Protein AF-A0AAU8HQT2-F1 (afdb_monomer)

Sequence (823 aa):
MSGIFKHSLQKYLERLNNLESHLLCIQDECGLFEGYEDIDLHLYPHSIIPMENNVVFRAKYEHIKHKNDRNYILLFKGQENHKKVLDFVRRSENKKVHSITIQDVMNQVEPGLNWNEYINEFDKEDIQRNFSDIIDYSKRLKKSQLSKKDILKILVSALTGVDGTNVADEGDCFLFYKALIDLYQSPDNIKANSNLKGLIVNLFREYGSVTVDVIKKDTFDQLEKVVWISKVLQRYGRLNKINLQLVLKSEYNNELVPDLGKLIELADLIGKKNQSYFYKKIDWAEKIVSNSGIEFSNINNPHVEIREGNVNFITILKAMKDLLAGYNLEGAKRVYKYKNSDLLELKNLLEETVQYRSTNINNLLSLFNKILSLLDKISKAETGIEQVIEEEDYRKWQTLYKTTLFDMQYRLSEIWQLDNHALIDKSRYQKISVRVNKVLNSYRAVFAKFLEKNYPKWNQGQVGSSRPILNNDIGDIIKKEDGKIFVLVFDGMRYDAWHYIVRPYFEKAFKNRNIEVGNSFSLLPSITSISRDAIYSSIINQHREEVAFLTKSESVKNQKEIQEVILKDKKYNIFVFNMFDKDGHKATEDFYLFYDKQRKVFEGTISNLLNQIPDEDDIVVASDHGLMRVDQYESLREVDGIKECKYRYLRAEQGVSLGNCIELTDGDNLDCGEKLLLTYDNKGYFKGGGEKHFYSHGGASIEEVIVPLIVARSKSPKPAIPQIKKTDSVVLKNGLRLDISFRPTKKEKIILETLYSLKNSFVSTSDIEQKLVNELGSAGLLDSKIKRLVKKLKKDKLDIIEVQSVGDVIMYKFKESGLREEI

pLDDT: mean 83.34, std 12.22, range [29.64, 97.62]

Organism: NCBI:txid1826727

InterPro domains:
  IPR017850 Alkaline-phosphatase-like, core domain superfamily [SSF53649] (483-714)

Nearest PDB structures (foldseek):
  1hjk-assembly1_B  TM=4.468E-01  e=5.766E-01  Escherichia coli

Structure (mmCIF, N/CA/C/O backbone):
data_AF-A0AAU8HQT2-F1
#
_entry.id   AF-A0AAU8HQT2-F1
#
loop_
_atom_site.group_PDB
_atom_site.id
_atom_site.type_symbol
_atom_site.label_atom_id
_atom_site.label_alt_id
_atom_site.label_comp_id
_atom_site.label_asym_id
_atom_site.label_entity_id
_atom_site.label_seq_id
_atom_site.pdbx_PDB_ins_code
_atom_site.Cartn_x
_atom_site.Cartn_y
_atom_site.Cartn_z
_atom_site.occupancy
_atom_site.B_iso_or_equiv
_atom_site.auth_seq_id
_atom_site.auth_comp_id
_atom_site.auth_asym_id
_atom_site.auth_atom_id
_atom_site.pdbx_PDB_model_num
ATOM 1 N N . MET A 1 1 ? 18.901 -26.877 -49.664 1.00 45.56 1 MET A N 1
ATOM 2 C CA . MET A 1 1 ? 19.707 -25.643 -49.799 1.00 45.56 1 MET A CA 1
ATOM 3 C C . MET A 1 1 ? 20.051 -25.317 -51.254 1.00 45.56 1 MET A C 1
ATOM 5 O O . MET A 1 1 ? 19.864 -24.173 -51.627 1.00 45.56 1 MET A O 1
ATOM 9 N N . SER A 1 2 ? 20.435 -26.278 -52.108 1.00 55.72 2 SER A N 1
ATOM 10 C CA . SER A 1 2 ? 20.853 -26.007 -53.503 1.00 55.72 2 SER A CA 1
ATOM 11 C C . SER A 1 2 ? 19.718 -25.863 -54.545 1.00 55.72 2 SER A C 1
ATOM 13 O O . SER A 1 2 ? 19.954 -25.408 -55.660 1.00 55.72 2 SER A O 1
ATOM 15 N N . GLY A 1 3 ? 18.470 -26.213 -54.200 1.00 72.75 3 GLY A N 1
ATOM 16 C CA . GLY A 1 3 ? 17.371 -26.322 -55.174 1.00 72.75 3 GLY A CA 1
ATOM 17 C C . GLY A 1 3 ? 16.858 -24.998 -55.758 1.00 72.75 3 GLY A C 1
ATOM 18 O O . GLY A 1 3 ? 16.603 -24.933 -56.954 1.00 72.75 3 GLY A O 1
ATOM 19 N N . ILE A 1 4 ? 16.729 -23.934 -54.952 1.00 83.25 4 ILE A N 1
ATOM 20 C CA . ILE A 1 4 ? 16.185 -22.642 -55.425 1.00 83.25 4 ILE A CA 1
ATOM 21 C C . ILE A 1 4 ? 17.201 -21.922 -56.320 1.00 83.25 4 ILE A C 1
ATOM 23 O O . ILE A 1 4 ? 16.830 -21.391 -57.361 1.00 83.25 4 ILE A O 1
ATOM 27 N N . PHE A 1 5 ? 18.485 -21.949 -55.951 1.00 87.06 5 PHE A N 1
ATOM 28 C CA . PHE A 1 5 ? 19.561 -21.392 -56.773 1.00 87.06 5 PHE A CA 1
ATOM 29 C C . PHE A 1 5 ? 19.674 -22.126 -58.118 1.00 87.06 5 PHE A C 1
ATOM 31 O O . PHE A 1 5 ? 19.641 -21.487 -59.170 1.00 87.06 5 PHE A O 1
ATOM 38 N N . LYS A 1 6 ? 19.689 -23.470 -58.090 1.00 86.94 6 LYS A N 1
ATOM 39 C CA . LYS A 1 6 ? 19.669 -24.318 -59.295 1.00 86.94 6 LYS A CA 1
ATOM 40 C C . LYS A 1 6 ? 18.458 -24.019 -60.187 1.00 86.94 6 LYS A C 1
ATOM 42 O O . LYS A 1 6 ? 18.609 -23.872 -61.395 1.00 86.94 6 LYS A O 1
ATOM 47 N N . HIS A 1 7 ? 17.274 -23.859 -59.594 1.00 87.31 7 HIS A N 1
ATOM 48 C CA . HIS A 1 7 ? 16.044 -23.503 -60.312 1.00 87.31 7 HIS A CA 1
ATOM 49 C C . HIS A 1 7 ? 16.114 -22.119 -60.974 1.00 87.31 7 HIS A C 1
ATOM 51 O O . HIS A 1 7 ? 15.638 -21.936 -62.092 1.00 87.31 7 HIS A O 1
ATOM 57 N N . SER A 1 8 ? 16.730 -21.133 -60.319 1.00 88.06 8 SER A N 1
ATOM 58 C CA . SER A 1 8 ? 16.938 -19.803 -60.907 1.00 88.06 8 SER A CA 1
ATOM 59 C C . SER A 1 8 ? 17.912 -19.835 -62.086 1.00 88.06 8 SER A C 1
ATOM 61 O O . SER A 1 8 ? 17.661 -19.171 -63.092 1.00 88.06 8 SER A O 1
ATOM 63 N N . LEU A 1 9 ? 18.979 -20.640 -62.003 1.00 88.31 9 LEU A N 1
ATOM 64 C CA . LEU A 1 9 ? 19.883 -20.893 -63.132 1.00 88.31 9 LEU A CA 1
ATOM 65 C C . LEU A 1 9 ? 19.149 -21.573 -64.297 1.00 88.31 9 LEU A C 1
ATOM 67 O O . LEU A 1 9 ? 19.287 -21.139 -65.438 1.00 88.31 9 LEU A O 1
ATOM 71 N N . GLN A 1 10 ? 18.315 -22.579 -64.014 1.00 87.00 10 GLN A N 1
ATOM 72 C CA . GLN A 1 10 ? 17.478 -23.240 -65.020 1.00 87.00 10 GLN A CA 1
ATOM 73 C C . GLN A 1 10 ? 16.564 -22.235 -65.737 1.00 87.00 10 GLN A C 1
ATOM 75 O O . GLN A 1 10 ? 16.580 -22.145 -66.963 1.00 87.00 10 GLN A O 1
ATOM 80 N N . LYS A 1 11 ? 15.827 -21.412 -64.983 1.00 86.44 11 LYS A N 1
ATOM 81 C CA . LYS A 1 11 ? 14.948 -20.374 -65.547 1.00 86.44 11 LYS A CA 1
ATOM 82 C C . LYS A 1 11 ? 15.690 -19.341 -66.388 1.00 86.44 11 LYS A C 1
ATOM 84 O O . LYS A 1 11 ? 15.143 -18.874 -67.385 1.00 86.44 11 LYS A O 1
ATOM 89 N N . TYR A 1 12 ? 16.904 -18.959 -65.986 1.00 88.56 12 TYR A N 1
ATOM 90 C CA . TYR A 1 12 ? 17.740 -18.055 -66.777 1.00 88.56 12 TYR A CA 1
ATOM 91 C C . TYR A 1 12 ? 18.014 -18.658 -68.158 1.00 88.56 12 TYR A C 1
ATOM 93 O O . TYR A 1 12 ? 17.770 -18.000 -69.169 1.00 88.56 12 TYR A O 1
ATOM 101 N N . LEU A 1 13 ? 18.444 -19.925 -68.197 1.00 83.62 13 LEU A N 1
ATOM 102 C CA . LEU A 1 13 ? 18.707 -20.651 -69.441 1.00 83.62 13 LEU A CA 1
ATOM 103 C C . LEU A 1 13 ? 17.450 -20.778 -70.314 1.00 83.62 13 LEU A C 1
ATOM 105 O O . LEU A 1 13 ? 17.523 -20.552 -71.519 1.00 83.62 13 LEU A O 1
ATOM 109 N N . GLU A 1 14 ? 16.292 -21.076 -69.718 1.00 80.75 14 GLU A N 1
ATOM 110 C CA . GLU A 1 14 ? 15.012 -21.218 -70.433 1.00 80.75 14 GLU A CA 1
ATOM 111 C C . GLU A 1 14 ? 14.500 -19.902 -71.052 1.00 80.75 14 GLU A C 1
ATOM 113 O O . GLU A 1 14 ? 13.763 -19.938 -72.036 1.00 80.75 14 GLU A O 1
ATOM 118 N N . ARG A 1 15 ? 14.885 -18.735 -70.512 1.00 79.88 15 ARG A N 1
ATOM 119 C CA . ARG A 1 15 ? 14.472 -17.410 -71.022 1.00 79.88 15 ARG A CA 1
ATOM 120 C C . ARG A 1 15 ? 15.371 -16.837 -72.116 1.00 79.88 15 ARG A C 1
ATOM 122 O O . ARG A 1 15 ? 15.038 -15.796 -72.688 1.00 79.88 15 ARG A O 1
ATOM 129 N N . LEU A 1 16 ? 16.506 -17.465 -72.418 1.00 79.25 16 LEU A N 1
ATOM 130 C CA . LEU A 1 16 ? 17.350 -17.049 -73.535 1.00 79.25 16 LEU A CA 1
ATOM 131 C C . LEU A 1 16 ? 16.612 -17.361 -74.852 1.00 79.25 16 LEU A C 1
ATOM 133 O O . LEU A 1 16 ? 16.640 -18.480 -75.351 1.00 79.25 16 LEU A O 1
ATOM 137 N N . ASN A 1 17 ? 15.931 -16.346 -75.399 1.00 56.09 17 ASN A N 1
ATOM 138 C CA . ASN A 1 17 ? 14.998 -16.374 -76.542 1.00 56.09 17 ASN A CA 1
ATOM 139 C C . ASN A 1 17 ? 15.586 -16.803 -77.913 1.00 56.09 17 ASN A C 1
ATOM 141 O O . ASN A 1 17 ? 15.068 -16.394 -78.944 1.00 56.09 17 ASN A O 1
ATOM 145 N N . ASN A 1 18 ? 16.649 -17.609 -77.972 1.00 55.59 18 ASN A N 1
ATOM 146 C CA . ASN A 1 18 ? 17.193 -18.135 -79.230 1.00 55.59 18 ASN A CA 1
ATOM 147 C C . ASN A 1 18 ? 17.763 -19.555 -79.056 1.00 55.59 18 ASN A C 1
ATOM 149 O O . ASN A 1 18 ? 18.950 -19.805 -79.256 1.00 55.59 18 ASN A O 1
ATOM 153 N N . LEU A 1 19 ? 16.895 -20.512 -78.722 1.00 55.44 19 LEU A N 1
ATOM 154 C CA . LEU A 1 19 ? 17.216 -21.947 -78.751 1.00 55.44 19 LEU A CA 1
ATOM 155 C C . LEU A 1 19 ? 17.134 -22.548 -80.177 1.00 55.44 19 LEU A C 1
ATOM 157 O O . LEU A 1 19 ? 16.944 -23.748 -80.327 1.00 55.44 19 LEU A O 1
ATOM 161 N N . GLU A 1 20 ? 17.257 -21.739 -81.239 1.00 51.50 20 GLU A N 1
ATOM 162 C CA . GLU A 1 20 ? 17.226 -22.218 -82.637 1.00 51.50 20 GLU A CA 1
ATOM 163 C C . GLU A 1 20 ? 18.563 -22.822 -83.107 1.00 51.50 20 GLU A C 1
ATOM 165 O O . GLU A 1 20 ? 18.616 -23.503 -84.130 1.00 51.50 20 GLU A O 1
ATOM 170 N N . SER A 1 21 ? 19.660 -22.611 -82.369 1.00 60.59 21 SER A N 1
ATOM 171 C CA . SER A 1 21 ? 20.961 -23.213 -82.678 1.00 60.59 21 SER A CA 1
ATOM 172 C C . SER A 1 21 ? 21.290 -24.359 -81.726 1.00 60.59 21 SER A C 1
ATOM 174 O O . SER A 1 21 ? 21.239 -24.169 -80.515 1.00 60.59 21 SER A O 1
ATOM 176 N N . HIS A 1 22 ? 21.762 -25.492 -82.259 1.00 71.62 22 HIS A N 1
ATOM 177 C CA . HIS A 1 22 ? 22.194 -26.676 -81.491 1.00 71.62 22 HIS A CA 1
ATOM 178 C C . HIS A 1 22 ? 23.365 -26.425 -80.508 1.00 71.62 22 HIS A C 1
ATOM 180 O O . HIS A 1 22 ? 23.791 -27.335 -79.796 1.00 71.62 22 HIS A O 1
ATOM 186 N N . LEU A 1 23 ? 23.910 -25.200 -80.468 1.00 75.81 23 LEU A N 1
ATOM 187 C CA . LEU A 1 23 ? 25.052 -24.803 -79.648 1.00 75.81 23 LEU A CA 1
ATOM 188 C C . LEU A 1 23 ? 24.851 -23.407 -79.033 1.00 75.81 23 LEU A C 1
ATOM 190 O O . LEU A 1 23 ? 24.855 -22.413 -79.760 1.00 75.81 23 LEU A O 1
ATOM 194 N N . LEU A 1 24 ? 24.771 -23.334 -77.702 1.00 79.06 24 LEU A N 1
ATOM 195 C CA . LEU A 1 24 ? 24.711 -22.097 -76.914 1.00 79.06 24 LEU A CA 1
ATOM 196 C C . LEU A 1 24 ? 26.029 -21.880 -76.157 1.00 79.06 24 LEU A C 1
ATOM 198 O O . LEU A 1 24 ? 26.572 -22.809 -75.564 1.00 79.06 24 LEU A O 1
ATOM 202 N N . CYS A 1 25 ? 26.535 -20.647 -76.143 1.00 79.75 25 CYS A N 1
ATOM 203 C CA . CYS A 1 25 ? 27.785 -20.291 -75.469 1.00 79.75 25 CYS A CA 1
ATOM 204 C C . CYS A 1 25 ? 27.518 -19.291 -74.342 1.00 79.75 25 CYS A C 1
ATOM 206 O O . CYS A 1 25 ? 27.044 -18.181 -74.604 1.00 79.75 25 CYS A O 1
ATOM 208 N N . ILE A 1 26 ? 27.872 -19.666 -73.112 1.00 83.62 26 ILE A N 1
ATOM 209 C CA . ILE A 1 26 ? 27.707 -18.830 -71.920 1.00 83.62 26 ILE A CA 1
ATOM 210 C C . ILE A 1 26 ? 29.069 -18.552 -71.289 1.00 83.62 26 ILE A C 1
ATOM 212 O O . ILE A 1 26 ? 29.878 -19.454 -71.065 1.00 83.62 26 ILE A O 1
ATOM 216 N N . GLN A 1 27 ? 29.316 -17.279 -71.010 1.00 84.56 27 GLN A N 1
ATOM 217 C CA . GLN A 1 27 ? 30.472 -16.805 -70.272 1.00 84.56 27 GLN A CA 1
ATOM 218 C C . GLN A 1 27 ? 30.086 -16.630 -68.803 1.00 84.56 27 GLN A C 1
ATOM 220 O O . GLN A 1 27 ? 29.269 -15.771 -68.477 1.00 84.56 27 GLN A O 1
ATOM 225 N N . ASP A 1 28 ? 30.696 -17.436 -67.938 1.00 85.75 28 ASP A N 1
ATOM 226 C CA . ASP A 1 28 ? 30.476 -17.436 -66.493 1.00 85.75 28 ASP A CA 1
ATOM 227 C C . ASP A 1 28 ? 31.769 -16.994 -65.796 1.00 85.75 28 ASP A C 1
ATOM 229 O O . ASP A 1 28 ? 32.627 -17.805 -65.447 1.00 85.75 28 ASP A O 1
ATOM 233 N N . GLU A 1 29 ? 31.954 -15.676 -65.671 1.00 80.19 29 GLU A N 1
ATOM 234 C CA . GLU A 1 29 ? 33.181 -15.115 -65.087 1.00 80.19 29 GLU A CA 1
ATOM 235 C C . GLU A 1 29 ? 33.298 -15.393 -63.586 1.00 80.19 29 GLU A C 1
ATOM 237 O O . GLU A 1 29 ? 34.407 -15.551 -63.079 1.00 80.19 29 GLU A O 1
ATOM 242 N N . CYS A 1 30 ? 32.162 -15.475 -62.891 1.00 79.31 30 CYS A N 1
ATOM 243 C CA . CYS A 1 30 ? 32.109 -15.734 -61.459 1.00 79.31 30 CYS A CA 1
ATOM 244 C C . CYS A 1 30 ? 32.096 -17.237 -61.143 1.00 79.31 30 CYS A C 1
ATOM 246 O O . CYS A 1 30 ? 32.356 -17.609 -60.009 1.00 79.31 30 CYS A O 1
ATOM 248 N N . GLY A 1 31 ? 31.816 -18.122 -62.100 1.00 83.75 31 GLY A N 1
ATOM 249 C CA . GLY A 1 31 ? 31.692 -19.559 -61.847 1.00 83.75 31 GLY A CA 1
ATOM 250 C C . GLY A 1 31 ? 30.428 -19.903 -61.050 1.00 83.75 31 GLY A C 1
ATOM 251 O O . GLY A 1 31 ? 30.507 -20.645 -60.072 1.00 83.75 31 GLY A O 1
ATOM 252 N N . LEU A 1 32 ? 29.283 -19.326 -61.425 1.00 87.44 32 LEU A N 1
ATOM 253 C CA . LEU A 1 32 ? 27.956 -19.565 -60.845 1.00 87.44 32 LEU A CA 1
ATOM 254 C C . LEU A 1 32 ? 27.421 -20.978 -61.116 1.00 87.44 32 LEU A C 1
ATOM 256 O O . LEU A 1 32 ? 26.638 -21.482 -60.314 1.00 87.44 32 LEU A O 1
ATOM 260 N N . PHE A 1 33 ? 27.840 -21.615 -62.213 1.00 85.31 33 PHE A N 1
ATOM 261 C CA . PHE A 1 33 ? 27.426 -22.976 -62.581 1.00 85.31 33 PHE A CA 1
ATOM 262 C C . PHE A 1 33 ? 28.283 -24.088 -61.953 1.00 85.31 33 PHE A C 1
ATOM 264 O O . PHE A 1 33 ? 28.017 -25.265 -62.191 1.00 85.31 33 PHE A O 1
ATOM 271 N N . GLU A 1 34 ? 29.310 -23.753 -61.166 1.00 82.31 34 GLU A N 1
ATOM 272 C CA . GLU A 1 34 ? 30.158 -24.751 -60.502 1.00 82.31 34 GLU A CA 1
ATOM 273 C C . GLU A 1 34 ? 29.361 -25.594 -59.501 1.00 82.31 34 GLU A C 1
ATOM 275 O O . GLU A 1 34 ? 28.761 -25.059 -58.568 1.00 82.31 34 GLU A O 1
ATOM 280 N N . GLY A 1 35 ? 29.354 -26.916 -59.696 1.00 77.69 35 GLY A N 1
ATOM 281 C CA . GLY A 1 35 ? 28.574 -27.849 -58.876 1.00 77.69 35 GLY A CA 1
ATOM 282 C C . GLY A 1 35 ? 27.089 -27.930 -59.252 1.00 77.69 35 GLY A C 1
ATOM 283 O O . GLY A 1 35 ? 26.316 -28.555 -58.525 1.00 77.69 35 GLY A O 1
ATOM 284 N N . TYR A 1 36 ? 26.693 -27.307 -60.368 1.00 81.69 36 TYR A N 1
ATOM 285 C CA . TYR A 1 36 ? 25.333 -27.286 -60.917 1.00 81.69 36 TYR A CA 1
ATOM 286 C C . TYR A 1 36 ? 25.311 -27.677 -62.404 1.00 81.69 36 TYR A C 1
ATOM 288 O O . TYR A 1 36 ? 24.493 -27.184 -63.180 1.00 81.69 36 TYR A O 1
ATOM 296 N N . GLU A 1 37 ? 26.222 -28.549 -62.831 1.00 75.44 37 GLU A N 1
ATOM 297 C CA . GLU A 1 37 ? 26.337 -28.973 -64.230 1.00 75.44 37 GLU A CA 1
ATOM 298 C C . GLU A 1 37 ? 25.196 -29.912 -64.693 1.00 75.44 37 GLU A C 1
ATOM 300 O O . GLU A 1 37 ? 25.042 -30.151 -65.888 1.00 75.44 37 GLU A O 1
ATOM 305 N N . ASP A 1 38 ? 24.368 -30.414 -63.773 1.00 75.50 38 ASP A N 1
ATOM 306 C CA . ASP A 1 38 ? 23.268 -31.369 -63.986 1.00 75.50 38 ASP A CA 1
ATOM 307 C C . ASP A 1 38 ? 21.874 -30.695 -64.057 1.00 75.50 38 ASP A C 1
ATOM 309 O O . ASP A 1 38 ? 20.899 -31.166 -63.464 1.00 75.50 38 ASP A O 1
ATOM 313 N N . ILE A 1 39 ? 21.766 -29.537 -64.715 1.00 80.25 39 ILE A N 1
ATOM 314 C CA . ILE A 1 39 ? 20.487 -28.824 -64.892 1.00 80.25 39 ILE A CA 1
ATOM 315 C C . ILE A 1 39 ? 19.707 -29.408 -66.080 1.00 80.25 39 ILE A C 1
ATOM 317 O O . ILE A 1 39 ? 20.148 -29.307 -67.224 1.00 80.25 39 ILE A O 1
ATOM 321 N N . ASP A 1 40 ? 18.514 -29.941 -65.809 1.00 73.06 40 ASP A N 1
ATOM 322 C CA . ASP A 1 40 ? 17.575 -30.413 -66.832 1.00 73.06 40 ASP A CA 1
ATOM 323 C C . ASP A 1 40 ? 16.698 -29.257 -67.347 1.00 73.06 40 ASP A C 1
ATOM 325 O O . ASP A 1 40 ? 16.042 -28.571 -66.566 1.00 73.06 40 ASP A O 1
ATOM 329 N N . LEU A 1 41 ? 16.660 -29.042 -68.667 1.00 73.12 41 LEU A N 1
ATOM 330 C CA . LEU A 1 41 ? 15.825 -28.015 -69.312 1.00 73.12 41 LEU A CA 1
ATOM 331 C C . LEU A 1 41 ? 14.551 -28.639 -69.899 1.00 73.12 41 LEU A C 1
ATOM 333 O O . LEU A 1 41 ? 14.625 -29.609 -70.653 1.00 73.12 41 LEU A O 1
ATOM 337 N N . HIS A 1 42 ? 13.381 -28.059 -69.607 1.00 63.50 42 HIS A N 1
ATOM 338 C CA . HIS A 1 42 ? 12.083 -28.672 -69.934 1.00 63.50 42 HIS A CA 1
ATOM 339 C C . HIS A 1 42 ? 11.753 -28.744 -71.430 1.00 63.50 42 HIS A C 1
ATOM 341 O O . HIS A 1 42 ? 11.072 -29.671 -71.862 1.00 63.50 42 HIS A O 1
ATOM 347 N N . LEU A 1 43 ? 12.188 -27.759 -72.218 1.00 57.44 43 LEU A N 1
ATOM 348 C CA . LEU A 1 43 ? 11.764 -27.623 -73.617 1.00 57.44 43 LEU A CA 1
ATOM 349 C C . LEU A 1 43 ? 12.712 -28.319 -74.608 1.00 57.44 43 LEU A C 1
ATOM 351 O O . LEU A 1 43 ? 12.278 -28.672 -75.699 1.00 57.44 43 LEU A O 1
ATOM 355 N N . TYR A 1 44 ? 13.974 -28.560 -74.227 1.00 64.12 44 TYR A N 1
ATOM 356 C CA . TYR A 1 44 ? 14.998 -29.184 -75.073 1.00 64.12 44 TYR A CA 1
ATOM 357 C C . TYR A 1 44 ? 16.119 -29.777 -74.193 1.00 64.12 44 TYR A C 1
ATOM 359 O O . TYR A 1 44 ? 16.784 -28.998 -73.505 1.00 64.12 44 TYR A O 1
ATOM 367 N N . PRO A 1 45 ? 16.402 -31.095 -74.209 1.00 62.97 45 PRO A N 1
ATOM 368 C CA . PRO A 1 45 ? 17.478 -31.668 -73.401 1.00 62.97 45 PRO A CA 1
ATOM 369 C C . PRO A 1 45 ? 18.836 -31.162 -73.905 1.00 62.97 45 PRO A C 1
ATOM 371 O O . PRO A 1 45 ? 19.305 -31.560 -74.972 1.00 62.97 45 PRO A O 1
ATOM 374 N N . HIS A 1 46 ? 19.454 -30.257 -73.147 1.00 70.19 46 HIS A N 1
ATOM 375 C CA . HIS A 1 46 ? 20.797 -29.759 -73.425 1.00 70.19 46 HIS A CA 1
ATOM 376 C C . HIS A 1 46 ? 21.812 -30.449 -72.520 1.00 70.19 46 HIS A C 1
ATOM 378 O O . HIS A 1 46 ? 21.575 -30.616 -71.329 1.00 70.19 46 HIS A O 1
ATOM 384 N N . SER A 1 47 ? 22.973 -30.804 -73.067 1.00 75.06 47 SER A N 1
ATOM 385 C CA . SER A 1 47 ? 24.123 -31.203 -72.248 1.00 75.06 47 SER A CA 1
ATOM 386 C C . SER A 1 47 ? 24.992 -29.984 -71.949 1.00 75.06 47 SER A C 1
ATOM 388 O O . SER A 1 47 ? 25.521 -29.354 -72.870 1.00 75.06 47 SER A O 1
ATOM 390 N N . ILE A 1 48 ? 25.145 -29.657 -70.667 1.00 79.44 48 ILE A N 1
ATOM 391 C CA . ILE A 1 48 ? 26.036 -28.594 -70.199 1.00 79.44 48 ILE A CA 1
ATOM 392 C C . ILE A 1 48 ? 27.466 -29.134 -70.168 1.00 79.44 48 ILE A C 1
ATOM 394 O O . ILE A 1 48 ? 27.739 -30.169 -69.563 1.00 79.44 48 ILE A O 1
ATOM 398 N N . ILE A 1 49 ? 28.393 -28.445 -70.836 1.00 80.25 49 ILE A N 1
ATOM 399 C CA . ILE A 1 49 ? 29.795 -28.857 -70.900 1.00 80.25 49 ILE A CA 1
ATOM 400 C C . ILE A 1 49 ? 30.703 -27.707 -70.437 1.00 80.25 49 ILE A C 1
ATOM 402 O O . ILE A 1 49 ? 30.807 -26.693 -71.135 1.00 80.25 49 ILE A O 1
ATOM 406 N N . PRO A 1 50 ? 31.418 -27.866 -69.307 1.00 77.06 50 PRO A N 1
ATOM 407 C CA . PRO A 1 50 ? 32.399 -26.885 -68.864 1.00 77.06 50 PRO A CA 1
ATOM 408 C C . PRO A 1 50 ? 33.641 -26.895 -69.766 1.00 77.06 50 PRO A C 1
ATOM 410 O O . PRO A 1 50 ? 34.155 -27.952 -70.154 1.00 77.06 50 PRO A O 1
ATOM 413 N N . MET A 1 51 ? 34.119 -25.697 -70.097 1.00 78.88 51 MET A N 1
ATOM 414 C CA . MET A 1 51 ? 35.307 -25.429 -70.905 1.00 78.88 51 MET A CA 1
ATOM 415 C C . MET A 1 51 ? 36.359 -24.745 -70.035 1.00 78.88 51 MET A C 1
ATOM 417 O O . MET A 1 51 ? 36.241 -23.564 -69.713 1.00 78.88 51 MET A O 1
ATOM 421 N N . GLU A 1 52 ? 37.392 -25.500 -69.667 1.00 68.00 52 GLU A N 1
ATOM 422 C CA . GLU A 1 52 ? 38.455 -25.034 -68.763 1.00 68.00 52 GLU A CA 1
ATOM 423 C C . GLU A 1 52 ? 39.683 -24.502 -69.511 1.00 68.00 52 GLU A C 1
ATOM 425 O O . GLU A 1 52 ? 40.415 -23.652 -69.008 1.00 68.00 52 GLU A O 1
ATOM 430 N N . ASN A 1 53 ? 39.944 -25.006 -70.722 1.00 68.44 53 ASN A N 1
ATOM 431 C CA . ASN A 1 53 ? 41.082 -24.578 -71.528 1.00 68.44 53 ASN A CA 1
ATOM 432 C C . ASN A 1 53 ? 40.840 -24.752 -73.038 1.00 68.44 53 ASN A C 1
ATOM 434 O O . ASN A 1 53 ? 39.940 -25.467 -73.483 1.00 68.44 53 ASN A O 1
ATOM 438 N N . ASN A 1 54 ? 41.686 -24.099 -73.840 1.00 70.88 54 ASN A N 1
ATOM 439 C CA . ASN A 1 54 ? 41.591 -24.072 -75.304 1.00 70.88 54 ASN A CA 1
ATOM 440 C C . ASN A 1 54 ? 41.775 -25.462 -75.952 1.00 70.88 54 ASN A C 1
ATOM 442 O O . ASN A 1 54 ? 41.172 -25.744 -76.984 1.00 70.88 54 ASN A O 1
ATOM 446 N N . VAL A 1 55 ? 42.576 -26.349 -75.350 1.00 69.25 55 VAL A N 1
ATOM 447 C CA . VAL A 1 55 ? 42.822 -27.703 -75.883 1.00 69.25 55 VAL A CA 1
ATOM 448 C C . VAL A 1 55 ? 41.558 -28.558 -75.765 1.00 69.25 55 VAL A C 1
ATOM 450 O O . VAL A 1 55 ? 41.114 -29.144 -76.752 1.00 69.25 55 VAL A O 1
ATOM 453 N N . VAL A 1 56 ? 40.932 -28.559 -74.585 1.00 69.38 56 VAL A N 1
ATOM 454 C CA . VAL A 1 56 ? 39.665 -29.252 -74.307 1.00 69.38 56 VAL A CA 1
ATOM 455 C C . VAL A 1 56 ? 38.533 -28.667 -75.147 1.00 69.38 56 VAL A C 1
ATOM 457 O O . VAL A 1 56 ? 37.738 -29.424 -75.705 1.00 69.38 56 VAL A O 1
ATOM 460 N N . PHE A 1 57 ? 38.491 -27.339 -75.295 1.00 76.88 57 PHE A N 1
ATOM 461 C CA . PHE A 1 57 ? 37.516 -26.672 -76.154 1.00 76.88 57 PHE A CA 1
ATOM 462 C C . PHE A 1 57 ? 37.636 -27.132 -77.608 1.00 76.88 57 PHE A C 1
ATOM 464 O O . PHE A 1 57 ? 36.652 -27.614 -78.158 1.00 76.88 57 PHE A O 1
ATOM 471 N N . ARG A 1 58 ? 38.823 -27.058 -78.227 1.00 73.12 58 ARG A N 1
ATOM 472 C CA . ARG A 1 58 ? 39.004 -27.439 -79.640 1.00 73.12 58 ARG A CA 1
ATOM 473 C C . ARG A 1 58 ? 38.679 -28.908 -79.900 1.00 73.12 58 ARG A C 1
ATOM 475 O O . ARG A 1 58 ? 38.003 -29.203 -80.880 1.00 73.12 58 ARG A O 1
ATOM 482 N N . ALA A 1 59 ? 39.106 -29.810 -79.015 1.00 72.38 59 ALA A N 1
ATOM 483 C CA . ALA A 1 59 ? 38.823 -31.238 -79.149 1.00 72.38 59 ALA A CA 1
ATOM 484 C C . ALA A 1 59 ? 37.315 -31.538 -79.096 1.00 72.38 59 ALA A C 1
ATOM 486 O O . ALA A 1 59 ? 36.799 -32.276 -79.930 1.00 72.38 59 ALA A O 1
ATOM 487 N N . LYS A 1 60 ? 36.584 -30.940 -78.145 1.00 73.25 60 LYS A N 1
ATOM 488 C CA . LYS A 1 60 ? 35.134 -31.149 -78.012 1.00 73.25 60 LYS A CA 1
ATOM 489 C C . LYS A 1 60 ? 34.337 -30.411 -79.092 1.00 73.25 60 LYS A C 1
ATOM 491 O O . LYS A 1 60 ? 33.379 -30.967 -79.616 1.00 73.25 60 LYS A O 1
ATOM 496 N N . TYR A 1 61 ? 34.745 -29.197 -79.456 1.00 76.62 61 TYR A N 1
ATOM 497 C CA . TYR A 1 61 ? 34.066 -28.359 -80.446 1.00 76.62 61 TYR A CA 1
ATOM 498 C C . TYR A 1 61 ? 34.020 -29.011 -81.833 1.00 76.62 61 TYR A C 1
ATOM 500 O O . TYR A 1 61 ? 32.956 -29.065 -82.443 1.00 76.62 61 TYR A O 1
ATOM 508 N N . GLU A 1 62 ? 35.136 -29.579 -82.303 1.00 71.69 62 GLU A N 1
ATOM 509 C CA . GLU A 1 62 ? 35.198 -30.290 -83.592 1.00 71.69 62 GLU A CA 1
ATOM 510 C C . GLU A 1 62 ? 34.251 -31.501 -83.646 1.00 71.69 62 GLU A C 1
ATOM 512 O O . GLU A 1 62 ? 33.647 -31.774 -84.682 1.00 71.69 62 GLU A O 1
ATOM 517 N N . HIS A 1 63 ? 34.063 -32.197 -82.521 1.00 69.75 63 HIS A N 1
ATOM 518 C CA . HIS A 1 63 ? 33.127 -33.319 -82.418 1.00 69.75 63 HIS A CA 1
ATOM 519 C C . HIS A 1 63 ? 31.657 -32.897 -82.305 1.00 69.75 63 HIS A C 1
ATOM 521 O O . HIS A 1 63 ? 30.781 -33.677 -82.681 1.00 69.75 63 HIS A O 1
ATOM 527 N N . ILE A 1 64 ? 31.383 -31.703 -81.776 1.00 74.50 64 ILE A N 1
ATOM 528 C CA . ILE A 1 64 ? 30.026 -31.201 -81.518 1.00 74.50 64 ILE A CA 1
ATOM 529 C C . ILE A 1 64 ? 29.474 -30.431 -82.724 1.00 74.50 64 ILE A C 1
ATOM 531 O O . ILE A 1 64 ? 28.317 -30.625 -83.076 1.00 74.50 64 ILE A O 1
ATOM 535 N N . LYS A 1 65 ? 30.294 -29.628 -83.418 1.00 68.94 65 LYS A N 1
ATOM 536 C CA . LYS A 1 65 ? 29.843 -28.751 -84.521 1.00 68.94 65 LYS A CA 1
ATOM 537 C C . LYS A 1 65 ? 29.213 -29.486 -85.715 1.00 68.94 65 LYS A C 1
ATOM 539 O O . LYS A 1 65 ? 28.527 -28.875 -86.525 1.00 68.94 65 LYS A O 1
ATOM 544 N N . HIS A 1 66 ? 29.484 -30.786 -85.852 1.00 65.56 66 HIS A N 1
ATOM 545 C CA . HIS A 1 66 ? 28.965 -31.642 -86.925 1.00 65.56 66 HIS A CA 1
ATOM 546 C C . HIS A 1 66 ? 27.824 -32.571 -86.473 1.00 65.56 66 HIS A C 1
ATOM 548 O O . HIS A 1 66 ? 27.274 -33.305 -87.294 1.00 65.56 66 HIS A O 1
ATOM 554 N N . LYS A 1 67 ? 27.468 -32.559 -85.182 1.00 65.50 67 LYS A N 1
ATOM 555 C CA . LYS A 1 67 ? 26.438 -33.409 -84.576 1.00 65.50 67 LYS A CA 1
ATOM 556 C C . LYS A 1 67 ? 25.195 -32.576 -84.250 1.00 65.50 67 LYS A C 1
ATOM 558 O O . LYS A 1 67 ? 25.153 -31.887 -83.241 1.00 65.50 67 LYS A O 1
ATOM 563 N N . ASN A 1 68 ? 24.181 -32.659 -85.113 1.00 64.56 68 ASN A N 1
ATOM 564 C CA . ASN A 1 68 ? 22.887 -31.974 -84.947 1.00 64.56 68 ASN A CA 1
ATOM 565 C C . ASN A 1 68 ? 21.831 -32.831 -84.211 1.00 64.56 68 ASN A C 1
ATOM 567 O O . ASN A 1 68 ? 20.642 -32.532 -84.274 1.00 64.56 68 ASN A O 1
ATOM 571 N N . ASP A 1 69 ? 22.229 -33.926 -83.560 1.00 66.31 69 ASP A N 1
ATOM 572 C CA . ASP A 1 69 ? 21.331 -34.865 -82.875 1.00 66.31 69 ASP A CA 1
ATOM 573 C C . ASP A 1 69 ? 21.019 -34.471 -81.420 1.00 66.31 69 ASP A C 1
ATOM 575 O O . ASP A 1 69 ? 20.075 -35.000 -80.831 1.00 66.31 69 ASP A O 1
ATOM 579 N N . ARG A 1 70 ? 21.796 -33.552 -80.829 1.00 69.88 70 ARG A N 1
ATOM 580 C CA . ARG A 1 70 ? 21.621 -33.046 -79.457 1.00 69.88 70 ARG A CA 1
ATOM 581 C C . ARG A 1 70 ? 21.995 -31.571 -79.366 1.00 69.88 70 ARG A C 1
ATOM 583 O O . ARG A 1 70 ? 22.824 -31.092 -80.135 1.00 69.88 70 ARG A O 1
ATOM 590 N N . ASN A 1 71 ? 21.428 -30.879 -78.381 1.00 76.69 71 ASN A N 1
ATOM 591 C CA . ASN A 1 71 ? 21.771 -29.490 -78.103 1.00 76.69 71 ASN A CA 1
ATOM 592 C C . ASN A 1 71 ? 22.815 -29.394 -76.980 1.00 76.69 71 ASN A C 1
ATOM 594 O O . ASN A 1 71 ? 22.786 -30.160 -76.012 1.00 76.69 71 ASN A O 1
ATOM 598 N N . TYR A 1 72 ? 23.735 -28.437 -77.091 1.00 78.69 72 TYR A N 1
ATOM 599 C CA . TYR A 1 72 ? 24.870 -28.295 -76.176 1.00 78.69 72 TYR A CA 1
ATOM 600 C C . TYR A 1 72 ? 24.999 -26.869 -75.638 1.00 78.69 72 TYR A C 1
ATOM 602 O O . TYR A 1 72 ? 24.873 -25.904 -76.392 1.00 78.69 72 TYR A O 1
ATOM 610 N N . ILE A 1 73 ? 25.310 -26.740 -74.344 1.00 81.62 73 ILE A N 1
ATOM 611 C CA . ILE A 1 73 ? 25.657 -25.462 -73.704 1.00 81.62 73 ILE A CA 1
ATOM 612 C C . ILE A 1 73 ? 27.134 -25.508 -73.323 1.00 81.62 73 ILE A C 1
ATOM 614 O O . ILE A 1 73 ? 27.540 -26.310 -72.483 1.00 81.62 73 ILE A O 1
ATOM 618 N N . LEU A 1 74 ? 27.948 -24.650 -73.936 1.00 81.69 74 LEU A N 1
ATOM 619 C CA . LEU A 1 74 ? 29.359 -24.494 -73.594 1.00 81.69 74 LEU A CA 1
ATOM 620 C C . LEU A 1 74 ? 29.506 -23.406 -72.525 1.00 81.69 74 LEU A C 1
ATOM 622 O O . LEU A 1 74 ? 29.191 -22.242 -72.784 1.00 81.69 74 LEU A O 1
ATOM 626 N N . LEU A 1 75 ? 30.001 -23.784 -71.344 1.00 82.38 75 LEU A N 1
ATOM 627 C CA . LEU A 1 75 ? 30.263 -22.872 -70.224 1.00 82.38 75 LEU A CA 1
ATOM 628 C C . LEU A 1 75 ? 31.745 -22.508 -70.157 1.00 82.38 75 LEU A C 1
ATOM 630 O O . LEU A 1 75 ? 32.584 -23.385 -69.950 1.00 82.38 75 LEU A O 1
ATOM 634 N N . PHE A 1 76 ? 32.078 -21.225 -70.288 1.00 80.06 76 PHE A N 1
ATOM 635 C CA . PHE A 1 76 ? 33.466 -20.752 -70.264 1.00 80.06 76 PHE A CA 1
ATOM 636 C C . PHE A 1 76 ? 33.900 -20.207 -68.883 1.00 80.06 76 PHE A C 1
ATOM 638 O O . PHE A 1 76 ? 33.345 -19.223 -68.400 1.00 80.06 76 PHE A O 1
ATOM 645 N N . LYS A 1 77 ? 34.946 -20.861 -68.347 1.00 73.75 77 LYS A N 1
ATOM 646 C CA . LYS A 1 77 ? 35.775 -20.744 -67.117 1.00 73.75 77 LYS A CA 1
ATOM 647 C C . LYS A 1 77 ? 36.630 -19.523 -66.685 1.00 73.75 77 LYS A C 1
ATOM 649 O O . LYS A 1 77 ? 37.812 -19.758 -66.474 1.00 73.75 77 LYS A O 1
ATOM 654 N N . GLY A 1 78 ? 36.208 -18.274 -66.478 1.00 66.06 78 GLY A N 1
ATOM 655 C CA . GLY A 1 78 ? 37.127 -17.215 -65.944 1.00 66.06 78 GLY A CA 1
ATOM 656 C C . GLY A 1 78 ? 37.956 -16.435 -66.997 1.00 66.06 78 GLY A C 1
ATOM 657 O O . GLY A 1 78 ? 37.524 -16.340 -68.140 1.00 66.06 78 GLY A O 1
ATOM 658 N N . GLN A 1 79 ? 39.115 -15.813 -66.677 1.00 58.38 79 GLN A N 1
ATOM 659 C CA . GLN A 1 79 ? 39.623 -14.661 -67.482 1.00 58.38 79 GLN A CA 1
ATOM 660 C C . GLN A 1 79 ? 40.842 -14.850 -68.430 1.00 58.38 79 GLN A C 1
ATOM 662 O O . GLN A 1 79 ? 40.797 -14.333 -69.549 1.00 58.38 79 GLN A O 1
ATOM 667 N N . GLU A 1 80 ? 41.927 -15.553 -68.074 1.00 53.97 80 GLU A N 1
ATOM 668 C CA . GLU A 1 80 ? 43.210 -15.383 -68.810 1.00 53.97 80 GLU A CA 1
ATOM 669 C C . GLU A 1 80 ? 43.309 -16.085 -70.183 1.00 53.97 80 GLU A C 1
ATOM 671 O O . GLU A 1 80 ? 43.847 -15.511 -71.131 1.00 53.97 80 GLU A O 1
ATOM 676 N N . ASN A 1 81 ? 42.738 -17.284 -70.353 1.00 56.78 81 ASN A N 1
ATOM 677 C CA . ASN A 1 81 ? 42.766 -18.024 -71.632 1.00 56.78 81 ASN A CA 1
ATOM 678 C C . ASN A 1 81 ? 41.447 -17.952 -72.429 1.00 56.78 81 ASN A C 1
ATOM 680 O O . ASN A 1 81 ? 41.385 -18.401 -73.578 1.00 56.78 81 ASN A O 1
ATOM 684 N N . HIS A 1 82 ? 40.405 -17.343 -71.856 1.00 63.84 82 HIS A N 1
ATOM 685 C CA . HIS A 1 82 ? 39.040 -17.352 -72.391 1.00 63.84 82 HIS A CA 1
ATOM 686 C C . HIS A 1 82 ? 38.795 -16.318 -73.486 1.00 63.84 82 HIS A C 1
ATOM 688 O O . HIS A 1 82 ? 38.090 -16.615 -74.448 1.00 63.84 82 HIS A O 1
ATOM 694 N N . LYS A 1 83 ? 39.429 -15.140 -73.427 1.00 66.56 83 LYS A N 1
ATOM 695 C CA . LYS A 1 83 ? 39.217 -14.076 -74.429 1.00 66.56 83 LYS A CA 1
ATOM 696 C C . LYS A 1 83 ? 39.534 -14.527 -75.859 1.00 66.56 83 LYS A C 1
ATOM 698 O O . LYS A 1 83 ? 38.778 -14.217 -76.772 1.00 66.56 83 LYS A O 1
ATOM 703 N N . LYS A 1 84 ? 40.600 -15.315 -76.053 1.00 69.44 84 LYS A N 1
ATOM 704 C CA . LYS A 1 84 ? 40.976 -15.867 -77.370 1.00 69.44 84 LYS A CA 1
ATOM 705 C C . LYS A 1 84 ? 39.964 -16.894 -77.892 1.00 69.44 84 LYS A C 1
ATOM 707 O O . LYS A 1 84 ? 39.738 -16.965 -79.095 1.00 69.44 84 LYS A O 1
ATOM 712 N N . VAL A 1 85 ? 39.367 -17.684 -76.997 1.00 71.75 85 VAL A N 1
ATOM 713 C CA . VAL A 1 85 ? 38.359 -18.700 -77.339 1.00 71.75 85 VAL A CA 1
ATOM 714 C C . VAL A 1 85 ? 37.021 -18.042 -77.671 1.00 71.75 85 VAL A C 1
ATOM 716 O O . VAL A 1 85 ? 36.418 -18.357 -78.692 1.00 71.75 85 VAL A O 1
ATOM 719 N N . LEU A 1 86 ? 36.595 -17.066 -76.871 1.00 71.62 86 LEU A N 1
ATOM 720 C CA . LEU A 1 86 ? 35.387 -16.281 -77.128 1.00 71.62 86 LEU A CA 1
ATOM 721 C C . LEU A 1 86 ? 35.489 -15.496 -78.440 1.00 71.62 86 LEU A C 1
ATOM 723 O O . LEU A 1 86 ? 34.534 -15.456 -79.211 1.00 71.62 86 LEU A O 1
ATOM 727 N N . ASP A 1 87 ? 36.657 -14.921 -78.726 1.00 72.75 87 ASP A N 1
ATOM 728 C CA . ASP A 1 87 ? 36.929 -14.242 -79.991 1.00 72.75 87 ASP A CA 1
ATOM 729 C C . ASP A 1 87 ? 36.919 -15.210 -81.191 1.00 72.75 87 ASP A C 1
ATOM 731 O O . ASP A 1 87 ? 36.397 -14.879 -82.254 1.00 72.75 87 ASP A O 1
ATOM 735 N N . PHE A 1 88 ? 37.414 -16.442 -81.018 1.00 73.81 88 PHE A N 1
ATOM 736 C CA . PHE A 1 88 ? 37.276 -17.499 -82.024 1.00 73.81 88 PHE A CA 1
ATOM 737 C C . PHE A 1 88 ? 35.806 -17.853 -82.283 1.00 73.81 88 PHE A C 1
ATOM 739 O O . PHE A 1 88 ? 35.401 -17.898 -83.442 1.00 73.81 88 PHE A O 1
ATOM 746 N N . VAL A 1 89 ? 34.992 -18.057 -81.242 1.00 72.69 89 VAL A N 1
ATOM 747 C CA . VAL A 1 89 ? 33.556 -18.386 -81.369 1.00 72.69 89 VAL A CA 1
ATOM 748 C C . VAL A 1 89 ? 32.787 -17.261 -82.069 1.00 72.69 89 VAL A C 1
ATOM 750 O O . VAL A 1 89 ? 32.014 -17.523 -82.991 1.00 72.69 89 VAL A O 1
ATOM 753 N N . ARG A 1 90 ? 33.044 -16.002 -81.688 1.00 72.69 90 ARG A N 1
ATOM 754 C CA . ARG A 1 90 ? 32.434 -14.818 -82.319 1.00 72.69 90 ARG A CA 1
ATOM 755 C C . ARG A 1 90 ? 32.755 -14.734 -83.814 1.00 72.69 90 ARG A C 1
ATOM 757 O O . ARG A 1 90 ? 31.870 -14.411 -84.597 1.00 72.69 90 ARG A O 1
ATOM 764 N N . ARG A 1 91 ? 33.995 -15.054 -84.209 1.00 70.62 91 ARG A N 1
ATOM 765 C CA . ARG A 1 91 ? 34.454 -15.022 -85.611 1.00 70.62 91 ARG A CA 1
ATOM 766 C C . ARG A 1 91 ? 34.007 -16.220 -86.450 1.00 70.62 91 ARG A C 1
ATOM 768 O O . ARG A 1 91 ? 33.784 -16.054 -87.641 1.00 70.62 91 ARG A O 1
ATOM 775 N N . SER A 1 92 ? 33.935 -17.413 -85.859 1.00 63.91 92 SER A N 1
ATOM 776 C CA . SER A 1 92 ? 33.700 -18.669 -86.591 1.00 63.91 92 SER A CA 1
ATOM 777 C C . SER A 1 92 ? 32.224 -18.994 -86.816 1.00 63.91 92 SER A C 1
ATOM 779 O O . SER A 1 92 ? 31.899 -19.564 -87.850 1.00 63.91 92 SER A O 1
ATOM 781 N N . GLU A 1 93 ? 31.330 -18.608 -85.902 1.00 63.38 93 GLU A N 1
ATOM 782 C CA . GLU A 1 93 ? 29.917 -19.027 -85.951 1.00 63.38 93 GLU A CA 1
ATOM 783 C C . GLU A 1 93 ? 28.914 -17.866 -85.998 1.00 63.38 93 GLU A C 1
ATOM 785 O O . GLU A 1 93 ? 27.711 -18.106 -86.043 1.00 63.38 93 GLU A O 1
ATOM 790 N N . ASN A 1 94 ? 29.360 -16.604 -85.943 1.00 57.53 94 ASN A N 1
ATOM 791 C CA . ASN A 1 94 ? 28.476 -15.428 -85.847 1.00 57.53 94 ASN A CA 1
ATOM 792 C C . ASN A 1 94 ? 27.508 -15.467 -84.631 1.00 57.53 94 ASN A C 1
ATOM 794 O O . ASN A 1 94 ? 26.499 -14.760 -84.589 1.00 57.53 94 ASN A O 1
ATOM 798 N N . LYS A 1 95 ? 27.800 -16.314 -83.632 1.00 63.53 95 LYS A N 1
ATOM 799 C CA . LYS A 1 95 ? 26.937 -16.604 -82.477 1.00 63.53 95 LYS A CA 1
ATOM 800 C C . LYS 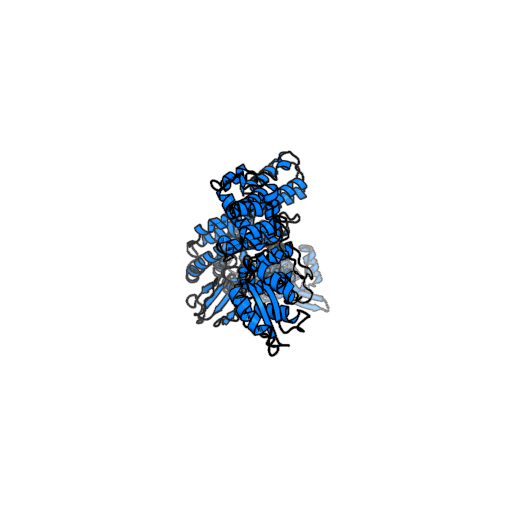A 1 95 ? 27.125 -15.577 -81.356 1.00 63.53 95 LYS A C 1
ATOM 802 O O . LYS A 1 95 ? 28.245 -15.165 -81.047 1.00 63.53 95 LYS A O 1
ATOM 807 N N . LYS A 1 96 ? 26.020 -15.192 -80.706 1.00 70.12 96 LYS A N 1
ATOM 808 C CA . LYS A 1 96 ? 26.035 -14.347 -79.501 1.00 70.12 96 LYS A CA 1
ATOM 809 C C . LYS A 1 96 ? 26.558 -15.163 -78.315 1.00 70.12 96 LYS A C 1
ATOM 811 O O . LYS A 1 96 ? 26.030 -16.226 -78.013 1.00 70.12 96 LYS A O 1
ATOM 816 N N . VAL A 1 97 ? 27.595 -14.658 -77.650 1.00 76.12 97 VAL A N 1
ATOM 817 C CA . VAL A 1 97 ? 28.043 -15.182 -76.351 1.00 76.12 97 VAL A CA 1
ATOM 818 C C . VAL A 1 97 ? 27.258 -14.447 -75.273 1.00 76.12 97 VAL A C 1
ATOM 820 O O . VAL A 1 97 ? 27.326 -13.219 -75.214 1.00 76.12 97 VAL A O 1
ATOM 823 N N . HIS A 1 98 ? 26.532 -15.182 -74.435 1.00 82.69 98 HIS A N 1
ATOM 824 C CA . HIS A 1 98 ? 25.783 -14.613 -73.317 1.00 82.69 98 HIS A CA 1
ATOM 825 C C . HIS A 1 98 ? 26.664 -14.579 -72.068 1.00 82.69 98 HIS A C 1
ATOM 827 O O . HIS A 1 98 ? 27.166 -15.615 -71.650 1.00 82.69 98 HIS A O 1
ATOM 833 N N . SER A 1 99 ? 26.875 -13.407 -71.474 1.00 84.06 99 SER A N 1
ATOM 834 C CA . SER A 1 99 ? 27.484 -13.302 -70.146 1.00 84.06 99 SER A CA 1
ATOM 835 C C . SER A 1 99 ? 26.412 -13.493 -69.082 1.00 84.06 99 SER A C 1
ATOM 837 O O . SER A 1 99 ? 25.369 -12.842 -69.165 1.00 84.06 99 SER A O 1
ATOM 839 N N . ILE A 1 100 ? 26.673 -14.347 -68.096 1.00 88.81 100 ILE A N 1
ATOM 840 C CA . ILE A 1 100 ? 25.823 -14.470 -66.912 1.00 88.81 100 ILE A CA 1
ATOM 841 C C . ILE A 1 100 ? 26.457 -13.726 -65.739 1.00 88.81 100 ILE A C 1
ATOM 843 O O . ILE A 1 100 ? 27.656 -13.837 -65.484 1.00 88.81 100 ILE A O 1
ATOM 847 N N . THR A 1 101 ? 25.636 -12.967 -65.025 1.00 91.50 101 THR A N 1
ATOM 848 C CA . THR A 1 101 ? 26.007 -12.267 -63.795 1.00 91.50 101 THR A CA 1
ATOM 849 C C . THR A 1 101 ? 25.134 -12.722 -62.626 1.00 91.50 101 THR A C 1
ATOM 851 O O . THR A 1 101 ? 24.106 -13.377 -62.812 1.00 91.50 101 THR A O 1
ATOM 854 N N . ILE A 1 102 ? 25.512 -12.364 -61.396 1.00 91.75 102 ILE A N 1
ATOM 855 C CA . ILE A 1 102 ? 24.698 -12.654 -60.206 1.00 91.75 102 ILE A CA 1
ATOM 856 C C . ILE A 1 102 ? 23.323 -11.983 -60.340 1.00 91.75 102 ILE A C 1
ATOM 858 O O . ILE A 1 102 ? 22.296 -12.610 -60.087 1.00 91.75 102 ILE A O 1
ATOM 862 N N . GLN A 1 103 ? 23.288 -10.736 -60.808 1.00 93.31 103 GLN A N 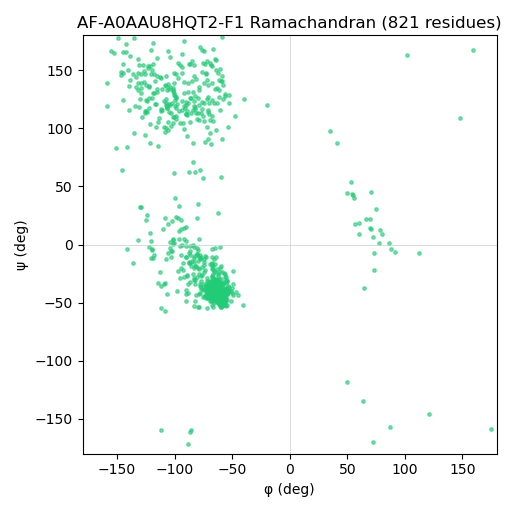1
ATOM 863 C CA . GLN A 1 103 ? 22.077 -9.962 -61.072 1.00 93.31 103 GLN A CA 1
ATOM 864 C C . GLN A 1 103 ? 21.121 -10.696 -62.016 1.00 93.31 103 GLN A C 1
ATOM 866 O O . GLN A 1 103 ? 19.917 -10.737 -61.756 1.00 93.31 103 GLN A O 1
ATOM 871 N N . ASP A 1 104 ? 21.646 -11.311 -63.079 1.00 90.75 104 ASP A N 1
ATOM 872 C CA . ASP A 1 104 ? 20.836 -12.067 -64.034 1.00 90.75 104 ASP A CA 1
ATOM 873 C C . ASP A 1 104 ? 20.110 -13.232 -63.365 1.00 90.75 104 ASP A C 1
ATOM 875 O O . ASP A 1 104 ? 18.921 -13.431 -63.619 1.00 90.75 104 ASP A O 1
ATOM 879 N N . VAL A 1 105 ? 20.795 -13.962 -62.479 1.00 90.94 105 VAL A N 1
ATOM 880 C CA . VAL A 1 105 ? 20.213 -15.068 -61.700 1.00 90.94 105 VAL A CA 1
ATOM 881 C C . VAL A 1 105 ? 19.170 -14.546 -60.713 1.00 90.94 105 VAL A C 1
ATOM 883 O O . VAL A 1 105 ? 18.070 -15.096 -60.622 1.00 90.94 105 VAL A O 1
ATOM 886 N N . MET A 1 106 ? 19.474 -13.453 -60.009 1.00 90.62 106 MET A N 1
ATOM 887 C CA . MET A 1 106 ? 18.561 -12.841 -59.037 1.00 90.62 106 MET A CA 1
ATOM 888 C C . MET A 1 106 ? 17.256 -12.348 -59.687 1.00 90.62 106 MET A C 1
ATOM 890 O O . MET A 1 106 ? 16.175 -12.539 -59.126 1.00 90.62 106 MET A O 1
ATOM 894 N N . ASN A 1 107 ? 17.326 -11.796 -60.903 1.00 90.12 107 ASN A N 1
ATOM 895 C CA . ASN A 1 107 ? 16.163 -11.344 -61.681 1.00 90.12 107 ASN A CA 1
ATOM 896 C C . ASN A 1 107 ? 15.243 -12.497 -62.150 1.00 90.12 107 ASN A C 1
ATOM 898 O O . ASN A 1 107 ? 14.132 -12.252 -62.628 1.00 90.12 107 ASN A O 1
ATOM 902 N N . GLN A 1 108 ? 15.664 -13.764 -62.025 1.00 89.06 108 GLN A N 1
ATOM 903 C CA . GLN A 1 108 ? 14.815 -14.918 -62.365 1.00 89.06 108 GLN A CA 1
ATOM 904 C C . GLN A 1 108 ? 13.898 -15.365 -61.232 1.00 89.06 108 GLN A C 1
ATOM 906 O O . GLN A 1 108 ? 12.924 -16.088 -61.477 1.00 89.06 108 GLN A O 1
ATOM 911 N N . VAL A 1 109 ? 14.210 -14.965 -59.999 1.00 86.19 109 VAL A N 1
ATOM 912 C CA . VAL A 1 109 ? 13.506 -15.433 -58.804 1.00 86.19 109 VAL A CA 1
ATOM 913 C C . VAL A 1 109 ? 12.069 -14.921 -58.798 1.00 86.19 109 VAL A C 1
ATOM 915 O O . VAL A 1 109 ? 11.130 -15.714 -58.705 1.00 86.19 109 VAL A O 1
ATOM 918 N N . GLU A 1 110 ? 11.899 -13.606 -58.925 1.00 84.19 110 GLU A N 1
ATOM 919 C CA . GLU A 1 110 ? 10.608 -12.931 -58.815 1.00 84.19 110 GLU A CA 1
ATOM 920 C C . GLU A 1 110 ? 10.341 -12.080 -60.067 1.00 84.19 110 GLU A C 1
ATOM 922 O O . GLU A 1 110 ? 11.046 -11.098 -60.313 1.00 84.19 110 GLU A O 1
ATOM 927 N N . PRO A 1 111 ? 9.340 -12.442 -60.893 1.00 78.94 111 PRO A N 1
ATOM 928 C CA . PRO A 1 111 ? 8.996 -11.671 -62.082 1.00 78.94 111 PRO A CA 1
ATOM 929 C C . PRO A 1 111 ? 8.627 -10.221 -61.738 1.00 78.94 111 PRO A C 1
ATOM 931 O O . PRO A 1 111 ? 7.721 -9.978 -60.947 1.00 78.94 111 PRO A O 1
ATOM 934 N N . GLY A 1 112 ? 9.300 -9.258 -62.371 1.00 80.00 112 GLY A N 1
ATOM 935 C CA . GLY A 1 112 ? 9.042 -7.825 -62.179 1.00 80.00 112 GLY A CA 1
ATOM 936 C C . GLY A 1 112 ? 9.878 -7.154 -61.083 1.00 80.00 112 GLY A C 1
ATOM 937 O O . GLY A 1 112 ? 9.838 -5.926 -60.986 1.00 80.00 112 GLY A O 1
ATOM 938 N N . LEU A 1 113 ? 10.663 -7.916 -60.311 1.00 89.56 113 LEU A N 1
ATOM 939 C CA . LEU A 1 113 ? 11.677 -7.386 -59.400 1.00 89.56 113 LEU A CA 1
ATOM 940 C C . LEU A 1 113 ? 13.016 -7.251 -60.127 1.00 89.56 113 LEU A C 1
ATOM 942 O O . LEU A 1 113 ? 13.585 -8.243 -60.575 1.00 89.56 113 LEU A O 1
ATOM 946 N N . ASN A 1 114 ? 13.538 -6.031 -60.201 1.00 90.56 114 ASN A N 1
ATOM 947 C CA . ASN A 1 114 ? 14.827 -5.753 -60.822 1.00 90.56 114 ASN A CA 1
ATOM 948 C C . ASN A 1 114 ? 15.880 -5.425 -59.762 1.00 90.56 114 ASN A C 1
ATOM 950 O O . ASN A 1 114 ? 15.755 -4.460 -58.998 1.00 90.56 114 ASN A O 1
ATOM 954 N N . TRP A 1 115 ? 16.930 -6.236 -59.737 1.00 93.94 115 TRP A N 1
ATOM 955 C CA . TRP A 1 115 ? 18.107 -6.043 -58.899 1.00 93.94 115 TRP A CA 1
ATOM 956 C C . TRP A 1 115 ? 19.049 -5.031 -59.552 1.00 93.94 115 TRP A C 1
ATOM 958 O O . TRP A 1 115 ? 19.201 -5.030 -60.770 1.00 93.94 115 TRP A O 1
ATOM 968 N N . ASN A 1 116 ? 19.696 -4.170 -58.767 1.00 95.06 116 ASN A N 1
ATOM 969 C CA . ASN A 1 116 ? 20.761 -3.293 -59.261 1.00 95.06 116 ASN A CA 1
ATOM 970 C C . ASN A 1 116 ? 22.075 -4.075 -59.466 1.00 95.06 116 ASN A C 1
ATOM 972 O O . ASN A 1 116 ? 22.358 -5.031 -58.746 1.00 95.06 116 ASN A O 1
ATOM 976 N N . GLU A 1 117 ? 22.882 -3.658 -60.445 1.00 93.00 117 GLU A N 1
ATOM 977 C CA . GLU A 1 117 ? 24.122 -4.340 -60.856 1.00 93.00 117 GLU A CA 1
ATOM 978 C C . GLU A 1 117 ? 25.173 -4.458 -59.746 1.00 93.00 117 GLU A C 1
ATOM 980 O O . GLU A 1 117 ? 26.034 -5.328 -59.812 1.00 93.00 117 GLU A O 1
ATOM 985 N N . TYR A 1 118 ? 25.070 -3.647 -58.686 1.00 93.31 118 TYR A N 1
ATOM 986 C CA . TYR A 1 118 ? 25.962 -3.697 -57.529 1.00 93.31 118 TYR A CA 1
ATOM 987 C C . TYR A 1 118 ? 26.016 -5.081 -56.859 1.00 93.31 118 TYR A C 1
ATOM 989 O O . TYR A 1 118 ? 27.025 -5.425 -56.255 1.00 93.31 118 TYR A O 1
ATOM 997 N N . ILE A 1 119 ? 24.969 -5.906 -56.997 1.00 92.69 119 ILE A N 1
ATOM 998 C CA . ILE A 1 119 ? 24.947 -7.299 -56.511 1.00 92.69 119 ILE A CA 1
ATOM 999 C C . ILE A 1 119 ? 26.059 -8.161 -57.136 1.00 92.69 119 ILE A C 1
ATOM 1001 O O . ILE A 1 119 ? 26.477 -9.149 -56.541 1.00 92.69 119 ILE A O 1
ATOM 1005 N N . ASN A 1 120 ? 26.566 -7.773 -58.309 1.00 91.31 120 ASN A N 1
ATOM 1006 C CA . ASN A 1 120 ? 27.637 -8.474 -59.012 1.00 91.31 120 ASN A CA 1
ATOM 1007 C C . ASN A 1 120 ? 29.019 -8.264 -58.376 1.00 91.31 120 ASN A C 1
ATOM 1009 O O . ASN A 1 120 ? 29.942 -9.002 -58.700 1.00 91.31 120 ASN A O 1
ATOM 1013 N N . GLU A 1 121 ? 29.181 -7.279 -57.484 1.00 89.50 121 GLU A N 1
ATOM 1014 C CA . GLU A 1 121 ? 30.452 -7.017 -56.790 1.00 89.50 121 GLU A CA 1
ATOM 1015 C C . GLU A 1 121 ? 30.698 -7.965 -55.598 1.00 89.50 121 GLU A C 1
ATOM 1017 O O . GLU A 1 121 ? 31.748 -7.893 -54.961 1.00 89.50 121 GLU A O 1
ATOM 1022 N N . PHE A 1 122 ? 29.734 -8.828 -55.263 1.00 89.38 122 PHE A N 1
ATOM 1023 C CA . PHE A 1 122 ? 29.781 -9.685 -54.078 1.00 89.38 122 PHE A CA 1
ATOM 1024 C C . PHE A 1 122 ? 30.313 -11.085 -54.376 1.00 89.38 122 PHE A C 1
ATOM 1026 O O . PHE A 1 122 ? 30.202 -11.593 -55.492 1.00 89.38 122 PHE A O 1
ATOM 1033 N N . ASP A 1 123 ? 30.868 -11.722 -53.344 1.00 90.88 123 ASP A N 1
ATOM 1034 C CA . ASP A 1 123 ? 31.420 -13.067 -53.455 1.00 90.88 123 ASP A CA 1
ATOM 1035 C C . ASP A 1 123 ? 30.334 -14.104 -53.777 1.00 90.88 123 ASP A C 1
ATOM 1037 O O . ASP A 1 123 ? 29.260 -14.135 -53.169 1.00 90.88 123 ASP A O 1
ATOM 1041 N N . LYS A 1 124 ? 30.620 -14.985 -54.738 1.00 88.50 124 LYS A N 1
ATOM 1042 C CA . LYS A 1 124 ? 29.643 -15.964 -55.224 1.00 88.50 124 LYS A CA 1
ATOM 1043 C C . LYS A 1 124 ? 29.217 -16.960 -54.148 1.00 88.50 124 LYS A C 1
ATOM 1045 O O . LYS A 1 124 ? 28.051 -17.352 -54.115 1.00 88.50 124 LYS A O 1
ATOM 1050 N N . GLU A 1 125 ? 30.139 -17.388 -53.285 1.00 89.62 125 GLU A N 1
ATOM 1051 C CA . GLU A 1 125 ? 29.864 -18.424 -52.290 1.00 89.62 125 GLU A CA 1
ATOM 1052 C C . GLU A 1 125 ? 28.991 -17.844 -51.183 1.00 89.62 125 GLU A C 1
ATOM 1054 O O . GLU A 1 125 ? 28.092 -18.515 -50.679 1.00 89.62 125 GLU A O 1
ATOM 1059 N N . ASP A 1 126 ? 29.200 -16.574 -50.839 1.00 91.44 126 ASP A N 1
ATOM 1060 C CA . ASP A 1 126 ? 28.331 -15.824 -49.933 1.00 91.44 126 ASP A CA 1
ATOM 1061 C C . ASP A 1 126 ? 26.897 -15.724 -50.473 1.00 91.44 126 ASP A C 1
ATOM 1063 O O . ASP A 1 126 ? 25.947 -15.995 -49.732 1.00 91.44 126 ASP A O 1
ATOM 1067 N N . ILE A 1 127 ? 26.728 -15.413 -51.764 1.00 91.19 127 ILE A N 1
ATOM 1068 C CA . ILE A 1 127 ? 25.407 -15.366 -52.411 1.00 91.19 127 ILE A CA 1
ATOM 1069 C C . ILE A 1 127 ? 24.749 -16.746 -52.441 1.00 91.19 127 ILE A C 1
ATOM 1071 O O . ILE A 1 127 ? 23.576 -16.873 -52.093 1.00 91.19 127 ILE A O 1
ATOM 1075 N N . GLN A 1 128 ? 25.483 -17.788 -52.831 1.00 89.62 128 GLN A N 1
ATOM 1076 C CA . GLN A 1 128 ? 24.949 -19.147 -52.918 1.00 89.62 128 GLN A CA 1
ATOM 1077 C C . GLN A 1 128 ? 24.553 -19.699 -51.544 1.00 89.62 128 GLN A C 1
ATOM 1079 O O . GLN A 1 128 ? 23.463 -20.258 -51.401 1.00 89.62 128 GLN A O 1
ATOM 1084 N N . ARG A 1 129 ? 25.406 -19.524 -50.524 1.00 89.94 129 ARG A N 1
ATOM 1085 C CA . ARG A 1 129 ? 25.144 -19.999 -49.153 1.00 89.94 129 ARG A CA 1
ATOM 1086 C C . ARG A 1 129 ? 23.907 -19.344 -48.546 1.00 89.94 129 ARG A C 1
ATOM 1088 O O . ARG A 1 129 ? 23.126 -20.036 -47.900 1.00 89.94 129 ARG A O 1
ATOM 1095 N N . ASN A 1 130 ? 23.707 -18.051 -48.796 1.00 91.56 130 ASN A N 1
ATOM 1096 C CA . ASN A 1 130 ? 22.645 -17.253 -48.176 1.00 91.56 130 ASN A CA 1
ATOM 1097 C C . ASN A 1 130 ? 21.487 -16.941 -49.141 1.00 91.56 130 ASN A C 1
ATOM 1099 O O . ASN A 1 130 ? 20.686 -16.043 -48.892 1.00 91.56 130 ASN A O 1
ATOM 1103 N N . PHE A 1 131 ? 21.371 -17.672 -50.256 1.00 91.44 131 PHE A N 1
ATOM 1104 C CA . PHE A 1 131 ? 20.458 -17.328 -51.353 1.00 91.44 131 PHE A CA 1
ATOM 1105 C C . PHE A 1 131 ? 18.989 -17.226 -50.924 1.00 91.44 131 PHE A C 1
ATOM 1107 O O . PHE A 1 131 ? 18.263 -16.349 -51.382 1.00 91.44 131 PHE A O 1
ATOM 1114 N N . SER A 1 132 ? 18.548 -18.114 -50.028 1.00 90.38 132 SER A N 1
ATOM 1115 C CA . SER A 1 132 ? 17.164 -18.101 -49.532 1.00 90.38 132 SER A CA 1
ATOM 1116 C C . SER A 1 132 ? 16.896 -16.873 -48.660 1.00 90.38 132 SER A C 1
ATOM 1118 O O . SER A 1 132 ? 15.907 -16.177 -48.878 1.00 90.38 132 SER A O 1
ATOM 1120 N N . ASP A 1 133 ? 17.821 -16.540 -47.758 1.00 91.88 133 ASP A N 1
ATOM 1121 C CA . ASP A 1 133 ? 17.703 -15.369 -46.887 1.00 91.88 133 ASP A CA 1
ATOM 1122 C C . ASP A 1 133 ? 17.739 -14.063 -47.688 1.00 91.88 133 ASP A C 1
ATOM 1124 O O . ASP A 1 133 ? 16.961 -13.147 -47.424 1.00 91.88 133 ASP A O 1
ATOM 1128 N N . ILE A 1 134 ? 18.575 -13.986 -48.730 1.00 93.75 134 ILE A N 1
ATOM 1129 C CA . ILE A 1 134 ? 18.620 -12.841 -49.654 1.00 93.75 134 ILE A CA 1
ATOM 1130 C C . ILE A 1 134 ? 17.243 -12.604 -50.295 1.00 93.75 134 ILE A C 1
ATOM 1132 O O . ILE A 1 134 ? 16.786 -11.461 -50.379 1.00 93.75 134 ILE A O 1
ATOM 1136 N N . ILE A 1 135 ? 16.563 -13.671 -50.723 1.00 90.88 135 ILE A N 1
ATOM 1137 C CA . ILE A 1 135 ? 15.215 -13.592 -51.305 1.00 90.88 135 ILE A CA 1
ATOM 1138 C C . ILE A 1 135 ? 14.184 -13.182 -50.248 1.00 90.88 135 ILE A C 1
ATOM 1140 O O . ILE A 1 135 ? 13.282 -12.389 -50.519 1.00 90.88 135 ILE A O 1
ATOM 1144 N N . ASP A 1 136 ? 14.288 -13.706 -49.034 1.00 91.56 136 ASP A N 1
ATOM 1145 C CA . ASP A 1 136 ? 13.318 -13.400 -47.987 1.00 91.56 136 ASP A CA 1
ATOM 1146 C C . ASP A 1 136 ? 13.439 -11.956 -47.492 1.00 91.56 136 ASP A C 1
ATOM 1148 O O . ASP A 1 136 ? 12.421 -11.287 -47.283 1.00 91.56 136 ASP A O 1
ATOM 1152 N N . TYR A 1 137 ? 14.657 -11.424 -47.378 1.00 92.69 137 TYR A N 1
ATOM 1153 C CA . TYR A 1 137 ? 14.877 -10.014 -47.056 1.00 92.69 137 TYR A CA 1
ATOM 1154 C C . TYR A 1 137 ? 14.506 -9.075 -48.211 1.00 92.69 137 TYR A C 1
ATOM 1156 O O . TYR A 1 137 ? 14.011 -7.977 -47.947 1.00 92.69 137 TYR A O 1
ATOM 1164 N N . SER A 1 138 ? 14.661 -9.479 -49.478 1.00 91.19 138 SER A N 1
ATOM 1165 C CA . SER A 1 138 ? 14.241 -8.637 -50.609 1.00 91.19 138 SER A CA 1
ATOM 1166 C C . SER A 1 138 ? 12.725 -8.415 -50.632 1.00 91.19 138 SER A C 1
ATOM 1168 O O . SER A 1 138 ? 12.271 -7.279 -50.800 1.00 91.19 138 SER A O 1
ATOM 1170 N N . LYS A 1 139 ? 11.935 -9.457 -50.340 1.00 88.88 139 LYS A N 1
ATOM 1171 C CA . LYS A 1 139 ? 10.464 -9.377 -50.248 1.00 88.88 139 LYS A CA 1
ATOM 1172 C C . LYS A 1 139 ? 9.982 -8.393 -49.180 1.00 88.88 139 LYS A C 1
ATOM 1174 O O . LYS A 1 139 ? 8.924 -7.779 -49.337 1.00 88.88 139 LYS A O 1
ATOM 1179 N N . ARG A 1 140 ? 10.749 -8.197 -48.102 1.00 89.88 140 ARG A N 1
ATOM 1180 C CA . ARG A 1 140 ? 10.400 -7.261 -47.015 1.00 89.88 140 ARG A CA 1
ATOM 1181 C C . ARG A 1 140 ? 10.425 -5.800 -47.456 1.00 89.88 140 ARG A C 1
ATOM 1183 O O . ARG A 1 140 ? 9.660 -5.003 -46.918 1.00 89.88 140 ARG A O 1
ATOM 1190 N N . LEU A 1 141 ? 11.242 -5.452 -48.452 1.00 86.00 141 LEU A N 1
ATOM 1191 C CA . LEU A 1 141 ? 11.357 -4.075 -48.939 1.00 86.00 141 LEU A CA 1
ATOM 1192 C C . LEU A 1 141 ? 10.176 -3.635 -49.815 1.00 86.00 141 LEU A C 1
ATOM 1194 O O . LEU A 1 141 ? 9.966 -2.432 -49.955 1.00 86.00 141 LEU A O 1
ATOM 1198 N N . LYS A 1 142 ? 9.392 -4.572 -50.375 1.00 83.81 142 LYS A N 1
ATOM 1199 C CA . LYS A 1 142 ? 8.200 -4.300 -51.209 1.00 83.81 142 LYS A CA 1
ATOM 1200 C C . LYS A 1 142 ? 8.447 -3.281 -52.338 1.00 83.81 142 LYS A C 1
ATOM 1202 O O . LYS A 1 142 ? 7.639 -2.380 -52.564 1.00 83.81 142 LYS A O 1
ATOM 1207 N N . LYS A 1 143 ? 9.570 -3.408 -53.049 1.00 87.06 143 LYS A N 1
ATOM 1208 C CA . LYS A 1 143 ? 9.945 -2.556 -54.192 1.00 87.06 143 LYS A CA 1
ATOM 1209 C C . LYS A 1 143 ? 10.066 -3.396 -55.455 1.00 87.06 143 LYS A C 1
ATOM 1211 O O . LYS A 1 143 ? 10.523 -4.521 -55.369 1.00 87.06 143 LYS A O 1
ATOM 1216 N N . SER A 1 144 ? 9.733 -2.834 -56.616 1.00 86.50 144 SER A N 1
ATOM 1217 C CA . SER A 1 144 ? 9.970 -3.461 -57.930 1.00 86.50 144 SER A CA 1
ATOM 1218 C C . SER A 1 144 ? 11.367 -3.177 -58.503 1.00 86.50 144 SER A C 1
ATOM 1220 O O . SER A 1 144 ? 11.814 -3.856 -59.422 1.00 86.50 144 SER A O 1
ATOM 1222 N N . GLN A 1 145 ? 12.068 -2.174 -57.967 1.00 91.44 145 GLN A N 1
ATOM 1223 C CA . GLN A 1 145 ? 13.425 -1.777 -58.351 1.00 91.44 145 GLN A CA 1
ATOM 1224 C C . GLN A 1 145 ? 14.264 -1.629 -57.081 1.00 91.44 145 GLN A C 1
ATOM 1226 O O . GLN A 1 145 ? 13.946 -0.797 -56.225 1.00 91.44 145 GLN A O 1
ATOM 1231 N N . LEU A 1 146 ? 15.315 -2.433 -56.941 1.00 93.25 146 LEU A N 1
ATOM 1232 C CA . LEU A 1 146 ? 16.208 -2.394 -55.783 1.00 93.25 146 LEU A CA 1
ATOM 1233 C C . LEU A 1 146 ? 17.397 -1.485 -56.075 1.00 93.25 146 LEU A C 1
ATOM 1235 O O . LEU A 1 146 ? 18.126 -1.699 -57.035 1.00 93.25 146 LEU A O 1
ATOM 1239 N N . SER A 1 147 ? 17.617 -0.476 -55.236 1.00 93.75 147 SER A N 1
ATOM 1240 C CA . SER A 1 147 ? 18.791 0.395 -55.331 1.00 93.75 147 SER A CA 1
ATOM 1241 C C . SER A 1 147 ? 20.054 -0.270 -54.767 1.00 93.75 147 SER A C 1
ATOM 1243 O O . SER A 1 147 ? 19.986 -1.261 -54.040 1.00 93.75 147 SER A O 1
ATOM 1245 N N . LYS A 1 148 ? 21.222 0.346 -54.997 1.00 92.06 148 LYS A N 1
ATOM 1246 C CA . LYS A 1 148 ? 22.489 -0.034 -54.342 1.00 92.06 148 LYS A CA 1
ATOM 1247 C C . LYS A 1 148 ? 22.363 -0.144 -52.810 1.00 92.06 148 LYS A C 1
ATOM 1249 O O . LYS A 1 148 ? 22.941 -1.039 -52.200 1.00 92.06 148 LYS A O 1
ATOM 1254 N N . LYS A 1 149 ? 21.577 0.741 -52.186 1.00 90.00 149 LYS A N 1
ATOM 1255 C CA . LYS A 1 149 ? 21.341 0.747 -50.730 1.00 90.00 149 LYS A CA 1
ATOM 1256 C C . LYS A 1 149 ? 20.462 -0.417 -50.286 1.00 90.00 149 LYS A C 1
ATOM 1258 O O . LYS A 1 149 ? 20.713 -1.011 -49.243 1.00 90.00 149 LYS A O 1
ATOM 1263 N N . ASP A 1 150 ? 19.449 -0.740 -51.086 1.00 92.81 150 ASP A N 1
ATOM 1264 C CA . ASP A 1 150 ? 18.561 -1.872 -50.826 1.00 92.81 150 ASP A CA 1
ATOM 1265 C C . ASP A 1 150 ? 19.346 -3.191 -50.885 1.00 92.81 150 ASP A C 1
ATOM 1267 O O . ASP A 1 150 ? 19.188 -4.032 -50.005 1.00 92.81 150 ASP A O 1
ATOM 1271 N N . ILE A 1 151 ? 20.273 -3.322 -51.842 1.00 93.19 151 ILE A N 1
ATOM 1272 C CA . ILE A 1 151 ? 21.186 -4.471 -51.932 1.00 93.19 151 ILE A CA 1
ATOM 1273 C C . ILE A 1 151 ? 22.046 -4.601 -50.672 1.00 93.19 151 ILE A C 1
ATOM 1275 O O . ILE A 1 151 ? 22.107 -5.684 -50.096 1.00 93.19 151 ILE A O 1
ATOM 1279 N N . LEU A 1 152 ? 22.664 -3.510 -50.202 1.00 92.75 152 LEU A N 1
ATOM 1280 C CA . LEU A 1 152 ? 23.460 -3.533 -48.967 1.00 92.75 152 LEU A CA 1
ATOM 1281 C C . LEU A 1 152 ? 22.632 -3.981 -47.759 1.00 92.75 152 LEU A C 1
ATOM 1283 O O . LEU A 1 152 ? 23.094 -4.813 -46.982 1.00 92.75 152 LEU A O 1
ATOM 1287 N N . LYS A 1 153 ? 21.403 -3.471 -47.618 1.00 94.00 153 LYS A N 1
ATOM 1288 C CA . LYS A 1 153 ? 20.482 -3.877 -46.547 1.00 94.00 153 LYS A CA 1
ATOM 1289 C C . LYS A 1 153 ? 20.170 -5.367 -46.606 1.00 94.00 153 LYS A C 1
ATOM 1291 O O . LYS A 1 153 ? 20.277 -6.043 -45.588 1.00 94.00 153 LYS A O 1
ATOM 1296 N N . ILE A 1 154 ? 19.806 -5.874 -47.782 1.00 94.25 154 ILE A N 1
ATOM 1297 C CA . ILE A 1 154 ? 19.462 -7.287 -47.981 1.00 94.25 154 ILE A CA 1
ATOM 1298 C C . ILE A 1 154 ? 20.661 -8.178 -47.652 1.00 94.25 154 ILE A C 1
ATOM 1300 O O . ILE A 1 154 ? 20.534 -9.103 -46.856 1.00 94.25 154 ILE A O 1
ATOM 1304 N N . LEU A 1 155 ? 21.829 -7.881 -48.222 1.00 93.44 155 LEU A N 1
ATOM 1305 C CA . LEU A 1 155 ? 23.011 -8.730 -48.087 1.00 93.44 155 LEU A CA 1
ATOM 1306 C C . LEU A 1 155 ? 23.575 -8.738 -46.677 1.00 93.44 155 LEU A C 1
ATOM 1308 O O . LEU A 1 155 ? 23.857 -9.807 -46.149 1.00 93.44 155 LEU A O 1
ATOM 1312 N N . VAL A 1 156 ? 23.701 -7.573 -46.039 1.00 93.75 156 VAL A N 1
ATOM 1313 C CA . VAL A 1 156 ? 24.147 -7.515 -44.642 1.00 93.75 156 VAL A CA 1
ATOM 1314 C C . VAL A 1 156 ? 23.160 -8.267 -43.744 1.00 93.75 156 VAL A C 1
ATOM 1316 O O . VAL A 1 156 ? 23.595 -8.967 -42.834 1.00 93.75 156 VAL A O 1
ATOM 1319 N N . SER A 1 157 ? 21.855 -8.207 -44.027 1.00 95.12 157 SER A N 1
ATOM 1320 C CA . SER A 1 157 ? 20.860 -8.958 -43.250 1.00 95.12 157 SER A CA 1
ATOM 1321 C C . SER A 1 157 ? 20.974 -10.468 -43.450 1.00 95.12 157 SER A C 1
ATOM 1323 O O . SER A 1 157 ? 20.933 -11.223 -42.484 1.00 95.12 157 SER A O 1
ATOM 1325 N N . ALA A 1 158 ? 21.167 -10.909 -44.694 1.00 93.81 158 ALA A N 1
ATOM 1326 C CA . ALA A 1 158 ? 21.328 -12.318 -45.031 1.00 93.81 158 ALA A CA 1
ATOM 1327 C C . ALA A 1 158 ? 22.617 -12.909 -44.436 1.00 93.81 158 ALA A C 1
ATOM 1329 O O . ALA A 1 158 ? 22.573 -13.965 -43.821 1.00 93.81 158 ALA A O 1
ATOM 1330 N N . LEU A 1 159 ? 23.744 -12.197 -44.536 1.00 92.50 159 LEU A N 1
ATOM 1331 C CA . LEU A 1 159 ? 25.036 -12.664 -44.021 1.00 92.50 159 LEU A CA 1
ATOM 1332 C C . LEU A 1 159 ? 25.095 -12.719 -42.491 1.00 92.50 159 LEU A C 1
ATOM 1334 O O . LEU A 1 159 ? 25.808 -13.546 -41.932 1.00 92.50 159 LEU A O 1
ATOM 1338 N N . THR A 1 160 ? 24.384 -11.822 -41.806 1.00 92.00 160 THR A N 1
ATOM 1339 C CA . THR A 1 160 ? 24.428 -11.722 -40.337 1.00 92.00 160 THR A CA 1
ATOM 1340 C C . THR A 1 160 ? 23.284 -12.459 -39.652 1.00 92.00 160 THR A C 1
ATOM 1342 O O . THR A 1 160 ? 23.384 -12.792 -38.472 1.00 92.00 160 THR A O 1
ATOM 1345 N N . GLY A 1 161 ? 22.172 -12.689 -40.351 1.00 89.88 161 GLY A N 1
ATOM 1346 C CA . GLY A 1 161 ? 20.924 -13.155 -39.749 1.00 89.88 161 GLY A CA 1
ATOM 1347 C C . GLY A 1 161 ? 20.192 -12.091 -38.914 1.00 89.88 161 GLY A C 1
ATOM 1348 O O . GLY A 1 161 ? 19.192 -12.411 -38.275 1.00 89.88 161 GLY A O 1
ATOM 1349 N N . VAL A 1 162 ? 20.657 -10.836 -38.907 1.00 92.19 162 VAL A N 1
ATOM 1350 C CA . VAL A 1 162 ? 20.011 -9.705 -38.221 1.00 92.19 162 VAL A CA 1
ATOM 1351 C C . VAL A 1 162 ? 19.258 -8.862 -39.253 1.00 92.19 162 VAL A C 1
ATOM 1353 O O . VAL A 1 162 ? 19.817 -8.512 -40.284 1.00 92.19 162 VAL A O 1
ATOM 1356 N N . ASP A 1 163 ? 17.997 -8.501 -38.999 1.00 90.69 163 ASP A N 1
ATOM 1357 C CA . ASP A 1 163 ? 17.200 -7.725 -39.963 1.00 90.69 163 ASP A CA 1
ATOM 1358 C C . ASP A 1 163 ? 17.640 -6.248 -40.018 1.00 90.69 163 ASP A C 1
ATOM 1360 O O . ASP A 1 163 ? 17.355 -5.456 -39.118 1.00 90.69 163 ASP A O 1
ATOM 1364 N N . GLY A 1 164 ? 18.326 -5.870 -41.097 1.00 89.50 164 GLY A N 1
ATOM 1365 C CA . GLY A 1 164 ? 18.809 -4.515 -41.380 1.00 89.50 164 GLY A CA 1
ATOM 1366 C C . GLY A 1 164 ? 17.952 -3.746 -42.385 1.00 89.50 164 GLY A C 1
ATOM 1367 O O . GLY A 1 164 ? 18.293 -2.622 -42.763 1.00 89.50 164 GLY A O 1
ATOM 1368 N N . THR A 1 165 ? 16.831 -4.312 -42.836 1.00 90.31 165 THR A N 1
ATOM 1369 C CA . THR A 1 165 ? 15.996 -3.700 -43.885 1.00 90.31 165 THR A CA 1
ATOM 1370 C C . THR A 1 165 ? 15.391 -2.361 -43.446 1.00 90.31 165 THR A C 1
ATOM 1372 O O . THR A 1 165 ? 15.292 -1.418 -44.242 1.00 90.31 165 THR A O 1
ATOM 1375 N N . ASN A 1 166 ? 15.102 -2.228 -42.151 1.00 88.44 166 ASN A N 1
ATOM 1376 C CA . ASN A 1 166 ? 14.489 -1.044 -41.549 1.00 88.44 166 ASN A CA 1
ATOM 1377 C C . ASN A 1 166 ? 15.485 0.013 -41.055 1.00 88.44 166 ASN A C 1
ATOM 1379 O O . ASN A 1 166 ? 15.047 1.022 -40.515 1.00 88.44 166 ASN A O 1
ATOM 1383 N N . VAL A 1 167 ? 16.797 -0.172 -41.250 1.00 92.50 167 VAL A N 1
ATOM 1384 C CA . VAL A 1 167 ? 17.796 0.818 -40.811 1.00 92.50 167 VAL A CA 1
ATOM 1385 C C . VAL A 1 167 ? 17.550 2.156 -41.508 1.00 92.50 167 VAL A C 1
ATOM 1387 O O . VAL A 1 167 ? 17.632 2.235 -42.741 1.00 92.50 167 VAL A O 1
ATOM 1390 N N . ALA A 1 168 ? 17.217 3.185 -40.727 1.00 91.75 168 ALA A N 1
ATOM 1391 C CA . ALA A 1 168 ? 16.880 4.515 -41.231 1.00 91.75 168 ALA A CA 1
ATOM 1392 C C . ALA A 1 168 ? 17.522 5.664 -40.435 1.00 91.75 168 ALA A C 1
ATOM 1394 O O . ALA A 1 168 ? 17.574 6.784 -40.940 1.00 91.75 168 ALA A O 1
ATOM 1395 N N . ASP A 1 169 ? 18.021 5.411 -39.223 1.00 93.69 169 ASP A N 1
ATOM 1396 C CA . ASP A 1 169 ? 18.702 6.407 -38.392 1.00 93.69 169 ASP A CA 1
ATOM 1397 C C . ASP A 1 169 ? 19.785 5.783 -37.484 1.00 93.69 169 ASP A C 1
ATOM 1399 O O . ASP A 1 169 ? 19.990 4.568 -37.457 1.00 93.69 169 ASP A O 1
ATOM 1403 N N . GLU A 1 170 ? 20.486 6.633 -36.728 1.00 92.12 170 GLU A N 1
ATOM 1404 C CA . GLU A 1 170 ? 21.566 6.257 -35.804 1.00 92.12 170 GLU A CA 1
ATOM 1405 C C . GLU A 1 170 ? 21.107 5.250 -34.728 1.00 92.12 170 GLU A C 1
ATOM 1407 O O . GLU A 1 170 ? 21.872 4.366 -34.336 1.00 92.12 170 GLU A O 1
ATOM 1412 N N . GLY A 1 171 ? 19.852 5.334 -34.271 1.00 93.56 171 GLY A N 1
ATOM 1413 C CA . GLY A 1 171 ? 19.292 4.404 -33.290 1.00 93.56 171 GLY A CA 1
ATOM 1414 C C . GLY A 1 171 ? 19.097 3.000 -33.863 1.00 93.56 171 GLY A C 1
ATOM 1415 O O . GLY A 1 171 ? 19.364 2.017 -33.168 1.00 93.56 171 GLY A O 1
ATOM 1416 N N . ASP A 1 172 ? 18.689 2.893 -35.131 1.00 94.69 172 ASP A N 1
ATOM 1417 C CA . ASP A 1 172 ? 18.614 1.601 -35.827 1.00 94.69 172 ASP A CA 1
ATOM 1418 C C . ASP A 1 172 ? 20.004 1.001 -36.053 1.00 94.69 172 ASP A C 1
ATOM 1420 O O . ASP A 1 172 ? 20.192 -0.192 -35.820 1.00 94.69 172 ASP A O 1
ATOM 1424 N N . CYS A 1 173 ? 20.986 1.818 -36.453 1.00 94.62 173 CYS A N 1
ATOM 1425 C CA . CYS A 1 173 ? 22.378 1.380 -36.607 1.00 94.62 173 CYS A CA 1
ATOM 1426 C C . CYS A 1 173 ? 22.913 0.772 -35.304 1.00 94.62 173 CYS A C 1
ATOM 1428 O O . CYS A 1 173 ? 23.485 -0.321 -35.307 1.00 94.62 173 CYS A O 1
ATOM 1430 N N . PHE A 1 174 ? 22.682 1.456 -34.180 1.00 94.56 174 PHE A N 1
ATOM 1431 C CA . PHE A 1 174 ? 23.090 0.988 -32.860 1.00 94.56 174 PHE A CA 1
ATOM 1432 C C . PHE A 1 174 ? 22.427 -0.346 -32.495 1.00 94.56 174 PHE A C 1
ATOM 1434 O O . PHE A 1 174 ? 23.106 -1.285 -32.080 1.00 94.56 174 PHE A O 1
ATOM 1441 N N . LEU A 1 175 ? 21.100 -0.444 -32.641 1.00 94.56 175 LEU A N 1
ATOM 1442 C CA . LEU A 1 175 ? 20.344 -1.647 -32.277 1.00 94.56 175 LEU A CA 1
ATOM 1443 C C . LEU A 1 175 ? 20.705 -2.845 -33.159 1.00 94.56 175 LEU A C 1
ATOM 1445 O O . LEU A 1 175 ? 20.847 -3.952 -32.637 1.00 94.56 175 LEU A O 1
ATOM 1449 N N . PHE A 1 176 ? 20.901 -2.620 -34.459 1.00 94.81 176 PHE A N 1
ATOM 1450 C CA . PHE A 1 176 ? 21.363 -3.645 -35.391 1.00 94.81 176 PHE A CA 1
ATOM 1451 C C . PHE A 1 176 ? 22.728 -4.188 -34.968 1.00 94.81 176 PHE A C 1
ATOM 1453 O O . PHE A 1 176 ? 22.893 -5.395 -34.794 1.00 94.81 176 PHE A O 1
ATOM 1460 N N . TYR A 1 177 ? 23.708 -3.301 -34.765 1.00 94.00 177 TYR A N 1
ATOM 1461 C CA . TYR A 1 177 ? 25.063 -3.730 -34.421 1.00 94.00 177 TYR A CA 1
ATOM 1462 C C . TYR A 1 177 ? 25.103 -4.427 -33.064 1.00 94.00 177 TYR A C 1
ATOM 1464 O O . TYR A 1 177 ? 25.777 -5.439 -32.903 1.00 94.00 177 TYR A O 1
ATOM 1472 N N . LYS A 1 178 ? 24.308 -3.948 -32.103 1.00 93.81 178 LYS A N 1
ATOM 1473 C CA . LYS A 1 178 ? 24.157 -4.608 -30.810 1.00 93.81 178 LYS A CA 1
ATOM 1474 C C . LYS A 1 178 ? 23.639 -6.041 -30.952 1.00 93.81 178 LYS A C 1
ATOM 1476 O O . LYS A 1 178 ? 24.199 -6.942 -30.340 1.00 93.81 178 LYS A O 1
ATOM 1481 N N . ALA A 1 179 ? 22.581 -6.254 -31.737 1.00 92.44 179 ALA A N 1
ATOM 1482 C CA . ALA A 1 179 ? 22.028 -7.590 -31.955 1.00 92.44 179 ALA A CA 1
ATOM 1483 C C . ALA A 1 179 ? 23.070 -8.535 -32.575 1.00 92.44 179 ALA A C 1
ATOM 1485 O O . ALA A 1 179 ? 23.157 -9.697 -32.189 1.00 92.44 179 ALA A O 1
ATOM 1486 N N . LEU A 1 180 ? 23.906 -8.017 -33.477 1.00 92.12 180 LEU A N 1
ATOM 1487 C CA . LEU A 1 180 ? 25.012 -8.763 -34.070 1.00 92.12 180 LEU A CA 1
ATOM 1488 C C . LEU A 1 180 ? 26.071 -9.149 -33.024 1.00 92.12 180 LEU A C 1
ATOM 1490 O O . LEU A 1 180 ? 26.461 -10.314 -32.957 1.00 92.12 180 LEU A O 1
ATOM 1494 N N . ILE A 1 181 ? 26.505 -8.208 -32.180 1.00 91.50 181 ILE A N 1
ATOM 1495 C CA . ILE A 1 181 ? 27.469 -8.479 -31.100 1.00 91.50 181 ILE A CA 1
ATOM 1496 C C . ILE A 1 181 ? 26.896 -9.465 -30.072 1.00 91.50 181 ILE A C 1
ATOM 1498 O O . ILE A 1 181 ? 27.603 -10.373 -29.648 1.00 91.50 181 ILE A O 1
ATOM 1502 N N . ASP A 1 182 ? 25.615 -9.360 -29.715 1.00 88.75 182 ASP A N 1
ATOM 1503 C CA . ASP A 1 182 ? 24.970 -10.303 -28.789 1.00 88.75 182 ASP A CA 1
ATOM 1504 C C . ASP A 1 182 ? 24.953 -11.743 -29.337 1.00 88.75 182 ASP A C 1
ATOM 1506 O O . ASP A 1 182 ? 25.066 -12.694 -28.565 1.00 88.75 182 ASP A O 1
ATOM 1510 N N . LEU A 1 183 ? 24.806 -11.907 -30.657 1.00 90.12 183 LEU A N 1
ATOM 1511 C CA . LEU A 1 183 ? 24.749 -13.216 -31.315 1.00 90.12 183 LEU A CA 1
ATOM 1512 C C . LEU A 1 183 ? 26.134 -13.830 -31.545 1.00 90.12 183 LEU A C 1
ATOM 1514 O O . LEU A 1 183 ? 26.313 -15.027 -31.323 1.00 90.12 183 LEU A O 1
ATOM 1518 N N . TYR A 1 184 ? 27.104 -13.031 -31.995 1.00 89.06 184 TYR A N 1
ATOM 1519 C CA . TYR A 1 184 ? 28.385 -13.539 -32.504 1.00 89.06 184 TYR A CA 1
ATOM 1520 C C . TYR A 1 184 ? 29.614 -13.049 -31.741 1.00 89.06 184 TYR A C 1
ATOM 1522 O O . TYR A 1 184 ? 30.720 -13.481 -32.058 1.00 89.06 184 TYR A O 1
ATOM 1530 N N . GLN A 1 185 ? 29.462 -12.160 -30.757 1.00 85.31 185 GLN A N 1
ATOM 1531 C CA . GLN A 1 185 ? 30.527 -11.440 -30.033 1.00 85.31 185 GLN A CA 1
ATOM 1532 C C . GLN A 1 185 ? 31.359 -10.477 -30.899 1.00 85.31 185 GLN A C 1
ATOM 1534 O O . GLN A 1 185 ? 31.701 -9.393 -30.440 1.00 85.31 185 GLN A O 1
ATOM 1539 N N . SER A 1 186 ? 31.661 -10.833 -32.148 1.00 83.56 186 SER A N 1
ATOM 1540 C CA . SER A 1 186 ? 32.351 -9.998 -33.134 1.00 83.56 186 SER A CA 1
ATOM 1541 C C . SER A 1 186 ? 31.836 -10.306 -34.547 1.00 83.56 186 SER A C 1
ATOM 1543 O O . SER A 1 186 ? 31.554 -11.474 -34.835 1.00 83.56 186 SER A O 1
ATOM 1545 N N . PRO A 1 187 ? 31.758 -9.312 -35.459 1.00 82.81 187 PRO A N 1
ATOM 1546 C CA . PRO A 1 187 ? 31.493 -9.559 -36.877 1.00 82.81 187 PRO A CA 1
ATOM 1547 C C . PRO A 1 187 ? 32.476 -10.537 -37.531 1.00 82.81 187 PRO A C 1
ATOM 1549 O O . PRO A 1 187 ? 32.088 -11.244 -38.455 1.00 82.81 187 PRO A O 1
ATOM 1552 N N . ASP A 1 188 ? 33.715 -10.619 -37.037 1.00 83.19 188 ASP A N 1
ATOM 1553 C CA . ASP A 1 188 ? 34.756 -11.494 -37.597 1.00 83.19 188 ASP A CA 1
ATOM 1554 C C . ASP A 1 188 ? 34.475 -12.989 -37.363 1.00 83.19 188 ASP A C 1
ATOM 1556 O O . ASP A 1 188 ? 35.046 -13.849 -38.031 1.00 83.19 188 ASP A O 1
ATOM 1560 N N . ASN A 1 189 ? 33.571 -13.317 -36.434 1.00 86.31 189 ASN A N 1
ATOM 1561 C CA . ASN A 1 189 ? 33.174 -14.699 -36.153 1.00 86.31 189 ASN A CA 1
ATOM 1562 C C . ASN A 1 189 ? 32.135 -15.236 -37.152 1.00 86.31 189 ASN A C 1
ATOM 1564 O O . ASN A 1 189 ? 31.807 -16.427 -37.128 1.00 86.31 189 ASN A O 1
ATOM 1568 N N . ILE A 1 190 ? 31.597 -14.380 -38.023 1.00 87.00 190 ILE A N 1
ATOM 1569 C CA . ILE A 1 190 ? 30.630 -14.767 -39.048 1.00 87.00 190 ILE A CA 1
ATOM 1570 C C . ILE A 1 190 ? 31.389 -15.342 -40.246 1.00 87.00 190 ILE A C 1
ATOM 1572 O O . ILE A 1 190 ? 32.301 -14.723 -40.789 1.00 87.00 190 ILE A O 1
ATOM 1576 N N . LYS A 1 191 ? 30.992 -16.540 -40.686 1.00 83.75 191 LYS A N 1
ATOM 1577 C CA . LYS A 1 191 ? 31.576 -17.199 -41.861 1.00 83.75 191 LYS A CA 1
ATOM 1578 C C . LYS A 1 191 ? 31.098 -16.518 -43.147 1.00 83.75 191 LYS A C 1
ATOM 1580 O O . LYS A 1 191 ? 30.108 -16.948 -43.733 1.00 83.75 191 LYS A O 1
ATOM 1585 N N . ALA A 1 192 ? 31.813 -15.487 -43.580 1.00 87.19 192 ALA A N 1
ATOM 1586 C CA . ALA A 1 192 ? 31.617 -14.813 -44.859 1.00 87.19 192 ALA A CA 1
ATOM 1587 C C . ALA A 1 192 ? 32.967 -14.609 -45.556 1.00 87.19 192 ALA A C 1
ATOM 1589 O O . ALA A 1 192 ? 33.976 -14.351 -44.899 1.00 87.19 192 ALA A O 1
ATOM 1590 N N . ASN A 1 193 ? 32.983 -14.719 -46.882 1.00 88.12 193 ASN A N 1
ATOM 1591 C CA . ASN A 1 193 ? 34.173 -14.423 -47.686 1.00 88.12 193 ASN A CA 1
ATOM 1592 C C . ASN A 1 193 ? 34.321 -12.906 -47.902 1.00 88.12 193 ASN A C 1
ATOM 1594 O O . ASN A 1 193 ? 35.424 -12.380 -48.049 1.00 88.12 193 ASN A O 1
ATOM 1598 N N . SER A 1 194 ? 33.197 -12.190 -47.892 1.00 86.56 194 SER A N 1
ATOM 1599 C CA . SER A 1 194 ? 33.121 -10.736 -47.998 1.00 86.56 194 SER A CA 1
ATOM 1600 C C . SER A 1 194 ? 33.589 -10.038 -46.715 1.00 86.56 194 SER A C 1
ATOM 1602 O O . SER A 1 194 ? 33.330 -10.500 -45.605 1.00 86.56 194 SER A O 1
ATOM 1604 N N . ASN A 1 195 ? 34.197 -8.850 -46.848 1.00 88.75 195 ASN A N 1
ATOM 1605 C CA . ASN A 1 195 ? 34.549 -7.993 -45.707 1.00 88.75 195 ASN A CA 1
ATOM 1606 C C . ASN A 1 195 ? 33.288 -7.426 -45.031 1.00 88.75 195 ASN A C 1
ATOM 1608 O O . ASN A 1 195 ? 32.843 -6.311 -45.325 1.00 88.75 195 ASN A O 1
ATOM 1612 N N . LEU A 1 196 ? 32.724 -8.196 -44.102 1.00 89.06 196 LEU A N 1
ATOM 1613 C CA . LEU A 1 196 ? 31.459 -7.884 -43.451 1.00 89.06 196 LEU A CA 1
ATOM 1614 C C . LEU A 1 196 ? 31.507 -6.569 -42.663 1.00 89.06 196 LEU A C 1
ATOM 1616 O O . LEU A 1 196 ? 30.585 -5.759 -42.760 1.00 89.06 196 LEU A O 1
ATOM 1620 N N . LYS A 1 197 ? 32.604 -6.303 -41.946 1.00 89.69 197 LYS A N 1
ATOM 1621 C CA . LYS A 1 197 ? 32.802 -5.039 -41.220 1.00 89.69 197 LYS A CA 1
ATOM 1622 C C . LYS A 1 197 ? 32.757 -3.838 -42.169 1.00 89.69 197 LYS A C 1
ATOM 1624 O O . LYS A 1 197 ? 32.097 -2.840 -41.881 1.00 89.69 197 LYS A O 1
ATOM 1629 N N . GLY A 1 198 ? 33.396 -3.953 -43.335 1.00 90.81 198 GLY A N 1
ATOM 1630 C CA . GLY A 1 198 ? 33.339 -2.948 -44.398 1.00 90.81 198 GLY A CA 1
ATOM 1631 C C . GLY A 1 198 ? 31.925 -2.741 -44.950 1.00 90.81 198 GLY A C 1
ATOM 1632 O O . GLY A 1 198 ? 31.507 -1.599 -45.152 1.00 90.81 198 GLY A O 1
ATOM 1633 N N . LEU A 1 199 ? 31.163 -3.821 -45.139 1.00 91.31 199 LEU A N 1
ATOM 1634 C CA . LEU A 1 199 ? 29.774 -3.759 -45.607 1.00 91.31 199 LEU A CA 1
ATOM 1635 C C . LEU A 1 199 ? 28.843 -3.089 -44.591 1.00 91.31 199 LEU A C 1
ATOM 1637 O O . LEU A 1 199 ? 28.053 -2.226 -44.975 1.00 91.31 199 LEU A O 1
ATOM 1641 N N . ILE A 1 200 ? 28.978 -3.410 -43.303 1.00 92.69 200 ILE A N 1
ATOM 1642 C CA . ILE A 1 200 ? 28.215 -2.771 -42.219 1.00 92.69 200 ILE A CA 1
ATOM 1643 C C . ILE A 1 200 ? 28.538 -1.272 -42.153 1.00 92.69 200 ILE A C 1
ATOM 1645 O O . ILE A 1 200 ? 27.634 -0.438 -42.107 1.00 92.69 200 ILE A O 1
ATOM 1649 N N . VAL A 1 201 ? 29.821 -0.902 -42.226 1.00 93.06 201 VAL A N 1
ATOM 1650 C CA . VAL A 1 201 ? 30.247 0.508 -42.261 1.00 93.06 201 VAL A CA 1
ATOM 1651 C C . VAL A 1 201 ? 29.673 1.239 -43.477 1.00 93.06 201 VAL A C 1
ATOM 1653 O O . VAL A 1 201 ? 29.267 2.396 -43.362 1.00 93.06 201 VAL A O 1
ATOM 1656 N N . ASN A 1 202 ? 29.628 0.592 -44.642 1.00 91.50 202 ASN A N 1
ATOM 1657 C CA . ASN A 1 202 ? 29.027 1.168 -45.844 1.00 91.50 202 ASN A CA 1
ATOM 1658 C C . ASN A 1 202 ? 27.513 1.352 -45.692 1.00 91.50 202 ASN A C 1
ATOM 1660 O O . ASN A 1 202 ? 26.998 2.392 -46.099 1.00 91.50 202 ASN A O 1
ATOM 1664 N N . LEU A 1 203 ? 26.820 0.387 -45.082 1.00 92.00 203 LEU A N 1
ATOM 1665 C CA . LEU A 1 203 ? 25.386 0.468 -44.806 1.00 92.00 203 LEU A CA 1
ATOM 1666 C C . LEU A 1 203 ? 25.059 1.634 -43.863 1.00 92.00 203 LEU A C 1
ATOM 1668 O O . LEU A 1 203 ? 24.117 2.379 -44.115 1.00 92.00 203 LEU A O 1
ATOM 1672 N N . PHE A 1 204 ? 25.840 1.816 -42.799 1.00 94.12 204 PHE A N 1
ATOM 1673 C CA . PHE A 1 204 ? 25.561 2.825 -41.773 1.00 94.12 204 PHE A CA 1
ATOM 1674 C C . PHE A 1 204 ? 26.052 4.230 -42.114 1.00 94.12 204 PHE A C 1
ATOM 1676 O O . PHE A 1 204 ? 25.605 5.179 -41.478 1.00 94.12 204 PHE A O 1
ATOM 1683 N N . ARG A 1 205 ? 26.932 4.394 -43.111 1.00 89.69 205 ARG A N 1
ATOM 1684 C CA . ARG A 1 205 ? 27.596 5.672 -43.441 1.00 89.69 205 ARG A CA 1
ATOM 1685 C C . ARG A 1 205 ? 26.647 6.866 -43.570 1.00 89.69 205 ARG A C 1
ATOM 1687 O O . ARG A 1 205 ? 27.039 7.979 -43.245 1.00 89.69 205 ARG A O 1
ATOM 1694 N N . GLU A 1 206 ? 25.433 6.640 -44.060 1.00 85.56 206 GLU A N 1
ATOM 1695 C CA . GLU A 1 206 ? 24.437 7.695 -44.278 1.00 85.56 206 GLU A CA 1
ATOM 1696 C C . GLU A 1 206 ? 23.485 7.916 -43.093 1.00 85.56 206 GLU A C 1
ATOM 1698 O O . GLU A 1 206 ? 22.812 8.942 -43.047 1.00 85.56 206 GLU A O 1
ATOM 1703 N N . TYR A 1 207 ? 23.419 6.973 -42.150 1.00 88.56 207 TYR A N 1
ATOM 1704 C CA . TYR A 1 207 ? 22.419 6.959 -41.076 1.00 88.56 207 TYR A CA 1
ATOM 1705 C C . TYR A 1 207 ? 23.028 7.139 -39.685 1.00 88.56 207 TYR A C 1
ATOM 1707 O O . TYR A 1 207 ? 22.387 7.723 -38.816 1.00 88.56 207 TYR A O 1
ATOM 1715 N N . GLY A 1 208 ? 24.243 6.627 -39.463 1.00 82.94 208 GLY A N 1
ATOM 1716 C CA . GLY A 1 208 ? 24.873 6.579 -38.150 1.00 82.94 208 GLY A CA 1
ATOM 1717 C C . GLY A 1 208 ? 26.335 7.010 -38.172 1.00 82.94 208 GLY A C 1
ATOM 1718 O O . GLY A 1 208 ? 27.218 6.203 -38.445 1.00 82.94 208 GLY A O 1
ATOM 1719 N N . SER A 1 209 ? 26.603 8.275 -37.858 1.00 86.12 209 SER A N 1
ATOM 1720 C CA . SER A 1 209 ? 27.967 8.810 -37.773 1.00 86.12 209 SER A CA 1
ATOM 1721 C C . SER A 1 209 ? 28.730 8.261 -36.565 1.00 86.12 209 SER A C 1
ATOM 1723 O O . SER A 1 209 ? 29.876 7.836 -36.698 1.00 86.12 209 SER A O 1
ATOM 1725 N N . VAL A 1 210 ? 28.077 8.200 -35.400 1.00 87.31 210 VAL A N 1
ATOM 1726 C CA . VAL A 1 210 ? 28.707 7.776 -34.141 1.00 87.31 210 VAL A CA 1
ATOM 1727 C C . VAL A 1 210 ? 28.973 6.274 -34.169 1.00 87.31 210 VAL A C 1
ATOM 1729 O O . VAL A 1 210 ? 30.072 5.820 -33.861 1.00 87.31 210 VAL A O 1
ATOM 1732 N N . THR A 1 211 ? 27.983 5.497 -34.600 1.00 89.38 211 THR A N 1
ATOM 1733 C CA . THR A 1 211 ? 28.065 4.038 -34.676 1.00 89.38 211 THR A CA 1
ATOM 1734 C C . THR A 1 211 ? 29.137 3.604 -35.678 1.00 89.38 211 THR A C 1
ATOM 1736 O O . THR A 1 211 ? 29.924 2.712 -35.376 1.00 89.38 211 THR A O 1
ATOM 1739 N N . VAL A 1 212 ? 29.246 4.264 -36.840 1.00 90.56 212 VAL A N 1
ATOM 1740 C CA . VAL A 1 212 ? 30.285 3.959 -37.844 1.00 90.56 212 VAL A CA 1
ATOM 1741 C C . VAL A 1 212 ? 31.694 4.163 -37.301 1.00 90.56 212 VAL A C 1
ATOM 1743 O O . VAL A 1 212 ? 32.551 3.298 -37.497 1.00 90.56 212 VAL A O 1
ATOM 1746 N N . ASP A 1 213 ? 31.951 5.291 -36.641 1.00 88.38 213 ASP A N 1
ATOM 1747 C CA . ASP A 1 213 ? 33.283 5.596 -36.112 1.00 88.38 213 ASP A CA 1
ATOM 1748 C C . ASP A 1 213 ? 33.704 4.580 -35.052 1.00 88.38 213 ASP A C 1
ATOM 1750 O O . ASP A 1 213 ? 34.850 4.127 -35.024 1.00 88.38 213 ASP A O 1
ATOM 1754 N N . VAL A 1 214 ? 32.752 4.157 -34.230 1.00 87.81 214 VAL A N 1
ATOM 1755 C CA . VAL A 1 214 ? 32.975 3.192 -33.159 1.00 87.81 214 VAL A CA 1
ATOM 1756 C C . VAL A 1 214 ? 33.197 1.774 -33.689 1.00 87.81 214 VAL A C 1
ATOM 1758 O O . VAL A 1 214 ? 34.056 1.064 -33.165 1.00 87.81 214 VAL A O 1
ATOM 1761 N N . ILE A 1 215 ? 32.504 1.375 -34.761 1.00 89.94 215 ILE A N 1
ATOM 1762 C CA . ILE A 1 215 ? 32.755 0.097 -35.451 1.00 89.94 215 ILE A CA 1
ATOM 1763 C C . ILE A 1 215 ? 34.161 0.078 -36.051 1.00 89.94 215 ILE A C 1
ATOM 1765 O O . ILE A 1 215 ? 34.880 -0.905 -35.908 1.00 89.94 215 ILE A O 1
ATOM 1769 N N . LYS A 1 216 ? 34.593 1.163 -36.705 1.00 88.38 216 LYS A N 1
ATOM 1770 C CA . LYS A 1 216 ? 35.949 1.246 -37.278 1.00 88.38 216 LYS A CA 1
ATOM 1771 C C . LYS A 1 216 ? 37.044 1.140 -36.216 1.00 88.38 216 LYS A C 1
ATOM 1773 O O . LYS A 1 216 ? 38.109 0.614 -36.517 1.00 88.38 216 LYS A O 1
ATOM 1778 N N . LYS A 1 217 ? 36.780 1.656 -35.013 1.00 87.00 217 LYS A N 1
ATOM 1779 C CA . LYS A 1 217 ? 37.716 1.690 -33.881 1.00 87.00 217 LYS A CA 1
ATOM 1780 C C . LYS A 1 217 ? 37.585 0.500 -32.919 1.00 87.00 217 LYS A C 1
ATOM 1782 O O . LYS A 1 217 ? 38.291 0.490 -31.922 1.00 87.00 217 LYS A O 1
ATOM 1787 N N . ASP A 1 218 ? 36.670 -0.441 -33.160 1.00 87.00 218 ASP A N 1
ATOM 1788 C CA . ASP A 1 218 ? 36.388 -1.590 -32.277 1.00 87.00 218 ASP A CA 1
ATOM 1789 C C . ASP A 1 218 ? 36.062 -1.213 -30.825 1.00 87.00 218 ASP A C 1
ATOM 1791 O O . ASP A 1 218 ? 36.534 -1.816 -29.865 1.00 87.00 218 ASP A O 1
ATOM 1795 N N . THR A 1 219 ? 35.233 -0.184 -30.646 1.00 88.06 219 THR A N 1
ATOM 1796 C CA . THR A 1 219 ? 34.966 0.410 -29.322 1.00 88.06 219 THR A CA 1
ATOM 1797 C C . THR A 1 219 ? 33.482 0.437 -28.940 1.00 88.06 219 THR A C 1
ATOM 1799 O O . THR A 1 219 ? 33.046 1.257 -28.130 1.00 88.06 219 THR A O 1
ATOM 1802 N N . PHE A 1 220 ? 32.681 -0.469 -29.511 1.00 89.81 220 PHE A N 1
ATOM 1803 C CA . PHE A 1 220 ? 31.222 -0.493 -29.329 1.00 89.81 220 PHE A CA 1
ATOM 1804 C C . PHE A 1 220 ? 30.784 -0.659 -27.873 1.00 89.81 220 PHE A C 1
ATOM 1806 O O . PHE A 1 220 ? 29.903 0.069 -27.414 1.00 89.81 220 PHE A O 1
ATOM 1813 N N . ASP A 1 221 ? 31.456 -1.525 -27.117 1.00 87.88 221 ASP A N 1
ATOM 1814 C CA . ASP A 1 221 ? 31.170 -1.710 -25.691 1.00 87.88 221 ASP A CA 1
ATOM 1815 C C . ASP A 1 221 ? 31.385 -0.419 -24.893 1.00 87.88 221 ASP A C 1
ATOM 1817 O O . ASP A 1 221 ? 30.618 -0.100 -23.985 1.00 87.88 221 ASP A O 1
ATOM 1821 N N . GLN A 1 222 ? 32.405 0.366 -25.254 1.00 88.25 222 GLN A N 1
ATOM 1822 C CA . GLN A 1 222 ? 32.681 1.650 -24.610 1.00 88.25 222 GLN A CA 1
ATOM 1823 C C . GLN A 1 222 ? 31.588 2.669 -24.956 1.00 88.25 222 GLN A C 1
ATOM 1825 O O . GLN A 1 222 ? 31.083 3.344 -24.056 1.00 88.25 222 GLN A O 1
ATOM 1830 N N . LEU A 1 223 ? 31.152 2.730 -26.221 1.00 89.62 223 LEU A N 1
ATOM 1831 C CA . LEU A 1 223 ? 30.029 3.575 -26.640 1.00 89.62 223 LEU A CA 1
ATOM 1832 C C . LEU A 1 223 ? 28.745 3.223 -25.883 1.00 89.62 223 LEU A C 1
ATOM 1834 O O . LEU A 1 223 ? 28.083 4.123 -25.370 1.00 89.62 223 LEU A O 1
ATOM 1838 N N . GLU A 1 224 ? 28.396 1.937 -25.784 1.00 91.12 224 GLU A N 1
ATOM 1839 C CA . GLU A 1 224 ? 27.188 1.497 -25.080 1.00 91.12 224 GLU A CA 1
ATOM 1840 C C . GLU A 1 224 ? 27.194 2.010 -23.635 1.00 91.12 224 GLU A C 1
ATOM 1842 O O . GLU A 1 224 ? 26.223 2.628 -23.192 1.00 91.12 224 GLU A O 1
ATOM 1847 N N . LYS A 1 225 ? 28.303 1.829 -22.910 1.00 91.12 225 LYS A N 1
ATOM 1848 C CA . LYS A 1 225 ? 28.434 2.322 -21.532 1.00 91.12 225 LYS A CA 1
ATOM 1849 C C . LYS A 1 225 ? 28.293 3.847 -21.463 1.00 91.12 225 LYS A C 1
ATOM 1851 O O . LYS A 1 225 ? 27.508 4.358 -20.661 1.00 91.12 225 LYS A O 1
ATOM 1856 N N . VAL A 1 226 ? 29.026 4.566 -22.314 1.00 91.44 226 VAL A N 1
ATOM 1857 C CA . VAL A 1 226 ? 29.080 6.037 -22.340 1.00 91.44 226 VAL A CA 1
ATOM 1858 C C . VAL A 1 226 ? 27.714 6.650 -22.656 1.00 91.44 226 VAL A C 1
ATOM 1860 O O . VAL A 1 226 ? 27.323 7.603 -21.983 1.00 91.44 226 VAL A O 1
ATOM 1863 N N . VAL A 1 227 ? 26.959 6.111 -23.618 1.00 93.75 227 VAL A N 1
ATOM 1864 C CA . VAL A 1 227 ? 25.610 6.591 -23.982 1.00 93.75 227 VAL A CA 1
ATOM 1865 C C . VAL A 1 227 ? 24.670 6.546 -22.776 1.00 93.75 227 VAL A C 1
ATOM 1867 O O . VAL A 1 227 ? 24.062 7.560 -22.417 1.00 93.75 227 VAL A O 1
ATOM 1870 N N . TRP A 1 228 ? 24.579 5.400 -22.098 1.00 95.06 228 TRP A N 1
ATOM 1871 C CA . TRP A 1 228 ? 23.637 5.228 -20.988 1.00 95.06 228 TRP A CA 1
ATOM 1872 C C . TRP A 1 228 ? 24.046 6.005 -19.739 1.00 95.06 228 TRP A C 1
ATOM 1874 O O . TRP A 1 228 ? 23.200 6.651 -19.120 1.00 95.06 228 TRP A O 1
ATOM 1884 N N . ILE A 1 229 ? 25.337 6.015 -19.398 1.00 93.00 229 ILE A N 1
ATOM 1885 C CA . ILE A 1 229 ? 25.853 6.823 -18.283 1.00 93.00 229 ILE A CA 1
ATOM 1886 C C . ILE A 1 229 ? 25.624 8.310 -18.563 1.00 93.00 229 ILE A C 1
ATOM 1888 O O . ILE A 1 229 ? 25.184 9.036 -17.671 1.00 93.00 229 ILE A O 1
ATOM 1892 N N . SER A 1 230 ? 25.842 8.764 -19.801 1.00 91.94 230 SER A N 1
ATOM 1893 C CA . SER A 1 230 ? 25.583 10.155 -20.185 1.00 91.94 230 SER A CA 1
ATOM 1894 C C . SER A 1 230 ? 24.108 10.506 -20.027 1.00 91.94 230 SER A C 1
ATOM 1896 O O . SER A 1 230 ? 23.787 11.551 -19.462 1.00 91.94 230 SER A O 1
ATOM 1898 N N . LYS A 1 231 ? 23.197 9.616 -20.448 1.00 92.56 231 LYS A N 1
ATOM 1899 C CA . LYS A 1 231 ? 21.749 9.814 -20.290 1.00 92.56 231 LYS A CA 1
ATOM 1900 C C . LYS A 1 231 ? 21.325 9.915 -18.827 1.00 92.56 231 LYS A C 1
ATOM 1902 O O . LYS A 1 231 ? 20.519 10.774 -18.470 1.00 92.56 231 LYS A O 1
ATOM 1907 N N . VAL A 1 232 ? 21.898 9.079 -17.969 1.00 85.19 232 VAL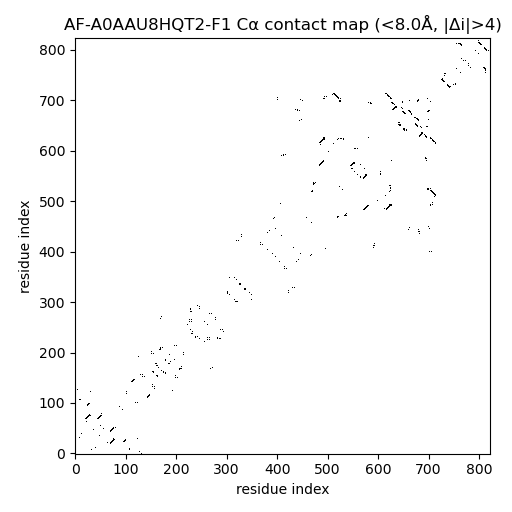 A N 1
ATOM 1908 C CA . VAL A 1 232 ? 21.650 9.115 -16.524 1.00 85.19 232 VAL A CA 1
ATOM 1909 C C . VAL A 1 232 ? 22.213 10.395 -15.899 1.00 85.19 232 VAL A C 1
ATOM 1911 O O . VAL A 1 232 ? 21.496 11.096 -15.188 1.00 85.19 232 VAL A O 1
ATOM 1914 N N . LEU A 1 233 ? 23.454 10.778 -16.209 1.00 83.44 233 LEU A N 1
ATOM 1915 C CA . LEU A 1 233 ? 24.041 12.032 -15.722 1.00 83.44 233 LEU A CA 1
ATOM 1916 C C . LEU A 1 233 ? 23.258 13.262 -16.205 1.00 83.44 233 LEU A C 1
ATOM 1918 O O . LEU A 1 233 ? 23.073 14.201 -15.430 1.00 83.44 233 LEU A O 1
ATOM 1922 N N . GLN A 1 234 ? 22.743 13.252 -17.441 1.00 88.06 234 GLN A N 1
ATOM 1923 C CA . GLN A 1 234 ? 21.868 14.304 -17.974 1.00 88.06 234 GLN A CA 1
ATOM 1924 C C . GLN A 1 234 ? 20.596 14.437 -17.140 1.00 88.06 234 GLN A C 1
ATOM 1926 O O . GLN A 1 234 ? 20.224 15.544 -16.755 1.00 88.06 234 GLN A O 1
ATOM 1931 N N . ARG A 1 235 ? 19.956 13.306 -16.817 1.00 78.06 235 ARG A N 1
ATOM 1932 C CA . ARG A 1 235 ? 18.740 13.251 -15.994 1.00 78.06 235 ARG A CA 1
ATOM 1933 C C . ARG A 1 235 ? 18.940 13.889 -14.616 1.00 78.06 235 ARG A C 1
ATOM 1935 O O . ARG A 1 235 ? 18.004 14.477 -14.080 1.00 78.06 235 ARG A O 1
ATOM 1942 N N . TYR A 1 236 ? 20.151 13.809 -14.066 1.00 69.50 236 TYR A N 1
ATOM 1943 C CA . TYR A 1 236 ? 20.522 14.443 -12.796 1.00 69.50 236 TYR A CA 1
ATOM 1944 C C . TYR A 1 236 ? 21.109 15.857 -12.941 1.00 69.50 236 TYR A C 1
ATOM 1946 O O . TYR A 1 236 ? 21.530 16.442 -11.945 1.00 69.50 236 TYR A O 1
ATOM 1954 N N . GLY A 1 237 ? 21.155 16.424 -14.151 1.00 71.44 237 GLY A N 1
ATOM 1955 C CA . GLY A 1 237 ? 21.750 17.740 -14.418 1.00 71.44 237 GLY A CA 1
ATOM 1956 C C . GLY A 1 237 ? 23.277 17.772 -14.293 1.00 71.44 237 GLY A C 1
ATOM 1957 O O . GLY A 1 237 ? 23.874 18.838 -14.220 1.00 71.44 237 GLY A O 1
ATOM 1958 N N . ARG A 1 238 ? 23.937 16.612 -14.247 1.00 76.25 238 ARG A N 1
ATOM 1959 C CA . ARG A 1 238 ? 25.375 16.459 -13.976 1.00 76.25 238 ARG A CA 1
ATOM 1960 C C . ARG A 1 238 ? 26.175 16.007 -15.195 1.00 76.25 238 ARG A C 1
ATOM 1962 O O . ARG A 1 238 ? 27.325 15.603 -15.041 1.00 76.25 238 ARG A O 1
ATOM 1969 N N . LEU A 1 239 ? 25.603 16.059 -16.396 1.00 86.88 239 LEU A N 1
ATOM 1970 C CA . LEU A 1 239 ? 26.315 15.670 -17.609 1.00 86.88 239 LEU A CA 1
ATOM 1971 C C . LEU A 1 239 ? 27.427 16.671 -17.937 1.00 86.88 239 LEU A C 1
ATOM 1973 O O . LEU A 1 239 ? 27.169 17.783 -18.384 1.00 86.88 239 LEU A O 1
ATOM 1977 N N . ASN A 1 240 ? 28.670 16.255 -17.730 1.00 85.31 240 ASN A N 1
ATOM 1978 C CA . ASN A 1 240 ? 29.869 16.920 -18.224 1.00 85.31 240 ASN A CA 1
ATOM 1979 C C . ASN A 1 240 ? 31.005 15.887 -18.335 1.00 85.31 240 ASN A C 1
ATOM 1981 O O . ASN A 1 240 ? 30.901 14.776 -17.806 1.00 85.31 240 ASN A O 1
ATOM 1985 N N . LYS A 1 241 ? 32.094 16.252 -19.022 1.00 85.25 241 LYS A N 1
ATOM 1986 C CA . LYS A 1 241 ? 33.239 15.353 -19.251 1.00 85.25 241 LYS A CA 1
ATOM 1987 C C . LYS A 1 241 ? 33.905 14.888 -17.948 1.00 85.25 241 LYS A C 1
ATOM 1989 O O . LYS A 1 241 ? 34.289 13.730 -17.854 1.00 85.25 241 LYS A O 1
ATOM 1994 N N . ILE A 1 242 ? 33.972 15.755 -16.933 1.00 81.44 242 ILE A N 1
ATOM 1995 C CA . ILE A 1 242 ? 34.583 15.450 -15.628 1.00 81.44 242 ILE A CA 1
ATOM 1996 C C . ILE A 1 242 ? 33.806 14.329 -14.926 1.00 81.44 242 ILE A C 1
ATOM 1998 O O . ILE A 1 242 ? 34.382 13.331 -14.505 1.00 81.44 242 ILE A O 1
ATOM 2002 N N . ASN A 1 243 ? 32.481 14.449 -14.857 1.00 82.06 243 ASN A N 1
ATOM 2003 C CA . ASN A 1 243 ? 31.619 13.452 -14.230 1.00 82.06 243 ASN A CA 1
ATOM 2004 C C . ASN A 1 243 ? 31.598 12.137 -15.011 1.00 82.06 243 ASN A C 1
ATOM 2006 O O . ASN A 1 243 ? 31.592 11.072 -14.403 1.00 82.06 243 ASN A O 1
ATOM 2010 N N . LEU A 1 244 ? 31.651 12.186 -16.344 1.00 87.00 244 LEU A N 1
ATOM 2011 C CA . LEU A 1 244 ? 31.815 10.974 -17.149 1.00 87.00 244 LEU A CA 1
ATOM 2012 C C . LEU A 1 244 ? 33.134 10.261 -16.843 1.00 87.00 244 LEU A C 1
ATOM 2014 O O . LEU A 1 244 ? 33.129 9.049 -16.638 1.00 87.00 244 LEU A O 1
ATOM 2018 N N . GLN A 1 245 ? 34.236 11.005 -16.744 1.00 87.06 245 GLN A N 1
ATOM 2019 C CA . GLN A 1 245 ? 35.543 10.460 -16.384 1.00 87.06 245 GLN A CA 1
ATOM 2020 C C . GLN A 1 245 ? 35.550 9.858 -14.973 1.00 87.06 245 GLN A C 1
ATOM 2022 O O . GLN A 1 245 ? 36.132 8.797 -14.766 1.00 87.06 245 GLN A O 1
ATOM 2027 N N . LEU A 1 246 ? 34.860 10.479 -14.013 1.00 83.81 246 LEU A N 1
ATOM 2028 C CA . LEU A 1 246 ? 34.725 9.946 -12.652 1.00 83.81 246 LEU A CA 1
ATOM 2029 C C . LEU A 1 246 ? 33.966 8.612 -12.610 1.00 83.81 246 LEU A C 1
ATOM 2031 O O . LEU A 1 246 ? 34.351 7.713 -11.862 1.00 83.81 246 LEU A O 1
ATOM 2035 N N . VAL A 1 247 ? 32.900 8.472 -13.404 1.00 84.81 247 VAL A N 1
ATOM 2036 C CA . VAL A 1 247 ? 32.104 7.233 -13.457 1.00 84.81 247 VAL A CA 1
ATOM 2037 C C . VAL A 1 247 ? 32.859 6.124 -14.191 1.00 84.81 247 VAL A C 1
ATOM 2039 O O . VAL A 1 247 ? 32.910 4.996 -13.707 1.00 84.81 247 VAL A O 1
ATOM 2042 N N . LEU A 1 248 ? 33.448 6.440 -15.346 1.00 86.00 248 LEU A N 1
ATOM 2043 C CA . LEU A 1 248 ? 34.086 5.462 -16.235 1.00 86.00 248 LEU A CA 1
ATOM 2044 C C . LEU A 1 248 ? 35.529 5.119 -15.834 1.00 86.00 248 LEU A C 1
ATOM 2046 O O . LEU A 1 248 ? 36.028 4.057 -16.200 1.00 86.00 248 LEU A O 1
ATOM 2050 N N . LYS A 1 249 ? 36.200 5.975 -15.054 1.00 86.56 249 LYS A N 1
ATOM 2051 C CA . LYS A 1 249 ? 37.574 5.780 -14.561 1.00 86.56 249 LYS A CA 1
ATOM 2052 C C . LYS A 1 249 ? 38.540 5.405 -15.696 1.00 86.56 249 LYS A C 1
ATOM 2054 O O . LYS A 1 249 ? 38.723 6.188 -16.622 1.00 86.56 249 LYS A O 1
ATOM 2059 N N . SER A 1 250 ? 39.152 4.220 -15.633 1.00 79.38 250 SER A N 1
ATOM 2060 C CA . SER A 1 250 ? 40.099 3.705 -16.632 1.00 79.38 250 SER A CA 1
ATOM 2061 C C . SER A 1 250 ? 39.464 3.396 -17.989 1.00 79.38 250 SER A C 1
ATOM 2063 O O . SER A 1 250 ? 40.185 3.245 -18.966 1.00 79.38 250 SER A O 1
ATOM 2065 N N . GLU A 1 251 ? 38.136 3.296 -18.062 1.00 78.19 251 GLU A N 1
ATOM 2066 C CA . GLU A 1 251 ? 37.398 3.058 -19.308 1.00 78.19 251 GLU A CA 1
ATOM 2067 C C . GLU A 1 251 ? 36.996 4.361 -20.021 1.00 78.19 251 GLU A C 1
ATOM 2069 O O . GLU A 1 251 ? 36.373 4.324 -21.082 1.00 78.19 251 GLU A O 1
ATOM 2074 N N . TYR A 1 252 ? 37.317 5.528 -19.452 1.00 81.88 252 TYR A N 1
ATOM 2075 C CA . TYR A 1 252 ? 37.026 6.812 -20.081 1.00 81.88 252 TYR A CA 1
ATOM 2076 C C . TYR A 1 252 ? 37.983 7.083 -21.248 1.00 81.88 252 TYR A C 1
ATOM 2078 O O . TYR A 1 252 ? 39.194 7.191 -21.054 1.00 81.88 252 TYR A O 1
ATOM 2086 N N . ASN A 1 253 ? 37.437 7.274 -22.451 1.00 77.06 253 ASN A N 1
ATOM 2087 C CA . ASN A 1 253 ? 38.212 7.615 -23.640 1.00 77.06 253 ASN A CA 1
ATOM 2088 C C . ASN A 1 253 ? 37.691 8.909 -24.290 1.00 77.06 253 ASN A C 1
ATOM 2090 O O . ASN A 1 253 ? 36.576 8.959 -24.807 1.00 77.06 253 ASN A O 1
ATOM 2094 N N . ASN A 1 254 ? 38.526 9.954 -24.296 1.00 70.31 254 ASN A N 1
ATOM 2095 C CA . ASN A 1 254 ? 38.193 11.263 -24.871 1.00 70.31 254 ASN A CA 1
ATOM 2096 C C . ASN A 1 254 ? 37.908 11.221 -26.383 1.00 70.31 254 ASN A C 1
ATOM 2098 O O . ASN A 1 254 ? 37.157 12.064 -26.865 1.00 70.31 254 ASN A O 1
ATOM 2102 N N . GLU A 1 255 ? 38.475 10.267 -27.126 1.00 70.94 255 GLU A N 1
ATOM 2103 C CA . GLU A 1 255 ? 38.266 10.132 -28.576 1.00 70.94 255 GLU A CA 1
ATOM 2104 C C . GLU A 1 255 ? 36.936 9.455 -28.948 1.00 70.94 255 GLU A C 1
ATOM 2106 O O . GLU A 1 255 ? 36.569 9.412 -30.125 1.00 70.94 255 GLU A O 1
ATOM 2111 N N . LEU A 1 256 ? 36.243 8.901 -27.950 1.00 66.75 256 LEU A N 1
ATOM 2112 C CA . LEU A 1 256 ? 34.994 8.141 -28.058 1.00 66.75 256 LEU A CA 1
ATOM 2113 C C . LEU A 1 256 ? 33.774 8.891 -27.550 1.00 66.75 256 LEU A C 1
ATOM 2115 O O . LEU A 1 256 ? 32.657 8.429 -27.753 1.00 66.75 256 LEU A O 1
ATOM 2119 N N . VAL A 1 257 ? 33.984 10.007 -26.853 1.00 62.69 257 VAL A N 1
ATOM 2120 C CA . VAL A 1 257 ? 32.918 10.889 -26.389 1.00 62.69 257 VAL A CA 1
ATOM 2121 C C . VAL A 1 257 ? 32.684 11.903 -27.511 1.00 62.69 257 VAL A C 1
ATOM 2123 O O . VAL A 1 257 ? 33.393 12.915 -27.555 1.00 62.69 257 VAL A O 1
ATOM 2126 N N . PRO A 1 258 ? 31.732 11.669 -28.442 1.00 62.59 258 PRO A N 1
ATOM 2127 C CA . PRO A 1 258 ? 31.277 12.734 -29.321 1.00 62.59 258 PRO A CA 1
ATOM 2128 C C . PRO A 1 258 ? 30.709 13.877 -28.470 1.00 62.59 258 PRO A C 1
ATOM 2130 O O . PRO A 1 258 ? 30.644 13.806 -27.240 1.00 62.59 258 PRO A O 1
ATOM 2133 N N . ASP A 1 259 ? 30.280 14.949 -29.131 1.00 81.69 259 ASP A N 1
ATOM 2134 C CA . ASP A 1 259 ? 29.457 15.972 -28.490 1.00 81.69 259 ASP A CA 1
ATOM 2135 C C . ASP A 1 259 ? 28.418 15.314 -27.558 1.00 81.69 259 ASP A C 1
ATOM 2137 O O . ASP A 1 259 ? 27.671 14.423 -27.972 1.00 81.69 259 ASP A O 1
ATOM 2141 N N . LEU A 1 260 ? 28.414 15.728 -26.286 1.00 87.25 260 LEU A N 1
ATOM 2142 C CA . LEU A 1 260 ? 27.541 15.178 -25.252 1.00 87.25 260 LEU A CA 1
ATOM 2143 C C . LEU A 1 260 ? 26.071 15.243 -25.686 1.00 87.25 260 LEU A C 1
ATOM 2145 O O . LEU A 1 260 ? 25.310 14.340 -25.346 1.00 87.25 260 LEU A O 1
ATOM 2149 N N . GLY A 1 261 ? 25.688 16.246 -26.486 1.00 87.19 261 GLY A N 1
ATOM 2150 C CA . GLY A 1 261 ? 24.358 16.336 -27.090 1.00 87.19 261 GLY A CA 1
ATOM 2151 C C . GLY A 1 261 ? 24.020 15.136 -27.979 1.00 87.19 261 GLY A C 1
ATOM 2152 O O . GLY A 1 261 ? 22.955 14.542 -27.820 1.00 87.19 261 GLY A O 1
ATOM 2153 N N . LYS A 1 262 ? 24.954 14.689 -28.828 1.00 88.38 262 LYS A N 1
ATOM 2154 C CA . LYS A 1 262 ? 24.750 13.546 -29.738 1.00 88.38 262 LYS A CA 1
ATOM 2155 C C . LYS A 1 262 ? 24.548 12.225 -28.997 1.00 88.38 262 LYS A C 1
ATOM 2157 O O . LYS A 1 262 ? 23.769 11.386 -29.438 1.00 88.38 262 LYS A O 1
ATOM 2162 N N . LEU A 1 263 ? 25.216 12.035 -27.856 1.00 90.50 263 LEU A N 1
ATOM 2163 C CA . LEU A 1 263 ? 25.015 10.847 -27.013 1.00 90.50 263 LEU A CA 1
ATOM 2164 C C . LEU A 1 263 ? 23.599 10.789 -26.438 1.00 90.50 263 LEU A C 1
ATOM 2166 O O . LEU A 1 263 ? 23.004 9.716 -26.344 1.00 90.50 263 LEU A O 1
ATOM 2170 N N . ILE A 1 264 ? 23.061 11.948 -26.058 1.00 93.12 264 ILE A N 1
ATOM 2171 C CA . ILE A 1 264 ? 21.698 12.062 -25.545 1.00 93.12 264 ILE A CA 1
ATOM 2172 C C . ILE A 1 264 ? 20.678 11.817 -26.649 1.00 93.12 264 ILE A C 1
ATOM 2174 O O . ILE A 1 264 ? 19.754 11.033 -26.440 1.00 93.12 264 ILE A O 1
ATOM 2178 N N . GLU A 1 265 ? 20.868 12.430 -27.817 1.00 92.38 265 GLU A N 1
ATOM 2179 C CA . GLU A 1 265 ? 20.014 12.202 -28.986 1.00 92.38 265 GLU A CA 1
ATOM 2180 C C . GLU A 1 265 ? 19.966 10.716 -29.357 1.00 92.38 265 GLU A C 1
ATOM 2182 O O . GLU A 1 265 ? 18.882 10.162 -29.543 1.00 92.38 265 GLU A O 1
ATOM 2187 N N . LEU A 1 266 ? 21.121 10.042 -29.366 1.00 93.38 266 LEU A N 1
ATOM 2188 C CA . LEU A 1 266 ? 21.207 8.604 -29.608 1.00 93.38 266 LEU A CA 1
ATOM 2189 C C . LEU A 1 266 ? 20.440 7.792 -28.552 1.00 93.38 266 LEU A C 1
ATOM 2191 O O . LEU A 1 266 ? 19.631 6.934 -28.907 1.00 93.38 266 LEU A O 1
ATOM 2195 N N . ALA A 1 267 ? 20.631 8.080 -27.261 1.00 94.75 267 ALA A N 1
ATOM 2196 C CA . ALA A 1 267 ? 19.899 7.402 -26.187 1.00 94.75 267 ALA A CA 1
ATOM 2197 C C . ALA A 1 267 ? 18.373 7.572 -26.321 1.00 94.75 267 ALA A C 1
ATOM 2199 O O . ALA A 1 267 ? 17.619 6.622 -26.089 1.00 94.75 267 ALA A O 1
ATOM 2200 N N . ASP A 1 268 ? 17.913 8.763 -26.711 1.00 93.50 268 ASP A N 1
ATOM 2201 C CA . ASP A 1 268 ? 16.493 9.066 -26.903 1.00 93.50 268 ASP A CA 1
ATOM 2202 C C . ASP A 1 268 ? 15.907 8.373 -28.142 1.00 93.50 268 ASP A C 1
ATOM 2204 O O . ASP A 1 268 ? 14.786 7.859 -28.083 1.00 93.50 268 ASP A O 1
ATOM 2208 N N . LEU A 1 269 ? 16.659 8.292 -29.245 1.00 94.94 269 LEU A N 1
ATOM 2209 C CA . LEU A 1 269 ? 16.267 7.523 -30.432 1.00 94.94 269 LEU A CA 1
ATOM 2210 C C . LEU A 1 269 ? 16.130 6.030 -30.112 1.00 94.94 269 LEU A C 1
ATOM 2212 O O . LEU A 1 269 ? 15.109 5.422 -30.447 1.00 94.94 269 LEU A O 1
ATOM 2216 N N . ILE A 1 270 ? 17.101 5.453 -29.397 1.00 94.44 270 ILE A N 1
ATOM 2217 C CA . ILE A 1 270 ? 17.044 4.051 -28.954 1.00 94.44 270 ILE A CA 1
ATOM 2218 C C . ILE A 1 270 ? 15.836 3.833 -28.034 1.00 94.44 270 ILE A C 1
ATOM 2220 O O . ILE A 1 270 ? 15.105 2.856 -28.200 1.00 94.44 270 ILE A O 1
ATOM 2224 N N . GLY A 1 271 ? 15.581 4.754 -27.099 1.00 88.50 271 GLY A N 1
ATOM 2225 C CA . GLY A 1 271 ? 14.445 4.681 -26.177 1.00 88.50 271 GLY A CA 1
ATOM 2226 C C . GLY A 1 271 ? 13.084 4.668 -26.867 1.00 88.50 271 GLY A C 1
ATOM 2227 O O . GLY A 1 271 ? 12.196 3.918 -26.457 1.00 88.50 271 GLY A O 1
ATOM 2228 N N . LYS A 1 272 ? 12.928 5.438 -27.949 1.00 92.31 272 LYS A N 1
ATOM 2229 C CA . LYS A 1 272 ? 11.703 5.441 -28.766 1.00 92.31 272 LYS A CA 1
ATOM 2230 C C . LYS A 1 272 ? 11.480 4.115 -29.495 1.00 92.31 272 LYS A C 1
ATOM 2232 O O . LYS A 1 272 ? 10.333 3.705 -29.645 1.00 92.31 272 LYS A O 1
ATOM 2237 N N . LYS A 1 273 ? 12.552 3.452 -29.933 1.00 91.94 273 LYS A N 1
ATOM 2238 C CA . LYS A 1 273 ? 12.488 2.215 -30.730 1.00 91.94 273 LYS A CA 1
ATOM 2239 C C . LYS A 1 273 ? 12.425 0.946 -29.883 1.00 91.94 273 LYS A C 1
ATOM 2241 O O . LYS A 1 273 ? 11.778 -0.018 -30.278 1.00 91.94 273 LYS A O 1
ATOM 2246 N N . ASN A 1 274 ? 13.078 0.931 -28.720 1.00 89.25 274 ASN A N 1
ATOM 2247 C CA . ASN A 1 274 ? 13.127 -0.229 -27.833 1.00 89.25 274 ASN A CA 1
ATOM 2248 C C . ASN A 1 274 ? 13.048 0.183 -26.353 1.00 89.25 274 ASN A C 1
ATOM 2250 O O . ASN A 1 274 ? 14.054 0.282 -25.645 1.00 89.25 274 ASN A O 1
ATOM 2254 N N . GLN A 1 275 ? 11.818 0.383 -25.871 1.00 83.81 275 GLN A N 1
ATOM 2255 C CA . GLN A 1 275 ? 11.546 0.803 -24.491 1.00 83.81 275 GLN A CA 1
ATOM 2256 C C . GLN A 1 275 ? 12.052 -0.202 -23.449 1.00 83.81 275 GLN A C 1
ATOM 2258 O O . GLN A 1 275 ? 12.625 0.193 -22.434 1.00 83.81 275 GLN A O 1
ATOM 2263 N N . SER A 1 276 ? 11.878 -1.506 -23.694 1.00 79.94 276 SER A N 1
ATOM 2264 C CA . SER A 1 276 ? 12.313 -2.543 -22.749 1.00 79.94 276 SER A CA 1
ATOM 2265 C C . SER A 1 276 ? 13.827 -2.513 -22.547 1.00 79.94 276 SER A C 1
ATOM 2267 O O . SER A 1 276 ? 14.314 -2.610 -21.418 1.00 79.94 276 SER A O 1
ATOM 2269 N N . TYR A 1 277 ? 14.580 -2.372 -23.636 1.00 88.75 277 TYR A N 1
ATOM 2270 C CA . TYR A 1 277 ? 16.032 -2.274 -23.587 1.00 88.75 277 TYR A CA 1
ATOM 2271 C C . TYR A 1 277 ? 16.493 -0.984 -22.898 1.00 88.75 277 TYR A C 1
ATOM 2273 O O . TYR A 1 277 ? 17.365 -1.029 -22.028 1.00 88.75 277 TYR A O 1
ATOM 2281 N N . PHE A 1 278 ? 15.847 0.138 -23.215 1.00 86.94 278 PHE A N 1
ATOM 2282 C CA . PHE A 1 278 ? 16.096 1.430 -22.584 1.00 86.94 278 PHE A CA 1
ATOM 2283 C C . PHE A 1 278 ? 15.952 1.366 -21.061 1.00 86.94 278 PHE A C 1
ATOM 2285 O O . PHE A 1 278 ? 16.894 1.699 -20.346 1.00 86.94 278 PHE A O 1
ATOM 2292 N N . TYR A 1 279 ? 14.828 0.864 -20.538 1.00 75.81 279 TYR A N 1
ATOM 2293 C CA . TYR A 1 279 ? 14.627 0.774 -19.087 1.00 75.81 279 TYR A CA 1
ATOM 2294 C C . TYR A 1 279 ? 15.670 -0.114 -18.402 1.00 75.81 279 TYR A C 1
ATOM 2296 O O . TYR A 1 279 ? 16.186 0.251 -17.345 1.00 75.81 279 TYR A O 1
ATOM 2304 N N . LYS A 1 280 ? 16.030 -1.244 -19.025 1.00 85.12 280 LYS A N 1
ATOM 2305 C CA . LYS A 1 280 ? 17.068 -2.147 -18.511 1.00 85.12 280 LYS A CA 1
ATOM 2306 C C . LYS A 1 280 ? 18.428 -1.451 -18.410 1.00 85.12 280 LYS A C 1
ATOM 2308 O O . LYS A 1 280 ? 19.131 -1.622 -17.415 1.00 85.12 280 LYS A O 1
ATOM 2313 N N . LYS A 1 281 ? 18.816 -0.682 -19.430 1.00 90.19 281 LYS A N 1
ATOM 2314 C CA . LYS A 1 281 ? 20.115 0.003 -19.457 1.00 90.19 281 LYS A CA 1
ATOM 2315 C C . LYS A 1 281 ? 20.154 1.256 -18.587 1.00 90.19 281 LYS A C 1
ATOM 2317 O O . LYS A 1 281 ? 21.195 1.516 -17.993 1.00 90.19 281 LYS A O 1
ATOM 2322 N N . ILE A 1 282 ? 19.038 1.968 -18.434 1.00 83.88 282 ILE A N 1
ATOM 2323 C CA . ILE A 1 282 ? 18.924 3.063 -17.462 1.00 83.88 282 ILE A CA 1
ATOM 2324 C C . ILE A 1 282 ? 19.125 2.545 -16.032 1.00 83.88 282 ILE A C 1
ATOM 2326 O O . ILE A 1 282 ? 19.967 3.090 -15.328 1.00 83.88 282 ILE A O 1
ATOM 2330 N N . ASP A 1 283 ? 18.457 1.458 -15.622 1.00 68.31 283 ASP A N 1
ATOM 2331 C CA . ASP A 1 283 ? 18.660 0.854 -14.286 1.00 68.31 283 ASP A CA 1
ATOM 2332 C C . ASP A 1 283 ? 20.114 0.397 -14.069 1.00 68.31 283 ASP A C 1
ATOM 2334 O O . ASP A 1 283 ? 20.692 0.588 -12.998 1.00 68.31 283 ASP A O 1
ATOM 2338 N N . TRP A 1 284 ? 20.733 -0.188 -15.097 1.00 88.38 284 TRP A N 1
ATOM 2339 C CA . TRP A 1 284 ? 22.143 -0.575 -15.058 1.00 88.38 284 TRP A CA 1
ATOM 2340 C C . TRP A 1 284 ? 23.077 0.636 -14.888 1.00 88.38 284 TRP A C 1
ATOM 2342 O O . TRP A 1 284 ? 23.930 0.625 -13.999 1.00 88.38 284 TRP A O 1
ATOM 2352 N N . ALA A 1 285 ? 22.899 1.692 -15.685 1.00 86.69 285 ALA A N 1
ATOM 2353 C CA . ALA A 1 285 ? 23.735 2.889 -15.627 1.00 86.69 285 ALA A CA 1
ATOM 2354 C C . ALA A 1 285 ? 23.526 3.681 -14.325 1.00 86.69 285 ALA A C 1
ATOM 2356 O O . ALA A 1 285 ? 24.494 4.189 -13.762 1.00 86.69 285 ALA A O 1
ATOM 2357 N N . GLU A 1 286 ? 22.300 3.729 -13.795 1.00 77.25 286 GLU A N 1
ATOM 2358 C CA . GLU A 1 286 ? 21.982 4.356 -12.504 1.00 77.25 286 GLU A CA 1
ATOM 2359 C C . GLU A 1 286 ? 22.769 3.725 -11.345 1.00 77.25 286 GLU A C 1
ATOM 2361 O O . GLU A 1 286 ? 23.320 4.460 -10.526 1.00 77.25 286 GLU A O 1
ATOM 2366 N N . LYS A 1 287 ? 22.914 2.392 -11.311 1.00 77.06 287 LYS A N 1
ATOM 2367 C CA . LYS A 1 287 ? 23.725 1.690 -10.291 1.00 77.06 287 LYS A CA 1
ATOM 2368 C C . LYS A 1 287 ? 25.211 2.032 -10.368 1.00 77.06 287 LYS A C 1
ATOM 2370 O O . LYS A 1 287 ? 25.894 2.100 -9.350 1.00 77.06 287 LYS A O 1
ATOM 2375 N N . ILE A 1 288 ? 25.733 2.207 -11.576 1.00 80.75 288 ILE A N 1
ATOM 2376 C CA . ILE A 1 288 ? 27.148 2.535 -11.778 1.00 80.75 288 ILE A CA 1
ATOM 2377 C C . ILE A 1 288 ? 27.407 3.982 -11.357 1.00 80.75 288 ILE A C 1
ATOM 2379 O O . ILE A 1 288 ? 28.358 4.259 -10.628 1.00 80.75 288 ILE A O 1
ATOM 2383 N N . VAL A 1 289 ? 26.516 4.891 -11.753 1.00 80.25 289 VAL A N 1
ATOM 2384 C CA . VAL A 1 289 ? 26.572 6.314 -11.409 1.00 80.25 289 VAL A CA 1
ATOM 2385 C C . VAL A 1 289 ? 26.383 6.547 -9.903 1.00 80.25 289 VAL A C 1
ATOM 2387 O O . VAL A 1 289 ? 27.042 7.413 -9.338 1.00 80.25 289 VAL A O 1
ATOM 2390 N N . SER A 1 290 ? 25.558 5.760 -9.203 1.00 68.69 290 SER A N 1
ATOM 2391 C CA . SER A 1 290 ? 25.428 5.873 -7.740 1.00 68.69 290 SER A CA 1
ATOM 2392 C C . SER A 1 290 ? 26.697 5.461 -6.989 1.00 68.69 290 SER A C 1
ATOM 2394 O O . SER A 1 290 ? 26.987 5.997 -5.923 1.00 68.69 290 SER A O 1
ATOM 2396 N N . ASN A 1 291 ? 27.468 4.528 -7.550 1.00 74.44 291 ASN A N 1
ATOM 2397 C CA . ASN A 1 291 ? 28.685 3.996 -6.935 1.00 74.44 291 ASN A CA 1
ATOM 2398 C C . ASN A 1 291 ? 29.937 4.835 -7.243 1.00 74.44 291 ASN A C 1
ATOM 2400 O O . ASN A 1 291 ? 31.009 4.551 -6.711 1.00 74.44 291 ASN A O 1
ATOM 2404 N N . SER A 1 292 ? 29.832 5.860 -8.096 1.00 71.94 292 SER A N 1
ATOM 2405 C CA . SER A 1 292 ? 30.973 6.688 -8.503 1.00 71.94 292 SER A CA 1
ATOM 2406 C C . SER A 1 292 ? 31.308 7.815 -7.521 1.00 71.94 292 SER A C 1
ATOM 2408 O O . SER A 1 292 ? 32.262 8.552 -7.756 1.00 71.94 292 SER A O 1
ATOM 2410 N N . GLY A 1 293 ? 30.535 7.977 -6.440 1.00 62.62 293 GLY A N 1
ATOM 2411 C CA . GLY A 1 293 ? 30.761 9.023 -5.437 1.00 62.62 293 GLY A CA 1
ATOM 2412 C C . GLY A 1 293 ? 30.457 10.442 -5.928 1.00 62.62 293 GLY A C 1
ATOM 2413 O O . GLY A 1 293 ? 30.836 11.403 -5.266 1.00 62.62 293 GLY A O 1
ATOM 2414 N N . ILE A 1 294 ? 29.778 10.594 -7.073 1.00 66.12 294 ILE A N 1
ATOM 2415 C CA . ILE A 1 294 ? 29.316 11.905 -7.539 1.00 66.12 294 ILE A CA 1
ATOM 2416 C C . ILE A 1 294 ? 28.260 12.420 -6.565 1.00 66.12 294 ILE A C 1
ATOM 2418 O O . ILE A 1 294 ? 27.214 11.799 -6.368 1.00 66.12 294 ILE A O 1
ATOM 2422 N N . GLU A 1 295 ? 28.513 13.587 -5.978 1.00 54.28 295 GLU A N 1
ATOM 2423 C CA . GLU A 1 295 ? 27.507 14.260 -5.174 1.00 54.28 295 GLU A CA 1
ATOM 2424 C C . GLU A 1 295 ? 26.371 14.787 -6.060 1.00 54.28 295 GLU A C 1
ATOM 2426 O O . GLU A 1 295 ? 26.495 15.750 -6.826 1.00 54.28 295 GLU A O 1
ATOM 2431 N N . PHE A 1 296 ? 25.192 14.192 -5.903 1.00 56.78 296 PHE A N 1
ATOM 2432 C CA . PHE A 1 296 ? 23.952 14.689 -6.501 1.00 56.78 296 PHE A CA 1
ATOM 2433 C C . PHE A 1 296 ? 23.351 15.865 -5.704 1.00 56.78 296 PHE A C 1
ATOM 2435 O O . PHE A 1 296 ? 22.135 16.006 -5.618 1.00 56.78 296 PHE A O 1
ATOM 2442 N N . SER A 1 297 ? 24.192 16.725 -5.119 1.00 44.16 297 SER A N 1
ATOM 2443 C CA . SER A 1 297 ? 23.800 17.899 -4.328 1.00 44.16 297 SER A CA 1
ATOM 2444 C C . SER A 1 297 ? 23.196 19.023 -5.197 1.00 44.16 297 SER A C 1
ATOM 2446 O O . SER A 1 297 ? 23.897 19.876 -5.727 1.00 44.16 297 SER A O 1
ATOM 2448 N N . ASN A 1 298 ? 21.867 19.000 -5.359 1.00 45.75 298 ASN A N 1
ATOM 2449 C CA . ASN A 1 298 ? 20.965 20.102 -5.745 1.00 45.75 298 ASN A CA 1
ATOM 2450 C C . ASN A 1 298 ? 21.431 21.083 -6.852 1.00 45.75 298 ASN A C 1
ATOM 2452 O O . ASN A 1 298 ? 21.893 22.179 -6.559 1.00 45.75 298 ASN A O 1
ATOM 2456 N N . ILE A 1 299 ? 21.174 20.761 -8.132 1.00 44.16 299 ILE A N 1
ATOM 2457 C CA . ILE A 1 299 ? 21.160 21.777 -9.218 1.00 44.16 299 ILE A CA 1
ATOM 2458 C C . ILE A 1 299 ? 19.812 22.505 -9.324 1.00 44.16 299 ILE A C 1
ATOM 2460 O O . ILE A 1 299 ? 19.779 23.660 -9.718 1.00 44.16 299 ILE A O 1
ATOM 2464 N N . ASN A 1 300 ? 18.710 21.895 -8.884 1.00 49.72 300 ASN A N 1
ATOM 2465 C CA . ASN A 1 300 ? 17.438 22.599 -8.711 1.00 49.72 300 ASN A CA 1
ATOM 2466 C C . ASN A 1 300 ? 17.039 22.449 -7.252 1.00 49.72 300 ASN A C 1
ATOM 2468 O O . ASN A 1 300 ? 16.358 21.479 -6.901 1.00 49.72 300 ASN A O 1
ATOM 2472 N N . ASN A 1 301 ? 17.513 23.363 -6.407 1.00 58.81 301 ASN A N 1
ATOM 2473 C CA . ASN A 1 301 ? 16.951 23.514 -5.078 1.00 58.81 301 ASN A CA 1
ATOM 2474 C C . ASN A 1 301 ? 15.516 24.047 -5.275 1.00 58.81 301 ASN A C 1
ATOM 2476 O O . ASN A 1 301 ? 15.356 25.178 -5.737 1.00 58.81 301 ASN A O 1
ATOM 2480 N N . PRO A 1 302 ? 14.462 23.258 -4.990 1.00 59.34 302 PRO A N 1
ATOM 2481 C CA . PRO A 1 302 ? 13.088 23.712 -5.197 1.00 59.34 302 PRO A CA 1
ATOM 2482 C C . PRO A 1 302 ? 12.724 24.887 -4.269 1.00 59.34 302 PRO A C 1
ATOM 2484 O O . PRO A 1 302 ? 11.631 25.432 -4.360 1.00 59.34 302 PRO A O 1
ATOM 2487 N N . HIS A 1 303 ? 13.639 25.291 -3.383 1.00 70.00 303 HIS A N 1
ATOM 2488 C CA . HIS A 1 303 ? 13.470 26.343 -2.393 1.00 70.00 303 HIS A CA 1
ATOM 2489 C C . HIS A 1 303 ? 14.115 27.676 -2.782 1.00 70.00 303 HIS A C 1
ATOM 2491 O O . HIS A 1 303 ? 14.027 28.600 -1.983 1.00 70.00 303 HIS A O 1
ATOM 2497 N N . VAL A 1 304 ? 14.758 27.811 -3.956 1.00 68.06 304 VAL A N 1
ATOM 2498 C CA . VAL A 1 304 ? 15.427 29.073 -4.362 1.00 68.06 304 VAL A CA 1
ATOM 2499 C C . VAL A 1 304 ? 14.460 30.254 -4.295 1.00 68.06 304 VAL A C 1
ATOM 2501 O O . VAL A 1 304 ? 14.724 31.210 -3.576 1.00 68.06 304 VAL A O 1
ATOM 2504 N N . GLU A 1 305 ? 13.290 30.132 -4.928 1.00 66.25 305 GLU A N 1
ATOM 2505 C CA . GLU A 1 305 ? 12.266 31.188 -4.928 1.00 66.25 305 GLU A CA 1
ATOM 2506 C C . GLU A 1 305 ? 11.777 31.525 -3.501 1.00 66.25 305 GLU A C 1
ATOM 2508 O O . GLU A 1 305 ? 11.484 32.680 -3.199 1.00 66.25 305 GLU A O 1
ATOM 2513 N N . ILE A 1 306 ? 11.729 30.533 -2.601 1.00 77.38 306 ILE A N 1
ATOM 2514 C CA . ILE A 1 306 ? 11.325 30.721 -1.197 1.00 77.38 306 ILE A CA 1
ATOM 2515 C C . ILE A 1 306 ? 12.429 31.445 -0.409 1.00 77.38 306 ILE A C 1
ATOM 2517 O O . ILE A 1 306 ? 12.136 32.369 0.346 1.00 77.38 306 ILE A O 1
ATOM 2521 N N . ARG A 1 307 ? 13.700 31.067 -0.605 1.00 75.62 307 ARG A N 1
ATOM 2522 C CA . ARG A 1 307 ? 14.863 31.700 0.044 1.00 75.62 307 ARG A CA 1
ATOM 2523 C C . ARG A 1 307 ? 15.072 33.145 -0.410 1.00 75.62 307 ARG A C 1
ATOM 2525 O O . ARG A 1 307 ? 15.511 33.967 0.382 1.00 75.62 307 ARG A O 1
ATOM 2532 N N . GLU A 1 308 ? 14.739 33.454 -1.659 1.00 71.62 308 GLU A N 1
ATOM 2533 C CA . GLU A 1 308 ? 14.830 34.801 -2.239 1.00 71.62 308 GLU A CA 1
ATOM 2534 C C . GLU A 1 308 ? 13.662 35.723 -1.833 1.00 71.62 308 GLU A C 1
ATOM 2536 O O . GLU A 1 308 ? 13.577 36.857 -2.299 1.00 71.62 308 GLU A O 1
ATOM 2541 N N . GLY A 1 309 ? 12.758 35.268 -0.955 1.00 67.44 309 GLY A N 1
ATOM 2542 C CA . GLY A 1 309 ? 11.661 36.077 -0.411 1.00 67.44 309 GLY A CA 1
ATOM 2543 C C . GLY A 1 309 ? 10.391 36.110 -1.267 1.00 67.44 309 GLY A C 1
ATOM 2544 O O . GLY A 1 309 ? 9.400 36.718 -0.863 1.00 67.44 309 GLY A O 1
ATOM 2545 N N . ASN A 1 310 ? 10.355 35.406 -2.403 1.00 68.94 310 ASN A N 1
ATOM 2546 C CA . ASN A 1 310 ? 9.171 35.281 -3.261 1.00 68.94 310 ASN A CA 1
ATOM 2547 C C . ASN A 1 310 ? 8.218 34.191 -2.739 1.00 68.94 310 ASN A C 1
ATOM 2549 O O . ASN A 1 310 ? 7.939 33.181 -3.393 1.00 68.94 310 ASN A O 1
ATOM 2553 N N . VAL A 1 311 ? 7.701 34.394 -1.526 1.00 79.38 311 VAL A N 1
ATOM 2554 C CA . VAL A 1 311 ? 6.856 33.421 -0.826 1.00 79.38 311 VAL A CA 1
ATOM 2555 C C . VAL A 1 311 ? 5.383 33.688 -1.117 1.00 79.38 311 VAL A C 1
ATOM 2557 O O . VAL A 1 311 ? 4.769 34.606 -0.576 1.00 79.38 311 VAL A O 1
ATOM 2560 N N . ASN A 1 312 ? 4.785 32.863 -1.972 1.00 82.12 312 ASN A N 1
ATOM 2561 C CA . ASN A 1 312 ? 3.352 32.873 -2.233 1.00 82.12 312 ASN A CA 1
ATOM 2562 C C . ASN A 1 312 ? 2.834 31.442 -2.430 1.00 82.12 312 ASN A C 1
ATOM 2564 O O . ASN A 1 312 ? 3.594 30.480 -2.490 1.00 82.12 312 ASN A O 1
ATOM 2568 N N . PHE A 1 313 ? 1.514 31.284 -2.527 1.00 83.19 313 PHE A N 1
ATOM 2569 C CA . PHE A 1 313 ? 0.893 29.963 -2.644 1.00 83.19 313 PHE A CA 1
ATOM 2570 C C . PHE A 1 313 ? 1.445 29.125 -3.814 1.00 83.19 313 PHE A C 1
ATOM 2572 O O . PHE A 1 313 ? 1.655 27.924 -3.656 1.00 83.19 313 PHE A O 1
ATOM 2579 N N . ILE A 1 314 ? 1.703 29.745 -4.971 1.00 83.88 314 ILE A N 1
ATOM 2580 C CA . ILE A 1 314 ? 2.168 29.051 -6.180 1.00 83.88 314 ILE A CA 1
ATOM 2581 C C . ILE A 1 314 ? 3.604 28.557 -5.990 1.00 83.88 314 ILE A C 1
ATOM 2583 O O . ILE A 1 314 ? 3.891 27.402 -6.310 1.00 83.88 314 ILE A O 1
ATOM 2587 N N . THR A 1 315 ? 4.485 29.396 -5.439 1.00 85.06 315 THR A N 1
ATOM 2588 C CA . THR A 1 315 ? 5.894 29.038 -5.216 1.00 85.06 315 THR A CA 1
ATOM 2589 C C . THR A 1 315 ? 6.028 27.938 -4.162 1.00 85.06 315 THR A C 1
ATOM 2591 O O . THR A 1 315 ? 6.739 26.959 -4.384 1.00 85.06 315 THR A O 1
ATOM 2594 N N . ILE A 1 316 ? 5.244 28.005 -3.077 1.00 88.06 316 ILE A N 1
ATOM 2595 C CA . ILE A 1 316 ? 5.168 26.944 -2.055 1.00 88.06 316 ILE A CA 1
ATOM 2596 C C . ILE A 1 316 ? 4.671 25.628 -2.668 1.00 88.06 316 ILE A C 1
ATOM 2598 O O . ILE A 1 316 ? 5.284 24.576 -2.471 1.00 88.06 316 ILE A O 1
ATOM 2602 N N . LEU A 1 317 ? 3.571 25.673 -3.427 1.00 89.31 317 LEU A N 1
ATOM 2603 C CA . LEU A 1 317 ? 2.981 24.486 -4.045 1.00 89.31 317 LEU A CA 1
ATOM 2604 C C . LEU A 1 317 ? 3.953 23.809 -5.016 1.00 89.31 317 LEU A C 1
ATOM 2606 O O . LEU A 1 317 ? 4.109 22.588 -4.979 1.00 89.31 317 LEU A O 1
ATOM 2610 N N . LYS A 1 318 ? 4.612 24.597 -5.870 1.00 88.44 318 LYS A N 1
ATOM 2611 C CA . LYS A 1 318 ? 5.625 24.120 -6.818 1.00 88.44 318 LYS A CA 1
ATOM 2612 C C . LYS A 1 318 ? 6.789 23.455 -6.084 1.00 88.44 318 LYS A C 1
ATOM 2614 O O . LYS A 1 318 ? 7.130 22.320 -6.408 1.00 88.44 318 LYS A O 1
ATOM 2619 N N . ALA A 1 319 ? 7.317 24.097 -5.040 1.00 89.25 319 ALA A N 1
ATOM 2620 C CA . ALA A 1 319 ? 8.422 23.559 -4.253 1.00 89.25 319 ALA A CA 1
ATOM 2621 C C . ALA A 1 319 ? 8.087 22.199 -3.616 1.00 89.25 319 ALA A C 1
ATOM 2623 O O . ALA A 1 319 ? 8.881 21.260 -3.699 1.00 89.25 319 ALA A O 1
ATOM 2624 N N . MET A 1 320 ? 6.896 22.067 -3.019 1.00 93.31 320 MET A N 1
ATOM 2625 C CA . MET A 1 320 ? 6.434 20.802 -2.435 1.00 93.31 320 MET A CA 1
ATOM 2626 C C . MET A 1 320 ? 6.253 19.709 -3.490 1.00 93.31 320 MET A C 1
ATOM 2628 O O . MET A 1 320 ? 6.685 18.577 -3.270 1.00 93.31 320 MET A O 1
ATOM 2632 N N . LYS A 1 321 ? 5.634 20.033 -4.633 1.00 92.62 321 LYS A N 1
ATOM 2633 C CA . LYS A 1 321 ? 5.421 19.081 -5.734 1.00 92.62 321 LYS A CA 1
ATOM 2634 C C . LYS A 1 321 ? 6.730 18.554 -6.292 1.00 92.62 321 LYS A C 1
ATOM 2636 O O . LYS A 1 321 ? 6.899 17.340 -6.389 1.00 92.62 321 LYS A O 1
ATOM 2641 N N . ASP A 1 322 ? 7.655 19.449 -6.619 1.00 88.88 322 ASP A N 1
ATOM 2642 C CA . ASP A 1 322 ? 8.952 19.083 -7.186 1.00 88.88 322 ASP A CA 1
ATOM 2643 C C . ASP A 1 322 ? 9.712 18.155 -6.236 1.00 88.88 322 ASP A C 1
ATOM 2645 O O . ASP A 1 322 ? 10.262 17.126 -6.651 1.00 88.88 322 ASP A O 1
ATOM 2649 N N . LEU A 1 323 ? 9.681 18.479 -4.943 1.00 90.38 323 LEU A N 1
ATOM 2650 C CA . LEU A 1 323 ? 10.365 17.708 -3.921 1.00 90.38 323 LEU A CA 1
ATOM 2651 C C . LEU A 1 323 ? 9.722 16.327 -3.721 1.00 90.38 323 LEU A C 1
ATOM 2653 O O . LEU A 1 323 ? 10.414 15.307 -3.784 1.00 90.38 323 LEU A O 1
ATOM 2657 N N . LEU A 1 324 ? 8.396 16.252 -3.575 1.00 92.19 324 LEU A N 1
ATOM 2658 C CA . LEU A 1 324 ? 7.681 14.979 -3.432 1.00 92.19 324 LEU A CA 1
ATOM 2659 C C . LEU A 1 324 ? 7.796 14.102 -4.688 1.00 92.19 324 LEU A C 1
ATOM 2661 O O . LEU A 1 324 ? 7.960 12.883 -4.562 1.00 92.19 324 LEU A O 1
ATOM 2665 N N . ALA A 1 325 ? 7.772 14.682 -5.892 1.00 89.00 325 ALA A N 1
ATOM 2666 C CA . ALA A 1 325 ? 7.977 13.973 -7.160 1.00 89.00 325 ALA A CA 1
ATOM 2667 C C . ALA A 1 325 ? 9.353 13.286 -7.209 1.00 89.00 325 ALA A C 1
ATOM 2669 O O . ALA A 1 325 ? 9.465 12.105 -7.572 1.00 89.00 325 ALA A O 1
ATOM 2670 N N . GLY A 1 326 ? 10.389 14.007 -6.773 1.00 80.62 326 GLY A N 1
ATOM 2671 C CA . GLY A 1 326 ? 11.762 13.518 -6.698 1.00 80.62 326 GLY A CA 1
ATOM 2672 C C . GLY A 1 326 ? 12.066 12.607 -5.503 1.00 80.62 326 GLY A C 1
ATOM 2673 O O . GLY A 1 326 ? 13.100 11.948 -5.528 1.00 80.62 326 GLY A O 1
ATOM 2674 N N . TYR A 1 327 ? 11.195 12.520 -4.495 1.00 86.19 327 TYR A N 1
ATOM 2675 C CA . TYR A 1 327 ? 11.383 11.694 -3.293 1.00 86.19 327 TYR A CA 1
ATOM 2676 C C . TYR A 1 327 ? 10.896 10.235 -3.470 1.00 86.19 327 TYR A C 1
ATOM 2678 O O . TYR A 1 327 ? 10.008 9.939 -4.285 1.00 86.19 327 TYR A O 1
ATOM 2686 N N . ASN A 1 328 ? 11.455 9.301 -2.686 1.00 85.88 328 ASN A N 1
ATOM 2687 C CA . ASN A 1 328 ? 11.051 7.886 -2.625 1.00 85.88 328 ASN A CA 1
ATOM 2688 C C . ASN A 1 328 ? 9.862 7.644 -1.679 1.00 85.88 328 ASN A C 1
ATOM 2690 O O . ASN A 1 328 ? 9.996 7.045 -0.612 1.00 85.88 328 ASN A O 1
ATOM 2694 N N . LEU A 1 329 ? 8.674 8.097 -2.085 1.00 89.38 329 LEU A N 1
ATOM 2695 C CA . LEU A 1 329 ? 7.447 7.885 -1.306 1.00 89.38 329 LEU A CA 1
ATOM 2696 C C . LEU A 1 329 ? 7.112 6.389 -1.181 1.00 89.38 329 LEU A C 1
ATOM 2698 O O . LEU A 1 329 ? 6.694 5.915 -0.127 1.00 89.38 329 LEU A O 1
ATOM 2702 N N . GLU A 1 330 ? 7.337 5.631 -2.250 1.00 87.31 330 GLU A N 1
ATOM 2703 C CA . GLU A 1 330 ? 6.949 4.227 -2.388 1.00 87.31 330 GLU A CA 1
ATOM 2704 C C . GLU A 1 330 ? 7.900 3.241 -1.704 1.00 87.31 330 GLU A C 1
ATOM 2706 O O . GLU A 1 330 ? 7.612 2.049 -1.670 1.00 87.31 330 GLU A O 1
ATOM 2711 N N . GLY A 1 331 ? 9.049 3.694 -1.198 1.00 77.44 331 GLY A N 1
ATOM 2712 C CA . GLY A 1 331 ? 10.075 2.838 -0.587 1.00 77.44 331 GLY A CA 1
ATOM 2713 C C . GLY A 1 331 ? 10.867 1.987 -1.589 1.00 77.44 331 GLY A C 1
ATOM 2714 O O . GLY A 1 331 ? 12.002 1.621 -1.314 1.00 77.44 331 GLY A O 1
ATOM 2715 N N . ALA A 1 332 ? 10.329 1.729 -2.784 1.00 62.31 332 ALA A N 1
ATOM 2716 C CA . ALA A 1 332 ? 10.957 0.889 -3.804 1.00 62.31 332 ALA A CA 1
ATOM 2717 C C . ALA A 1 332 ? 11.873 1.641 -4.790 1.00 62.31 332 ALA A C 1
ATOM 2719 O O . ALA A 1 332 ? 12.581 0.991 -5.565 1.00 62.31 332 ALA A O 1
ATOM 2720 N N . LYS A 1 333 ? 11.876 2.985 -4.810 1.00 58.69 333 LYS A N 1
ATOM 2721 C CA . LYS A 1 333 ? 12.797 3.725 -5.688 1.00 58.69 333 LYS A CA 1
ATOM 2722 C C . LYS A 1 333 ? 14.219 3.573 -5.155 1.00 58.69 333 LYS A C 1
ATOM 2724 O O . LYS A 1 333 ? 14.543 4.084 -4.088 1.00 58.69 333 LYS A O 1
ATOM 2729 N N . ARG A 1 334 ? 15.074 2.899 -5.923 1.00 46.22 334 ARG A N 1
ATOM 2730 C CA . ARG A 1 334 ? 16.499 2.734 -5.594 1.00 46.22 334 ARG A CA 1
ATOM 2731 C C . ARG A 1 334 ? 17.292 4.027 -5.763 1.00 46.22 334 ARG A C 1
ATOM 2733 O O . ARG A 1 334 ? 18.253 4.240 -5.038 1.00 46.22 334 ARG A O 1
ATOM 2740 N N . VAL A 1 335 ? 16.853 4.898 -6.673 1.00 48.38 335 VAL A N 1
ATOM 2741 C CA . VAL A 1 335 ? 17.435 6.225 -6.877 1.00 48.38 335 VAL A CA 1
ATOM 2742 C C . VAL A 1 335 ? 16.332 7.274 -6.865 1.00 48.38 335 VAL A C 1
ATOM 2744 O O . VAL A 1 335 ? 15.296 7.134 -7.520 1.00 48.38 335 VAL A O 1
ATOM 2747 N N . TYR A 1 336 ? 16.541 8.323 -6.082 1.00 66.69 336 TYR A N 1
ATOM 2748 C CA . TYR A 1 336 ? 15.602 9.416 -5.886 1.00 66.69 336 TYR A CA 1
ATOM 2749 C C . TYR A 1 336 ? 16.383 10.718 -5.683 1.00 66.69 336 TYR A C 1
ATOM 2751 O O . TYR A 1 336 ? 17.507 10.710 -5.188 1.00 66.69 336 TYR A O 1
ATOM 2759 N N . LYS A 1 337 ? 15.802 11.833 -6.128 1.00 69.25 337 LYS A N 1
ATOM 2760 C CA . LYS A 1 337 ? 16.464 13.141 -6.205 1.00 69.25 337 LYS A CA 1
ATOM 2761 C C . LYS A 1 337 ? 16.634 13.800 -4.833 1.00 69.25 337 LYS A C 1
ATOM 2763 O O . LYS A 1 337 ? 17.625 14.485 -4.630 1.00 69.25 337 LYS A O 1
ATOM 2768 N N . TYR A 1 338 ? 15.686 13.588 -3.920 1.00 78.81 338 TYR A N 1
ATOM 2769 C CA . TYR A 1 338 ? 15.629 14.275 -2.625 1.00 78.81 338 TYR A CA 1
ATOM 2770 C C . TYR A 1 338 ? 15.588 13.290 -1.459 1.00 78.81 338 TYR A C 1
ATOM 2772 O O . TYR A 1 338 ? 14.857 12.301 -1.504 1.00 78.81 338 TYR A O 1
ATOM 2780 N N . LYS A 1 339 ? 16.351 13.562 -0.403 1.00 81.50 339 LYS A N 1
ATOM 2781 C CA . LYS A 1 339 ? 16.419 12.791 0.844 1.00 81.50 339 LYS A CA 1
ATOM 2782 C C . LYS A 1 339 ? 15.422 13.328 1.875 1.00 81.50 339 LYS A C 1
ATOM 2784 O O . LYS A 1 339 ? 14.746 14.331 1.668 1.00 81.50 339 LYS A O 1
ATOM 2789 N N . ASN A 1 340 ? 15.324 12.643 3.018 1.00 83.25 340 ASN A N 1
ATOM 2790 C CA . ASN A 1 340 ? 14.453 13.080 4.117 1.00 83.25 340 ASN A CA 1
ATOM 2791 C C . ASN A 1 340 ? 14.896 14.432 4.708 1.00 83.25 340 ASN A C 1
ATOM 2793 O O . ASN A 1 340 ? 14.069 15.210 5.168 1.00 83.25 340 ASN A O 1
ATOM 2797 N N . SER A 1 341 ? 16.197 14.732 4.650 1.00 83.00 341 SER A N 1
ATOM 2798 C CA . SER A 1 341 ? 16.739 16.032 5.047 1.00 83.00 341 SER A CA 1
ATOM 2799 C C . SER A 1 341 ? 16.173 17.175 4.206 1.00 83.00 341 SER A C 1
ATOM 2801 O O . SER A 1 341 ? 15.828 18.198 4.778 1.00 83.00 341 SER A O 1
ATOM 2803 N N . ASP A 1 342 ? 16.003 16.992 2.891 1.00 86.50 342 ASP A N 1
ATOM 2804 C CA . ASP A 1 342 ? 15.458 18.032 2.007 1.00 86.50 342 ASP A CA 1
ATOM 2805 C C . ASP A 1 342 ? 13.977 18.321 2.325 1.00 86.50 342 ASP A C 1
ATOM 2807 O O . ASP A 1 342 ? 13.547 19.471 2.359 1.00 86.50 342 ASP A O 1
ATOM 2811 N N . LEU A 1 343 ? 13.187 17.277 2.620 1.00 89.38 343 LEU A N 1
ATOM 2812 C CA . LEU A 1 343 ? 11.794 17.418 3.072 1.00 89.38 343 LEU A CA 1
ATOM 2813 C C . LEU A 1 343 ? 11.697 18.261 4.357 1.00 89.38 343 LEU A C 1
ATOM 2815 O O . LEU A 1 343 ? 10.838 19.140 4.467 1.00 89.38 343 LEU A O 1
ATOM 2819 N N . LEU A 1 344 ? 12.563 17.969 5.333 1.00 89.62 344 LEU A N 1
ATOM 2820 C CA . LEU A 1 344 ? 12.593 18.660 6.622 1.00 89.62 344 LEU A CA 1
ATOM 2821 C C . LEU A 1 344 ? 13.128 20.090 6.490 1.00 89.62 344 LEU A C 1
ATOM 2823 O O . LEU A 1 344 ? 12.617 20.996 7.140 1.00 89.62 344 LEU A O 1
ATOM 2827 N N . GLU A 1 345 ? 14.111 20.300 5.619 1.00 89.31 345 GLU A N 1
ATOM 2828 C CA . GLU A 1 345 ? 14.633 21.624 5.298 1.00 89.31 345 GLU A CA 1
ATOM 2829 C C . GLU A 1 345 ? 13.536 22.523 4.718 1.00 89.31 345 GLU A C 1
ATOM 2831 O O . GLU A 1 345 ? 13.341 23.632 5.214 1.00 89.31 345 GLU A O 1
ATOM 2836 N N . LEU A 1 346 ? 12.759 22.031 3.741 1.00 90.19 346 LEU A N 1
ATOM 2837 C CA . LEU A 1 346 ? 11.618 22.778 3.202 1.00 90.19 346 LEU A CA 1
ATOM 2838 C C . LEU A 1 346 ? 10.611 23.121 4.297 1.00 90.19 346 LEU A C 1
ATOM 2840 O O . LEU A 1 346 ? 10.112 24.243 4.342 1.00 90.19 346 LEU A O 1
ATOM 2844 N N . LYS A 1 347 ? 10.294 22.153 5.164 1.00 91.75 347 LYS A N 1
ATOM 2845 C CA . LYS A 1 347 ? 9.359 22.364 6.271 1.00 91.75 347 LYS A CA 1
ATOM 2846 C C . LYS A 1 347 ? 9.829 23.516 7.165 1.00 91.75 347 LYS A C 1
ATOM 2848 O O . LYS A 1 347 ? 9.055 24.441 7.390 1.00 91.75 347 LYS A O 1
ATOM 2853 N N . ASN A 1 348 ? 11.080 23.476 7.621 1.00 90.31 348 ASN A N 1
ATOM 2854 C CA . ASN A 1 348 ? 11.644 24.501 8.500 1.00 90.31 348 ASN A CA 1
ATOM 2855 C C . ASN A 1 348 ? 11.688 25.868 7.801 1.00 90.31 348 ASN A C 1
ATOM 2857 O O . ASN A 1 348 ? 11.241 26.865 8.359 1.00 90.31 348 ASN A O 1
ATOM 2861 N N . LEU A 1 349 ? 12.125 25.904 6.538 1.00 88.94 349 LEU A N 1
ATOM 2862 C CA . LEU A 1 349 ? 12.166 27.135 5.752 1.00 88.94 349 LEU A CA 1
ATOM 2863 C C . LEU A 1 349 ? 10.774 27.766 5.600 1.00 88.94 349 LEU A C 1
ATOM 2865 O O . LEU A 1 349 ? 10.629 28.979 5.724 1.00 88.94 349 LEU A O 1
ATOM 2869 N N . LEU A 1 350 ? 9.737 26.967 5.337 1.00 88.81 350 LEU A N 1
ATOM 2870 C CA . LEU A 1 350 ? 8.358 27.454 5.238 1.00 88.81 350 LEU A CA 1
ATOM 2871 C C . LEU A 1 350 ? 7.814 27.945 6.585 1.00 88.81 350 LEU A C 1
ATOM 2873 O O . LEU A 1 350 ? 7.036 28.897 6.618 1.00 88.81 350 LEU A O 1
ATOM 2877 N N . GLU A 1 351 ? 8.206 27.315 7.693 1.00 87.06 351 GLU A N 1
ATOM 2878 C CA . GLU A 1 351 ? 7.836 27.766 9.037 1.00 87.06 351 GLU A CA 1
ATOM 2879 C C . GLU A 1 351 ? 8.453 29.133 9.372 1.00 87.06 351 GLU A C 1
ATOM 2881 O O . GLU A 1 351 ? 7.765 29.964 9.966 1.00 87.06 351 GLU A O 1
ATOM 2886 N N . GLU A 1 352 ? 9.690 29.386 8.935 1.00 84.94 352 GLU A N 1
ATOM 2887 C CA . GLU A 1 352 ? 10.421 30.644 9.150 1.00 84.94 352 GLU A CA 1
ATOM 2888 C C . GLU A 1 352 ? 9.976 31.779 8.212 1.00 84.94 352 GLU A C 1
ATOM 2890 O O . GLU A 1 352 ? 9.843 32.929 8.631 1.00 84.94 352 GLU A O 1
ATOM 2895 N N . THR A 1 353 ? 9.746 31.475 6.932 1.00 81.75 353 THR A N 1
ATOM 2896 C CA . THR A 1 353 ? 9.541 32.497 5.888 1.00 81.75 353 THR A CA 1
ATOM 2897 C C . THR A 1 353 ? 8.082 32.920 5.704 1.00 81.75 353 THR A C 1
ATOM 2899 O O . THR A 1 353 ? 7.811 34.051 5.293 1.00 81.75 353 THR A O 1
ATOM 2902 N N . VAL A 1 354 ? 7.108 32.057 6.016 1.00 80.50 354 VAL A N 1
ATOM 2903 C CA . VAL A 1 354 ? 5.680 32.356 5.815 1.00 80.50 354 VAL A CA 1
ATOM 2904 C C . VAL A 1 354 ? 5.123 33.151 7.005 1.00 80.50 354 VAL A C 1
ATOM 2906 O O . VAL A 1 354 ? 4.545 32.589 7.940 1.00 80.50 354 VAL A O 1
ATOM 2909 N N . GLN A 1 355 ? 5.251 34.479 6.939 1.00 71.50 355 GLN A N 1
ATOM 2910 C CA . GLN A 1 355 ? 4.738 35.401 7.964 1.00 71.50 355 GLN A CA 1
ATOM 2911 C C . GLN A 1 355 ? 3.209 35.588 7.904 1.00 71.50 355 GLN A C 1
ATOM 2913 O O . GLN A 1 355 ? 2.550 35.614 8.942 1.00 71.50 355 GLN A O 1
ATOM 2918 N N . TYR A 1 356 ? 2.625 35.662 6.700 1.00 69.31 356 TYR A N 1
ATOM 2919 C CA . TYR A 1 356 ? 1.178 35.818 6.494 1.00 69.31 356 TYR A CA 1
ATOM 2920 C C . TYR A 1 356 ? 0.570 34.554 5.883 1.00 69.31 356 TYR A C 1
ATOM 2922 O O . TYR A 1 356 ? 0.890 34.170 4.757 1.00 69.31 356 TYR A O 1
ATOM 2930 N N . ARG A 1 357 ? -0.335 33.902 6.620 1.00 78.94 357 ARG A N 1
ATOM 2931 C CA . ARG A 1 357 ? -0.908 32.606 6.233 1.00 78.94 357 ARG A CA 1
ATOM 2932 C C . ARG A 1 357 ? -2.366 32.742 5.814 1.00 78.94 357 ARG A C 1
ATOM 2934 O O . ARG A 1 357 ? -3.259 32.805 6.657 1.00 78.94 357 ARG A O 1
ATOM 2941 N N . SER A 1 358 ? -2.618 32.744 4.506 1.00 83.44 358 SER A N 1
ATOM 2942 C CA . SER A 1 358 ? -3.979 32.557 3.993 1.00 83.44 358 SER A CA 1
ATOM 2943 C C . SER A 1 358 ? -4.497 31.154 4.336 1.00 83.44 358 SER A C 1
ATOM 2945 O O . SER A 1 358 ? -3.713 30.230 4.572 1.00 83.44 358 SER A O 1
ATOM 2947 N N . THR A 1 359 ? -5.818 30.958 4.319 1.00 87.00 359 THR A N 1
ATOM 2948 C CA . THR A 1 359 ? -6.442 29.643 4.552 1.00 87.00 359 THR A CA 1
ATOM 2949 C C . THR A 1 359 ? -5.879 28.566 3.618 1.00 87.00 359 THR A C 1
ATOM 2951 O O . THR A 1 359 ? -5.578 27.462 4.062 1.00 87.00 359 THR A O 1
ATOM 2954 N N . ASN A 1 360 ? -5.645 28.902 2.346 1.00 85.56 360 ASN A N 1
ATOM 2955 C CA . ASN A 1 360 ? -5.085 27.970 1.363 1.00 85.56 360 ASN A CA 1
ATOM 2956 C C . ASN A 1 360 ? -3.641 27.574 1.695 1.00 85.56 360 ASN A C 1
ATOM 2958 O O . ASN A 1 360 ? -3.293 26.400 1.591 1.00 85.56 360 ASN A O 1
ATOM 2962 N N . ILE A 1 361 ? -2.813 28.529 2.135 1.00 88.31 361 ILE A N 1
ATOM 2963 C CA . ILE A 1 361 ? -1.437 28.246 2.564 1.00 88.31 361 ILE A CA 1
ATOM 2964 C C . ILE A 1 361 ? -1.446 27.371 3.823 1.00 88.31 361 ILE A C 1
ATOM 2966 O O . ILE A 1 361 ? -0.734 26.373 3.867 1.00 88.31 361 ILE A O 1
ATOM 2970 N N . ASN A 1 362 ? -2.293 27.673 4.812 1.00 89.38 362 ASN A N 1
ATOM 2971 C CA . ASN A 1 362 ? -2.425 26.848 6.018 1.00 89.38 362 ASN A CA 1
ATOM 2972 C C . ASN A 1 362 ? -2.835 25.405 5.699 1.00 89.38 362 ASN A C 1
ATOM 2974 O O . ASN A 1 362 ? -2.233 24.466 6.219 1.00 89.38 362 ASN A O 1
ATOM 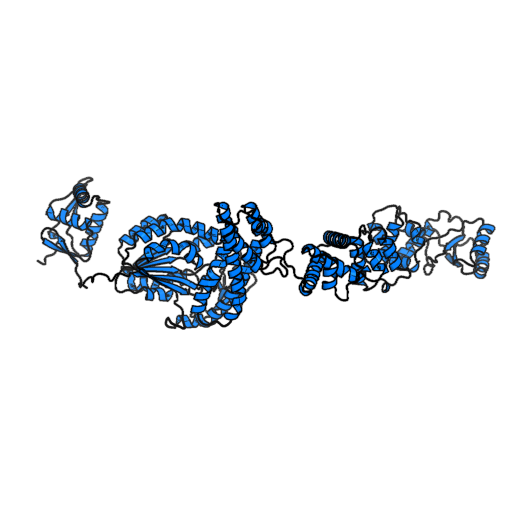2978 N N . ASN A 1 363 ? -3.823 25.223 4.821 1.00 90.56 363 ASN A N 1
ATOM 2979 C CA . ASN A 1 363 ? -4.277 23.897 4.405 1.00 90.56 363 ASN A CA 1
ATOM 2980 C C . ASN A 1 363 ? -3.165 23.122 3.687 1.00 90.56 363 ASN A C 1
ATOM 2982 O O . ASN A 1 363 ? -2.952 21.946 3.977 1.00 90.56 363 ASN A O 1
ATOM 2986 N N . LEU A 1 364 ? -2.417 23.791 2.805 1.00 93.00 364 LEU A N 1
ATOM 2987 C CA . LEU A 1 364 ? -1.303 23.190 2.076 1.00 93.00 364 LEU A CA 1
ATOM 2988 C C . LEU A 1 364 ? -0.154 22.770 3.010 1.00 93.00 364 LEU A C 1
ATOM 2990 O O . LEU A 1 364 ? 0.323 21.640 2.927 1.00 93.00 364 LEU A O 1
ATOM 2994 N N . LEU A 1 365 ? 0.250 23.643 3.940 1.00 92.81 365 LEU A N 1
ATOM 2995 C CA . LEU A 1 365 ? 1.268 23.341 4.956 1.00 92.81 365 LEU A CA 1
ATOM 2996 C C . LEU A 1 365 ? 0.830 22.191 5.872 1.00 92.81 365 LEU A C 1
ATOM 2998 O O . LEU A 1 365 ? 1.621 21.299 6.180 1.00 92.81 365 LEU A O 1
ATOM 3002 N N . SER A 1 366 ? -0.440 22.185 6.284 1.00 95.00 366 SER A N 1
ATOM 3003 C CA . SER A 1 366 ? -1.025 21.114 7.096 1.00 95.00 366 SER A CA 1
ATOM 3004 C C . SER A 1 366 ? -0.979 19.766 6.371 1.00 95.00 366 SER A C 1
ATOM 3006 O O . SER A 1 366 ? -0.528 18.772 6.944 1.00 95.00 366 SER A O 1
ATOM 3008 N N . LEU A 1 367 ? -1.364 19.732 5.091 1.00 96.75 367 LEU A N 1
ATOM 3009 C CA . LEU A 1 367 ? -1.290 18.530 4.261 1.00 96.75 367 LEU A CA 1
ATOM 3010 C C . LEU A 1 367 ? 0.152 18.032 4.110 1.00 96.75 367 LEU A C 1
ATOM 3012 O O . LEU A 1 367 ? 0.413 16.844 4.302 1.00 96.75 367 LEU A O 1
ATOM 3016 N N . PHE A 1 368 ? 1.099 18.929 3.830 1.00 96.00 368 PHE A N 1
ATOM 3017 C CA . PHE A 1 368 ? 2.513 18.572 3.727 1.00 96.00 368 PHE A CA 1
ATOM 3018 C C . PHE A 1 368 ? 3.040 17.970 5.035 1.00 96.00 368 PHE A C 1
ATOM 3020 O O . PHE A 1 368 ? 3.645 16.900 5.025 1.00 96.00 368 PHE A O 1
ATOM 3027 N N . ASN A 1 369 ? 2.713 18.570 6.180 1.00 96.25 369 ASN A N 1
ATOM 3028 C CA . ASN A 1 369 ? 3.075 18.033 7.493 1.00 96.25 369 ASN A CA 1
ATOM 3029 C C . ASN A 1 369 ? 2.466 16.648 7.765 1.00 96.25 369 ASN A C 1
ATOM 3031 O O . ASN A 1 369 ? 3.142 15.785 8.331 1.00 96.25 369 ASN A O 1
ATOM 3035 N N . LYS A 1 370 ? 1.220 16.399 7.339 1.00 97.56 370 LYS A N 1
ATOM 3036 C CA . LYS A 1 370 ? 0.599 15.066 7.420 1.00 97.56 370 LYS A CA 1
ATOM 3037 C C . LYS A 1 370 ? 1.364 14.042 6.577 1.00 97.56 370 LYS A C 1
ATOM 3039 O O . LYS A 1 370 ? 1.628 12.947 7.075 1.00 97.56 370 LYS A O 1
ATOM 3044 N N . ILE A 1 371 ? 1.774 14.406 5.357 1.00 97.19 371 ILE A N 1
ATOM 3045 C CA . ILE A 1 371 ? 2.608 13.562 4.484 1.00 97.19 371 ILE A CA 1
ATOM 3046 C C . ILE A 1 371 ? 3.929 13.217 5.177 1.00 97.19 371 ILE A C 1
ATOM 3048 O O . ILE A 1 371 ? 4.251 12.038 5.312 1.00 97.19 371 ILE A O 1
ATOM 3052 N N . LEU A 1 372 ? 4.662 14.219 5.672 1.00 96.00 372 LEU A N 1
ATOM 3053 C CA . LEU A 1 372 ? 5.938 14.007 6.365 1.00 96.00 372 LEU A CA 1
ATOM 3054 C C . LEU A 1 372 ? 5.786 13.096 7.584 1.00 96.00 372 LEU A C 1
ATOM 3056 O O . LEU A 1 372 ? 6.559 12.156 7.758 1.00 96.00 372 LEU A O 1
ATOM 3060 N N . SER A 1 373 ? 4.759 13.339 8.400 1.00 95.69 373 SER A N 1
ATOM 3061 C CA . SER A 1 373 ? 4.467 12.528 9.582 1.00 95.69 373 SER A CA 1
ATOM 3062 C C . SER A 1 373 ? 4.163 11.071 9.225 1.00 95.69 373 SER A C 1
ATOM 3064 O O . SER A 1 373 ? 4.642 10.171 9.914 1.00 95.69 373 SER A O 1
ATOM 3066 N N . LEU A 1 374 ? 3.406 10.816 8.152 1.00 96.44 374 LEU A N 1
ATOM 3067 C CA . LEU A 1 374 ? 3.143 9.454 7.690 1.00 96.44 374 LEU A CA 1
ATOM 3068 C C . LEU A 1 374 ? 4.426 8.771 7.189 1.00 96.44 374 LEU A C 1
ATOM 3070 O O . LEU A 1 374 ? 4.674 7.623 7.549 1.00 96.44 374 LEU A O 1
ATOM 3074 N N . LEU A 1 375 ? 5.251 9.457 6.393 1.00 94.50 375 LEU A N 1
ATOM 3075 C CA . LEU A 1 375 ? 6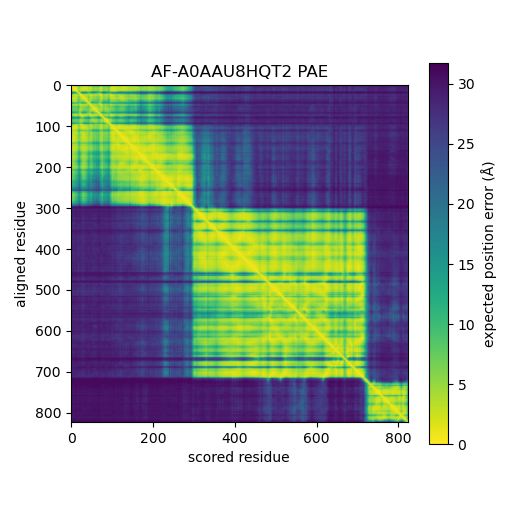.499 8.899 5.853 1.00 94.50 375 LEU A CA 1
ATOM 3076 C C . LEU A 1 375 ? 7.516 8.563 6.950 1.00 94.50 375 LEU A C 1
ATOM 3078 O O . LEU A 1 375 ? 8.141 7.501 6.900 1.00 94.50 375 LEU A O 1
ATOM 3082 N N . ASP A 1 376 ? 7.656 9.432 7.952 1.00 92.50 376 ASP A N 1
ATOM 3083 C CA . ASP A 1 376 ? 8.478 9.178 9.139 1.00 92.50 376 ASP A CA 1
ATOM 3084 C C . ASP A 1 376 ? 7.975 7.942 9.897 1.00 92.50 376 ASP A C 1
ATOM 3086 O O . ASP A 1 376 ? 8.749 7.040 10.218 1.00 92.50 376 ASP A O 1
ATOM 3090 N N . LYS A 1 377 ? 6.657 7.847 10.096 1.00 94.25 377 LYS A N 1
ATOM 3091 C CA . LYS A 1 377 ? 6.017 6.716 10.774 1.00 94.25 377 LYS A CA 1
ATOM 3092 C C . LYS A 1 377 ? 6.226 5.393 10.029 1.00 94.25 377 LYS A C 1
ATOM 3094 O O . LYS A 1 377 ? 6.566 4.397 10.663 1.00 94.25 377 LYS A O 1
ATOM 3099 N N . ILE A 1 378 ? 6.084 5.386 8.700 1.00 95.12 378 ILE A N 1
ATOM 3100 C CA . ILE A 1 378 ? 6.374 4.217 7.851 1.00 95.12 378 ILE A CA 1
ATOM 3101 C C . ILE A 1 378 ? 7.844 3.816 7.985 1.00 95.12 378 ILE A C 1
ATOM 3103 O O . ILE A 1 378 ? 8.131 2.654 8.249 1.00 95.12 378 ILE A O 1
ATOM 3107 N N . SER A 1 379 ? 8.766 4.773 7.854 1.00 91.31 379 SER A N 1
ATOM 3108 C CA . SER A 1 379 ? 10.209 4.495 7.870 1.00 91.31 379 SER A CA 1
ATOM 3109 C C . SER A 1 379 ? 10.667 3.936 9.221 1.00 91.31 379 SER A C 1
ATOM 3111 O O . SER A 1 379 ? 11.415 2.964 9.267 1.00 91.31 379 SER A O 1
ATOM 3113 N N . LYS A 1 380 ? 10.163 4.489 10.332 1.00 92.25 380 LYS A N 1
ATOM 3114 C CA . LYS A 1 380 ? 10.432 3.972 11.685 1.00 92.25 380 LYS A CA 1
ATOM 3115 C C . LYS A 1 380 ? 9.915 2.549 11.873 1.00 92.25 380 LYS A C 1
ATOM 3117 O O . LYS A 1 380 ? 10.607 1.726 12.466 1.00 92.25 380 LYS A O 1
ATOM 3122 N N . ALA A 1 381 ? 8.721 2.253 11.364 1.00 93.88 381 ALA A N 1
ATOM 3123 C CA . ALA A 1 381 ? 8.147 0.914 11.432 1.00 93.88 381 ALA A CA 1
ATOM 3124 C C . ALA A 1 381 ? 8.905 -0.090 10.542 1.00 93.88 381 ALA A C 1
ATOM 3126 O O . ALA A 1 381 ? 9.107 -1.230 10.942 1.00 93.88 381 ALA A O 1
ATOM 3127 N N . GLU A 1 382 ? 9.402 0.323 9.375 1.00 92.81 382 GLU A N 1
ATOM 3128 C CA . GLU A 1 382 ? 10.263 -0.524 8.535 1.00 92.81 382 GLU A CA 1
ATOM 3129 C C . GLU A 1 382 ? 11.538 -0.950 9.269 1.00 92.81 382 GLU A C 1
ATOM 3131 O O . GLU A 1 382 ? 11.906 -2.119 9.214 1.00 92.81 382 GLU A O 1
ATOM 3136 N N . THR A 1 383 ? 12.183 -0.032 9.991 1.00 89.88 383 THR A N 1
ATOM 3137 C CA . THR A 1 383 ? 13.394 -0.340 10.769 1.00 89.88 383 THR A CA 1
ATOM 3138 C C . THR A 1 383 ? 13.106 -1.035 12.100 1.00 89.88 383 THR A C 1
ATOM 3140 O O . THR A 1 383 ? 13.963 -1.725 12.638 1.00 89.88 383 THR A O 1
ATOM 3143 N N . GLY A 1 384 ? 11.912 -0.841 12.663 1.00 90.94 384 GLY A N 1
ATOM 3144 C CA . GLY A 1 384 ? 11.555 -1.332 13.993 1.00 90.94 384 GLY A CA 1
ATOM 3145 C C . GLY A 1 384 ? 11.098 -2.790 14.032 1.00 90.94 384 GLY A C 1
ATOM 3146 O O . GLY A 1 384 ? 10.915 -3.325 15.122 1.00 90.94 384 GLY A O 1
ATOM 3147 N N . ILE A 1 385 ? 10.872 -3.435 12.883 1.00 90.88 385 ILE A N 1
ATOM 3148 C CA . ILE A 1 385 ? 10.337 -4.805 12.836 1.00 90.88 385 ILE A CA 1
ATOM 3149 C C . ILE A 1 385 ? 11.301 -5.827 13.449 1.00 90.88 385 ILE A C 1
ATOM 3151 O O . ILE A 1 385 ? 10.861 -6.724 14.161 1.00 90.88 385 ILE A O 1
ATOM 3155 N N . GLU A 1 386 ? 12.609 -5.662 13.237 1.00 89.75 386 GLU A N 1
ATOM 3156 C CA . GLU A 1 386 ? 13.639 -6.579 13.747 1.00 89.75 386 GLU A CA 1
ATOM 3157 C C . GLU A 1 386 ? 13.642 -6.647 15.279 1.00 89.75 386 GLU A C 1
ATOM 3159 O O . GLU A 1 386 ? 13.911 -7.696 15.856 1.00 89.75 386 GLU A O 1
ATOM 3164 N N . GLN A 1 387 ? 13.257 -5.554 15.941 1.00 88.06 387 GLN A N 1
ATOM 3165 C CA . GLN A 1 387 ? 13.233 -5.448 17.400 1.00 88.06 387 GLN A CA 1
ATOM 3166 C C . GLN A 1 387 ? 12.080 -6.222 18.050 1.00 88.06 387 GLN A C 1
ATOM 3168 O O . GLN A 1 387 ? 12.067 -6.361 19.270 1.00 88.06 387 GLN A O 1
ATOM 3173 N N . VAL A 1 388 ? 11.100 -6.689 17.267 1.00 90.44 388 VAL A N 1
ATOM 3174 C CA . VAL A 1 388 ? 9.878 -7.317 17.796 1.00 90.44 388 VAL A CA 1
ATOM 3175 C C . VAL A 1 388 ? 9.663 -8.752 17.317 1.00 90.44 388 VAL A C 1
ATOM 3177 O O . VAL A 1 388 ? 8.653 -9.351 17.670 1.00 90.44 388 VAL A O 1
ATOM 3180 N N . ILE A 1 389 ? 10.594 -9.317 16.535 1.00 89.62 389 ILE A N 1
ATOM 3181 C CA . ILE A 1 389 ? 10.484 -10.676 15.965 1.00 89.62 389 ILE A CA 1
ATOM 3182 C C . ILE A 1 389 ? 10.263 -11.741 17.050 1.00 89.62 389 ILE A C 1
ATOM 3184 O O . ILE A 1 389 ? 9.491 -12.673 16.840 1.00 89.62 389 ILE A O 1
ATOM 3188 N N . GLU A 1 390 ? 10.917 -11.585 18.199 1.00 88.75 390 GLU A N 1
ATOM 3189 C CA . GLU A 1 390 ? 10.857 -12.513 19.336 1.00 88.75 390 GLU A CA 1
ATOM 3190 C C . GLU A 1 390 ? 10.060 -11.931 20.517 1.00 88.75 390 GLU A C 1
ATOM 3192 O O . GLU A 1 390 ? 10.275 -12.297 21.671 1.00 88.75 390 GLU A O 1
ATOM 3197 N N . GLU A 1 391 ? 9.168 -10.970 20.259 1.00 91.69 391 GLU A N 1
ATOM 3198 C CA . GLU A 1 391 ? 8.448 -10.290 21.332 1.00 91.69 391 GLU A CA 1
ATOM 3199 C C . GLU A 1 391 ? 7.326 -11.149 21.932 1.00 91.69 391 GLU A C 1
ATOM 3201 O O . GLU A 1 391 ? 6.315 -11.426 21.283 1.00 91.69 391 GLU A O 1
ATOM 3206 N N . GLU A 1 392 ? 7.475 -11.480 23.215 1.00 89.94 392 GLU A N 1
ATOM 3207 C CA . GLU A 1 392 ? 6.537 -12.298 23.995 1.00 89.94 392 GLU A CA 1
ATOM 3208 C C . GLU A 1 392 ? 5.703 -11.480 25.002 1.00 89.94 392 GLU A C 1
ATOM 3210 O O . GLU A 1 392 ? 4.787 -12.012 25.627 1.00 89.94 392 GLU A O 1
ATOM 3215 N N . ASP A 1 393 ? 5.982 -10.186 25.200 1.00 91.44 393 ASP A N 1
ATOM 3216 C CA . ASP A 1 393 ? 5.186 -9.339 26.095 1.00 91.44 393 ASP A CA 1
ATOM 3217 C C . ASP A 1 393 ? 4.018 -8.676 25.347 1.00 91.44 393 ASP A C 1
ATOM 3219 O O . ASP A 1 393 ? 4.186 -7.741 24.554 1.00 91.44 393 ASP A O 1
ATOM 3223 N N . TYR A 1 394 ? 2.792 -9.095 25.673 1.00 93.25 394 TYR A N 1
ATOM 3224 C CA . TYR A 1 394 ? 1.569 -8.524 25.101 1.00 93.25 394 TYR A CA 1
ATOM 3225 C C . TYR A 1 394 ? 1.455 -7.001 25.315 1.00 93.25 394 TYR A C 1
ATOM 3227 O O . TYR A 1 394 ? 0.838 -6.306 24.504 1.00 93.25 394 TYR A O 1
ATOM 3235 N N . ARG A 1 395 ? 2.042 -6.441 26.383 1.00 93.12 395 ARG A N 1
ATOM 3236 C CA . ARG A 1 395 ? 1.981 -4.997 26.692 1.00 93.12 395 ARG A CA 1
ATOM 3237 C C . ARG A 1 395 ? 2.823 -4.183 25.724 1.00 93.12 395 ARG A C 1
ATOM 3239 O O . ARG A 1 395 ? 2.472 -3.043 25.396 1.00 93.12 395 ARG A O 1
ATOM 3246 N N . LYS A 1 396 ? 3.916 -4.761 25.226 1.00 93.62 396 LYS A N 1
ATOM 3247 C CA . LYS A 1 396 ? 4.715 -4.134 24.175 1.00 93.62 396 LYS A CA 1
ATOM 3248 C C . LYS A 1 396 ? 3.972 -4.159 22.847 1.00 93.62 396 LYS A C 1
ATOM 3250 O O . LYS A 1 396 ? 3.922 -3.117 22.204 1.00 93.62 396 LYS A O 1
ATOM 3255 N N . TRP A 1 397 ? 3.279 -5.250 22.507 1.00 95.25 397 TRP A N 1
ATOM 3256 C CA . TRP A 1 397 ? 2.370 -5.287 21.350 1.00 95.25 397 TRP A CA 1
ATOM 3257 C C . TRP A 1 397 ? 1.267 -4.229 21.437 1.00 95.25 397 TRP A C 1
ATOM 3259 O O . TRP A 1 397 ? 1.057 -3.468 20.492 1.00 95.25 397 TRP A O 1
ATOM 3269 N N . GLN A 1 398 ? 0.619 -4.103 22.597 1.00 94.31 398 GLN A N 1
ATOM 3270 C CA . GLN A 1 398 ? -0.367 -3.050 22.850 1.00 94.31 398 GLN A CA 1
ATOM 3271 C C . GLN A 1 398 ? 0.220 -1.646 22.666 1.00 94.31 398 GLN A C 1
ATOM 3273 O O . GLN A 1 398 ? -0.433 -0.773 22.094 1.00 94.31 398 GLN A O 1
ATOM 3278 N N . THR A 1 399 ? 1.428 -1.404 23.175 1.00 93.75 399 THR A N 1
ATOM 3279 C CA . THR A 1 399 ? 2.094 -0.099 23.069 1.00 93.75 399 THR A CA 1
ATOM 3280 C C . THR A 1 399 ? 2.451 0.200 21.621 1.00 93.75 399 THR A C 1
ATOM 3282 O O . THR A 1 399 ? 2.036 1.230 21.098 1.00 93.75 399 THR A O 1
ATOM 3285 N N . LEU A 1 400 ? 3.134 -0.731 20.957 1.00 94.25 400 LEU A N 1
ATOM 3286 C CA . LEU A 1 400 ? 3.548 -0.644 19.562 1.00 94.25 400 LEU A CA 1
ATOM 3287 C C . LEU A 1 400 ? 2.366 -0.381 18.628 1.00 94.25 400 LEU A C 1
ATOM 3289 O O . LEU A 1 400 ? 2.440 0.500 17.771 1.00 94.25 400 LEU A O 1
ATOM 3293 N N . TYR A 1 401 ? 1.261 -1.107 18.803 1.00 95.12 401 TYR A N 1
ATOM 3294 C CA . TYR A 1 401 ? 0.064 -0.889 18.001 1.00 95.12 401 TYR A CA 1
ATOM 3295 C C . TYR A 1 401 ? -0.459 0.541 18.176 1.00 95.12 401 TYR A C 1
ATOM 3297 O O . TYR A 1 401 ? -0.580 1.278 17.195 1.00 95.12 401 TYR A O 1
ATOM 3305 N N . LYS A 1 402 ? -0.677 0.969 19.427 1.00 92.31 402 LYS A N 1
ATOM 3306 C CA . LYS A 1 402 ? -1.258 2.278 19.772 1.00 92.31 402 LYS A CA 1
ATOM 3307 C C . LYS A 1 402 ? -0.388 3.479 19.416 1.00 92.31 402 LYS A C 1
ATOM 3309 O O . LYS A 1 402 ? -0.926 4.565 19.222 1.00 92.31 402 LYS A O 1
ATOM 3314 N N . THR A 1 403 ? 0.932 3.335 19.380 1.00 89.94 403 THR A N 1
ATOM 3315 C CA . THR A 1 403 ? 1.842 4.454 19.085 1.00 89.94 403 THR A CA 1
ATOM 3316 C C . THR A 1 403 ? 2.266 4.456 17.621 1.00 89.94 403 THR A C 1
ATOM 3318 O O . THR A 1 403 ? 2.277 5.509 16.976 1.00 89.94 403 THR A O 1
ATOM 3321 N N . THR A 1 404 ? 2.532 3.276 17.063 1.00 90.25 404 THR A N 1
ATOM 3322 C CA . THR A 1 404 ? 3.236 3.143 15.786 1.00 90.25 404 THR A CA 1
ATOM 3323 C C . THR A 1 404 ? 2.360 2.622 14.658 1.00 90.25 404 THR A C 1
ATOM 3325 O O . THR A 1 404 ? 2.539 3.092 13.547 1.00 90.25 404 THR A O 1
ATOM 3328 N N . LEU A 1 405 ? 1.403 1.716 14.862 1.00 95.50 405 LEU A N 1
ATOM 3329 C CA . LEU A 1 405 ? 0.774 1.019 13.719 1.00 95.50 405 LEU A CA 1
ATOM 3330 C C . LEU A 1 405 ? -0.673 1.447 13.431 1.00 95.50 405 LEU A C 1
ATOM 3332 O O . LEU A 1 405 ? -1.070 1.500 12.268 1.00 95.50 405 LEU A O 1
ATOM 3336 N N . PHE A 1 406 ? -1.441 1.795 14.467 1.00 95.19 406 PHE A N 1
ATOM 3337 C CA . PHE A 1 406 ? -2.910 1.799 14.428 1.00 95.19 406 PHE A CA 1
ATOM 3338 C C . PHE A 1 406 ? -3.582 2.633 13.327 1.00 95.19 406 PHE A C 1
ATOM 3340 O O . PHE A 1 406 ? -4.672 2.275 12.903 1.00 95.19 406 PHE A O 1
ATOM 3347 N N . ASP A 1 407 ? -2.977 3.736 12.873 1.00 96.19 407 ASP A N 1
ATOM 3348 C CA . ASP A 1 407 ? -3.626 4.712 11.986 1.00 96.19 407 ASP A CA 1
ATOM 3349 C C . ASP A 1 407 ? -2.919 4.947 10.649 1.00 96.19 407 ASP A C 1
ATOM 3351 O O . ASP A 1 407 ? -3.287 5.876 9.931 1.00 96.19 407 ASP A O 1
ATOM 3355 N N . MET A 1 408 ? -1.919 4.142 10.277 1.00 96.88 408 MET A N 1
ATOM 3356 C CA . MET A 1 408 ? -1.176 4.375 9.029 1.00 96.88 408 MET A CA 1
ATOM 3357 C C . MET A 1 408 ? -2.092 4.364 7.795 1.00 96.88 408 MET A C 1
ATOM 3359 O O . MET A 1 408 ? -1.976 5.234 6.931 1.00 96.88 408 MET A O 1
ATOM 3363 N N . GLN A 1 409 ? -3.029 3.410 7.729 1.00 95.88 409 GLN A N 1
ATOM 3364 C CA . GLN A 1 409 ? -4.004 3.315 6.635 1.00 95.88 409 GLN A CA 1
ATOM 3365 C C . GLN A 1 409 ? -4.986 4.499 6.654 1.00 95.88 409 GLN A C 1
ATOM 3367 O O . GLN A 1 409 ? -5.232 5.103 5.611 1.00 95.88 409 GLN A O 1
ATOM 3372 N N . TYR A 1 410 ? -5.483 4.887 7.836 1.00 96.88 410 TYR A N 1
ATOM 3373 C CA . TYR A 1 410 ? -6.351 6.057 7.997 1.00 96.88 410 TYR A CA 1
ATOM 3374 C C . TYR A 1 410 ? -5.658 7.352 7.556 1.00 96.88 410 TYR A C 1
ATOM 3376 O O . TYR A 1 410 ? -6.226 8.114 6.780 1.00 96.88 410 TYR A O 1
ATOM 3384 N N . ARG A 1 411 ? -4.412 7.590 7.984 1.00 97.31 411 ARG A N 1
ATOM 3385 C CA . ARG A 1 411 ? -3.633 8.781 7.606 1.00 97.31 411 ARG A CA 1
ATOM 3386 C C . ARG A 1 411 ? -3.372 8.844 6.109 1.00 97.31 411 ARG A C 1
ATOM 3388 O O . ARG A 1 411 ? -3.477 9.917 5.528 1.00 97.31 411 ARG A O 1
ATOM 3395 N N . LEU A 1 412 ? -3.044 7.714 5.478 1.00 97.44 412 LEU A N 1
ATOM 3396 C CA . LEU A 1 412 ? -2.869 7.667 4.026 1.00 97.44 412 LEU A CA 1
ATOM 3397 C C . LEU A 1 412 ? -4.173 8.023 3.301 1.00 97.44 412 LEU A C 1
ATOM 3399 O O . LEU A 1 412 ? -4.152 8.815 2.359 1.00 97.44 412 LEU A O 1
ATOM 3403 N N . SER A 1 413 ? -5.293 7.464 3.766 1.00 96.50 413 SER A N 1
ATOM 3404 C CA . SER A 1 413 ? -6.624 7.770 3.246 1.00 96.50 413 SER A CA 1
ATOM 3405 C C . SER A 1 413 ? -6.967 9.255 3.422 1.00 96.50 413 SER A C 1
ATOM 3407 O O . SER A 1 413 ? -7.379 9.900 2.463 1.00 96.50 413 SER A O 1
ATOM 3409 N N . GLU A 1 414 ? -6.715 9.828 4.603 1.00 97.00 414 GLU A N 1
ATOM 3410 C CA . GLU A 1 414 ? -6.918 11.253 4.896 1.00 97.00 414 GLU A CA 1
ATOM 3411 C C . GLU A 1 414 ? -6.097 12.140 3.955 1.00 97.00 414 GLU A C 1
ATOM 3413 O O . GLU A 1 414 ? -6.637 13.061 3.349 1.00 97.00 414 GLU A O 1
ATOM 3418 N N . ILE A 1 415 ? -4.802 11.854 3.799 1.00 97.62 415 ILE A N 1
ATOM 3419 C CA . ILE A 1 415 ? -3.911 12.623 2.923 1.00 97.62 415 ILE A CA 1
ATOM 3420 C C . ILE A 1 415 ? -4.425 12.604 1.487 1.00 97.62 415 ILE A C 1
ATOM 3422 O O . ILE A 1 415 ? -4.515 13.664 0.878 1.00 97.62 415 ILE A O 1
ATOM 3426 N N . TRP A 1 416 ? -4.800 11.433 0.960 1.00 96.31 416 TRP A N 1
ATOM 3427 C CA . TRP A 1 416 ? -5.367 11.338 -0.386 1.00 96.31 416 TRP A CA 1
ATOM 3428 C C . TRP A 1 416 ? -6.605 12.235 -0.514 1.00 96.31 416 TRP A C 1
ATOM 3430 O O . TRP A 1 416 ? -6.677 13.051 -1.430 1.00 96.31 416 TRP A O 1
ATOM 3440 N N . GLN A 1 417 ? -7.556 12.144 0.415 1.00 95.06 417 GLN A N 1
ATOM 3441 C CA . GLN A 1 417 ? -8.795 12.926 0.328 1.00 95.06 417 GLN A CA 1
ATOM 3442 C C . GLN A 1 417 ? -8.574 14.436 0.477 1.00 95.06 417 GLN A C 1
ATOM 3444 O O . GLN A 1 417 ? -9.317 15.222 -0.106 1.00 95.06 417 GLN A O 1
ATOM 3449 N N . LEU A 1 418 ? -7.555 14.853 1.230 1.00 95.00 418 LEU A N 1
ATOM 3450 C CA . LEU A 1 418 ? -7.210 16.263 1.413 1.00 95.00 418 LEU A CA 1
ATOM 3451 C C . LEU A 1 418 ? -6.317 16.830 0.294 1.00 95.00 418 LEU A C 1
ATOM 3453 O O . LEU A 1 418 ? -6.184 18.052 0.191 1.00 95.00 418 LEU A O 1
ATOM 3457 N N . ASP A 1 419 ? -5.714 15.988 -0.551 1.00 95.44 419 ASP A N 1
ATOM 3458 C CA . ASP A 1 419 ? -4.782 16.391 -1.612 1.00 95.44 419 ASP A CA 1
ATOM 3459 C C . ASP A 1 419 ? -5.477 16.959 -2.861 1.00 95.44 419 ASP A C 1
ATOM 3461 O O . ASP A 1 419 ? -5.376 16.450 -3.980 1.00 95.44 419 ASP A O 1
ATOM 3465 N N . ASN A 1 420 ? -6.157 18.088 -2.669 1.00 91.62 420 ASN A N 1
ATOM 3466 C CA . ASN A 1 420 ? -6.871 18.813 -3.722 1.00 91.62 420 ASN A CA 1
ATOM 3467 C C . ASN A 1 420 ? -5.945 19.437 -4.776 1.00 91.62 420 ASN A C 1
ATOM 3469 O O . ASN A 1 420 ? -6.396 19.811 -5.859 1.00 91.62 420 ASN A O 1
ATOM 3473 N N . HIS A 1 421 ? -4.652 19.571 -4.471 1.00 91.19 421 HIS A N 1
ATOM 3474 C CA . HIS A 1 421 ? -3.675 20.196 -5.358 1.00 91.19 421 HIS A CA 1
ATOM 3475 C C . HIS A 1 421 ? -2.765 19.191 -6.064 1.00 91.19 421 HIS A C 1
ATOM 3477 O O . HIS A 1 421 ? -1.906 19.624 -6.834 1.00 91.19 421 HIS A O 1
ATOM 3483 N N . ALA A 1 422 ? -2.963 17.885 -5.859 1.00 93.50 422 ALA A N 1
ATOM 3484 C CA . ALA A 1 422 ? -2.126 16.821 -6.408 1.00 93.50 422 ALA A CA 1
ATOM 3485 C C . ALA A 1 422 ? -0.637 17.027 -6.075 1.00 93.50 422 ALA A C 1
ATOM 3487 O O . ALA A 1 422 ? 0.211 17.096 -6.968 1.00 93.50 422 ALA A O 1
ATOM 3488 N N . LEU A 1 423 ? -0.329 17.192 -4.786 1.00 94.69 423 LEU A N 1
ATOM 3489 C CA . LEU A 1 423 ? 1.034 17.137 -4.254 1.00 94.69 423 LEU A CA 1
ATOM 3490 C C . LEU A 1 423 ? 1.694 15.790 -4.554 1.00 94.69 423 LEU A C 1
ATOM 3492 O O . LEU A 1 423 ? 2.895 15.733 -4.820 1.00 94.69 423 LEU A O 1
ATOM 3496 N N . ILE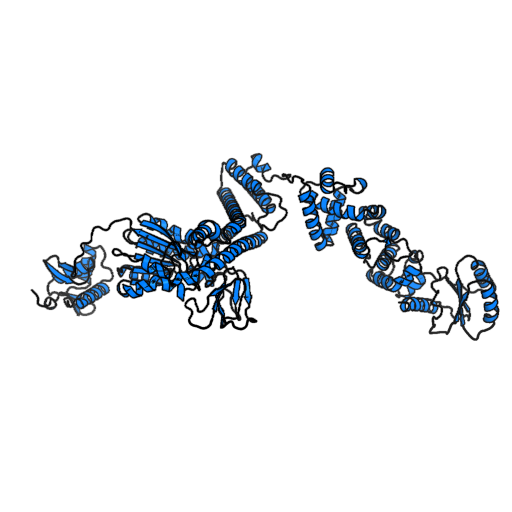 A 1 424 ? 0.909 14.714 -4.517 1.00 95.06 424 ILE A N 1
ATOM 3497 C CA . ILE A 1 424 ? 1.334 13.366 -4.877 1.00 95.06 424 ILE A CA 1
ATOM 3498 C C . ILE A 1 424 ? 0.496 12.903 -6.072 1.00 95.06 424 ILE A C 1
ATOM 3500 O O . ILE A 1 424 ? -0.733 12.964 -6.058 1.00 95.06 424 ILE A O 1
ATOM 3504 N N . ASP A 1 425 ? 1.155 12.389 -7.111 1.00 91.12 425 ASP A N 1
ATOM 3505 C CA . ASP A 1 425 ? 0.449 11.818 -8.259 1.00 91.12 425 ASP A CA 1
ATOM 3506 C C . ASP A 1 425 ? -0.475 10.668 -7.831 1.00 91.12 425 ASP A C 1
ATOM 3508 O O . ASP A 1 425 ? -0.074 9.772 -7.080 1.00 91.12 425 ASP A O 1
ATOM 3512 N N . LYS A 1 426 ? -1.694 10.623 -8.384 1.00 88.88 426 LYS A N 1
ATOM 3513 C CA . LYS A 1 426 ? -2.711 9.602 -8.055 1.00 88.88 426 LYS A CA 1
ATOM 3514 C C . LYS A 1 426 ? -2.186 8.163 -8.147 1.00 88.88 426 LYS A C 1
ATOM 3516 O O . LYS A 1 426 ? -2.480 7.341 -7.284 1.00 88.88 426 LYS A O 1
ATOM 3521 N N . SER A 1 427 ? -1.369 7.858 -9.157 1.00 89.81 427 SER A N 1
ATOM 3522 C CA . SER A 1 427 ? -0.782 6.522 -9.350 1.00 89.81 427 SER A CA 1
ATOM 3523 C C . SER A 1 427 ? 0.230 6.134 -8.264 1.00 89.81 427 SER A C 1
ATOM 3525 O O . SER A 1 427 ? 0.497 4.949 -8.056 1.00 89.81 427 SER A O 1
ATOM 3527 N N . ARG A 1 428 ? 0.797 7.109 -7.545 1.00 93.44 428 ARG A N 1
ATOM 3528 C CA . ARG A 1 428 ? 1.765 6.872 -6.470 1.00 93.44 428 ARG A CA 1
ATOM 3529 C C . ARG A 1 428 ? 1.085 6.528 -5.151 1.00 93.44 428 ARG A C 1
ATOM 3531 O O . ARG A 1 428 ? 1.637 5.716 -4.418 1.00 93.44 428 ARG A O 1
ATOM 3538 N N . TYR A 1 429 ? -0.124 7.031 -4.882 1.00 94.12 429 TYR A N 1
ATOM 3539 C CA . TYR A 1 429 ? -0.895 6.649 -3.686 1.00 94.12 429 TYR A CA 1
ATOM 3540 C C . TYR A 1 429 ? -1.106 5.137 -3.584 1.00 94.12 429 TYR A C 1
ATOM 3542 O O . TYR A 1 429 ? -0.912 4.564 -2.515 1.00 94.12 429 TYR A O 1
ATOM 3550 N N . GLN A 1 430 ? -1.406 4.471 -4.703 1.00 91.69 430 GLN A N 1
ATOM 3551 C CA . GLN A 1 430 ? -1.530 3.010 -4.744 1.00 91.69 430 GLN A CA 1
ATOM 3552 C C . GLN A 1 430 ? -0.231 2.317 -4.312 1.00 91.69 430 GLN A C 1
ATOM 3554 O O . GLN A 1 430 ? -0.252 1.380 -3.520 1.00 91.69 430 GLN A O 1
ATOM 3559 N N . LYS A 1 431 ? 0.922 2.814 -4.766 1.00 93.50 431 LYS A N 1
ATOM 3560 C CA . LYS A 1 431 ? 2.230 2.257 -4.399 1.00 93.50 431 LYS A CA 1
ATOM 3561 C C . LYS A 1 431 ? 2.603 2.546 -2.940 1.00 93.50 431 LYS A C 1
ATOM 3563 O O . LYS A 1 431 ? 3.183 1.686 -2.284 1.00 93.50 431 LYS A O 1
ATOM 3568 N N . ILE A 1 432 ? 2.241 3.718 -2.413 1.00 95.38 432 ILE A N 1
ATOM 3569 C CA . ILE A 1 432 ? 2.394 4.040 -0.984 1.00 95.38 432 ILE A CA 1
ATOM 3570 C C . ILE A 1 432 ? 1.499 3.118 -0.144 1.00 95.38 432 ILE A C 1
ATOM 3572 O O . ILE A 1 432 ? 1.951 2.596 0.869 1.00 95.38 432 ILE A O 1
ATOM 3576 N N . SER A 1 433 ? 0.268 2.845 -0.587 1.00 94.56 433 SER A N 1
ATOM 3577 C CA . SER A 1 433 ? -0.635 1.888 0.068 1.00 94.56 433 SER A CA 1
ATOM 3578 C C . SER A 1 433 ? -0.039 0.481 0.099 1.00 94.56 433 SER A C 1
ATOM 3580 O O . SER A 1 433 ? -0.046 -0.151 1.153 1.00 94.56 433 SER A O 1
ATOM 3582 N N . VAL A 1 434 ? 0.572 0.021 -1.000 1.00 94.06 434 VAL A N 1
ATOM 3583 C CA . VAL A 1 434 ? 1.318 -1.249 -1.030 1.00 94.06 434 VAL A CA 1
ATOM 3584 C C . VAL A 1 434 ? 2.469 -1.246 -0.019 1.00 94.06 434 VAL A C 1
ATOM 3586 O O . VAL A 1 434 ? 2.628 -2.226 0.706 1.00 94.06 434 VAL A O 1
ATOM 3589 N N . ARG A 1 435 ? 3.242 -0.155 0.083 1.00 95.31 435 ARG A N 1
ATOM 3590 C CA . ARG A 1 435 ? 4.317 -0.018 1.084 1.00 95.31 435 ARG A CA 1
ATOM 3591 C C . ARG A 1 435 ? 3.775 -0.116 2.512 1.00 95.31 435 ARG A C 1
ATOM 3593 O O . ARG A 1 435 ? 4.270 -0.931 3.283 1.00 95.31 435 ARG A O 1
ATOM 3600 N N . VAL A 1 436 ? 2.736 0.655 2.843 1.00 96.56 436 VAL A N 1
ATOM 3601 C CA . VAL A 1 436 ? 2.079 0.629 4.164 1.00 96.56 436 VAL A CA 1
ATOM 3602 C C . VAL A 1 436 ? 1.603 -0.781 4.502 1.00 96.56 436 VAL A C 1
ATOM 3604 O O . VAL A 1 436 ? 1.918 -1.298 5.570 1.00 96.56 436 VAL A O 1
ATOM 3607 N N . ASN A 1 437 ? 0.899 -1.436 3.580 1.00 95.31 437 ASN A N 1
ATOM 3608 C CA . ASN A 1 437 ? 0.383 -2.783 3.800 1.00 95.31 437 ASN A CA 1
ATOM 3609 C C . ASN A 1 437 ? 1.497 -3.821 3.940 1.00 95.31 437 ASN A C 1
ATOM 3611 O O . ASN A 1 437 ? 1.373 -4.715 4.768 1.00 95.31 437 ASN A O 1
ATOM 3615 N N . LYS A 1 438 ? 2.601 -3.693 3.194 1.00 95.50 438 LYS A N 1
ATOM 3616 C CA . LYS A 1 438 ? 3.771 -4.564 3.360 1.00 95.50 438 LYS A CA 1
ATOM 3617 C C . LYS A 1 438 ? 4.338 -4.458 4.776 1.00 95.50 438 LYS A C 1
ATOM 3619 O O . LYS A 1 438 ? 4.578 -5.485 5.399 1.00 95.50 438 LYS A O 1
ATOM 3624 N N . VAL A 1 439 ? 4.512 -3.238 5.286 1.00 95.69 439 VAL A N 1
ATOM 3625 C CA . VAL A 1 439 ? 4.995 -3.000 6.656 1.00 95.69 439 VAL A CA 1
ATOM 3626 C C . VAL A 1 439 ? 4.030 -3.594 7.677 1.00 95.69 439 VAL A C 1
ATOM 3628 O O . VAL A 1 439 ? 4.446 -4.383 8.521 1.00 95.69 439 VAL A O 1
ATOM 3631 N N . LEU A 1 440 ? 2.737 -3.278 7.571 1.00 97.25 440 LEU A N 1
ATOM 3632 C CA . LEU A 1 440 ? 1.721 -3.794 8.490 1.00 97.25 440 LEU A CA 1
ATOM 3633 C C . LEU A 1 440 ? 1.631 -5.324 8.449 1.00 97.25 440 LEU A C 1
ATOM 3635 O O . LEU A 1 440 ? 1.557 -5.945 9.502 1.00 97.25 440 LEU A O 1
ATOM 3639 N N . ASN A 1 441 ? 1.705 -5.948 7.271 1.00 96.88 441 ASN A N 1
ATOM 3640 C CA . ASN A 1 441 ? 1.694 -7.406 7.129 1.00 96.88 441 ASN A CA 1
ATOM 3641 C C . ASN A 1 441 ? 2.902 -8.074 7.791 1.00 96.88 441 ASN A C 1
ATOM 3643 O O . ASN A 1 441 ? 2.729 -9.125 8.400 1.00 96.88 441 ASN A O 1
ATOM 3647 N N . SER A 1 442 ? 4.091 -7.461 7.748 1.00 96.19 442 SER A N 1
ATOM 3648 C CA . SER A 1 442 ? 5.246 -7.968 8.500 1.00 96.19 442 SER A CA 1
ATOM 3649 C C . SER A 1 442 ? 4.969 -7.994 10.005 1.00 96.19 442 SER A C 1
ATOM 3651 O O . SER A 1 442 ? 5.202 -9.011 10.652 1.00 96.19 442 SER A O 1
ATOM 3653 N N . TYR A 1 443 ? 4.407 -6.916 10.563 1.00 97.56 443 TYR A N 1
ATOM 3654 C CA . TYR A 1 443 ? 4.029 -6.877 11.981 1.00 97.56 443 TYR A CA 1
ATOM 3655 C C . TYR A 1 443 ? 2.902 -7.855 12.316 1.00 97.56 443 TYR A C 1
ATOM 3657 O O . TYR A 1 443 ? 2.979 -8.539 13.332 1.00 97.56 443 TYR A O 1
ATOM 3665 N N . ARG A 1 444 ? 1.879 -7.961 11.460 1.00 97.44 444 ARG A N 1
ATOM 3666 C CA . ARG A 1 444 ? 0.772 -8.915 11.622 1.00 97.44 444 ARG A CA 1
ATOM 3667 C C . ARG A 1 444 ? 1.276 -10.355 11.652 1.00 97.44 444 ARG A C 1
ATOM 3669 O O . ARG A 1 444 ? 0.835 -11.110 12.504 1.00 97.44 444 ARG A O 1
ATOM 3676 N N . ALA A 1 445 ? 2.226 -10.716 10.788 1.00 96.31 445 ALA A N 1
ATOM 3677 C CA . ALA A 1 445 ? 2.809 -12.056 10.752 1.00 96.31 445 ALA A CA 1
ATOM 3678 C C . ALA A 1 445 ? 3.579 -12.405 12.033 1.00 96.31 445 ALA A C 1
ATOM 3680 O O . ALA A 1 445 ? 3.488 -13.526 12.529 1.00 96.31 445 ALA A O 1
ATOM 3681 N N . VAL A 1 446 ? 4.333 -11.452 12.586 1.00 96.81 446 VAL A N 1
ATOM 3682 C CA . VAL A 1 446 ? 5.052 -11.657 13.852 1.00 96.81 446 VAL A CA 1
ATOM 3683 C C . VAL A 1 446 ? 4.069 -11.719 15.028 1.00 96.81 446 VAL A C 1
ATOM 3685 O O . VAL A 1 446 ? 4.142 -12.641 15.837 1.00 96.81 446 VAL A O 1
ATOM 3688 N N . PHE A 1 447 ? 3.097 -10.803 15.082 1.00 97.31 447 PHE A N 1
ATOM 3689 C CA . PHE A 1 447 ? 2.041 -10.808 16.098 1.00 97.31 447 PHE A CA 1
ATOM 3690 C C . PHE A 1 447 ? 1.216 -12.101 16.071 1.00 97.31 447 PHE A C 1
ATOM 3692 O O . PHE A 1 447 ? 0.877 -12.638 17.118 1.00 97.31 447 PHE A O 1
ATOM 3699 N N . ALA A 1 448 ? 0.932 -12.629 14.882 1.00 95.44 448 ALA A N 1
ATOM 3700 C CA . ALA A 1 448 ? 0.221 -13.884 14.688 1.00 95.44 448 ALA A CA 1
ATOM 3701 C C . ALA A 1 448 ? 0.953 -15.069 15.333 1.00 95.44 448 ALA A C 1
ATOM 3703 O O . ALA A 1 448 ? 0.337 -15.827 16.073 1.00 95.44 448 ALA A O 1
ATOM 3704 N N . LYS A 1 449 ? 2.274 -15.183 15.146 1.00 93.88 449 LYS A N 1
ATOM 3705 C CA . LYS A 1 449 ? 3.087 -16.217 15.816 1.00 93.88 449 LYS A CA 1
ATOM 3706 C C . LYS A 1 449 ? 3.061 -16.075 17.336 1.00 93.88 449 LYS A C 1
ATOM 3708 O O . LYS A 1 449 ? 2.926 -17.064 18.053 1.00 93.88 449 LYS A O 1
ATOM 3713 N N . PHE A 1 450 ? 3.173 -14.839 17.823 1.00 94.75 450 PHE A N 1
ATOM 3714 C CA . PHE A 1 450 ? 3.020 -14.536 19.244 1.00 94.75 450 PHE A CA 1
ATOM 3715 C C . PHE A 1 450 ? 1.643 -14.990 19.760 1.00 94.75 450 PHE A C 1
ATOM 3717 O O . PHE A 1 450 ? 1.554 -15.620 20.813 1.00 94.75 450 PHE A O 1
ATOM 3724 N N . LEU A 1 451 ? 0.578 -14.715 19.007 1.00 93.75 451 LEU A N 1
ATOM 3725 C CA . LEU A 1 451 ? -0.788 -15.065 19.375 1.00 93.75 451 LEU A CA 1
ATOM 3726 C C . LEU A 1 451 ? -1.005 -16.583 19.384 1.00 93.75 451 LEU A C 1
ATOM 3728 O O . LEU A 1 451 ? -1.485 -17.108 20.381 1.00 93.75 451 LEU A O 1
ATOM 3732 N N . GLU A 1 452 ? -0.589 -17.288 18.334 1.00 91.06 452 GLU A N 1
ATOM 3733 C CA . GLU A 1 452 ? -0.680 -18.751 18.202 1.00 91.06 452 GLU A CA 1
ATOM 3734 C C . GLU A 1 452 ? 0.004 -19.479 19.370 1.00 91.06 452 GLU A C 1
ATOM 3736 O O . GLU A 1 452 ? -0.551 -20.404 19.958 1.00 91.06 452 GLU A O 1
ATOM 3741 N N . LYS A 1 453 ? 1.179 -19.001 19.794 1.00 90.38 453 LYS A N 1
ATOM 3742 C CA . LYS A 1 453 ? 1.937 -19.585 20.910 1.00 90.38 453 LYS A CA 1
ATOM 3743 C C . LYS A 1 453 ? 1.294 -19.365 22.287 1.00 90.38 453 LYS A C 1
ATOM 3745 O O . LYS A 1 453 ? 1.499 -20.174 23.203 1.00 90.38 453 LYS A O 1
ATOM 3750 N N . ASN A 1 454 ? 0.601 -18.242 22.476 1.00 90.56 454 ASN A N 1
ATOM 3751 C CA . ASN A 1 454 ? 0.191 -17.763 23.799 1.00 90.56 454 ASN A CA 1
ATOM 3752 C C . ASN A 1 454 ? -1.318 -17.879 24.062 1.00 90.56 454 ASN A C 1
ATOM 3754 O O . ASN A 1 454 ? -1.706 -18.172 25.194 1.00 90.56 454 ASN A O 1
ATOM 3758 N N . TYR A 1 455 ? -2.163 -17.713 23.041 1.00 90.19 455 TYR A N 1
ATOM 3759 C CA . TYR A 1 455 ? -3.623 -17.694 23.169 1.00 90.19 455 TYR A CA 1
ATOM 3760 C C . TYR A 1 455 ? -4.215 -18.945 23.848 1.00 90.19 455 TYR A C 1
ATOM 3762 O O . TYR A 1 455 ? -5.017 -18.766 24.769 1.00 90.19 455 TYR A O 1
ATOM 3770 N N . PRO A 1 456 ? -3.779 -20.188 23.537 1.00 86.19 456 PRO A N 1
ATOM 3771 C CA . PRO A 1 456 ? -4.265 -21.393 24.224 1.00 86.19 456 PRO A CA 1
ATOM 3772 C C . PRO A 1 456 ? -4.157 -21.332 25.754 1.00 86.19 456 PRO A C 1
ATOM 3774 O O . PRO A 1 456 ? -5.042 -21.771 26.489 1.00 86.19 456 PRO A O 1
ATOM 3777 N N . LYS A 1 457 ? -3.081 -20.717 26.258 1.00 84.94 457 LYS A N 1
ATOM 3778 C CA . LYS A 1 457 ? -2.787 -20.612 27.695 1.00 84.94 457 LYS A CA 1
ATOM 3779 C C . LYS A 1 457 ? -3.608 -19.520 28.377 1.00 84.94 457 LYS A C 1
ATOM 3781 O O . LYS A 1 457 ? -3.773 -19.538 29.596 1.00 84.94 457 LYS A O 1
ATOM 3786 N N . TRP A 1 458 ? -4.124 -18.556 27.617 1.00 87.38 458 TRP A N 1
ATOM 3787 C CA . TRP A 1 458 ? -4.888 -17.442 28.167 1.00 87.38 458 TRP A CA 1
ATOM 3788 C C . TRP A 1 458 ? -6.299 -17.849 28.595 1.00 87.38 458 TRP A C 1
ATOM 3790 O O . TRP A 1 458 ? -6.841 -17.237 29.507 1.00 87.38 458 TRP A O 1
ATOM 3800 N N . ASN A 1 459 ? -6.885 -18.918 28.058 1.00 68.69 459 ASN A N 1
ATOM 3801 C CA . ASN A 1 459 ? -8.222 -19.348 28.491 1.00 68.69 459 ASN A CA 1
ATOM 3802 C C . ASN A 1 459 ? -8.282 -19.872 29.940 1.00 68.69 459 ASN A C 1
ATOM 3804 O O . ASN A 1 459 ? -9.364 -19.915 30.517 1.00 68.69 459 ASN A O 1
ATOM 3808 N N . GLN A 1 460 ? -7.147 -20.253 30.538 1.00 67.06 460 GLN A N 1
ATOM 3809 C CA . GLN A 1 460 ? -7.097 -20.909 31.855 1.00 67.06 460 GLN A CA 1
ATOM 3810 C C . GLN A 1 460 ? -6.289 -20.127 32.912 1.00 67.06 460 GLN A C 1
ATOM 3812 O O . GLN A 1 460 ? -6.235 -20.530 34.073 1.00 67.06 460 GLN A O 1
ATOM 3817 N N . GLY A 1 461 ? -5.648 -19.015 32.532 1.00 67.38 461 GLY A N 1
ATOM 3818 C CA . GLY A 1 461 ? -4.802 -18.204 33.416 1.00 67.38 461 GLY A CA 1
ATOM 3819 C C . GLY A 1 461 ? -5.514 -16.992 34.025 1.00 67.38 461 GLY A C 1
ATOM 3820 O O . GLY A 1 461 ? -6.461 -16.461 33.451 1.00 67.38 461 GLY A O 1
ATOM 3821 N N . GLN A 1 462 ? -5.022 -16.505 35.168 1.00 75.44 462 GLN A N 1
ATOM 3822 C CA . GLN A 1 462 ? -5.472 -15.231 35.746 1.00 75.44 462 GLN A CA 1
ATOM 3823 C C . GLN A 1 462 ? -4.937 -14.035 34.940 1.00 75.44 462 GLN A C 1
ATOM 3825 O O . GLN A 1 462 ? -3.826 -14.085 34.408 1.00 75.44 462 GLN A O 1
ATOM 3830 N N . VAL A 1 463 ? -5.718 -12.949 34.868 1.00 82.06 463 VAL A N 1
ATOM 3831 C CA . VAL A 1 463 ? -5.286 -11.665 34.283 1.00 82.06 463 VAL A CA 1
ATOM 3832 C C . VAL A 1 463 ? -4.021 -11.186 35.004 1.00 82.06 463 VAL A C 1
ATOM 3834 O O . VAL A 1 463 ? -3.999 -11.118 36.233 1.00 82.06 463 VAL A O 1
ATOM 3837 N N . GLY A 1 464 ? -2.969 -10.824 34.266 1.00 79.88 464 GLY A N 1
ATOM 3838 C CA . GLY A 1 464 ? -1.713 -10.412 34.890 1.00 79.88 464 GLY A CA 1
ATOM 3839 C C . GLY A 1 464 ? -0.588 -10.151 33.897 1.00 79.88 464 GLY A C 1
ATOM 3840 O O . GLY A 1 464 ? -0.815 -9.921 32.717 1.00 79.88 464 GLY A O 1
ATOM 3841 N N . SER A 1 465 ? 0.658 -10.200 34.367 1.00 78.00 465 SER A N 1
ATOM 3842 C CA . SER A 1 465 ? 1.843 -9.901 33.548 1.00 78.00 465 SER A CA 1
ATOM 3843 C C . SER A 1 465 ? 2.043 -10.840 32.352 1.00 78.00 465 SER A C 1
ATOM 3845 O O . SER A 1 465 ? 2.683 -10.439 31.386 1.00 78.00 465 SER A O 1
ATOM 3847 N N . SER A 1 466 ? 1.501 -12.058 32.402 1.00 79.38 466 SER A N 1
ATOM 3848 C CA . SER A 1 466 ? 1.636 -13.096 31.369 1.00 79.38 466 SER A CA 1
ATOM 3849 C C . SER A 1 466 ? 0.396 -13.272 30.483 1.00 79.38 466 SER A C 1
ATOM 3851 O O . SER A 1 466 ? 0.435 -14.049 29.527 1.00 79.38 466 SER A O 1
ATOM 3853 N N . ARG A 1 467 ? -0.708 -12.576 30.785 1.00 88.94 467 ARG A N 1
ATOM 3854 C CA . ARG A 1 467 ? -1.996 -12.740 30.102 1.00 88.94 467 ARG A CA 1
ATOM 3855 C C . ARG A 1 467 ? -2.735 -11.399 29.993 1.00 88.94 467 ARG A C 1
ATOM 3857 O O . ARG A 1 467 ? -3.014 -10.789 31.028 1.00 88.94 467 ARG A O 1
ATOM 3864 N N . PRO A 1 468 ? -3.123 -10.967 28.780 1.00 92.81 468 PRO A N 1
ATOM 3865 C CA . PRO A 1 468 ? -3.909 -9.754 28.595 1.00 92.81 468 PRO A CA 1
ATOM 3866 C C . PRO A 1 468 ? -5.321 -9.872 29.187 1.00 92.81 468 PRO A C 1
ATOM 3868 O O . PRO A 1 468 ? -5.797 -10.954 29.524 1.00 92.81 468 PRO A O 1
ATOM 3871 N N . ILE A 1 469 ? -6.014 -8.736 29.268 1.00 93.31 469 ILE A N 1
ATOM 3872 C CA . ILE A 1 469 ? -7.465 -8.702 29.482 1.00 93.31 469 ILE A CA 1
ATOM 3873 C C . ILE A 1 469 ? -8.133 -9.207 28.201 1.00 93.31 469 ILE A C 1
ATOM 3875 O O . ILE A 1 469 ? -7.933 -8.614 27.142 1.00 93.31 469 ILE A O 1
ATOM 3879 N N . LEU A 1 470 ? -8.923 -10.270 28.293 1.00 93.62 470 LEU A N 1
ATOM 3880 C CA . LEU A 1 470 ? -9.784 -10.771 27.225 1.00 93.62 470 LEU A CA 1
ATOM 3881 C C . LEU A 1 470 ? -11.194 -10.186 27.361 1.00 93.62 470 LEU A C 1
ATOM 3883 O O . LEU A 1 470 ? -11.583 -9.715 28.431 1.00 93.62 470 LEU A O 1
ATOM 3887 N N . ASN A 1 471 ? -12.002 -10.269 26.305 1.00 92.31 471 ASN A N 1
ATOM 3888 C CA . ASN A 1 471 ? -13.390 -9.788 26.340 1.00 92.31 471 ASN A CA 1
ATOM 3889 C C . ASN A 1 471 ? -14.222 -10.399 27.481 1.00 92.31 471 ASN A C 1
ATOM 3891 O O . ASN A 1 471 ? -15.002 -9.685 28.105 1.00 92.31 471 ASN A O 1
ATOM 3895 N N . ASN A 1 472 ? -14.009 -11.683 27.793 1.00 90.12 472 ASN A N 1
ATOM 3896 C CA . ASN A 1 472 ? -14.693 -12.378 28.892 1.00 90.12 472 ASN A CA 1
ATOM 3897 C C . ASN A 1 472 ? -14.356 -11.814 30.285 1.00 90.12 472 ASN A C 1
ATOM 3899 O O . ASN A 1 472 ? -15.161 -11.954 31.202 1.00 90.12 472 ASN A O 1
ATOM 3903 N N . ASP A 1 473 ? -13.207 -11.152 30.453 1.00 90.88 473 ASP A N 1
ATOM 3904 C CA . ASP A 1 473 ? -12.792 -10.593 31.748 1.00 90.88 473 ASP A CA 1
ATOM 3905 C C . ASP A 1 473 ? -13.446 -9.233 32.031 1.00 90.88 473 ASP A C 1
ATOM 3907 O O . ASP A 1 473 ? -13.473 -8.767 33.171 1.00 90.88 473 ASP A O 1
ATOM 3911 N N . ILE A 1 474 ? -13.971 -8.560 30.998 1.00 90.38 474 ILE A N 1
ATOM 3912 C CA . ILE A 1 474 ? -14.519 -7.202 31.124 1.00 90.38 474 ILE A CA 1
ATOM 3913 C C . ILE A 1 474 ? -15.694 -7.191 32.108 1.00 90.38 474 ILE A C 1
ATOM 3915 O O . ILE A 1 474 ? -15.822 -6.259 32.904 1.00 90.38 474 ILE A O 1
ATOM 3919 N N . GLY A 1 475 ? -16.503 -8.255 32.117 1.00 86.31 475 GLY A N 1
ATOM 3920 C CA . GLY A 1 475 ? -17.593 -8.423 33.072 1.00 86.31 475 GLY A CA 1
ATOM 3921 C C . GLY A 1 475 ? -17.137 -8.347 34.531 1.00 86.31 475 GLY A C 1
ATOM 3922 O O . GLY A 1 475 ? -17.833 -7.747 35.346 1.00 86.31 475 GLY A O 1
ATOM 3923 N N . ASP A 1 476 ? -15.959 -8.886 34.851 1.00 84.62 476 ASP A N 1
ATOM 3924 C CA . ASP A 1 476 ? -15.396 -8.856 36.204 1.00 84.62 476 ASP A CA 1
ATOM 3925 C C . ASP A 1 476 ? -14.789 -7.491 36.550 1.00 84.62 476 ASP A C 1
ATOM 3927 O O . ASP A 1 476 ? -14.930 -7.023 37.678 1.00 84.62 476 ASP A O 1
ATOM 3931 N N . ILE A 1 477 ? -14.209 -6.794 35.568 1.00 83.44 477 ILE A N 1
ATOM 3932 C CA . ILE A 1 477 ? -13.694 -5.418 35.722 1.00 83.44 477 ILE A CA 1
ATOM 3933 C C . ILE A 1 477 ? -14.829 -4.424 36.018 1.00 83.44 477 ILE A C 1
ATOM 3935 O O . ILE A 1 477 ? -14.629 -3.420 36.706 1.00 83.44 477 ILE A O 1
ATOM 3939 N N . ILE A 1 478 ? -16.029 -4.702 35.503 1.00 82.12 478 ILE A N 1
ATOM 3940 C CA . ILE A 1 478 ? -17.233 -3.881 35.672 1.00 82.12 478 ILE A CA 1
ATOM 3941 C C . ILE A 1 478 ? -17.890 -4.083 37.057 1.00 82.12 478 ILE A C 1
ATOM 3943 O O . ILE A 1 478 ? -18.774 -3.318 37.437 1.00 82.12 478 ILE A O 1
ATOM 3947 N N . LYS A 1 479 ? -17.504 -5.077 37.866 1.00 69.25 479 LYS A N 1
ATOM 3948 C CA . LYS A 1 479 ? -18.183 -5.351 39.147 1.00 69.25 479 LYS A CA 1
ATOM 3949 C C . LYS A 1 479 ? -17.873 -4.281 40.199 1.00 69.25 479 LYS A C 1
ATOM 3951 O O . LYS A 1 479 ? -16.834 -4.309 40.847 1.00 69.25 479 LYS A O 1
ATOM 3956 N N . LYS A 1 480 ? -18.817 -3.358 40.404 1.00 66.19 480 LYS A N 1
ATOM 3957 C CA . LYS A 1 480 ? -18.803 -2.378 41.500 1.00 66.19 480 LYS A CA 1
ATOM 3958 C C . LYS A 1 480 ? -19.934 -2.634 42.491 1.00 66.19 480 LYS A C 1
ATOM 3960 O O . LYS A 1 480 ? -21.048 -2.999 42.100 1.00 66.19 480 LYS A O 1
ATOM 3965 N N . GLU A 1 481 ? -19.658 -2.400 43.770 1.00 60.53 481 GLU A N 1
ATOM 3966 C CA . GLU A 1 481 ? -20.658 -2.499 44.838 1.00 60.53 481 GLU A CA 1
ATOM 3967 C C . GLU A 1 481 ? -21.693 -1.360 44.733 1.00 60.53 481 GLU A C 1
ATOM 3969 O O . GLU A 1 481 ? -22.894 -1.636 44.744 1.00 60.53 481 GLU A O 1
ATOM 3974 N N . ASP A 1 482 ? -21.247 -0.128 44.440 1.00 61.66 482 ASP A N 1
ATOM 3975 C CA . ASP A 1 482 ? -22.076 1.086 44.424 1.00 61.66 482 ASP A CA 1
ATOM 3976 C C . ASP A 1 482 ? -22.099 1.841 43.079 1.00 61.66 482 ASP A C 1
ATOM 3978 O O . ASP A 1 482 ? -21.058 2.142 42.499 1.00 61.66 482 ASP A O 1
ATOM 3982 N N . GLY A 1 483 ? -23.282 2.293 42.640 1.00 74.31 483 GLY A N 1
ATOM 3983 C CA . GLY A 1 483 ? -23.436 3.130 41.433 1.00 74.31 483 GLY A CA 1
ATOM 3984 C C . GLY A 1 483 ? -23.927 2.399 40.201 1.00 74.31 483 GLY A C 1
ATOM 3985 O O . GLY A 1 483 ? -23.937 1.169 40.162 1.00 74.31 483 GLY A O 1
ATOM 3986 N N . LYS A 1 484 ? -24.405 3.175 39.222 1.00 89.19 484 LYS A N 1
ATOM 3987 C CA . LYS A 1 484 ? -24.761 2.618 37.923 1.00 89.19 484 LYS A CA 1
ATOM 3988 C C . LYS A 1 484 ? -23.536 2.598 37.036 1.00 89.19 484 LYS A C 1
ATOM 3990 O O . LYS A 1 484 ? -22.602 3.386 37.200 1.00 89.19 484 LYS A O 1
ATOM 3995 N N . ILE A 1 485 ? -23.578 1.692 36.076 1.00 91.75 485 ILE A N 1
ATOM 3996 C CA . ILE A 1 485 ? -22.506 1.491 35.123 1.00 91.75 485 ILE A CA 1
ATOM 3997 C C . ILE A 1 485 ? -23.102 1.478 33.730 1.00 91.75 485 ILE A C 1
ATOM 3999 O O . ILE A 1 485 ? -24.028 0.717 33.438 1.00 91.75 485 ILE A O 1
ATOM 4003 N N . PHE A 1 486 ? -22.566 2.340 32.880 1.00 93.56 486 PHE A N 1
ATOM 4004 C CA . PHE A 1 486 ? -22.927 2.447 31.479 1.00 93.56 486 PHE A CA 1
ATOM 4005 C C . PHE A 1 486 ? -21.866 1.735 30.651 1.00 93.56 486 PHE A C 1
ATOM 4007 O O . PHE A 1 486 ? -20.736 2.205 30.555 1.00 93.56 486 PHE A O 1
ATOM 4014 N N . VAL A 1 487 ? -22.225 0.593 30.071 1.00 93.88 487 VAL A N 1
ATOM 4015 C CA . VAL A 1 487 ? -21.338 -0.224 29.239 1.00 93.88 487 VAL A CA 1
ATOM 4016 C C . VAL A 1 487 ? -21.683 0.037 27.780 1.00 93.88 487 VAL A C 1
ATOM 4018 O O . VAL A 1 487 ? -22.751 -0.343 27.308 1.00 93.88 487 VAL A O 1
ATOM 4021 N N . LEU A 1 488 ? -20.791 0.713 27.069 1.00 94.94 488 LEU A N 1
ATOM 4022 C CA . LEU A 1 488 ? -20.938 1.089 25.670 1.00 94.94 488 LEU A CA 1
ATOM 4023 C C . LEU A 1 488 ? -20.034 0.185 24.832 1.00 94.94 488 LEU A C 1
ATOM 4025 O O . LEU A 1 488 ? -18.812 0.336 24.845 1.00 94.94 488 LEU A O 1
ATOM 4029 N N . VAL A 1 489 ? -20.638 -0.773 24.137 1.00 95.31 489 VAL A N 1
ATOM 4030 C CA . VAL A 1 489 ? -19.932 -1.757 23.311 1.00 95.31 489 VAL A CA 1
ATOM 4031 C C . VAL A 1 489 ? -20.002 -1.325 21.853 1.00 95.31 489 VAL A C 1
ATOM 4033 O O . VAL A 1 489 ? -21.094 -1.130 21.326 1.00 95.31 489 VAL A O 1
ATOM 4036 N N . PHE A 1 490 ? -18.856 -1.187 21.197 1.00 95.06 490 PHE A N 1
ATOM 4037 C CA . PHE A 1 490 ? -18.761 -0.839 19.783 1.00 95.06 490 PHE A CA 1
ATOM 4038 C C . PHE A 1 490 ? -18.337 -2.046 18.954 1.00 95.06 490 PHE A C 1
ATOM 4040 O O . PHE A 1 490 ? -17.232 -2.554 19.111 1.00 95.06 490 PHE A O 1
ATOM 4047 N N . ASP A 1 491 ? -19.222 -2.453 18.057 1.00 93.62 491 ASP A N 1
ATOM 4048 C CA . ASP A 1 491 ? -19.047 -3.557 17.120 1.00 93.62 491 ASP A CA 1
ATOM 4049 C C . ASP A 1 491 ? -18.033 -3.209 16.024 1.00 93.62 491 ASP A C 1
ATOM 4051 O O . ASP A 1 491 ? -18.283 -2.283 15.240 1.00 93.62 491 ASP A O 1
ATOM 4055 N N . GLY A 1 492 ? -16.902 -3.911 15.964 1.00 94.19 492 GLY A N 1
ATOM 4056 C CA . GLY A 1 492 ? -15.888 -3.712 14.921 1.00 94.19 492 GLY A CA 1
ATOM 4057 C C . GLY A 1 492 ? -14.974 -2.495 15.133 1.00 94.19 492 GLY A C 1
ATOM 4058 O O . GLY A 1 492 ? -14.266 -2.079 14.210 1.00 94.19 492 GLY A O 1
ATOM 4059 N N . MET A 1 493 ? -14.970 -1.868 16.315 1.00 95.31 493 MET A N 1
ATOM 4060 C CA . MET A 1 493 ? -14.197 -0.641 16.542 1.00 95.31 493 MET A CA 1
ATOM 4061 C C . MET A 1 493 ? -12.699 -0.920 16.721 1.00 95.31 493 MET A C 1
ATOM 4063 O O . MET A 1 493 ? -12.244 -1.428 17.747 1.00 95.31 493 MET A O 1
ATOM 4067 N N . ARG A 1 494 ? -11.910 -0.460 15.747 1.00 95.69 494 ARG A N 1
ATOM 4068 C CA . ARG A 1 494 ? -10.444 -0.377 15.820 1.00 95.69 494 ARG A CA 1
ATOM 4069 C C . ARG A 1 494 ? -9.967 0.773 16.709 1.00 95.69 494 ARG A C 1
ATOM 4071 O O . ARG A 1 494 ? -10.699 1.716 17.017 1.00 95.69 494 ARG A O 1
ATOM 4078 N N . TYR A 1 495 ? -8.679 0.755 17.045 1.00 96.25 495 TYR A N 1
ATOM 4079 C CA . TYR A 1 495 ? -8.062 1.828 17.823 1.00 96.25 495 TYR A CA 1
ATOM 4080 C C . TYR A 1 495 ? -7.997 3.175 17.075 1.00 96.25 495 TYR A C 1
ATOM 4082 O O . TYR A 1 495 ? -8.121 4.221 17.709 1.00 96.25 495 TYR A O 1
ATOM 4090 N N . ASP A 1 496 ? -7.874 3.188 15.742 1.00 96.31 496 ASP A N 1
ATOM 4091 C CA . ASP A 1 496 ? -7.962 4.425 14.942 1.00 96.31 496 ASP A CA 1
ATOM 4092 C C . ASP A 1 496 ? -9.380 5.012 14.943 1.00 96.31 496 ASP A C 1
ATOM 4094 O O . ASP A 1 496 ? -9.536 6.216 15.154 1.00 96.31 496 ASP A O 1
ATOM 4098 N N . ALA A 1 497 ? -10.414 4.178 14.817 1.00 95.44 497 ALA A N 1
ATOM 4099 C CA . ALA A 1 497 ? -11.807 4.595 14.980 1.00 95.44 497 ALA A CA 1
ATOM 4100 C C . ALA A 1 497 ? -12.064 5.185 16.377 1.00 95.44 497 ALA A C 1
ATOM 4102 O O . ALA A 1 497 ? -12.643 6.269 16.499 1.00 95.44 497 ALA A O 1
ATOM 4103 N N . TRP A 1 498 ? -11.566 4.532 17.434 1.00 95.19 498 TRP A N 1
ATOM 4104 C CA . TRP A 1 498 ? -11.611 5.095 18.784 1.00 95.19 498 TRP A CA 1
ATOM 4105 C C . TRP A 1 498 ? -10.922 6.458 18.847 1.00 95.19 498 TRP A C 1
ATOM 4107 O O . TRP A 1 498 ? -11.517 7.423 19.319 1.00 95.19 498 TRP A O 1
ATOM 4117 N N . HIS A 1 499 ? -9.691 6.558 18.346 1.00 95.00 499 HIS A N 1
ATOM 4118 C CA . HIS A 1 499 ? -8.880 7.766 18.455 1.00 95.00 499 HIS A CA 1
ATOM 4119 C C . HIS A 1 499 ? -9.489 8.968 17.723 1.00 95.00 499 HIS A C 1
ATOM 4121 O O . HIS A 1 499 ? -9.560 10.052 18.300 1.00 95.00 499 HIS A O 1
ATOM 4127 N N . TYR A 1 500 ? -9.913 8.790 16.468 1.00 94.12 500 TYR A N 1
ATOM 4128 C CA . TYR A 1 500 ? -10.344 9.898 15.609 1.00 94.12 500 TYR A CA 1
ATOM 4129 C C . TYR A 1 500 ? -11.841 10.186 15.668 1.00 94.12 500 TYR A C 1
ATOM 4131 O O . TYR A 1 500 ? -12.238 11.326 15.402 1.00 94.12 500 TYR A O 1
ATOM 4139 N N . ILE A 1 501 ? -12.665 9.175 15.962 1.00 92.69 501 ILE A N 1
ATOM 4140 C CA . ILE A 1 501 ? -14.124 9.259 15.827 1.00 92.69 501 ILE A CA 1
ATOM 4141 C C . ILE A 1 501 ? -14.804 9.222 17.182 1.00 92.69 501 ILE A C 1
ATOM 4143 O O . ILE A 1 501 ? -15.548 10.141 17.493 1.00 92.69 501 ILE A O 1
ATOM 4147 N N . VAL A 1 502 ? -14.544 8.207 18.004 1.00 93.12 502 VAL A N 1
ATOM 4148 C CA . VAL A 1 502 ? -15.332 7.991 19.227 1.00 93.12 502 VAL A CA 1
ATOM 4149 C C . VAL A 1 502 ? -14.836 8.853 20.388 1.00 93.12 502 VAL A C 1
ATOM 4151 O O . VAL A 1 502 ? -15.618 9.607 20.965 1.00 93.12 502 VAL A O 1
ATOM 4154 N N . ARG A 1 503 ? -13.537 8.801 20.703 1.00 93.62 503 ARG A N 1
ATOM 4155 C CA . ARG A 1 503 ? -12.910 9.493 21.842 1.00 93.62 503 ARG A CA 1
ATOM 4156 C C . ARG A 1 503 ? -13.271 10.983 21.957 1.00 93.62 503 ARG A C 1
ATOM 4158 O O . ARG A 1 503 ? -13.558 11.387 23.086 1.00 93.62 503 ARG A O 1
ATOM 4165 N N . PRO A 1 504 ? -13.299 11.792 20.874 1.00 93.00 504 PRO A N 1
ATOM 4166 C CA . PRO A 1 504 ? -13.622 13.219 20.973 1.00 93.00 504 PRO A CA 1
ATOM 4167 C C . PRO A 1 504 ? -14.972 13.517 21.647 1.00 93.00 504 PRO A C 1
ATOM 4169 O O . PRO A 1 504 ? -15.093 14.501 22.370 1.00 93.00 504 PRO A O 1
ATOM 4172 N N . TYR A 1 505 ? -15.979 12.652 21.485 1.00 91.94 505 TYR A N 1
ATOM 4173 C CA . TYR A 1 505 ? -17.299 12.854 22.101 1.00 91.94 505 TYR A CA 1
ATOM 4174 C C . TYR A 1 505 ? -17.306 12.586 23.613 1.00 91.94 505 TYR A C 1
ATOM 4176 O O . TYR A 1 505 ? -18.158 13.104 24.335 1.00 91.94 505 TYR A O 1
ATOM 4184 N N . PHE A 1 506 ? -16.344 11.811 24.115 1.00 92.12 506 PHE A N 1
ATOM 4185 C CA . PHE A 1 506 ? -16.265 11.429 25.523 1.00 92.12 506 PHE A CA 1
ATOM 4186 C C . PHE A 1 506 ? -15.455 12.402 26.383 1.00 92.12 506 PHE A C 1
ATOM 4188 O O . PHE A 1 506 ? -15.525 12.314 27.607 1.00 92.12 506 PHE A O 1
ATOM 4195 N N . GLU A 1 507 ? -14.720 13.351 25.793 1.00 88.88 507 GLU A N 1
ATOM 4196 C CA . GLU A 1 507 ? -13.820 14.256 26.529 1.00 88.88 507 GLU A CA 1
ATOM 4197 C C . GLU A 1 507 ? -14.527 15.001 27.669 1.00 88.88 507 GLU A C 1
ATOM 4199 O O . GLU A 1 507 ? -14.016 15.072 28.790 1.00 88.88 507 GLU A O 1
ATOM 4204 N N . LYS A 1 508 ? -15.746 15.494 27.412 1.00 87.00 508 LYS A N 1
ATOM 4205 C CA . LYS A 1 508 ? -16.564 16.178 28.422 1.00 87.00 508 LYS A CA 1
ATOM 4206 C C . LYS A 1 508 ? -17.006 15.227 29.535 1.00 87.00 508 LYS A C 1
ATOM 4208 O O . LYS A 1 508 ? -16.845 15.561 30.706 1.00 87.00 508 LYS A O 1
ATOM 4213 N N . ALA A 1 509 ? -17.522 14.049 29.177 1.00 87.50 509 ALA A N 1
ATOM 4214 C CA . ALA A 1 509 ? -17.982 13.044 30.139 1.00 87.50 509 ALA A CA 1
ATOM 4215 C C . ALA A 1 509 ? -16.825 12.501 30.998 1.00 87.50 509 ALA A C 1
ATOM 4217 O O . ALA A 1 509 ? -16.992 12.161 32.167 1.00 87.50 509 ALA A O 1
ATOM 4218 N N . PHE A 1 510 ? -15.617 12.451 30.452 1.00 90.25 510 PHE A N 1
ATOM 4219 C CA . PHE A 1 510 ? -14.453 11.910 31.141 1.00 90.25 510 PHE A CA 1
ATOM 4220 C C . PHE A 1 510 ? -13.786 12.880 32.122 1.00 90.25 510 PHE A C 1
ATOM 4222 O O . PHE A 1 510 ? -13.080 12.432 33.024 1.00 90.25 510 PHE A O 1
ATOM 4229 N N . LYS A 1 511 ? -14.033 14.191 32.021 1.00 86.81 511 LYS A N 1
ATOM 4230 C CA . LYS A 1 511 ? -13.383 15.217 32.860 1.00 86.81 511 LYS A CA 1
ATOM 4231 C C . LYS A 1 511 ? -13.511 14.943 34.371 1.00 86.81 511 LYS A C 1
ATOM 4233 O O . LYS A 1 511 ? -12.531 15.057 35.117 1.00 86.81 511 LYS A O 1
ATOM 4238 N N . ASN A 1 512 ? -14.692 14.507 34.810 1.00 84.06 512 ASN A N 1
ATOM 4239 C CA . ASN A 1 512 ? -15.022 14.255 36.220 1.00 84.06 512 ASN A CA 1
ATOM 4240 C C . ASN A 1 512 ? -14.815 12.789 36.652 1.00 84.06 512 ASN A C 1
ATOM 4242 O O . ASN A 1 512 ? -15.244 12.386 37.731 1.00 84.06 512 ASN A O 1
ATOM 4246 N N . ARG A 1 513 ? -14.116 11.991 35.836 1.00 89.12 513 ARG A N 1
ATOM 4247 C CA . ARG A 1 513 ? -13.865 10.563 36.071 1.00 89.12 513 ARG A CA 1
ATOM 4248 C C . ARG A 1 513 ? -12.367 10.255 36.084 1.00 89.12 513 ARG A C 1
ATOM 4250 O O . ARG A 1 513 ? -11.565 10.965 35.480 1.00 89.12 513 ARG A O 1
ATOM 4257 N N . ASN A 1 514 ? -11.980 9.223 36.821 1.00 88.69 514 ASN A N 1
ATOM 4258 C CA . ASN A 1 514 ? -10.669 8.591 36.762 1.00 88.69 514 ASN A CA 1
ATOM 4259 C C . ASN A 1 514 ? -10.672 7.617 35.588 1.00 88.69 514 ASN A C 1
ATOM 4261 O O . ASN A 1 514 ? -11.465 6.678 35.567 1.00 88.69 514 ASN A O 1
ATOM 4265 N N . ILE A 1 515 ? -9.824 7.879 34.599 1.00 90.69 515 ILE A N 1
ATOM 4266 C CA . ILE A 1 515 ? -9.843 7.174 33.320 1.00 90.69 515 ILE A CA 1
ATOM 4267 C C . ILE A 1 515 ? -8.677 6.192 33.282 1.00 90.69 515 ILE A C 1
ATOM 4269 O O . ILE A 1 515 ? -7.517 6.598 33.324 1.00 90.69 515 ILE A O 1
ATOM 4273 N N . GLU A 1 516 ? -8.987 4.915 33.120 1.00 87.94 516 GLU A N 1
ATOM 4274 C CA . GLU A 1 516 ? -8.035 3.878 32.742 1.00 87.94 516 GLU A CA 1
ATOM 4275 C C . GLU A 1 516 ? -8.222 3.585 31.251 1.00 87.94 516 GLU A C 1
ATOM 4277 O O . GLU A 1 516 ? -9.205 2.970 30.838 1.00 87.94 516 GLU A O 1
ATOM 4282 N N . VAL A 1 517 ? -7.291 4.076 30.425 1.00 78.50 517 VAL A N 1
ATOM 4283 C CA . VAL A 1 517 ? -7.267 3.794 28.982 1.00 78.50 517 VAL A CA 1
ATOM 4284 C C . VAL A 1 517 ? -6.393 2.566 28.738 1.00 78.50 517 VAL A C 1
ATOM 4286 O O . VAL A 1 517 ? -5.163 2.655 28.697 1.00 78.50 517 VAL A O 1
ATOM 4289 N N . GLY A 1 518 ? -7.037 1.415 28.581 1.00 85.81 518 GLY A N 1
ATOM 4290 C CA . GLY A 1 518 ? -6.412 0.125 28.320 1.00 85.81 518 GLY A CA 1
ATOM 4291 C C . GLY A 1 518 ? -6.717 -0.403 26.919 1.00 85.81 518 GLY A C 1
ATOM 4292 O O . GLY A 1 518 ? -7.070 0.339 26.003 1.00 85.81 518 GLY A O 1
ATOM 4293 N N . ASN A 1 519 ? -6.543 -1.711 26.764 1.00 92.31 519 ASN A N 1
ATOM 4294 C CA . ASN A 1 519 ? -7.033 -2.489 25.632 1.00 92.31 519 ASN A CA 1
ATOM 4295 C C . ASN A 1 519 ? -7.532 -3.830 26.172 1.00 92.31 519 ASN A C 1
ATOM 4297 O O . ASN A 1 519 ? -6.961 -4.337 27.144 1.00 92.31 519 ASN A O 1
ATOM 4301 N N . SER A 1 520 ? -8.514 -4.418 25.506 1.00 94.56 520 SER A N 1
ATOM 4302 C CA . SER A 1 520 ? -8.793 -5.849 25.605 1.00 94.56 520 SER A CA 1
ATOM 4303 C C . SER A 1 520 ? -8.286 -6.571 24.358 1.00 94.56 520 SER A C 1
ATOM 4305 O O . SER A 1 520 ? -7.991 -5.957 23.330 1.00 94.56 520 SER A O 1
ATOM 4307 N N . PHE A 1 521 ? -8.127 -7.883 24.479 1.00 95.88 521 PHE A N 1
ATOM 4308 C CA . PHE A 1 521 ? -7.857 -8.789 23.377 1.00 95.88 521 PHE A CA 1
ATOM 4309 C C . PHE A 1 521 ? -9.161 -9.502 23.020 1.00 95.88 521 PHE A C 1
ATOM 4311 O O . PHE A 1 521 ? -9.757 -10.164 23.875 1.00 95.88 521 PHE A O 1
ATOM 4318 N N . SER A 1 522 ? -9.584 -9.361 21.762 1.00 95.44 522 SER A N 1
ATOM 4319 C CA . SER A 1 522 ? -10.737 -10.077 21.224 1.00 95.44 522 SER A CA 1
ATOM 4320 C C . SER A 1 522 ? -10.529 -11.583 21.338 1.00 95.44 522 SER A C 1
ATOM 4322 O O . SER A 1 522 ? -9.408 -12.080 21.196 1.00 95.44 522 SER A O 1
ATOM 4324 N N . LEU A 1 523 ? -11.616 -12.312 21.582 1.00 92.75 523 LEU A N 1
ATOM 4325 C CA . LEU A 1 523 ? -11.589 -13.766 21.507 1.00 92.75 523 LEU A CA 1
ATOM 4326 C C . LEU A 1 523 ? -11.403 -14.211 20.054 1.00 92.75 523 LEU A C 1
ATOM 4328 O O . LEU A 1 523 ? -11.748 -13.492 19.119 1.00 92.75 523 LEU A O 1
ATOM 4332 N N . LEU A 1 524 ? -10.846 -15.403 19.879 1.00 91.75 524 LEU A N 1
ATOM 4333 C CA . LEU A 1 524 ? -10.628 -16.034 18.587 1.00 91.75 524 LEU A CA 1
ATOM 4334 C C . LEU A 1 524 ? -11.637 -17.174 18.357 1.00 91.75 524 LEU A C 1
ATOM 4336 O O . LEU A 1 524 ? -11.864 -17.960 19.281 1.00 91.75 524 LEU A O 1
ATOM 4340 N N . PRO A 1 525 ? -12.208 -17.302 17.141 1.00 91.62 525 PRO A N 1
ATOM 4341 C CA . PRO A 1 525 ? -12.132 -16.335 16.041 1.00 91.62 525 PRO A CA 1
ATOM 4342 C C . PRO A 1 525 ? -12.770 -14.995 16.438 1.00 91.62 525 PRO A C 1
ATOM 4344 O O . PRO A 1 525 ? -13.732 -14.975 17.206 1.00 91.62 525 PRO A O 1
ATOM 4347 N N . SER A 1 526 ? -12.244 -13.886 15.905 1.00 91.19 526 SER A N 1
ATOM 4348 C CA . SER A 1 526 ? -12.662 -12.509 16.240 1.00 91.19 526 SER A CA 1
ATOM 4349 C C . SER A 1 526 ? -14.002 -12.130 15.599 1.00 91.19 526 SER A C 1
ATOM 4351 O O . SER A 1 526 ? -14.132 -11.196 14.808 1.00 91.19 526 SER A O 1
ATOM 4353 N N . ILE A 1 527 ? -15.026 -12.925 15.895 1.00 90.06 527 ILE A N 1
ATOM 4354 C CA . ILE A 1 527 ? -16.383 -12.772 15.383 1.00 90.06 527 ILE A CA 1
ATOM 4355 C C . ILE A 1 527 ? -17.316 -12.268 16.472 1.00 90.06 527 ILE A C 1
ATOM 4357 O O . ILE A 1 527 ? -17.218 -12.660 17.635 1.00 90.06 527 ILE A O 1
ATOM 4361 N N . THR A 1 528 ? -18.280 -11.448 16.063 1.00 87.00 528 THR A N 1
ATOM 4362 C CA . THR A 1 528 ? -19.365 -10.930 16.899 1.00 87.00 528 THR A CA 1
ATOM 4363 C C . THR A 1 528 ? -19.948 -11.968 17.861 1.00 87.00 528 THR A C 1
ATOM 4365 O O . THR A 1 528 ? -20.015 -11.718 19.061 1.00 87.00 528 THR A O 1
ATOM 4368 N N . SER A 1 529 ? -20.347 -13.143 17.358 1.00 83.50 529 SER A N 1
ATOM 4369 C CA . SER A 1 529 ? -21.058 -14.166 18.144 1.00 83.50 529 SER A CA 1
ATOM 4370 C C . SER A 1 529 ? -20.230 -14.783 19.271 1.00 83.50 529 SER A C 1
ATOM 4372 O O . SER A 1 529 ? -20.777 -15.492 20.105 1.00 83.50 529 SER A O 1
ATOM 4374 N N . ILE A 1 530 ? -18.917 -14.550 19.279 1.00 82.50 530 ILE A N 1
ATOM 4375 C CA . ILE A 1 530 ? -18.012 -15.015 20.328 1.00 82.50 530 ILE A CA 1
ATOM 4376 C C . ILE A 1 530 ? -17.571 -13.814 21.162 1.00 82.50 530 ILE A C 1
ATOM 4378 O O . ILE A 1 530 ? -17.811 -13.767 22.366 1.00 82.50 530 ILE A O 1
ATOM 4382 N N . SER A 1 531 ? -16.978 -12.806 20.523 1.00 84.94 531 SER A N 1
ATOM 4383 C CA . SER A 1 531 ? -16.316 -11.706 21.224 1.00 84.94 531 SER A CA 1
ATOM 4384 C C . SER A 1 531 ? -17.268 -10.681 21.829 1.00 84.94 531 SER A C 1
ATOM 4386 O O . SER A 1 531 ? -16.892 -10.026 22.799 1.00 84.94 531 SER A O 1
ATOM 4388 N N . ARG A 1 532 ? -18.483 -10.506 21.295 1.00 88.31 532 ARG A N 1
ATOM 4389 C CA . ARG A 1 532 ? -19.436 -9.522 21.831 1.00 88.31 532 ARG A CA 1
ATOM 4390 C C . ARG A 1 532 ? -20.144 -10.036 23.070 1.00 88.31 532 ARG A C 1
ATOM 4392 O O . ARG A 1 532 ? -20.121 -9.377 24.106 1.00 88.31 532 ARG A O 1
ATOM 4399 N N . ASP A 1 533 ? -20.760 -11.210 22.959 1.00 85.31 533 ASP A N 1
ATOM 4400 C CA . ASP A 1 533 ? -21.536 -11.807 24.050 1.00 85.31 533 ASP A CA 1
ATOM 4401 C C . ASP A 1 533 ? -20.653 -12.093 25.271 1.00 85.31 533 ASP A C 1
ATOM 4403 O O . ASP A 1 533 ? -21.084 -11.924 26.414 1.00 85.31 533 ASP A O 1
ATOM 4407 N N . ALA A 1 534 ? -19.380 -12.409 25.034 1.00 88.06 534 ALA A N 1
ATOM 4408 C CA . ALA A 1 534 ? -18.318 -12.484 26.030 1.00 88.06 534 ALA A CA 1
ATOM 4409 C C . ALA A 1 534 ? -18.263 -11.291 27.003 1.00 88.06 534 ALA A C 1
ATOM 4411 O O . ALA A 1 534 ? -18.084 -11.478 28.204 1.00 88.06 534 ALA A O 1
ATOM 4412 N N . ILE A 1 535 ? -18.470 -10.065 26.509 1.00 90.12 535 ILE A N 1
ATOM 4413 C CA . ILE A 1 535 ? -18.291 -8.834 27.295 1.00 90.12 535 ILE A CA 1
ATOM 4414 C C . ILE A 1 535 ? -19.327 -8.720 28.416 1.00 90.12 535 ILE A C 1
ATOM 4416 O O . ILE A 1 535 ? -19.015 -8.268 29.518 1.00 90.12 535 ILE A O 1
ATOM 4420 N N . TYR A 1 536 ? -20.577 -9.093 28.132 1.00 88.31 536 TYR A N 1
ATOM 4421 C CA . TYR A 1 536 ? -21.710 -8.815 29.018 1.00 88.31 536 TYR A CA 1
ATOM 4422 C C . TYR A 1 536 ? -22.456 -10.052 29.515 1.00 88.31 536 TYR A C 1
ATOM 4424 O O . TYR A 1 536 ? -23.268 -9.923 30.430 1.00 88.31 536 TYR A O 1
ATOM 4432 N N . SER A 1 537 ? -22.215 -11.242 28.960 1.00 87.31 537 SER A N 1
ATOM 4433 C CA . SER A 1 537 ? -22.934 -12.472 29.333 1.00 87.31 537 SER A CA 1
ATOM 4434 C C . SER A 1 537 ? -22.846 -12.773 30.830 1.00 87.31 537 SER A C 1
ATOM 4436 O O . SER A 1 537 ? -23.871 -13.045 31.451 1.00 87.31 537 SER A O 1
ATOM 4438 N N . SER A 1 538 ? -21.663 -12.636 31.436 1.00 86.12 538 SER A N 1
ATOM 4439 C CA . SER A 1 538 ? -21.463 -12.799 32.885 1.00 86.12 538 SER A CA 1
ATOM 4440 C C . SER A 1 538 ? -22.337 -11.832 33.697 1.00 86.12 538 SER A C 1
ATOM 4442 O O . SER A 1 538 ? -23.047 -12.255 34.610 1.00 86.12 538 SER A O 1
ATOM 4444 N N . ILE A 1 539 ? -22.385 -10.554 33.297 1.00 86.56 539 ILE A N 1
ATOM 4445 C CA . ILE A 1 539 ? -23.215 -9.525 33.943 1.00 86.56 539 ILE A CA 1
ATOM 4446 C C . ILE A 1 539 ? -24.702 -9.867 33.800 1.00 86.56 539 ILE A C 1
ATOM 4448 O O . ILE A 1 539 ? -25.440 -9.837 34.781 1.00 86.56 539 ILE A O 1
ATOM 4452 N N . ILE A 1 540 ? -25.156 -10.223 32.595 1.00 88.44 540 ILE A N 1
ATOM 4453 C CA . ILE A 1 540 ? -26.562 -10.560 32.330 1.00 88.44 540 ILE A CA 1
ATOM 4454 C C . ILE A 1 540 ? -26.990 -11.806 33.107 1.00 88.44 540 ILE A C 1
ATOM 4456 O O . ILE A 1 540 ? -28.086 -11.828 33.667 1.00 88.44 540 ILE A O 1
ATOM 4460 N N . ASN A 1 541 ? -26.141 -12.830 33.160 1.00 87.69 541 ASN A N 1
ATOM 4461 C CA . ASN A 1 541 ? -26.446 -14.084 33.841 1.00 87.69 541 ASN A CA 1
ATOM 4462 C C . ASN A 1 541 ? -26.507 -13.907 35.363 1.00 87.69 541 ASN A C 1
ATOM 4464 O O . ASN A 1 541 ? -27.381 -14.487 36.002 1.00 87.69 541 ASN A O 1
ATOM 4468 N N . GLN A 1 542 ? -25.624 -13.086 35.939 1.00 85.50 542 GLN A N 1
ATOM 4469 C CA . GLN A 1 542 ? -25.559 -12.849 37.388 1.00 85.50 542 GLN A CA 1
ATOM 4470 C C . GLN A 1 542 ? -26.559 -11.783 37.867 1.00 85.50 542 GLN A C 1
ATOM 4472 O O . GLN A 1 542 ? -27.059 -11.877 38.986 1.00 85.50 542 GLN A O 1
ATOM 4477 N N . HIS A 1 543 ? -26.894 -10.798 37.025 1.00 86.06 543 HIS A N 1
ATOM 4478 C CA . HIS A 1 543 ? -27.649 -9.597 37.412 1.00 86.06 543 HIS A CA 1
ATOM 4479 C C . HIS A 1 543 ? -28.841 -9.291 36.489 1.00 86.06 543 HIS A C 1
ATOM 4481 O O . HIS A 1 543 ? -29.186 -8.127 36.289 1.00 86.06 543 HIS A O 1
ATOM 4487 N N . ARG A 1 544 ? -29.502 -10.310 35.919 1.00 87.25 544 ARG A N 1
ATOM 4488 C CA . ARG A 1 544 ? -30.570 -10.157 34.903 1.00 87.25 544 ARG A CA 1
ATOM 4489 C C . ARG A 1 544 ? -31.609 -9.072 35.223 1.00 87.25 544 ARG A C 1
ATOM 4491 O O . ARG A 1 544 ? -31.991 -8.316 34.334 1.00 87.25 544 ARG A O 1
ATOM 4498 N N . GLU A 1 545 ? -32.086 -8.988 36.465 1.00 87.00 545 GLU A N 1
ATOM 4499 C CA . GLU A 1 545 ? -33.109 -8.004 36.858 1.00 87.00 545 GLU A CA 1
ATOM 4500 C C . GLU A 1 545 ? -32.571 -6.572 36.996 1.00 87.00 545 GLU A C 1
ATOM 4502 O O . GLU A 1 545 ? -33.347 -5.614 36.960 1.00 87.00 545 GLU A O 1
ATOM 4507 N N . GLU A 1 546 ? -31.258 -6.407 37.120 1.00 88.38 546 GLU A N 1
ATOM 4508 C CA . GLU A 1 546 ? -30.559 -5.131 37.285 1.00 88.38 546 GLU A CA 1
ATOM 4509 C C . GLU A 1 546 ? -29.923 -4.629 35.983 1.00 88.38 546 GLU A C 1
ATOM 4511 O O . GLU A 1 546 ? -29.241 -3.603 35.997 1.00 88.38 546 GLU A O 1
ATOM 4516 N N . VAL A 1 547 ? -30.152 -5.325 34.864 1.00 90.44 547 VAL A N 1
ATOM 4517 C CA . VAL A 1 547 ? -29.625 -4.966 33.545 1.00 90.44 547 VAL A CA 1
ATOM 4518 C C . VAL A 1 547 ? -30.697 -4.284 32.697 1.00 90.44 547 VAL A C 1
ATOM 4520 O O . VAL A 1 547 ? -31.826 -4.760 32.561 1.00 90.44 547 VAL A O 1
ATOM 4523 N N . ALA A 1 548 ? -30.322 -3.173 32.074 1.00 91.31 548 ALA A N 1
ATOM 4524 C CA . ALA A 1 548 ? -30.972 -2.649 30.887 1.00 91.31 548 ALA A CA 1
ATOM 4525 C C . ALA A 1 548 ? -30.049 -2.892 29.687 1.00 91.31 548 ALA A C 1
ATOM 4527 O O . ALA A 1 548 ? -28.853 -2.633 29.766 1.00 91.31 548 ALA A O 1
ATOM 4528 N N . PHE A 1 549 ? -30.600 -3.409 28.592 1.00 90.25 549 PHE A N 1
ATOM 4529 C CA . PHE A 1 549 ? -29.836 -3.795 27.409 1.00 90.25 549 PHE A CA 1
ATOM 4530 C C . PHE A 1 549 ? -30.499 -3.227 26.157 1.00 90.25 549 PHE A C 1
ATOM 4532 O O . PHE A 1 549 ? -31.715 -3.356 25.991 1.00 90.25 549 PHE A O 1
ATOM 4539 N N . LEU A 1 550 ? -29.702 -2.620 25.282 1.00 88.75 550 LEU A N 1
ATOM 4540 C CA . LEU A 1 550 ? -30.126 -2.132 23.976 1.00 88.75 550 LEU A CA 1
ATOM 4541 C C . LEU A 1 550 ? -29.048 -2.432 22.933 1.00 88.75 550 LEU A C 1
ATOM 4543 O O . LEU A 1 550 ? -27.861 -2.220 23.166 1.00 88.75 550 LEU A O 1
ATOM 4547 N N . THR A 1 551 ? -29.469 -2.900 21.762 1.00 87.81 551 THR A N 1
ATOM 4548 C CA . THR A 1 551 ? -28.590 -3.128 20.608 1.00 87.81 551 THR A CA 1
ATOM 4549 C C . THR A 1 551 ? -28.960 -2.198 19.459 1.00 87.81 551 THR A C 1
ATOM 4551 O O . THR A 1 551 ? -30.080 -1.680 19.420 1.00 87.81 551 THR A O 1
ATOM 4554 N N . LYS A 1 552 ? -28.034 -1.990 18.513 1.00 81.06 552 LYS A N 1
ATOM 4555 C CA . LYS A 1 552 ? -28.175 -1.022 17.408 1.00 81.06 552 LYS A CA 1
ATOM 4556 C C . LYS A 1 552 ? -28.485 0.378 17.937 1.00 81.06 552 LYS A C 1
ATOM 4558 O O . LYS A 1 552 ? -29.380 1.067 17.443 1.00 81.06 552 LYS A O 1
ATOM 4563 N N . SER A 1 553 ? -27.782 0.760 18.998 1.00 78.12 553 SER A N 1
ATOM 4564 C CA . SER A 1 553 ? -28.040 1.981 19.758 1.00 78.12 553 SER A CA 1
ATOM 4565 C C . SER A 1 553 ? -27.864 3.233 18.902 1.00 78.12 553 SER A C 1
ATOM 4567 O O . SER A 1 553 ? -28.527 4.222 19.164 1.00 78.12 553 SER A O 1
ATOM 4569 N N . GLU A 1 554 ? -27.056 3.188 17.840 1.00 74.50 554 GLU A N 1
ATOM 4570 C CA . GLU A 1 554 ? -26.869 4.276 16.872 1.00 74.50 554 GLU A CA 1
ATOM 4571 C C . GLU A 1 554 ? -28.121 4.611 16.040 1.00 74.50 554 GLU A C 1
ATOM 4573 O O . GLU A 1 554 ? -28.226 5.713 15.501 1.00 74.50 554 GLU A O 1
ATOM 4578 N N . SER A 1 555 ? -29.061 3.668 15.909 1.00 76.50 555 SER A N 1
ATOM 4579 C CA . SER A 1 555 ? -30.232 3.776 15.033 1.00 76.50 555 SER A CA 1
ATOM 4580 C C . SER A 1 555 ? -31.139 4.942 15.426 1.00 76.50 555 SER A C 1
ATOM 4582 O O . SER A 1 555 ? -31.579 5.045 16.569 1.00 76.50 555 SER A O 1
ATOM 4584 N N . VAL A 1 556 ? -31.550 5.749 14.440 1.00 67.31 556 VAL A N 1
ATOM 4585 C CA . VAL A 1 556 ? -32.544 6.826 14.626 1.00 67.31 556 VAL A CA 1
ATOM 4586 C C . VAL A 1 556 ? -33.840 6.299 15.258 1.00 67.31 556 VAL A C 1
ATOM 4588 O O . VAL A 1 556 ? -34.438 6.971 16.096 1.00 67.31 556 VAL A O 1
ATOM 4591 N N . LYS A 1 557 ? -34.257 5.069 14.916 1.00 66.81 557 LYS A N 1
ATOM 4592 C CA . LYS A 1 557 ? -35.454 4.437 15.503 1.00 66.81 557 LYS A CA 1
ATOM 4593 C C . LYS A 1 557 ? -35.310 4.212 17.013 1.00 66.81 557 LYS A C 1
ATOM 4595 O O . LYS A 1 557 ? -36.297 4.320 17.733 1.00 66.81 557 LYS A O 1
ATOM 4600 N N . ASN A 1 558 ? -34.085 3.988 17.484 1.00 71.88 558 ASN A N 1
ATOM 4601 C CA . ASN A 1 558 ? -33.792 3.593 18.859 1.00 71.88 558 ASN A CA 1
ATOM 4602 C C . ASN A 1 558 ? -33.429 4.796 19.749 1.00 71.88 558 ASN A C 1
ATOM 4604 O O . ASN A 1 558 ? -33.244 4.634 20.950 1.00 71.88 558 ASN A O 1
ATOM 4608 N N . GLN A 1 559 ? -33.387 6.027 19.218 1.00 71.44 559 GLN A N 1
ATOM 4609 C CA . GLN A 1 559 ? -33.109 7.224 20.028 1.00 71.44 559 GLN A CA 1
ATOM 4610 C C . GLN A 1 559 ? -34.150 7.449 21.136 1.00 71.44 559 GLN A C 1
ATOM 4612 O O . GLN A 1 559 ? -33.801 7.867 22.241 1.00 71.44 559 GLN A O 1
ATOM 4617 N N . LYS A 1 560 ? -35.427 7.141 20.865 1.00 71.56 560 LYS A N 1
ATOM 4618 C CA . LYS A 1 560 ? -36.490 7.158 21.885 1.00 71.56 560 LYS A CA 1
ATOM 4619 C C . LYS A 1 560 ? -36.331 6.004 22.881 1.00 71.56 560 LYS A C 1
ATOM 4621 O O . LYS A 1 560 ? -36.524 6.197 24.077 1.00 71.56 560 LYS A O 1
ATOM 4626 N N . GLU A 1 561 ? -35.903 4.838 22.401 1.00 78.00 561 GLU A N 1
ATOM 4627 C CA . GLU A 1 561 ? -35.673 3.649 23.228 1.00 78.00 561 GLU A CA 1
ATOM 4628 C C . GLU A 1 561 ? -34.514 3.848 24.216 1.00 78.00 561 GLU A C 1
ATOM 4630 O O . GLU A 1 561 ? -34.609 3.391 25.351 1.00 78.00 561 GLU A O 1
ATOM 4635 N N . ILE A 1 562 ? -33.461 4.593 23.851 1.00 79.38 562 ILE A N 1
ATOM 4636 C CA . ILE A 1 562 ? -32.374 4.966 24.777 1.00 79.38 562 ILE A CA 1
ATOM 4637 C C . ILE A 1 562 ? -32.932 5.688 26.009 1.00 79.38 562 ILE A C 1
ATOM 4639 O O . ILE A 1 562 ? -32.587 5.341 27.138 1.00 79.38 562 ILE A O 1
ATOM 4643 N N . GLN A 1 563 ? -33.828 6.659 25.807 1.00 75.94 563 GLN A N 1
ATOM 4644 C CA . GLN A 1 563 ? -34.448 7.392 26.914 1.00 75.94 563 GLN A CA 1
ATOM 4645 C C . GLN A 1 563 ? -35.291 6.460 27.788 1.00 75.94 563 GLN A C 1
ATOM 4647 O O . GLN A 1 563 ? -35.206 6.508 29.013 1.00 75.94 563 GLN A O 1
ATOM 4652 N N . GLU A 1 564 ? -36.072 5.567 27.179 1.00 77.56 564 GLU A N 1
ATOM 4653 C CA . GLU A 1 564 ? -36.863 4.577 27.915 1.00 77.56 564 GLU A CA 1
ATOM 4654 C C . GLU A 1 564 ? -35.993 3.614 28.728 1.00 77.56 564 GLU A C 1
ATOM 4656 O O . GLU A 1 564 ? -36.356 3.257 29.848 1.00 77.56 564 GLU A O 1
ATOM 4661 N N . VAL A 1 565 ? -34.846 3.201 28.186 1.00 79.88 565 VAL A N 1
ATOM 4662 C CA . VAL A 1 565 ? -33.865 2.335 28.851 1.00 79.88 565 VAL A CA 1
ATOM 4663 C C . VAL A 1 565 ? -33.259 3.040 30.063 1.00 79.88 565 VAL A C 1
ATOM 4665 O O . VAL A 1 565 ? -33.268 2.467 31.150 1.00 79.88 565 VAL A O 1
ATOM 4668 N N . ILE A 1 566 ? -32.835 4.298 29.922 1.00 79.56 566 ILE A N 1
ATOM 4669 C CA . ILE A 1 566 ? -32.281 5.098 31.028 1.00 79.56 566 ILE A CA 1
ATOM 4670 C C . ILE A 1 566 ? -33.331 5.326 32.126 1.00 79.56 566 ILE A C 1
ATOM 4672 O O . ILE A 1 566 ? -33.028 5.226 33.316 1.00 79.56 566 ILE A O 1
ATOM 4676 N N . LEU A 1 567 ? -34.598 5.537 31.750 1.00 75.56 567 LEU A N 1
ATOM 4677 C CA . LEU A 1 567 ? -35.717 5.686 32.691 1.00 75.56 567 LEU A CA 1
ATOM 4678 C C . LEU A 1 567 ? -36.024 4.417 33.507 1.00 75.56 567 LEU A C 1
ATOM 4680 O O . LEU A 1 567 ? -36.733 4.516 34.513 1.00 75.56 567 LEU A O 1
ATOM 4684 N N . LYS A 1 568 ? -35.531 3.235 33.105 1.00 77.75 568 LYS A N 1
ATOM 4685 C CA . LYS A 1 568 ? -35.689 1.986 33.878 1.00 77.75 568 LYS A CA 1
ATOM 4686 C C . LYS A 1 568 ? -34.804 1.937 35.126 1.00 77.75 568 LYS A C 1
ATOM 4688 O O . LYS A 1 568 ? -35.010 1.033 35.935 1.00 77.75 568 LYS A O 1
ATOM 4693 N N . ASP A 1 569 ? -33.876 2.885 35.282 1.00 80.25 569 ASP A N 1
ATOM 4694 C CA . ASP A 1 569 ? -33.076 3.093 36.496 1.00 80.25 569 ASP A CA 1
ATOM 4695 C C . ASP A 1 569 ? -32.301 1.839 36.944 1.00 80.25 569 ASP A C 1
ATOM 4697 O O . ASP A 1 569 ? -32.240 1.494 38.121 1.00 80.25 569 ASP A O 1
ATOM 4701 N N . LYS A 1 570 ? -31.749 1.104 35.975 1.00 87.81 570 LYS A N 1
ATOM 4702 C CA . LYS A 1 570 ? -31.032 -0.157 36.201 1.00 87.81 570 LYS A CA 1
ATOM 4703 C C . LYS A 1 570 ? -29.577 0.084 36.603 1.00 87.81 570 LYS A C 1
ATOM 4705 O O . LYS A 1 570 ? -29.001 1.115 36.253 1.00 87.81 570 LYS A O 1
ATOM 4710 N N . LYS A 1 571 ? -28.984 -0.874 37.327 1.00 88.12 571 LYS A N 1
ATOM 4711 C CA . LYS A 1 571 ? -27.582 -0.804 37.766 1.00 88.12 571 LYS A CA 1
ATOM 4712 C C . LYS A 1 571 ? -26.637 -0.900 36.571 1.00 88.12 571 LYS A C 1
ATOM 4714 O O . LYS A 1 571 ? -25.756 -0.062 36.426 1.00 88.12 571 LYS A O 1
ATOM 4719 N N . TYR A 1 572 ? -26.858 -1.870 35.690 1.00 91.62 572 TYR A N 1
ATOM 4720 C CA . TYR A 1 572 ? -26.045 -2.083 34.495 1.00 91.62 572 TYR A CA 1
ATOM 4721 C C . TYR A 1 572 ? -26.826 -1.634 33.261 1.00 91.62 572 TYR A C 1
ATOM 4723 O O . TYR A 1 572 ? -27.890 -2.174 32.974 1.00 91.62 572 TYR A O 1
ATOM 4731 N N . ASN A 1 573 ? -26.317 -0.650 32.526 1.00 92.75 573 ASN A N 1
ATOM 4732 C CA . ASN A 1 573 ? -26.952 -0.110 31.324 1.00 92.75 573 ASN A CA 1
ATOM 4733 C C . ASN A 1 573 ? -26.041 -0.384 30.128 1.00 92.75 573 ASN A C 1
ATOM 4735 O O . ASN A 1 573 ? -25.029 0.288 29.944 1.00 92.75 573 ASN A O 1
ATOM 4739 N N . ILE A 1 574 ? -26.380 -1.405 29.347 1.00 92.88 574 ILE A N 1
ATOM 4740 C CA . ILE A 1 574 ? -25.551 -1.946 28.272 1.00 92.88 574 ILE A CA 1
ATOM 4741 C C . ILE A 1 574 ? -26.112 -1.487 26.927 1.00 92.88 574 ILE A C 1
ATOM 4743 O O . ILE A 1 574 ? -27.252 -1.800 26.581 1.00 92.88 574 ILE A O 1
ATOM 4747 N N . PHE A 1 575 ? -25.300 -0.760 26.167 1.00 93.19 575 PHE A N 1
ATOM 4748 C CA . PHE A 1 575 ? -25.639 -0.221 24.855 1.00 93.19 575 PHE A CA 1
ATOM 4749 C C . PHE A 1 575 ? -24.641 -0.728 23.820 1.00 93.19 575 PHE A C 1
ATOM 4751 O O . PHE A 1 575 ? -23.452 -0.426 23.900 1.00 93.19 575 PHE A O 1
ATOM 4758 N N . VAL A 1 576 ? -25.125 -1.482 22.836 1.00 92.25 576 VAL A N 1
ATOM 4759 C CA . VAL A 1 576 ? -24.310 -1.972 21.718 1.00 92.25 576 VAL A CA 1
ATOM 4760 C C . VAL A 1 576 ? -24.522 -1.075 20.499 1.00 92.25 576 VAL A C 1
ATOM 4762 O O . VAL A 1 576 ? -25.669 -0.847 20.098 1.00 92.25 576 VAL A O 1
ATOM 4765 N N . PHE A 1 577 ? -23.430 -0.576 19.925 1.00 91.81 577 PHE A N 1
ATOM 4766 C CA . PHE A 1 577 ? -23.368 0.235 18.711 1.00 91.81 577 PHE A CA 1
ATOM 4767 C C . PHE A 1 577 ? -22.806 -0.606 17.566 1.00 91.81 577 PHE A C 1
ATOM 4769 O O . PHE A 1 577 ? -21.649 -1.012 17.624 1.00 91.81 577 PHE A O 1
ATOM 4776 N N . ASN A 1 578 ? -23.593 -0.835 16.513 1.00 89.56 578 ASN A N 1
ATOM 4777 C CA . ASN A 1 578 ? -23.227 -1.758 15.426 1.00 89.56 578 ASN A CA 1
ATOM 4778 C C . ASN A 1 578 ? -22.590 -1.064 14.207 1.00 89.56 578 ASN A C 1
ATOM 4780 O O . ASN A 1 578 ? -22.499 -1.637 13.124 1.00 89.56 578 ASN A O 1
ATOM 4784 N N . MET A 1 579 ? -22.228 0.207 14.358 1.00 86.75 579 MET A N 1
ATOM 4785 C CA . MET A 1 579 ? -21.978 1.121 13.245 1.00 86.75 579 MET A CA 1
ATOM 4786 C C . MET A 1 579 ? -20.731 0.781 12.411 1.00 86.75 579 MET A C 1
ATOM 4788 O O . MET A 1 579 ? -20.775 0.910 11.192 1.00 86.75 579 MET A O 1
ATOM 4792 N N . PHE A 1 580 ? -19.640 0.300 13.019 1.00 90.06 580 PHE A N 1
ATOM 4793 C CA . PHE A 1 580 ? -18.412 0.024 12.264 1.00 90.06 580 PHE A CA 1
ATOM 4794 C C . PHE A 1 580 ? -18.486 -1.302 11.505 1.00 90.06 580 PHE A C 1
ATOM 4796 O O . PHE A 1 580 ? -18.118 -1.343 10.336 1.00 90.06 580 PHE A O 1
ATOM 4803 N N . ASP A 1 581 ? -19.007 -2.362 12.119 1.00 87.56 581 ASP A N 1
ATOM 4804 C CA . ASP A 1 581 ? -19.125 -3.663 11.456 1.00 87.56 581 ASP A CA 1
ATOM 4805 C C . ASP A 1 581 ? -20.212 -3.687 10.365 1.00 87.56 581 ASP A C 1
ATOM 4807 O O . ASP A 1 581 ? -19.940 -3.934 9.185 1.00 87.56 581 ASP A O 1
ATOM 4811 N N . LYS A 1 582 ? -21.449 -3.319 10.728 1.00 85.81 582 LYS A N 1
ATOM 4812 C CA . LYS A 1 582 ? -22.614 -3.388 9.831 1.00 85.81 582 LYS A CA 1
ATOM 4813 C C . LYS A 1 582 ? -22.436 -2.547 8.570 1.00 85.81 582 LYS A C 1
ATOM 4815 O O . LYS A 1 582 ? -22.827 -2.982 7.482 1.00 85.81 582 LYS A O 1
ATOM 4820 N N . ASP A 1 583 ? -21.916 -1.331 8.720 1.00 84.06 583 ASP A N 1
ATOM 4821 C CA . ASP A 1 583 ? -21.665 -0.456 7.579 1.00 84.06 583 ASP A CA 1
ATOM 4822 C C . ASP A 1 583 ? -20.328 -0.796 6.913 1.00 84.06 583 ASP A C 1
ATOM 4824 O O . ASP A 1 583 ? -20.216 -0.655 5.698 1.00 84.06 583 ASP A O 1
ATOM 4828 N N . GLY A 1 584 ? -19.346 -1.312 7.661 1.00 80.62 584 GLY A N 1
ATOM 4829 C CA . GLY A 1 584 ? -18.062 -1.773 7.131 1.00 80.62 584 GLY A CA 1
ATOM 4830 C C . GLY A 1 584 ? -18.220 -2.869 6.079 1.00 80.62 584 GLY A C 1
ATOM 4831 O O . GLY A 1 584 ? -17.607 -2.792 5.016 1.00 80.62 584 GLY A O 1
ATOM 4832 N N . HIS A 1 585 ? -19.121 -3.830 6.296 1.00 81.19 585 HIS A N 1
ATOM 4833 C CA . HIS A 1 585 ? -19.434 -4.863 5.300 1.00 81.19 585 HIS A CA 1
ATOM 4834 C C . HIS A 1 585 ? -20.036 -4.327 3.993 1.00 81.19 585 HIS A C 1
ATOM 4836 O O . HIS A 1 585 ? -19.972 -5.004 2.969 1.00 81.19 585 HIS A O 1
ATOM 4842 N N . LYS A 1 586 ? -20.608 -3.118 4.010 1.00 83.44 586 LYS A N 1
ATOM 4843 C CA . LYS A 1 586 ? -21.195 -2.454 2.834 1.00 83.44 586 LYS A CA 1
ATOM 4844 C C . LYS A 1 586 ? -20.306 -1.360 2.256 1.00 83.44 586 LYS A C 1
ATOM 4846 O O . LYS A 1 586 ? -20.618 -0.823 1.194 1.00 83.44 586 LYS A O 1
ATOM 4851 N N . ALA A 1 587 ? -19.254 -0.977 2.970 1.00 86.50 587 ALA A N 1
ATOM 4852 C CA . ALA A 1 587 ? -18.404 0.124 2.574 1.00 86.50 587 ALA A CA 1
ATOM 4853 C C . ALA A 1 587 ? -17.513 -0.291 1.402 1.00 86.50 587 ALA A C 1
ATOM 4855 O O . ALA A 1 587 ? -16.960 -1.388 1.363 1.00 86.50 587 ALA A O 1
ATOM 4856 N N . THR A 1 588 ? -17.356 0.626 0.456 1.00 85.75 588 THR A N 1
ATOM 4857 C CA . THR A 1 588 ? -16.409 0.512 -0.665 1.00 85.75 588 THR A CA 1
ATOM 4858 C C . THR A 1 588 ? -15.357 1.616 -0.630 1.00 85.75 588 THR A C 1
ATOM 4860 O O . THR A 1 588 ? -14.421 1.623 -1.426 1.00 85.75 588 THR A O 1
ATOM 4863 N N . GLU A 1 589 ? -15.544 2.598 0.249 1.00 88.25 589 GLU A N 1
ATOM 4864 C CA . GLU A 1 589 ? -14.616 3.698 0.460 1.00 88.25 589 GLU A CA 1
ATOM 4865 C C . GLU A 1 589 ? -13.494 3.341 1.440 1.00 88.25 589 GLU A C 1
ATOM 4867 O O . GLU A 1 589 ? -13.637 2.462 2.283 1.00 88.25 589 GLU A O 1
ATOM 4872 N N . ASP A 1 590 ? -12.385 4.074 1.340 1.00 90.50 590 ASP A N 1
ATOM 4873 C CA . ASP A 1 590 ? -11.248 3.947 2.249 1.00 90.50 590 ASP A CA 1
ATOM 4874 C C . ASP A 1 590 ? -11.524 4.605 3.619 1.00 90.50 590 ASP A C 1
ATOM 4876 O O . ASP A 1 590 ? -12.476 5.378 3.786 1.00 90.50 590 ASP A O 1
ATOM 4880 N N . PHE A 1 591 ? -10.667 4.315 4.601 1.00 93.56 591 PHE A N 1
ATOM 4881 C CA . PHE A 1 591 ? -10.923 4.544 6.026 1.00 93.56 591 PHE A CA 1
ATOM 4882 C C . PHE A 1 591 ? -11.350 5.967 6.381 1.00 93.56 591 PHE A C 1
ATOM 4884 O O . PHE A 1 591 ? -12.225 6.129 7.224 1.00 93.56 591 PHE A O 1
ATOM 4891 N N . TYR A 1 592 ? -10.761 6.999 5.771 1.00 94.56 592 TYR A N 1
ATOM 4892 C CA . TYR A 1 592 ? -11.096 8.383 6.112 1.00 94.56 592 TYR A CA 1
ATOM 4893 C C . TYR A 1 592 ? -12.549 8.724 5.771 1.00 94.56 592 TYR A C 1
ATOM 4895 O O . TYR A 1 592 ? -13.277 9.242 6.616 1.00 94.56 592 TYR A O 1
ATOM 4903 N N . LEU A 1 593 ? -12.992 8.387 4.556 1.00 92.38 593 LEU A N 1
ATOM 4904 C CA . LEU A 1 593 ? -14.369 8.629 4.122 1.00 92.38 593 LEU A CA 1
ATOM 4905 C C . LEU A 1 593 ? -15.352 7.729 4.866 1.00 92.38 593 LEU A C 1
ATOM 4907 O O . LEU A 1 593 ? -16.423 8.192 5.259 1.00 92.38 593 LEU A O 1
ATOM 4911 N N . PHE A 1 594 ? -14.980 6.464 5.082 1.00 92.62 594 PHE A N 1
ATOM 4912 C CA . PHE A 1 594 ? -15.781 5.536 5.870 1.00 92.62 594 PHE A CA 1
ATOM 4913 C C . PHE A 1 594 ? -16.023 6.108 7.273 1.00 92.62 594 PHE A C 1
ATOM 4915 O O . PHE A 1 594 ? -17.165 6.276 7.699 1.00 92.62 594 PHE A O 1
ATOM 4922 N N . TYR A 1 595 ? -14.956 6.513 7.961 1.00 94.06 595 TYR A N 1
ATOM 4923 C CA . TYR A 1 595 ? -15.030 7.076 9.304 1.00 94.06 595 TYR A CA 1
ATOM 4924 C C . TYR A 1 595 ? -15.729 8.445 9.361 1.00 94.06 595 TYR A C 1
ATOM 4926 O O . TYR A 1 595 ? -16.414 8.724 10.345 1.00 94.06 595 TYR A O 1
ATOM 4934 N N . ASP A 1 596 ? -15.631 9.287 8.328 1.00 90.88 596 ASP A N 1
ATOM 4935 C CA . ASP A 1 596 ? -16.395 10.543 8.253 1.00 90.88 596 ASP A CA 1
ATOM 4936 C C . ASP A 1 596 ? -17.913 10.295 8.188 1.00 90.88 596 ASP A C 1
ATOM 4938 O O . ASP A 1 596 ? -18.687 10.961 8.881 1.00 90.88 596 ASP A O 1
ATOM 4942 N N . LYS A 1 597 ? -18.357 9.286 7.422 1.00 89.00 597 LYS A N 1
ATOM 4943 C CA . LYS A 1 597 ? -19.771 8.866 7.419 1.00 89.00 597 LYS A CA 1
ATOM 4944 C C . LYS A 1 597 ? -20.203 8.379 8.800 1.00 89.00 597 LYS A C 1
ATOM 4946 O O . LYS A 1 597 ? -21.249 8.793 9.299 1.00 89.00 597 LYS A O 1
ATOM 4951 N N . GLN A 1 598 ? -19.366 7.559 9.430 1.00 88.31 598 GLN A N 1
ATOM 4952 C CA . GLN A 1 598 ? -19.607 7.020 10.765 1.00 88.31 598 GLN A CA 1
ATOM 4953 C C . GLN A 1 598 ? -19.727 8.123 11.827 1.00 88.31 598 GLN A C 1
ATOM 4955 O O . GLN A 1 598 ? -20.650 8.098 12.641 1.00 88.31 598 GLN A O 1
ATOM 4960 N N . ARG A 1 599 ? -18.872 9.150 11.774 1.00 88.88 599 ARG A N 1
ATOM 4961 C CA . ARG A 1 599 ? -18.929 10.323 12.663 1.00 88.88 599 ARG A CA 1
ATOM 4962 C C . ARG A 1 599 ? -20.304 10.999 12.641 1.00 88.88 599 ARG A C 1
ATOM 4964 O O . ARG A 1 599 ? -20.870 11.254 13.700 1.00 88.88 599 ARG A O 1
ATOM 4971 N N . LYS A 1 600 ? -20.858 11.241 11.447 1.00 82.88 600 LYS A N 1
ATOM 4972 C CA . LYS A 1 600 ? -22.153 11.929 11.266 1.00 82.88 600 LYS A CA 1
ATOM 4973 C C . LYS A 1 600 ? -23.324 11.139 11.847 1.00 82.88 600 LYS A C 1
ATOM 4975 O O . LYS A 1 600 ? -24.220 11.726 12.445 1.00 82.88 600 LYS A O 1
ATOM 4980 N N . VAL A 1 601 ? -23.313 9.815 11.684 1.00 76.88 601 VAL A N 1
ATOM 4981 C CA . VAL A 1 601 ? -24.332 8.927 12.271 1.00 76.88 601 VAL A CA 1
ATOM 4982 C C . VAL A 1 601 ? -24.200 8.891 13.796 1.00 76.88 601 VAL A C 1
ATOM 4984 O O . VAL A 1 601 ? -25.197 8.937 14.514 1.00 76.88 601 VAL A O 1
ATOM 4987 N N . PHE A 1 602 ? -22.965 8.841 14.291 1.00 81.19 602 PHE A N 1
ATOM 4988 C CA . PHE A 1 602 ? -22.663 8.689 15.708 1.00 81.19 602 PHE A CA 1
ATOM 4989 C C . PHE A 1 602 ? -22.990 9.931 16.544 1.00 81.19 602 PHE A C 1
ATOM 4991 O O . PHE A 1 602 ? -23.599 9.804 17.607 1.00 81.19 602 PHE A O 1
ATOM 4998 N N . GLU A 1 603 ? -22.632 11.123 16.058 1.00 82.81 603 GLU A N 1
ATOM 4999 C CA . GLU A 1 603 ? -22.722 12.399 16.783 1.00 82.81 603 GLU A CA 1
ATOM 5000 C C . GLU A 1 603 ? -24.098 12.662 17.405 1.00 82.81 603 GLU A C 1
ATOM 5002 O O . GLU A 1 603 ? -24.192 12.990 18.594 1.00 82.81 603 GLU A O 1
ATOM 5007 N N . GLY A 1 604 ? -25.164 12.490 16.618 1.00 73.62 604 GLY A N 1
ATOM 5008 C CA . GLY A 1 604 ? -26.528 12.775 17.064 1.00 73.62 604 GLY A CA 1
ATOM 5009 C C . GLY A 1 604 ? -26.992 11.854 18.194 1.00 73.62 604 GLY A C 1
ATOM 5010 O O . GLY A 1 604 ? -27.710 12.284 19.097 1.00 73.62 604 GLY A O 1
ATOM 5011 N N . THR A 1 605 ? -26.554 10.596 18.179 1.00 78.25 605 THR A N 1
ATOM 5012 C CA . THR A 1 605 ? -27.020 9.587 19.132 1.00 78.25 605 THR A CA 1
ATOM 5013 C C . THR A 1 605 ? -26.157 9.547 20.394 1.00 78.25 605 THR A C 1
ATOM 5015 O O . THR A 1 605 ? -26.696 9.514 21.504 1.00 78.25 605 THR A O 1
ATOM 5018 N N . ILE A 1 606 ? -24.829 9.631 20.259 1.00 86.19 606 ILE A N 1
ATOM 5019 C CA . ILE A 1 606 ? -23.920 9.562 21.410 1.00 86.19 606 ILE A CA 1
ATOM 5020 C C . ILE A 1 606 ? -24.026 10.790 22.311 1.00 86.19 606 ILE A C 1
ATOM 5022 O O . ILE A 1 606 ? -24.039 10.654 23.531 1.00 86.19 606 ILE A O 1
ATOM 5026 N N . SER A 1 607 ? -24.161 11.986 21.734 1.00 83.69 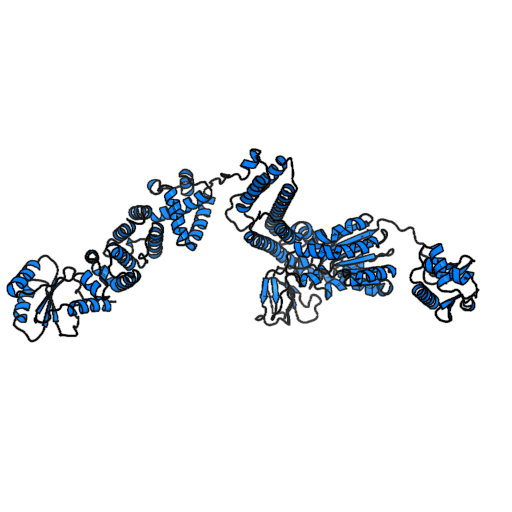607 SER A N 1
ATOM 5027 C CA . SER A 1 607 ? -24.205 13.229 22.510 1.00 83.69 607 SER A CA 1
ATOM 5028 C C . SER A 1 607 ? -25.433 13.270 23.420 1.00 83.69 607 SER A C 1
ATOM 5030 O O . SER A 1 607 ? -25.352 13.704 24.567 1.00 83.69 607 SER A O 1
ATOM 5032 N N . ASN A 1 608 ? -26.570 12.765 22.931 1.00 80.38 608 ASN A N 1
ATOM 5033 C CA . ASN A 1 608 ? -27.794 12.650 23.717 1.00 80.38 608 ASN A CA 1
ATOM 5034 C C . ASN A 1 608 ? -27.640 11.642 24.866 1.00 80.38 608 ASN A C 1
ATOM 5036 O O . ASN A 1 608 ? -28.021 11.944 25.994 1.00 80.38 608 ASN A O 1
ATOM 5040 N N . LEU A 1 609 ? -27.041 10.478 24.594 1.00 87.44 609 LEU A N 1
ATOM 5041 C CA . LEU A 1 609 ? -26.758 9.472 25.617 1.00 87.44 609 LEU A CA 1
ATOM 5042 C C . LEU A 1 609 ? -25.822 10.027 26.701 1.00 87.44 609 LEU A C 1
ATOM 5044 O O . LEU A 1 609 ? -26.171 9.995 27.875 1.00 87.44 609 LEU A O 1
ATOM 5048 N N . LEU A 1 610 ? -24.670 10.587 26.320 1.00 89.50 610 LEU A N 1
ATOM 5049 C CA . LEU A 1 610 ? -23.662 11.071 27.270 1.00 89.50 610 LEU A CA 1
ATOM 5050 C C . LEU A 1 610 ? -24.171 12.213 28.155 1.00 89.50 610 LEU A C 1
ATOM 5052 O O . LEU A 1 610 ? -23.839 12.250 29.334 1.00 89.50 610 LEU A O 1
ATOM 5056 N N . ASN A 1 611 ? -25.010 13.110 27.628 1.00 85.00 611 ASN A N 1
ATOM 5057 C CA . ASN A 1 611 ? -25.621 14.182 28.424 1.00 85.00 611 ASN A CA 1
ATOM 5058 C C . ASN A 1 611 ? -26.607 13.670 29.489 1.00 85.00 611 ASN A C 1
ATOM 5060 O O . ASN A 1 611 ? -26.942 14.414 30.408 1.00 85.00 611 ASN A O 1
ATOM 5064 N N . GLN A 1 612 ? -27.097 12.435 29.360 1.00 84.75 612 GLN A N 1
ATOM 5065 C CA . GLN A 1 612 ? -28.015 11.818 30.319 1.00 84.75 612 GLN A CA 1
ATOM 5066 C C . GLN A 1 612 ? -27.297 10.972 31.376 1.00 84.75 612 GLN A C 1
ATOM 5068 O O . GLN A 1 612 ? -27.946 10.543 32.328 1.00 84.75 612 GLN A O 1
ATOM 5073 N N . ILE A 1 613 ? -25.991 10.722 31.227 1.00 88.62 613 ILE A N 1
ATOM 5074 C CA . ILE A 1 613 ? -25.206 9.949 32.194 1.00 88.62 613 ILE A CA 1
ATOM 5075 C C . ILE A 1 613 ? -24.740 10.888 33.323 1.00 88.62 613 ILE A C 1
ATOM 5077 O O . ILE A 1 613 ? -23.952 11.798 33.054 1.00 88.62 613 ILE A O 1
ATOM 5081 N N . PRO A 1 614 ? -25.182 10.683 34.578 1.00 85.88 614 PRO A N 1
ATOM 5082 C CA . PRO A 1 614 ? -24.742 11.484 35.724 1.00 85.88 614 PRO A CA 1
ATOM 5083 C C . PRO A 1 614 ? -23.244 11.326 36.001 1.00 85.88 614 PRO A C 1
ATOM 5085 O O . PRO A 1 614 ? -22.695 10.257 35.760 1.00 85.88 614 PRO A O 1
ATOM 5088 N N . ASP A 1 615 ? -22.568 12.343 36.539 1.00 85.75 615 ASP A N 1
ATOM 5089 C CA . ASP A 1 615 ? -21.109 12.330 36.778 1.00 85.75 615 ASP A CA 1
ATOM 5090 C C . ASP A 1 615 ? -20.647 11.320 37.847 1.00 85.75 615 ASP A C 1
ATOM 5092 O O . ASP A 1 615 ? -19.485 10.902 37.876 1.00 85.75 615 ASP A O 1
ATOM 5096 N N . GLU A 1 616 ? -21.561 10.901 38.715 1.00 84.19 616 GLU A N 1
ATOM 5097 C CA . GLU A 1 616 ? -21.374 9.885 39.751 1.00 84.19 616 GLU A CA 1
ATOM 5098 C C . GLU A 1 616 ? -21.393 8.435 39.234 1.00 84.19 616 GLU A C 1
ATOM 5100 O O . GLU A 1 616 ? -21.032 7.522 39.981 1.00 84.19 616 GLU A O 1
ATOM 5105 N N . ASP A 1 617 ? -21.797 8.220 37.979 1.00 88.69 617 ASP A N 1
ATOM 5106 C CA . ASP A 1 617 ? -21.911 6.892 37.375 1.00 88.69 617 ASP A CA 1
ATOM 5107 C C . ASP A 1 617 ? -20.689 6.549 36.510 1.00 88.69 617 ASP A C 1
ATOM 5109 O O . ASP A 1 617 ? -20.076 7.408 35.862 1.00 88.69 617 ASP A O 1
ATOM 5113 N N . ASP A 1 618 ? -20.333 5.267 36.483 1.00 91.12 618 ASP A N 1
ATOM 5114 C CA . ASP A 1 618 ? -19.163 4.788 35.752 1.00 91.12 618 ASP A CA 1
ATOM 5115 C C . ASP A 1 618 ? -19.503 4.571 34.273 1.00 91.12 618 ASP A C 1
ATOM 5117 O O . ASP A 1 618 ? -20.607 4.148 33.920 1.00 91.12 618 ASP A O 1
ATOM 5121 N N . ILE A 1 619 ? -18.538 4.844 33.397 1.00 93.75 619 ILE A N 1
ATOM 5122 C CA . ILE A 1 619 ? -18.661 4.609 31.956 1.00 93.75 619 ILE A CA 1
ATOM 5123 C C . ILE A 1 619 ? -17.578 3.623 31.544 1.00 93.75 619 ILE A C 1
ATOM 5125 O O . ILE A 1 619 ? -16.393 3.858 31.777 1.00 93.75 619 ILE A O 1
ATOM 5129 N N . VAL A 1 620 ? -17.982 2.541 30.891 1.00 94.44 620 VAL A N 1
ATOM 5130 C CA . VAL A 1 620 ? -17.080 1.576 30.272 1.00 94.44 620 VAL A CA 1
ATOM 5131 C C . VAL A 1 620 ? -17.311 1.601 28.775 1.00 94.44 620 VAL A C 1
ATOM 5133 O O . VAL A 1 620 ? -18.422 1.361 28.318 1.00 94.44 620 VAL A O 1
ATOM 5136 N N . VAL A 1 621 ? -16.267 1.903 28.012 1.00 95.94 621 VAL A N 1
ATOM 5137 C CA . VAL A 1 621 ? -16.280 1.808 26.552 1.00 95.94 621 VAL A CA 1
ATOM 5138 C C . VAL A 1 621 ? -15.443 0.606 26.159 1.00 95.94 621 VAL A C 1
ATOM 5140 O O . VAL A 1 621 ? -14.266 0.544 26.505 1.00 95.94 621 VAL A O 1
ATOM 5143 N N . ALA A 1 622 ? -16.038 -0.336 25.442 1.00 96.00 622 ALA A N 1
ATOM 5144 C CA . ALA A 1 622 ? -15.368 -1.541 24.977 1.00 96.00 622 ALA A CA 1
ATOM 5145 C C . ALA A 1 622 ? -15.633 -1.752 23.487 1.00 96.00 622 ALA A C 1
ATOM 5147 O O . ALA A 1 622 ? -16.647 -1.305 22.953 1.00 96.00 622 ALA A O 1
ATOM 5148 N N . SER A 1 623 ? -14.725 -2.453 22.827 1.00 96.50 623 SER A N 1
ATOM 5149 C CA . SER A 1 623 ? -14.925 -2.985 21.484 1.00 96.50 623 SER A CA 1
ATOM 5150 C C . SER A 1 623 ? -14.910 -4.509 21.547 1.00 96.50 623 SER A C 1
ATOM 5152 O O . SER A 1 623 ? -14.207 -5.083 22.381 1.00 96.50 623 SER A O 1
ATOM 5154 N N . ASP A 1 624 ? -15.716 -5.169 20.719 1.00 94.31 624 ASP A N 1
ATOM 5155 C CA . ASP A 1 624 ? -15.747 -6.630 20.661 1.00 94.31 624 ASP A CA 1
ATOM 5156 C C . ASP A 1 624 ? -14.579 -7.189 19.845 1.00 94.31 624 ASP A C 1
ATOM 5158 O O . ASP A 1 624 ? -13.802 -8.005 20.342 1.00 94.31 624 ASP A O 1
ATOM 5162 N N . HIS A 1 625 ? -14.418 -6.715 18.623 1.00 95.56 625 HIS A N 1
ATOM 5163 C CA . HIS A 1 625 ? -13.306 -6.965 17.723 1.00 95.56 625 HIS A CA 1
ATOM 5164 C C . HIS A 1 625 ? -13.029 -5.699 16.910 1.00 95.56 625 HIS A C 1
ATOM 5166 O O . HIS A 1 625 ? -13.829 -4.766 16.860 1.00 95.56 625 HIS A O 1
ATOM 5172 N N . GLY A 1 626 ? -11.875 -5.642 16.259 1.00 95.38 626 GLY A N 1
ATOM 5173 C CA . GLY A 1 626 ? -11.647 -4.672 15.196 1.00 95.38 626 GLY A CA 1
ATOM 5174 C C . GLY A 1 626 ? -12.088 -5.201 13.835 1.00 95.38 626 GLY A C 1
ATOM 5175 O O . GLY A 1 626 ? -12.684 -6.269 13.712 1.00 95.38 626 GLY A O 1
ATOM 5176 N N . LEU A 1 627 ? -11.754 -4.444 12.795 1.00 93.44 627 LEU A N 1
ATOM 5177 C CA . LEU A 1 627 ? -12.004 -4.803 11.403 1.00 93.44 627 LEU A CA 1
ATOM 5178 C C . LEU A 1 627 ? -10.716 -4.744 10.577 1.00 93.44 627 LEU A C 1
ATOM 5180 O O . LEU A 1 627 ? -9.828 -3.912 10.796 1.00 93.44 627 LEU A O 1
ATOM 5184 N N . MET A 1 628 ? -10.620 -5.630 9.596 1.00 93.94 628 MET A N 1
ATOM 5185 C CA . MET A 1 628 ? -9.532 -5.695 8.633 1.00 93.94 628 MET A CA 1
ATOM 5186 C C . MET A 1 628 ? -9.987 -5.142 7.286 1.00 93.94 628 MET A C 1
ATOM 5188 O O . MET A 1 628 ? -11.048 -5.502 6.780 1.00 93.94 628 MET A O 1
ATOM 5192 N N . ARG A 1 629 ? -9.139 -4.315 6.668 1.00 93.31 629 ARG A N 1
ATOM 5193 C CA . ARG A 1 629 ? -9.256 -3.971 5.248 1.00 93.31 629 ARG A CA 1
ATOM 5194 C C . ARG A 1 629 ? -8.697 -5.117 4.412 1.00 93.31 629 ARG A C 1
ATOM 5196 O O . ARG A 1 629 ? -7.515 -5.435 4.535 1.00 93.31 629 ARG A O 1
ATOM 5203 N N . VAL A 1 630 ? -9.527 -5.703 3.559 1.00 93.19 630 VAL A N 1
ATOM 5204 C CA . VAL A 1 630 ? -9.144 -6.823 2.696 1.00 93.19 630 VAL A CA 1
ATOM 5205 C C . VAL A 1 630 ? -8.824 -6.296 1.303 1.00 93.19 630 VAL A C 1
ATOM 5207 O O . VAL A 1 630 ? -9.709 -5.854 0.575 1.00 93.19 630 VAL A O 1
ATOM 5210 N N . ASP A 1 631 ? -7.549 -6.346 0.921 1.00 90.00 631 ASP A N 1
ATOM 5211 C CA . ASP A 1 631 ? -7.096 -5.829 -0.379 1.00 90.00 631 ASP A CA 1
ATOM 5212 C C . ASP A 1 631 ? -7.032 -6.917 -1.458 1.00 90.00 631 ASP A C 1
ATOM 5214 O O . ASP A 1 631 ? -7.005 -6.614 -2.651 1.00 90.00 631 ASP A O 1
ATOM 5218 N N . GLN A 1 632 ? -6.965 -8.188 -1.055 1.00 91.12 632 GLN A N 1
ATOM 5219 C CA . GLN A 1 632 ? -6.797 -9.322 -1.961 1.00 91.12 632 GLN A CA 1
ATOM 5220 C C . GLN A 1 632 ? -7.694 -10.478 -1.543 1.00 91.12 632 GLN A C 1
ATOM 5222 O O . GLN A 1 632 ? -7.845 -10.757 -0.358 1.00 91.12 632 GLN A O 1
ATOM 5227 N N . TYR A 1 633 ? -8.266 -11.161 -2.533 1.00 92.44 633 TYR A N 1
ATOM 5228 C CA . TYR A 1 633 ? -9.147 -12.300 -2.317 1.00 92.44 633 TYR A CA 1
ATOM 5229 C C . TYR A 1 633 ? -8.658 -13.528 -3.069 1.00 92.44 633 TYR A C 1
ATOM 5231 O O . TYR A 1 633 ? -8.564 -13.490 -4.297 1.00 92.44 633 TYR A O 1
ATOM 5239 N N . GLU A 1 634 ? -8.448 -14.622 -2.347 1.00 91.81 634 GLU A N 1
ATOM 5240 C CA . GLU A 1 634 ? -8.020 -15.906 -2.896 1.00 91.81 634 GLU A CA 1
ATOM 5241 C C . GLU A 1 634 ? -9.172 -16.921 -2.882 1.00 91.81 634 GLU A C 1
ATOM 5243 O O . GLU A 1 634 ? -9.959 -17.013 -1.936 1.00 91.81 634 GLU A O 1
ATOM 5248 N N . SER A 1 635 ? -9.310 -17.657 -3.986 1.00 91.50 635 SER A N 1
ATOM 5249 C CA . SER A 1 635 ? -10.356 -18.667 -4.162 1.00 91.50 635 SER A CA 1
ATOM 5250 C C . SER A 1 635 ? -9.893 -20.001 -3.589 1.00 91.50 635 SER A C 1
ATOM 5252 O O . SER A 1 635 ? -8.884 -20.535 -4.033 1.00 91.50 635 SER A O 1
ATOM 5254 N N . LEU A 1 636 ? -10.681 -20.587 -2.687 1.00 90.62 636 LEU A N 1
ATOM 5255 C CA . LEU A 1 636 ? -10.446 -21.917 -2.109 1.00 90.62 636 LEU A CA 1
ATOM 5256 C C . LEU A 1 636 ? -11.249 -23.025 -2.811 1.00 90.62 636 LEU A C 1
ATOM 5258 O O . LEU A 1 636 ? -11.551 -24.055 -2.214 1.00 90.62 636 LEU A O 1
ATOM 5262 N N . ARG A 1 637 ? -11.659 -22.814 -4.071 1.00 87.12 637 ARG A N 1
ATOM 5263 C CA . ARG A 1 637 ? -12.444 -23.806 -4.835 1.00 87.12 637 ARG A CA 1
ATOM 5264 C C . ARG A 1 637 ? -11.717 -25.141 -5.020 1.00 87.12 637 ARG A C 1
ATOM 5266 O O . ARG A 1 637 ? -12.384 -26.163 -5.032 1.00 87.12 637 ARG A O 1
ATOM 5273 N N . GLU A 1 638 ? -10.395 -25.104 -5.154 1.00 87.19 638 GLU A N 1
ATOM 5274 C CA . GLU A 1 638 ? -9.539 -26.276 -5.398 1.00 87.19 638 GLU A CA 1
ATOM 5275 C C . GLU A 1 638 ? -8.919 -26.840 -4.109 1.00 87.19 638 GLU A C 1
ATOM 5277 O O . GLU A 1 638 ? -8.099 -27.750 -4.165 1.00 87.19 638 GLU A O 1
ATOM 5282 N N . VAL A 1 639 ? -9.280 -26.292 -2.941 1.00 87.50 639 VAL A N 1
ATOM 5283 C CA . VAL A 1 639 ? -8.764 -26.754 -1.648 1.00 87.50 639 VAL A CA 1
ATOM 5284 C C . VAL A 1 639 ? -9.791 -27.680 -0.996 1.00 87.50 639 VAL A C 1
ATOM 5286 O O . VAL A 1 639 ? -10.847 -27.242 -0.516 1.00 87.50 639 VAL A O 1
ATOM 5289 N N . ASP A 1 640 ? -9.462 -28.970 -0.985 1.00 88.44 640 ASP A N 1
ATOM 5290 C CA . ASP A 1 640 ? -10.233 -30.010 -0.307 1.00 88.44 640 ASP A CA 1
ATOM 5291 C C . ASP A 1 640 ? -10.089 -29.914 1.224 1.00 88.44 640 ASP A C 1
ATOM 5293 O O . ASP A 1 640 ? -9.167 -29.293 1.750 1.00 88.44 640 ASP A O 1
ATOM 5297 N N . GLY A 1 641 ? -11.055 -30.473 1.959 1.00 88.25 641 GLY A N 1
ATOM 5298 C CA . GLY A 1 641 ? -11.058 -30.472 3.431 1.00 88.25 641 GLY A CA 1
ATOM 5299 C C . GLY A 1 641 ? -11.486 -29.154 4.102 1.00 88.25 641 GLY A C 1
ATOM 5300 O O . GLY A 1 641 ? -11.517 -29.075 5.330 1.00 88.25 641 GLY A O 1
ATOM 5301 N N . ILE A 1 642 ? -11.859 -28.113 3.340 1.00 90.31 642 ILE A N 1
ATOM 5302 C CA . ILE A 1 642 ? -12.490 -26.889 3.878 1.00 90.31 642 ILE A CA 1
ATOM 5303 C C . ILE A 1 642 ? -13.991 -27.122 4.100 1.00 90.31 642 ILE A C 1
ATOM 5305 O O . ILE A 1 642 ? -14.748 -27.236 3.124 1.00 90.31 642 ILE A O 1
ATOM 5309 N N . LYS A 1 643 ? -14.414 -27.117 5.369 1.00 89.06 643 LYS A N 1
ATOM 5310 C CA . LYS A 1 643 ? -15.801 -27.320 5.823 1.00 89.06 643 LYS A CA 1
ATOM 5311 C C . LYS A 1 643 ? -16.601 -26.022 5.883 1.00 89.06 643 LYS A C 1
ATOM 5313 O O . LYS A 1 643 ? -17.748 -25.978 5.448 1.00 89.06 643 LYS A O 1
ATOM 5318 N N . GLU A 1 644 ? -15.988 -24.949 6.374 1.00 90.62 644 GLU A N 1
ATOM 5319 C CA . GLU A 1 644 ? -16.592 -23.616 6.433 1.00 90.62 644 GLU A CA 1
ATOM 5320 C C . GLU A 1 644 ? -15.593 -22.578 5.926 1.00 90.62 644 GLU A C 1
ATOM 5322 O O . GLU A 1 644 ? -14.420 -22.604 6.294 1.00 90.62 644 GLU A O 1
ATOM 5327 N N . CYS A 1 645 ? -16.058 -21.649 5.090 1.00 90.50 645 CYS A N 1
ATOM 5328 C CA . CYS A 1 645 ? -15.235 -20.563 4.579 1.00 90.50 645 CYS A CA 1
ATOM 5329 C C . CYS A 1 645 ? -15.932 -19.220 4.803 1.00 90.50 645 CYS A C 1
ATOM 5331 O O . CYS A 1 645 ? -16.930 -18.911 4.147 1.00 90.50 645 CYS A O 1
ATOM 5333 N N . LYS A 1 646 ? -15.396 -18.420 5.726 1.00 91.31 646 LYS A N 1
ATOM 5334 C CA . LYS A 1 646 ? -15.642 -16.979 5.795 1.00 91.31 646 LYS A CA 1
ATOM 5335 C C . LYS A 1 646 ? -14.409 -16.238 5.296 1.00 91.31 646 LYS A C 1
ATOM 5337 O O . LYS A 1 646 ? -13.329 -16.810 5.182 1.00 91.31 646 LYS A O 1
ATOM 5342 N N . TYR A 1 647 ? -14.563 -14.941 5.038 1.00 92.38 647 TYR A N 1
ATOM 5343 C CA . TYR A 1 647 ? -13.488 -14.139 4.458 1.00 92.38 647 TYR A CA 1
ATOM 5344 C C . TYR A 1 647 ? -12.206 -14.130 5.292 1.00 92.38 647 TYR A C 1
ATOM 5346 O O . TYR A 1 647 ? -11.129 -14.093 4.708 1.00 92.38 647 TYR A O 1
ATOM 5354 N N . ARG A 1 648 ? -12.302 -14.201 6.626 1.00 94.12 648 ARG A N 1
ATOM 5355 C CA . ARG A 1 648 ? -11.141 -14.104 7.530 1.00 94.12 648 ARG A CA 1
ATOM 5356 C C . ARG A 1 648 ? -10.885 -15.332 8.402 1.00 94.12 648 ARG A C 1
ATOM 5358 O O . ARG A 1 648 ? -9.815 -15.411 9.005 1.00 94.12 648 ARG A O 1
ATOM 5365 N N . TYR A 1 649 ? -11.831 -16.265 8.466 1.00 92.44 649 TYR A N 1
ATOM 5366 C CA . TYR A 1 649 ? -11.675 -17.520 9.196 1.00 92.44 649 TYR A CA 1
ATOM 5367 C C . TYR A 1 649 ? -12.197 -18.688 8.374 1.00 92.44 649 TYR A C 1
ATOM 5369 O O . TYR A 1 649 ? -13.181 -18.571 7.636 1.00 92.44 649 TYR A O 1
ATOM 5377 N N . LEU A 1 650 ? -11.546 -19.830 8.536 1.00 91.81 650 LEU A N 1
ATOM 5378 C CA . LEU A 1 650 ? -11.909 -21.073 7.880 1.00 91.81 650 LEU A CA 1
ATOM 5379 C C . LEU A 1 650 ? -11.994 -22.172 8.926 1.00 91.81 650 LEU A C 1
ATOM 5381 O O . LEU A 1 650 ? -11.215 -22.191 9.878 1.00 91.81 650 LEU A O 1
ATOM 5385 N N . ARG A 1 651 ? -12.908 -23.110 8.706 1.00 91.19 651 ARG A N 1
ATOM 5386 C CA . ARG A 1 651 ? -12.953 -24.369 9.439 1.00 91.19 651 ARG A CA 1
ATOM 5387 C C . ARG A 1 651 ? -12.548 -25.487 8.502 1.00 91.19 651 ARG A C 1
ATOM 5389 O O . ARG A 1 651 ? -13.146 -25.632 7.431 1.00 91.19 651 ARG A O 1
ATOM 5396 N N . ALA A 1 652 ? -11.525 -26.234 8.883 1.00 91.25 652 ALA A N 1
ATOM 5397 C CA . ALA A 1 652 ? -10.894 -27.212 8.015 1.00 91.25 652 ALA A CA 1
ATOM 5398 C C . ALA A 1 652 ? -10.556 -28.506 8.760 1.00 91.25 652 ALA A C 1
ATOM 5400 O O . ALA A 1 652 ? -10.497 -28.551 9.988 1.00 91.25 652 ALA A O 1
ATOM 5401 N N . GLU A 1 653 ? -10.331 -29.568 7.998 1.00 90.00 653 GLU A N 1
ATOM 5402 C CA . GLU A 1 653 ? -9.773 -30.820 8.507 1.00 90.00 653 GLU A CA 1
ATOM 5403 C C . GLU A 1 653 ? -8.310 -30.636 8.957 1.00 90.00 653 GLU A C 1
ATOM 5405 O O . GLU A 1 653 ? -7.590 -29.776 8.445 1.00 90.00 653 GLU A O 1
ATOM 5410 N N . GLN A 1 654 ? -7.844 -31.468 9.897 1.00 83.25 654 GLN A N 1
ATOM 5411 C CA . GLN A 1 654 ? -6.522 -31.335 10.536 1.00 83.25 654 GLN A CA 1
ATOM 5412 C C . GLN A 1 654 ? -5.341 -31.285 9.537 1.00 83.25 654 GLN A C 1
ATOM 5414 O O . GLN A 1 654 ? -4.357 -30.582 9.769 1.00 83.25 654 GLN A O 1
ATOM 5419 N N . GLY A 1 655 ? -5.451 -31.964 8.388 1.00 81.25 655 GLY A N 1
ATOM 5420 C CA . GLY A 1 655 ? -4.406 -32.010 7.354 1.00 81.25 655 GLY A CA 1
ATOM 5421 C C . GLY A 1 655 ? -4.296 -30.774 6.447 1.00 81.25 655 GLY A C 1
ATOM 5422 O O . GLY A 1 655 ? -3.342 -30.675 5.680 1.00 81.25 655 GLY A O 1
ATOM 5423 N N . VAL A 1 656 ? -5.240 -29.829 6.504 1.00 85.81 656 VAL A N 1
ATOM 5424 C CA . VAL A 1 656 ? -5.291 -28.685 5.575 1.00 85.81 656 VAL A CA 1
ATOM 5425 C C . VAL A 1 656 ? -4.473 -27.515 6.109 1.00 85.81 656 VAL A C 1
ATOM 5427 O O . VAL A 1 656 ? -4.859 -26.921 7.102 1.00 85.81 656 VAL A O 1
ATOM 5430 N N . SER A 1 657 ? -3.383 -27.111 5.462 1.00 83.94 657 SER A N 1
ATOM 5431 C CA . SER A 1 657 ? -2.652 -25.895 5.857 1.00 83.94 657 SER A CA 1
ATOM 5432 C C . SER A 1 657 ? -2.770 -24.805 4.796 1.00 83.94 657 SER A C 1
ATOM 5434 O O . SER A 1 657 ? -2.781 -25.084 3.596 1.00 83.94 657 SER A O 1
ATOM 5436 N N . LEU A 1 658 ? -2.865 -23.555 5.245 1.00 85.06 658 LEU A N 1
ATOM 5437 C CA . LEU A 1 658 ? -2.918 -22.367 4.399 1.00 85.06 658 LEU A CA 1
ATOM 5438 C C . LEU A 1 658 ? -1.879 -21.359 4.875 1.00 85.06 658 LEU A C 1
ATOM 5440 O O . LEU A 1 658 ? -1.771 -21.060 6.063 1.00 85.06 658 LEU A O 1
ATOM 5444 N N . GLY A 1 659 ? -1.138 -20.788 3.925 1.00 83.88 659 GLY A N 1
ATOM 5445 C CA . GLY A 1 659 ? -0.234 -19.684 4.220 1.00 83.88 659 GLY A CA 1
ATOM 5446 C C . GLY A 1 659 ? -0.992 -18.478 4.787 1.00 83.88 659 GLY A C 1
ATOM 5447 O O . GLY A 1 659 ? -2.145 -18.221 4.442 1.00 83.88 659 GLY A O 1
ATOM 5448 N N . ASN A 1 660 ? -0.317 -17.691 5.623 1.00 90.31 660 ASN A N 1
ATOM 5449 C CA . ASN A 1 660 ? -0.847 -16.451 6.207 1.00 90.31 660 ASN A CA 1
ATOM 5450 C C . ASN A 1 660 ? -2.028 -16.619 7.185 1.00 90.31 660 ASN A C 1
ATOM 5452 O O . ASN A 1 660 ? -2.782 -15.672 7.428 1.00 90.31 660 ASN A O 1
ATOM 5456 N N . CYS A 1 661 ? -2.169 -17.812 7.762 1.00 93.12 661 CYS A N 1
ATOM 5457 C CA . CYS A 1 661 ? -3.102 -18.099 8.846 1.00 93.12 661 CYS A CA 1
ATOM 5458 C C . CYS A 1 661 ? -2.345 -18.551 10.101 1.00 93.12 661 CYS A C 1
ATOM 5460 O O . CYS A 1 661 ? -1.235 -19.067 9.986 1.00 93.12 661 CYS A O 1
ATOM 5462 N N . ILE A 1 662 ? -2.951 -18.359 11.272 1.00 93.06 662 ILE A N 1
ATOM 5463 C CA . ILE A 1 662 ? -2.630 -19.147 12.470 1.00 93.06 662 ILE A CA 1
ATOM 5464 C C . ILE A 1 662 ? -3.588 -20.326 12.567 1.00 93.06 662 ILE A C 1
ATOM 5466 O O . ILE A 1 662 ? -4.727 -20.234 12.091 1.00 93.06 662 ILE A O 1
ATOM 5470 N N . GLU A 1 663 ? -3.137 -21.404 13.193 1.00 90.88 663 GLU A N 1
ATOM 5471 C CA . GLU A 1 663 ? -3.922 -22.615 13.395 1.00 90.88 663 GLU A CA 1
ATOM 5472 C C . GLU A 1 663 ? -4.325 -22.739 14.874 1.00 90.88 663 GLU A C 1
ATOM 5474 O O . GLU A 1 663 ? -3.480 -22.712 15.765 1.00 90.88 663 GLU A O 1
ATOM 5479 N N . LEU A 1 664 ? -5.626 -22.878 15.140 1.00 86.50 664 LEU A N 1
ATOM 5480 C CA . LEU A 1 664 ? -6.152 -23.268 16.455 1.00 86.50 664 LEU A CA 1
ATOM 5481 C C . LEU A 1 664 ? -6.754 -24.671 16.349 1.00 86.50 664 LEU A C 1
ATOM 5483 O O . LEU A 1 664 ? -7.488 -24.955 15.396 1.00 86.50 664 LEU A O 1
ATOM 5487 N N . THR A 1 665 ? -6.446 -25.545 17.305 1.00 77.69 665 THR A N 1
ATOM 5488 C CA . THR A 1 665 ? -6.791 -26.981 17.255 1.00 77.69 665 THR A CA 1
ATOM 5489 C C . THR A 1 665 ? -7.703 -27.397 18.407 1.00 77.69 665 THR A C 1
ATOM 5491 O O . THR A 1 665 ? -7.967 -26.616 19.317 1.00 77.69 665 THR A O 1
ATOM 5494 N N . ASP A 1 666 ? -8.187 -28.644 18.385 1.00 59.72 666 ASP A N 1
ATOM 5495 C CA . ASP A 1 666 ? -9.149 -29.160 19.367 1.00 59.72 666 ASP A CA 1
ATOM 5496 C C . ASP A 1 666 ? -8.659 -29.064 20.835 1.00 59.72 666 ASP A C 1
ATOM 5498 O O . ASP A 1 666 ? -9.460 -28.921 21.759 1.00 59.72 666 ASP A O 1
ATOM 5502 N N . GLY A 1 667 ? -7.337 -29.027 21.060 1.00 51.72 667 GLY A N 1
ATOM 5503 C CA . GLY A 1 667 ? -6.729 -28.777 22.377 1.00 51.72 667 GLY A CA 1
ATOM 5504 C C . GLY A 1 667 ? -7.002 -27.383 22.968 1.00 51.72 667 GLY A C 1
ATOM 5505 O O . GLY A 1 667 ? -6.753 -27.170 24.153 1.00 51.72 667 GLY A O 1
ATOM 5506 N N . ASP A 1 668 ? -7.560 -26.462 22.177 1.00 55.47 668 ASP A N 1
ATOM 5507 C CA . ASP A 1 668 ? -7.837 -25.066 22.537 1.00 55.47 668 ASP A CA 1
ATOM 5508 C C . ASP A 1 668 ? -9.310 -24.825 22.947 1.00 55.47 668 ASP A C 1
ATOM 5510 O O . ASP A 1 668 ? -9.795 -23.692 22.884 1.00 55.47 668 ASP A O 1
ATOM 5514 N N . ASN A 1 669 ? -10.014 -25.875 23.406 1.00 50.19 669 ASN A N 1
ATOM 5515 C CA . ASN A 1 669 ? -11.460 -25.939 23.716 1.00 50.19 669 ASN A CA 1
ATOM 5516 C C . ASN A 1 669 ? -12.399 -26.002 22.489 1.00 50.19 669 ASN A C 1
ATOM 5518 O O . ASN A 1 669 ? -13.534 -25.521 22.549 1.00 50.19 669 ASN A O 1
ATOM 5522 N N . LEU A 1 670 ? -11.958 -26.601 21.382 1.00 53.62 670 LEU A N 1
ATOM 5523 C CA . LEU A 1 670 ? -12.793 -26.864 20.204 1.00 53.62 670 LEU A CA 1
ATOM 5524 C C . LEU A 1 670 ? -13.053 -28.374 20.153 1.00 53.62 670 LEU A C 1
ATOM 5526 O O . LEU A 1 670 ? -12.205 -29.133 19.734 1.00 53.62 670 LEU A O 1
ATOM 5530 N N . ASP A 1 671 ? -14.182 -28.856 20.657 1.00 52.22 671 ASP A N 1
ATOM 5531 C CA . ASP A 1 671 ? -14.410 -30.303 20.822 1.00 52.22 671 ASP A CA 1
ATOM 5532 C C . ASP A 1 671 ? -15.015 -30.915 19.535 1.00 52.22 671 ASP A C 1
ATOM 5534 O O . ASP A 1 671 ? -16.182 -31.316 19.518 1.00 52.22 671 ASP A O 1
ATOM 5538 N N . CYS A 1 672 ? -14.295 -30.868 18.398 1.00 56.38 672 CYS A N 1
ATOM 5539 C CA . CYS A 1 672 ? -14.910 -31.152 17.085 1.00 56.38 672 CYS A CA 1
ATOM 5540 C C . CYS A 1 672 ? -14.093 -31.940 16.042 1.00 56.38 672 CYS A C 1
ATOM 5542 O O . CYS A 1 672 ? -14.651 -32.280 14.996 1.00 56.38 672 CYS A O 1
ATOM 5544 N N . GLY A 1 673 ? -12.829 -32.293 16.292 1.00 66.19 673 GLY A N 1
ATOM 5545 C CA . GLY A 1 673 ? -11.996 -33.013 15.314 1.00 66.19 673 GLY A CA 1
ATOM 5546 C C . GLY A 1 673 ? -11.609 -32.150 14.104 1.00 66.19 673 GLY A C 1
ATOM 5547 O O . GLY A 1 673 ? -11.337 -32.671 13.018 1.00 66.19 673 GLY A O 1
ATOM 5548 N N . GLU A 1 674 ? -11.649 -30.828 14.258 1.00 80.62 674 GLU A N 1
ATOM 5549 C CA . GLU A 1 674 ? -11.470 -29.820 13.211 1.00 80.62 674 GLU A CA 1
ATOM 5550 C C . GLU A 1 674 ? -10.468 -28.767 13.689 1.00 80.62 674 GLU A C 1
ATOM 5552 O O . GLU A 1 674 ? -10.237 -28.597 14.884 1.00 80.62 674 GLU A O 1
ATOM 5557 N N . LYS A 1 675 ? -9.877 -28.021 12.756 1.00 87.56 675 LYS A N 1
ATOM 5558 C CA . LYS A 1 675 ? -9.051 -26.861 13.098 1.00 87.56 675 LYS A CA 1
ATOM 5559 C C . LYS A 1 675 ? -9.602 -25.577 12.509 1.00 87.56 675 LYS A C 1
ATOM 5561 O O . LYS A 1 675 ? -10.241 -25.568 11.449 1.00 87.56 675 LYS A O 1
ATOM 5566 N N . LEU A 1 676 ? -9.340 -24.482 13.210 1.00 91.00 676 LEU A N 1
ATOM 5567 C CA . LEU A 1 676 ? -9.648 -23.135 12.757 1.00 91.00 676 LEU A CA 1
ATOM 5568 C C . LEU A 1 676 ? -8.395 -22.494 12.176 1.00 91.00 676 LEU A C 1
ATOM 5570 O O . LEU A 1 676 ? -7.364 -22.414 12.838 1.00 91.00 676 LEU A O 1
ATOM 5574 N N . LEU A 1 677 ? -8.511 -22.007 10.944 1.00 93.19 677 LEU A N 1
ATOM 5575 C CA . LEU A 1 677 ? -7.466 -21.239 10.277 1.00 93.19 677 LEU A CA 1
ATOM 5576 C C . LEU A 1 677 ? -7.879 -19.772 10.283 1.00 93.19 677 LEU A C 1
ATOM 5578 O O . LEU A 1 677 ? -8.884 -19.400 9.666 1.00 93.19 677 LEU A O 1
ATOM 5582 N N . LEU A 1 678 ? -7.122 -18.944 11.000 1.00 94.69 678 LEU A N 1
ATOM 5583 C CA . LEU A 1 678 ? -7.426 -17.527 11.186 1.00 94.69 678 LEU A CA 1
ATOM 5584 C C . LEU A 1 678 ? -6.408 -16.677 10.445 1.00 94.69 678 LEU A C 1
ATOM 5586 O O . LEU A 1 678 ? -5.222 -16.668 10.769 1.00 94.69 678 LEU A O 1
ATOM 5590 N N . THR A 1 679 ? -6.881 -15.940 9.452 1.00 95.75 679 THR A N 1
ATOM 5591 C CA . THR A 1 679 ? -6.028 -15.074 8.633 1.00 95.75 679 THR A CA 1
ATOM 5592 C C . THR A 1 679 ? -5.483 -13.906 9.446 1.00 95.75 679 THR A C 1
ATOM 5594 O O . THR A 1 679 ? -6.218 -13.304 10.228 1.00 95.75 679 THR A O 1
ATOM 5597 N N . TYR A 1 680 ? -4.212 -13.549 9.264 1.00 95.94 680 TYR A N 1
ATOM 5598 C CA . TYR A 1 680 ? -3.618 -12.411 9.981 1.00 95.94 680 TYR A CA 1
ATOM 5599 C C . TYR A 1 680 ? -3.253 -11.227 9.085 1.00 95.94 680 TYR A C 1
ATOM 5601 O O . TYR A 1 680 ? -3.175 -10.105 9.578 1.00 95.94 680 TYR A O 1
ATOM 5609 N N . ASP A 1 681 ? -3.029 -11.432 7.787 1.00 95.00 681 ASP A N 1
ATOM 5610 C CA . ASP A 1 681 ? -2.637 -10.379 6.842 1.00 95.00 681 ASP A CA 1
ATOM 5611 C C . ASP A 1 681 ? -3.866 -9.648 6.265 1.00 95.00 681 ASP A C 1
ATOM 5613 O O . ASP A 1 681 ? -4.939 -9.686 6.859 1.00 95.00 681 ASP A O 1
ATOM 5617 N N . ASN A 1 682 ? -3.735 -8.938 5.143 1.00 93.81 682 ASN A N 1
ATOM 5618 C CA . ASN A 1 682 ? -4.844 -8.260 4.454 1.00 93.81 682 ASN A CA 1
ATOM 5619 C C . ASN A 1 682 ? -5.485 -9.100 3.330 1.00 93.81 682 ASN A C 1
ATOM 5621 O O . ASN A 1 682 ? -6.113 -8.531 2.428 1.00 93.81 682 ASN A O 1
ATOM 5625 N N . LYS A 1 683 ? -5.324 -10.429 3.354 1.00 92.94 683 LYS A N 1
ATOM 5626 C CA . LYS A 1 683 ? -5.986 -11.343 2.419 1.00 92.94 683 LYS A CA 1
ATOM 5627 C C . LYS A 1 683 ? -7.298 -11.870 2.986 1.00 92.94 683 LYS A C 1
ATOM 5629 O O . LYS A 1 683 ? -7.456 -12.062 4.192 1.00 92.94 683 LYS A O 1
ATOM 5634 N N . GLY A 1 684 ? -8.245 -12.106 2.090 1.00 92.62 684 GLY A N 1
ATOM 5635 C CA . GLY A 1 684 ? -9.490 -12.794 2.382 1.00 92.62 684 GLY A CA 1
ATOM 5636 C C . GLY A 1 684 ? -9.655 -14.031 1.515 1.00 92.62 684 GLY A C 1
ATOM 5637 O O . GLY A 1 684 ? -9.138 -14.099 0.400 1.00 92.62 684 GLY A O 1
ATOM 5638 N N . TYR A 1 685 ? -10.414 -15.001 2.006 1.00 92.81 685 TYR A N 1
ATOM 5639 C CA . TYR A 1 685 ? -10.639 -16.267 1.313 1.00 92.81 685 TYR A CA 1
ATOM 5640 C C . TYR A 1 685 ? -12.115 -16.494 1.023 1.00 92.81 685 TYR A C 1
ATOM 5642 O O . TYR A 1 685 ? -12.980 -16.087 1.791 1.00 92.81 685 TYR A O 1
ATOM 5650 N N . PHE A 1 686 ? -12.428 -17.145 -0.093 1.00 92.31 686 PHE A N 1
ATOM 5651 C CA . PHE A 1 686 ? -13.813 -17.465 -0.435 1.00 92.31 686 PHE A CA 1
ATOM 5652 C C . PHE A 1 686 ? -13.929 -18.813 -1.147 1.00 92.31 686 PHE A C 1
ATOM 5654 O O . PHE A 1 686 ? -13.065 -19.199 -1.936 1.00 92.31 686 PHE A O 1
ATOM 5661 N N . LYS A 1 687 ? -15.044 -19.510 -0.916 1.00 87.31 687 LYS A N 1
ATOM 5662 C CA . LYS A 1 687 ? -15.422 -20.746 -1.613 1.00 87.31 687 LYS A CA 1
ATOM 5663 C C . LYS A 1 687 ? -16.780 -20.515 -2.284 1.00 87.31 687 LYS A C 1
ATOM 5665 O O . LYS A 1 687 ? -17.798 -20.459 -1.607 1.00 87.31 687 LYS A O 1
ATOM 5670 N N . GLY A 1 688 ? -16.790 -20.303 -3.605 1.00 79.25 688 GLY A N 1
ATOM 5671 C CA . GLY A 1 688 ? -18.016 -20.035 -4.380 1.00 79.25 688 GLY A CA 1
ATOM 5672 C C . GLY A 1 688 ? -18.020 -18.694 -5.127 1.00 79.25 688 GLY A C 1
ATOM 5673 O O . GLY A 1 688 ? -16.987 -18.286 -5.664 1.00 79.25 688 GLY A O 1
ATOM 5674 N N . GLY A 1 689 ? -19.187 -18.051 -5.237 1.00 65.62 689 GLY A N 1
ATOM 5675 C CA . GLY A 1 689 ? -19.382 -16.718 -5.829 1.00 65.62 689 GLY A CA 1
ATOM 5676 C C . GLY A 1 689 ? -20.146 -15.789 -4.875 1.00 65.62 689 GLY A C 1
ATOM 5677 O O . GLY A 1 689 ? -20.872 -16.275 -4.015 1.00 65.62 689 GLY A O 1
ATOM 5678 N N . GLY A 1 690 ? -19.959 -14.470 -5.003 1.00 65.44 690 GLY A N 1
ATOM 5679 C CA . GLY A 1 690 ? -20.594 -13.457 -4.148 1.00 65.44 690 GLY A CA 1
ATOM 5680 C C . GLY A 1 690 ? -19.852 -12.116 -4.148 1.00 65.44 690 GLY A C 1
ATOM 5681 O O . GLY A 1 690 ? -18.717 -12.030 -4.628 1.00 65.44 690 GLY A O 1
ATOM 5682 N N . GLU A 1 691 ? -20.500 -11.075 -3.617 1.00 65.31 691 GLU A N 1
ATOM 5683 C CA . GLU A 1 691 ? -19.870 -9.770 -3.384 1.00 65.31 691 GLU A CA 1
ATOM 5684 C C . GLU A 1 691 ? -18.870 -9.855 -2.230 1.00 65.31 691 GLU A C 1
ATOM 5686 O O . GLU A 1 691 ? -19.179 -10.317 -1.132 1.00 65.31 691 GLU A O 1
ATOM 5691 N N . LYS A 1 692 ? -17.648 -9.404 -2.501 1.00 85.69 692 LYS A N 1
ATOM 5692 C CA . LYS A 1 692 ? -16.519 -9.454 -1.575 1.00 85.69 692 LYS A CA 1
ATOM 5693 C C . LYS A 1 692 ? -16.509 -8.196 -0.716 1.00 85.69 692 LYS A C 1
ATOM 5695 O O . LYS A 1 692 ? -16.591 -7.094 -1.252 1.00 85.69 692 LYS A O 1
ATOM 5700 N N . HIS A 1 693 ? -16.383 -8.352 0.598 1.00 87.00 693 HIS A N 1
ATOM 5701 C CA . HIS A 1 693 ? -16.430 -7.209 1.508 1.00 87.00 693 HIS A CA 1
ATOM 5702 C C . HIS A 1 693 ? -15.094 -6.457 1.512 1.00 87.00 693 HIS A C 1
ATOM 5704 O O . HIS A 1 693 ? -14.028 -7.063 1.586 1.00 87.00 693 HIS A O 1
ATOM 5710 N N . PHE A 1 694 ? -15.120 -5.128 1.464 1.00 89.56 694 PHE A N 1
ATOM 5711 C CA . PHE A 1 694 ? -13.882 -4.353 1.577 1.00 89.56 694 PHE A CA 1
ATOM 5712 C C . PHE A 1 694 ? -13.328 -4.372 3.010 1.00 89.56 694 PHE A C 1
ATOM 5714 O O . PHE A 1 694 ? -12.114 -4.455 3.210 1.00 89.56 694 PHE A O 1
ATOM 5721 N N . TYR A 1 695 ? -14.226 -4.389 4.003 1.00 93.25 695 TYR A N 1
ATOM 5722 C CA . TYR A 1 695 ? -13.901 -4.631 5.404 1.00 93.25 695 TYR A CA 1
ATOM 5723 C C . TYR A 1 695 ? -14.542 -5.922 5.913 1.00 93.25 695 TYR A C 1
ATOM 5725 O O . TYR A 1 695 ? -15.729 -6.187 5.698 1.00 93.25 695 TYR A O 1
ATOM 5733 N N . SER A 1 696 ? -13.750 -6.727 6.612 1.00 93.25 696 SER A N 1
ATOM 5734 C CA . SER A 1 696 ? -14.196 -7.975 7.228 1.00 93.25 696 SER A CA 1
ATOM 5735 C C . SER A 1 696 ? -13.513 -8.177 8.575 1.00 93.25 696 SER A C 1
ATOM 5737 O O . SER A 1 696 ? -12.516 -7.527 8.873 1.00 93.25 696 SER A O 1
ATOM 5739 N N . HIS A 1 697 ? -14.033 -9.101 9.370 1.00 93.62 697 HIS A N 1
ATOM 5740 C CA . HIS A 1 697 ? -13.470 -9.501 10.655 1.00 93.62 697 HIS A CA 1
ATOM 5741 C C . HIS A 1 697 ? -13.472 -11.039 10.780 1.00 93.62 697 HIS A C 1
ATOM 5743 O O . HIS A 1 697 ? -13.971 -11.728 9.879 1.00 93.62 697 HIS A O 1
ATOM 5749 N N . GLY A 1 698 ? -12.944 -11.574 11.884 1.00 92.62 698 GLY A N 1
ATOM 5750 C CA . GLY A 1 698 ? -12.903 -13.005 12.205 1.00 92.62 698 GLY A CA 1
ATOM 5751 C C . GLY A 1 698 ? -11.499 -13.608 12.203 1.00 92.62 698 GLY A C 1
ATOM 5752 O O . GLY A 1 698 ? -11.339 -14.761 12.596 1.00 92.62 698 GLY A O 1
ATOM 5753 N N . GLY A 1 699 ? -10.494 -12.846 11.776 1.00 95.00 699 GLY A N 1
ATOM 5754 C CA . GLY A 1 699 ? -9.101 -13.267 11.716 1.00 95.00 699 GLY A CA 1
ATOM 5755 C C . GLY A 1 699 ? -8.345 -13.065 13.029 1.00 95.00 699 GLY A C 1
ATOM 5756 O O . GLY A 1 699 ? -8.919 -12.947 14.113 1.00 95.00 699 GLY A O 1
ATOM 5757 N N . ALA A 1 700 ? -7.024 -13.029 12.902 1.00 96.19 700 ALA A N 1
ATOM 5758 C CA . ALA A 1 700 ? -6.045 -12.942 13.980 1.00 96.19 700 ALA A CA 1
ATOM 5759 C C . ALA A 1 700 ? -5.094 -11.744 13.809 1.00 96.19 700 ALA A C 1
ATOM 5761 O O . ALA A 1 700 ? -3.982 -11.735 14.341 1.00 96.19 700 ALA A O 1
ATOM 5762 N N . SER A 1 701 ? -5.492 -10.733 13.029 1.00 97.31 701 SER A N 1
ATOM 5763 C CA . SER A 1 701 ? -4.662 -9.544 12.856 1.00 97.31 701 SER A CA 1
ATOM 5764 C C . SER A 1 701 ? -4.592 -8.716 14.142 1.00 97.31 701 SER A C 1
ATOM 5766 O O . SER A 1 701 ? -5.500 -8.731 14.975 1.00 97.31 701 SER A O 1
ATOM 5768 N N . ILE A 1 702 ? -3.533 -7.918 14.280 1.00 96.94 702 ILE A N 1
ATOM 5769 C CA . ILE A 1 702 ? -3.377 -7.019 15.429 1.00 96.94 702 ILE A CA 1
ATOM 5770 C C . ILE A 1 702 ? -4.521 -5.998 15.534 1.00 96.94 702 ILE A C 1
ATOM 5772 O O . ILE A 1 702 ? -4.931 -5.650 16.638 1.00 96.94 702 ILE A O 1
ATOM 5776 N N . GLU A 1 703 ? -5.064 -5.555 14.397 1.00 96.75 703 GLU A N 1
ATOM 5777 C CA . GLU A 1 703 ? -6.188 -4.620 14.327 1.00 96.75 703 GLU A CA 1
ATOM 5778 C C . GLU A 1 703 ? -7.507 -5.238 14.773 1.00 96.75 703 GLU A C 1
ATOM 5780 O O . GLU A 1 703 ? -8.327 -4.522 15.342 1.00 96.75 703 GLU A O 1
ATOM 5785 N N . GLU A 1 704 ? -7.711 -6.528 14.495 1.00 97.00 704 GLU A N 1
ATOM 5786 C CA . GLU A 1 704 ? -8.897 -7.288 14.898 1.00 97.00 704 GLU A CA 1
ATOM 5787 C C . GLU A 1 704 ? -8.842 -7.666 16.384 1.00 97.00 704 GLU A C 1
ATOM 5789 O O . GLU A 1 704 ? -9.865 -7.624 17.068 1.00 97.00 704 GLU A O 1
ATOM 5794 N N . VAL A 1 705 ? -7.650 -8.014 16.882 1.00 97.25 705 VAL A N 1
ATOM 5795 C CA . VAL A 1 705 ? -7.462 -8.596 18.216 1.00 97.25 705 VAL A CA 1
ATOM 5796 C C . VAL A 1 705 ? -7.232 -7.538 19.291 1.00 97.25 705 VAL A C 1
ATOM 5798 O O . VAL A 1 705 ? -7.881 -7.607 20.329 1.00 97.25 705 VAL A O 1
ATOM 5801 N N . ILE A 1 706 ? -6.338 -6.562 19.092 1.00 97.25 706 ILE A N 1
ATOM 5802 C CA . ILE A 1 706 ? -6.063 -5.537 20.113 1.00 97.25 706 ILE A CA 1
ATOM 5803 C C . ILE A 1 706 ? -7.058 -4.392 19.956 1.00 97.25 706 ILE A C 1
ATOM 5805 O O . ILE A 1 706 ? -6.923 -3.546 19.067 1.00 97.25 706 ILE A O 1
ATOM 5809 N N . VAL A 1 707 ? -8.030 -4.329 20.862 1.00 97.06 707 VAL A N 1
ATOM 5810 C CA . VAL A 1 707 ? -9.166 -3.413 20.744 1.00 97.06 707 VAL A CA 1
ATOM 5811 C C . VAL A 1 707 ? -9.307 -2.481 21.954 1.00 97.06 707 VAL A C 1
ATOM 5813 O O . VAL A 1 707 ? -8.838 -2.803 23.049 1.00 97.06 707 VAL A O 1
ATOM 5816 N N . PRO A 1 708 ? -9.911 -1.289 21.788 1.00 96.50 708 PRO A N 1
ATOM 5817 C CA . PRO A 1 708 ? -10.019 -0.308 22.867 1.00 96.50 708 PRO A CA 1
ATOM 5818 C C . PRO A 1 708 ? -10.857 -0.804 24.053 1.00 96.50 708 PRO A C 1
ATOM 5820 O O . PRO A 1 708 ? -11.972 -1.292 23.872 1.00 96.50 708 PRO A O 1
ATOM 5823 N N . LEU A 1 709 ? -10.347 -0.576 25.268 1.00 96.06 709 LEU A N 1
ATOM 5824 C CA . LEU A 1 709 ? -11.089 -0.718 26.521 1.00 96.06 709 LEU A CA 1
ATOM 5825 C C . LEU A 1 709 ? -10.809 0.497 27.404 1.00 96.06 709 LEU A C 1
ATOM 5827 O O . LEU A 1 709 ? -9.664 0.756 27.773 1.00 96.06 709 LEU A O 1
ATOM 5831 N N . ILE A 1 710 ? -11.849 1.250 27.742 1.00 95.81 710 ILE A N 1
ATOM 5832 C CA . ILE A 1 710 ? -11.757 2.452 28.562 1.00 95.81 710 ILE A CA 1
ATOM 5833 C C . ILE A 1 710 ? -12.686 2.291 29.747 1.00 95.81 710 ILE A C 1
ATOM 5835 O O . ILE A 1 710 ? -13.888 2.110 29.574 1.00 95.81 710 ILE A O 1
ATOM 5839 N N . VAL A 1 711 ? -12.125 2.404 30.945 1.00 93.62 711 VAL A N 1
ATOM 5840 C CA . VAL A 1 711 ? -12.877 2.378 32.197 1.00 93.62 711 VAL A CA 1
ATOM 5841 C C . VAL A 1 711 ? -12.773 3.759 32.828 1.00 93.62 711 VAL A C 1
ATOM 5843 O O . VAL A 1 711 ? -11.712 4.167 33.291 1.00 93.62 711 VAL A O 1
ATOM 5846 N N . ALA A 1 712 ? -13.871 4.505 32.817 1.00 93.00 712 ALA A N 1
ATOM 5847 C CA . ALA A 1 712 ? -13.971 5.824 33.422 1.00 93.00 712 ALA A CA 1
ATOM 5848 C C . ALA A 1 712 ? -14.792 5.721 34.713 1.00 93.00 712 ALA A C 1
ATOM 5850 O O . ALA A 1 712 ? -16.024 5.702 34.681 1.00 93.00 712 ALA A O 1
ATOM 5851 N N . ARG A 1 713 ? -14.098 5.648 35.852 1.00 90.44 713 ARG A N 1
ATOM 5852 C CA . ARG A 1 713 ? -14.710 5.539 37.185 1.00 90.44 713 ARG A CA 1
ATOM 5853 C C . ARG A 1 713 ? -14.986 6.917 37.767 1.00 90.44 713 ARG A C 1
ATOM 5855 O O . ARG A 1 713 ? -14.146 7.805 37.646 1.00 90.44 713 ARG A O 1
ATOM 5862 N N . SER A 1 714 ? -16.121 7.125 38.421 1.00 85.38 714 SER A N 1
ATOM 5863 C CA . SER A 1 714 ? -16.411 8.413 39.058 1.00 85.38 714 SER A CA 1
ATOM 5864 C C . SER A 1 714 ? -15.367 8.787 40.122 1.00 85.38 714 SER A C 1
ATOM 5866 O O . SER A 1 714 ? -14.887 7.931 40.867 1.00 85.38 714 SER A O 1
ATOM 5868 N N . LYS A 1 715 ? -15.003 10.078 40.183 1.00 78.88 715 LYS A N 1
ATOM 5869 C CA . LYS A 1 715 ? -14.086 10.644 41.194 1.00 78.88 715 LYS A CA 1
ATOM 5870 C C . LYS A 1 715 ? -14.761 10.914 42.537 1.00 78.88 715 LYS A C 1
ATOM 5872 O O . LYS A 1 715 ? -14.070 11.063 43.542 1.00 78.88 715 LYS A O 1
ATOM 5877 N N . SER A 1 716 ? -16.084 11.029 42.552 1.00 58.94 716 SER A N 1
ATOM 5878 C CA . SER A 1 716 ? -16.827 11.431 43.741 1.00 58.94 716 SER A CA 1
ATOM 5879 C C . SER A 1 716 ? -17.060 10.221 44.650 1.00 58.94 716 SER A C 1
ATOM 5881 O O . SER A 1 716 ? -17.684 9.254 44.204 1.00 58.94 716 SER A O 1
ATOM 5883 N N . PRO A 1 717 ? -16.643 10.256 45.931 1.00 47.56 717 PRO A N 1
ATOM 5884 C CA . PRO A 1 717 ? -17.243 9.377 46.918 1.00 47.56 717 PRO A CA 1
ATOM 5885 C C . PRO A 1 717 ? -18.721 9.745 46.987 1.00 47.56 717 PRO A C 1
ATOM 5887 O O . PRO A 1 717 ? -19.072 10.917 47.153 1.00 47.56 717 PRO A O 1
ATOM 5890 N N . LYS A 1 718 ? -19.605 8.761 46.833 1.00 47.22 718 LYS A N 1
ATOM 5891 C CA . LYS A 1 718 ? -21.014 9.008 47.118 1.00 47.22 718 LYS A CA 1
ATOM 5892 C C . LYS A 1 718 ? -21.135 9.446 48.581 1.00 47.22 718 LYS A C 1
ATOM 5894 O O . LYS A 1 718 ? -20.457 8.862 49.430 1.00 47.22 718 LYS A O 1
ATOM 5899 N N . PRO A 1 719 ? -21.996 10.425 48.916 1.00 37.09 719 PRO A N 1
ATOM 5900 C CA . PRO A 1 719 ? -22.462 10.528 50.290 1.00 37.09 719 PRO A CA 1
ATOM 5901 C C . PRO A 1 719 ? -23.004 9.151 50.668 1.00 37.09 719 PRO A C 1
ATOM 5903 O O . PRO A 1 719 ? -23.764 8.569 49.891 1.00 37.09 719 PRO A O 1
ATOM 5906 N N . ALA A 1 720 ? -22.545 8.614 51.800 1.00 29.64 720 ALA A N 1
ATOM 5907 C CA . ALA A 1 720 ? -22.970 7.313 52.288 1.00 29.64 720 ALA A CA 1
ATOM 5908 C C . ALA A 1 720 ? -24.497 7.248 52.220 1.00 29.64 720 ALA A C 1
ATOM 5910 O O . ALA A 1 720 ? -25.192 7.963 52.941 1.00 29.64 720 ALA A O 1
ATOM 5911 N N . ILE A 1 721 ? -25.020 6.430 51.310 1.00 38.34 721 ILE A N 1
ATOM 5912 C CA . ILE A 1 721 ? -26.409 6.014 51.395 1.00 38.34 721 ILE A CA 1
ATOM 5913 C C . ILE A 1 721 ? -26.369 4.990 52.525 1.00 38.34 721 ILE A C 1
ATOM 5915 O O . ILE A 1 721 ? -25.723 3.954 52.347 1.00 38.34 721 ILE A O 1
ATOM 5919 N N . PRO A 1 722 ? -26.943 5.272 53.709 1.00 31.05 722 PRO A N 1
ATOM 5920 C CA . PRO A 1 722 ? -26.953 4.281 54.767 1.00 31.05 722 PRO A CA 1
ATOM 5921 C C . PRO A 1 722 ? -27.608 3.022 54.202 1.00 31.05 722 PRO A C 1
ATOM 5923 O O . PRO A 1 722 ? -28.688 3.093 53.613 1.00 31.05 722 PRO A O 1
ATOM 5926 N N . GLN A 1 723 ? -26.925 1.884 54.341 1.00 32.78 723 GLN A N 1
ATOM 5927 C CA . GLN A 1 723 ? -27.498 0.574 54.068 1.00 32.78 723 GLN A CA 1
ATOM 5928 C C . GLN A 1 723 ? -28.713 0.390 54.983 1.00 32.78 723 GLN A C 1
ATOM 5930 O O . GLN A 1 723 ? -28.601 -0.071 56.117 1.00 32.78 723 GLN A O 1
ATOM 5935 N N . ILE A 1 724 ? -29.888 0.780 54.501 1.00 33.56 724 ILE A N 1
ATOM 5936 C CA . ILE A 1 724 ? -31.155 0.464 55.140 1.00 33.56 724 ILE A CA 1
ATOM 5937 C C . ILE A 1 724 ? -31.611 -0.858 54.535 1.00 33.56 724 ILE A C 1
ATOM 5939 O O . ILE A 1 724 ? -31.940 -0.957 53.353 1.00 33.56 724 ILE A O 1
ATOM 5943 N N . LYS A 1 725 ? -31.625 -1.902 55.366 1.00 32.91 725 LYS A N 1
ATOM 5944 C CA . LYS A 1 725 ? -32.416 -3.101 55.096 1.00 32.91 725 LYS A CA 1
ATOM 5945 C C . LYS A 1 725 ? -33.869 -2.680 54.825 1.00 32.91 725 LYS A C 1
ATOM 5947 O O . LYS A 1 725 ? -34.493 -2.089 55.692 1.00 32.91 725 LYS A O 1
ATOM 5952 N N . LYS A 1 726 ? -34.365 -3.045 53.636 1.00 47.00 726 LYS A N 1
ATOM 5953 C CA . LYS A 1 726 ? -35.756 -3.410 53.296 1.00 47.00 726 LYS A CA 1
ATOM 5954 C C . LYS A 1 726 ? -36.878 -2.659 54.039 1.00 47.00 726 LYS A C 1
ATOM 5956 O O . LYS A 1 726 ? -37.270 -3.111 55.102 1.00 47.00 726 LYS A O 1
ATOM 5961 N N . THR A 1 727 ? -37.407 -1.623 53.373 1.00 39.69 727 THR A N 1
ATOM 5962 C CA . THR A 1 727 ? -38.812 -1.150 53.214 1.00 39.69 727 THR A CA 1
ATOM 5963 C C . THR A 1 727 ? -38.773 0.373 53.085 1.00 39.69 727 THR A C 1
ATOM 5965 O O . THR A 1 727 ? -38.470 1.057 54.063 1.00 39.69 727 THR A O 1
ATOM 5968 N N . ASP A 1 728 ? -39.046 0.917 51.895 1.00 48.59 728 ASP A N 1
ATOM 5969 C CA . ASP A 1 728 ? -39.183 2.366 51.730 1.00 48.59 728 ASP A CA 1
ATOM 5970 C C . ASP A 1 728 ? -40.581 2.762 52.204 1.00 48.59 728 ASP A C 1
ATOM 5972 O O . ASP A 1 728 ? -41.592 2.405 51.604 1.00 48.59 728 ASP A O 1
ATOM 5976 N N . SER A 1 729 ? -40.649 3.512 53.296 1.00 55.47 729 SER A N 1
ATOM 5977 C CA . SER A 1 729 ? -41.910 4.030 53.801 1.00 55.47 729 SER A CA 1
ATOM 5978 C C . SER A 1 729 ? -42.174 5.429 53.255 1.00 55.47 729 SER A C 1
ATOM 5980 O O . SER A 1 729 ? -41.439 6.375 53.560 1.00 55.47 729 SER A O 1
ATOM 5982 N N . VAL A 1 730 ? -43.225 5.600 52.462 1.00 62.94 730 VAL A N 1
ATOM 5983 C CA . VAL A 1 730 ? -43.637 6.911 51.960 1.00 62.94 730 VAL A CA 1
ATOM 5984 C C . VAL A 1 730 ? -44.621 7.537 52.923 1.00 62.94 730 VAL A C 1
ATOM 5986 O O . VAL A 1 730 ? -45.754 7.087 53.046 1.00 62.94 730 VAL A O 1
ATOM 5989 N N . VAL A 1 731 ? -44.181 8.611 53.575 1.00 64.31 731 VAL A N 1
ATOM 5990 C CA . VAL A 1 731 ? -45.047 9.462 54.390 1.00 64.31 731 VAL A CA 1
ATOM 5991 C C . VAL A 1 731 ? -45.701 10.501 53.478 1.00 64.31 731 VAL A C 1
ATOM 5993 O O . VAL A 1 731 ? -45.018 11.348 52.885 1.00 64.31 731 VAL A O 1
ATOM 5996 N N . LEU A 1 732 ? -47.021 10.407 53.321 1.00 69.31 732 LEU A N 1
ATOM 5997 C CA . LEU A 1 732 ? -47.837 11.437 52.669 1.00 69.31 732 LEU A CA 1
ATOM 5998 C C . LEU A 1 732 ? -47.972 12.647 53.613 1.00 69.31 732 LEU A C 1
ATOM 6000 O O . LEU A 1 732 ? -47.873 12.485 54.827 1.00 69.31 732 LEU A O 1
ATOM 6004 N N . LYS A 1 733 ? -48.224 13.857 53.086 1.00 58.81 733 LYS A N 1
ATOM 6005 C CA . LYS A 1 733 ? -48.262 15.125 53.863 1.00 58.81 733 LYS A CA 1
ATOM 6006 C C . LYS A 1 733 ? -49.108 15.106 55.152 1.00 58.81 733 LYS A C 1
ATOM 6008 O O . LYS A 1 733 ? -48.827 15.887 56.051 1.00 58.81 733 LYS A O 1
ATOM 6013 N N . ASN A 1 734 ? -50.079 14.199 55.272 1.00 59.47 734 ASN A N 1
ATOM 6014 C CA . ASN A 1 734 ? -50.953 14.071 56.445 1.00 59.47 734 ASN A CA 1
ATOM 6015 C C . ASN A 1 734 ? -50.569 12.896 57.377 1.00 59.47 734 ASN A C 1
ATOM 6017 O O . ASN A 1 734 ? -51.411 12.416 58.129 1.00 59.47 734 ASN A O 1
ATOM 6021 N N . GLY A 1 735 ? -49.335 12.387 57.302 1.00 61.69 735 GLY A N 1
ATOM 6022 C CA . GLY A 1 735 ? -48.790 11.399 58.245 1.00 61.69 735 GLY A CA 1
ATOM 6023 C C . GLY A 1 735 ? -49.049 9.923 57.917 1.00 61.69 735 GLY A C 1
ATOM 6024 O O . GLY A 1 735 ? -48.507 9.063 58.604 1.00 61.69 735 GLY A O 1
ATOM 6025 N N . LEU A 1 736 ? -49.814 9.599 56.862 1.00 71.88 736 LEU A N 1
ATOM 6026 C CA . LEU A 1 736 ? -49.990 8.207 56.423 1.00 71.88 736 LEU A CA 1
ATOM 6027 C C . LEU A 1 736 ? -48.669 7.659 55.878 1.00 71.88 736 LEU A C 1
ATOM 6029 O O . LEU A 1 736 ? -48.110 8.228 54.937 1.00 71.88 736 LEU A O 1
ATOM 6033 N N . ARG A 1 737 ? -48.217 6.542 56.448 1.00 73.31 737 ARG A N 1
ATOM 6034 C CA . ARG A 1 737 ? -47.017 5.813 56.046 1.00 73.31 737 ARG A CA 1
ATOM 6035 C C . ARG A 1 737 ? -47.415 4.628 55.165 1.00 73.31 737 ARG A C 1
ATOM 6037 O O . ARG A 1 737 ? -48.139 3.748 55.609 1.00 73.31 737 ARG A O 1
ATOM 6044 N N . LEU A 1 738 ? -46.968 4.631 53.912 1.00 74.69 738 LEU A N 1
ATOM 6045 C CA . LEU A 1 738 ? -47.133 3.514 52.982 1.00 74.69 738 LEU A CA 1
ATOM 6046 C C . LEU A 1 738 ? -45.807 2.770 52.861 1.00 74.69 738 LEU A C 1
ATOM 6048 O O . LEU A 1 738 ? -44.856 3.332 52.317 1.00 74.69 738 LEU A O 1
ATOM 6052 N N . ASP A 1 739 ? -45.743 1.531 53.334 1.00 72.25 739 ASP A N 1
ATOM 6053 C CA . ASP A 1 739 ? -44.563 0.686 53.154 1.00 72.25 739 ASP A CA 1
ATOM 6054 C C . ASP A 1 739 ? -44.583 0.078 51.750 1.00 72.25 739 ASP A C 1
ATOM 6056 O O . ASP A 1 739 ? -45.406 -0.778 51.425 1.00 72.25 739 ASP A O 1
ATOM 6060 N N . ILE A 1 740 ? -43.693 0.566 50.890 1.00 75.69 740 ILE A N 1
ATOM 6061 C CA . ILE A 1 740 ? -43.612 0.179 49.484 1.00 75.69 740 ILE A CA 1
ATOM 6062 C C . ILE A 1 740 ? -42.199 -0.279 49.126 1.00 75.69 740 ILE A C 1
ATOM 6064 O O . ILE A 1 740 ? -41.194 0.165 49.682 1.00 75.69 740 ILE A O 1
ATOM 6068 N N . SER A 1 741 ? -42.106 -1.202 48.172 1.00 66.81 741 SER A N 1
ATOM 6069 C CA . SER A 1 741 ? -40.835 -1.752 47.687 1.00 66.81 741 SER A CA 1
ATOM 6070 C C . SER A 1 741 ? -40.180 -0.884 46.609 1.00 66.81 741 SER A C 1
ATOM 6072 O O . SER A 1 741 ? -39.113 -1.225 46.095 1.00 66.81 741 SER A O 1
ATOM 6074 N N . PHE A 1 742 ? -40.816 0.233 46.242 1.00 69.38 742 PHE A N 1
ATOM 6075 C CA . PHE A 1 742 ? -40.366 1.144 45.197 1.00 69.38 742 PHE A CA 1
ATOM 6076 C C . PHE A 1 742 ? -40.385 2.599 45.667 1.00 69.38 742 PHE A C 1
ATOM 6078 O O . PHE A 1 742 ? -41.286 3.031 46.378 1.00 69.38 742 PHE A O 1
ATOM 6085 N N . ARG A 1 743 ? -39.453 3.408 45.161 1.00 73.75 743 ARG A N 1
ATOM 6086 C CA . ARG A 1 743 ? -39.448 4.854 45.399 1.00 73.75 743 ARG A CA 1
ATOM 6087 C C . ARG A 1 743 ? -40.397 5.563 44.418 1.00 73.75 743 ARG A C 1
ATOM 6089 O O . ARG A 1 743 ? -40.176 5.470 43.204 1.00 73.75 743 ARG A O 1
ATOM 6096 N N . PRO A 1 744 ? -41.448 6.282 44.862 1.00 75.69 744 PRO A N 1
ATOM 6097 C CA . PRO A 1 744 ? -42.332 6.990 43.947 1.00 75.69 744 PRO A CA 1
ATOM 6098 C C . PRO A 1 744 ? -41.618 8.195 43.354 1.00 75.69 744 PRO A C 1
ATOM 6100 O O . PRO A 1 744 ? -40.897 8.927 44.034 1.00 75.69 744 PRO A O 1
ATOM 6103 N N . THR A 1 745 ? -41.869 8.452 42.078 1.00 78.94 745 THR A N 1
ATOM 6104 C CA . THR A 1 745 ? -41.453 9.709 41.446 1.00 78.94 745 THR A CA 1
ATOM 6105 C C . THR A 1 745 ? -42.175 10.903 42.083 1.00 78.94 745 THR A C 1
ATOM 6107 O O . THR A 1 745 ? -43.265 10.749 42.631 1.00 78.94 745 THR A O 1
ATOM 6110 N N . LYS A 1 746 ? -41.631 12.125 41.949 1.00 78.50 746 LYS A N 1
ATOM 6111 C CA . LYS A 1 746 ? -42.293 13.356 42.440 1.00 78.50 746 LYS A CA 1
ATOM 6112 C C . LYS A 1 746 ? -43.754 13.466 41.972 1.00 78.50 746 LYS A C 1
ATOM 6114 O O . LYS A 1 746 ? -44.626 13.776 42.770 1.00 78.50 746 LYS A O 1
ATOM 6119 N N . LYS A 1 747 ? -44.028 13.124 40.705 1.00 81.75 747 LYS A N 1
ATOM 6120 C CA . LYS A 1 747 ? -45.388 13.097 40.137 1.00 81.75 747 LYS A CA 1
ATOM 6121 C C . LYS A 1 747 ? -46.270 12.023 40.783 1.00 81.75 747 LYS A C 1
ATOM 6123 O O . LYS A 1 747 ? -47.399 12.316 41.139 1.00 81.75 747 LYS A O 1
ATOM 6128 N N . GLU A 1 748 ? -45.762 10.803 40.968 1.00 85.06 748 GLU A N 1
ATOM 6129 C CA . GLU A 1 748 ? -46.501 9.720 41.643 1.00 85.06 748 GLU A CA 1
ATOM 6130 C C . GLU A 1 748 ? -46.805 10.070 43.109 1.00 85.06 748 GLU A C 1
ATOM 6132 O O . GLU A 1 748 ? -47.900 9.781 43.580 1.00 85.06 748 GLU A O 1
ATOM 6137 N N . LYS A 1 749 ? -45.887 10.757 43.805 1.00 82.38 749 LYS A N 1
ATOM 6138 C CA . LYS A 1 749 ? -46.118 11.258 45.165 1.00 82.38 749 LYS A CA 1
ATOM 6139 C C . LYS A 1 749 ? -47.228 12.313 45.203 1.00 82.38 749 LYS A C 1
ATOM 6141 O O . LYS A 1 749 ? -48.124 12.190 46.024 1.00 82.38 749 LYS A O 1
ATOM 6146 N N . ILE A 1 750 ? -47.220 13.286 44.289 1.00 82.12 750 ILE A N 1
ATOM 6147 C CA . ILE A 1 750 ? -48.284 14.304 44.191 1.00 82.12 750 ILE A CA 1
ATOM 6148 C C . ILE A 1 750 ? -49.630 13.667 43.835 1.00 82.12 750 ILE A C 1
ATOM 6150 O O . ILE A 1 750 ? -50.648 14.051 44.400 1.00 82.12 750 ILE A O 1
ATOM 6154 N N . ILE A 1 751 ? -49.651 12.670 42.944 1.00 85.62 751 ILE A N 1
ATOM 6155 C CA . ILE A 1 751 ? -50.869 11.913 42.617 1.00 85.62 751 ILE A CA 1
ATOM 6156 C C . ILE A 1 751 ? -51.403 11.205 43.870 1.00 85.62 751 ILE A C 1
ATOM 6158 O O . ILE A 1 751 ? -52.577 11.360 44.193 1.00 85.62 751 ILE A O 1
ATOM 6162 N N . LEU A 1 752 ? -50.551 10.483 44.610 1.00 84.62 752 LEU A N 1
ATOM 6163 C CA . LEU A 1 752 ? -50.939 9.820 45.862 1.00 84.62 752 LEU A CA 1
ATOM 6164 C C . LEU A 1 752 ? -51.424 10.814 46.919 1.00 84.62 752 LEU A C 1
ATOM 6166 O O . LEU A 1 752 ? -52.445 10.570 47.549 1.00 84.62 752 LEU A O 1
ATOM 6170 N N . GLU A 1 753 ? -50.736 11.943 47.091 1.00 82.31 753 GLU A N 1
ATOM 6171 C CA . GLU A 1 753 ? -51.153 13.008 48.008 1.00 82.31 753 GLU A CA 1
ATOM 6172 C C . GLU A 1 753 ? -52.490 13.624 47.590 1.00 82.31 753 GLU A C 1
ATOM 6174 O O . GLU A 1 753 ? -53.339 13.872 48.440 1.00 82.31 753 GLU A O 1
ATOM 6179 N N . THR A 1 754 ? -52.702 13.836 46.290 1.00 82.94 754 THR A N 1
ATOM 6180 C CA . THR A 1 754 ? -53.939 14.421 45.757 1.00 82.94 754 THR A CA 1
ATOM 6181 C C . THR A 1 754 ? -55.112 13.483 46.007 1.00 82.94 754 THR A C 1
ATOM 6183 O O . THR A 1 754 ? -56.097 13.900 46.616 1.00 82.94 754 THR A O 1
ATOM 6186 N N . LEU A 1 755 ? -54.969 12.207 45.639 1.00 83.75 755 LEU A N 1
ATOM 6187 C CA . LEU A 1 755 ? -55.986 11.180 45.866 1.00 83.75 755 LEU A CA 1
ATOM 6188 C C . LEU A 1 755 ? -56.255 10.960 47.361 1.00 83.75 755 LEU A C 1
ATOM 6190 O O . LEU A 1 755 ? -57.407 10.821 47.759 1.00 83.75 755 LEU A O 1
ATOM 6194 N N . TYR A 1 756 ? -55.213 10.968 48.196 1.00 80.19 756 TYR A N 1
ATOM 6195 C CA . TYR A 1 756 ? -55.354 10.783 49.639 1.00 80.19 756 TYR A CA 1
ATOM 6196 C C . TYR A 1 756 ? -55.971 11.998 50.348 1.00 80.19 756 TYR A C 1
ATOM 6198 O O . TYR A 1 756 ? -56.758 11.833 51.275 1.00 80.19 756 TYR A O 1
ATOM 6206 N N . SER A 1 757 ? -55.649 13.226 49.925 1.00 74.56 757 SER A N 1
ATOM 6207 C CA . SER A 1 757 ? -56.185 14.451 50.543 1.00 74.56 757 SER A CA 1
ATOM 6208 C C . SER A 1 757 ? -57.695 14.605 50.361 1.00 74.56 757 SER A C 1
ATOM 6210 O O . SER A 1 757 ? -58.364 15.153 51.232 1.00 74.56 757 SER A O 1
ATOM 6212 N N . LEU A 1 758 ? -58.235 14.064 49.268 1.00 74.00 758 LEU A N 1
ATOM 6213 C CA . LEU A 1 758 ? -59.654 14.104 48.914 1.00 74.00 758 LEU A CA 1
ATOM 6214 C C . LEU A 1 758 ? -60.395 12.829 49.353 1.00 74.00 758 LEU A C 1
ATOM 6216 O O . LEU A 1 758 ? -61.306 12.379 48.661 1.00 74.00 758 LEU A O 1
ATOM 6220 N N . LYS A 1 759 ? -59.971 12.242 50.486 1.00 63.50 759 LYS A N 1
ATOM 6221 C CA . LYS A 1 759 ? -60.442 10.980 51.089 1.00 63.50 759 LYS A CA 1
ATOM 6222 C C . LYS A 1 759 ? -61.822 10.526 50.604 1.00 63.50 759 LYS A C 1
ATOM 6224 O O . LYS A 1 759 ? -62.829 11.199 50.803 1.00 63.50 759 LYS A O 1
ATOM 6229 N N . ASN A 1 760 ? -61.858 9.339 50.007 1.00 61.12 760 ASN A N 1
ATOM 6230 C CA . ASN A 1 760 ? -63.056 8.658 49.523 1.00 61.12 760 ASN A CA 1
ATOM 6231 C C . ASN A 1 760 ? -63.898 9.373 48.439 1.00 61.12 760 ASN A C 1
ATOM 6233 O O . ASN A 1 760 ? -64.963 8.857 48.080 1.00 61.12 760 ASN A O 1
ATOM 6237 N N . SER A 1 761 ? -63.411 10.474 47.860 1.00 79.38 761 SER A N 1
ATOM 6238 C CA . SER A 1 761 ? -64.024 11.152 46.711 1.00 79.38 761 SER A CA 1
ATOM 6239 C C . SER A 1 761 ? -63.305 10.801 45.408 1.00 79.38 761 SER A C 1
ATOM 6241 O O . SER A 1 761 ? -62.098 10.556 45.389 1.00 79.38 761 SER A O 1
ATOM 6243 N N . PHE A 1 762 ? -64.055 10.765 44.311 1.00 80.50 762 PHE A N 1
ATOM 6244 C CA . PHE A 1 762 ? -63.503 10.570 42.975 1.00 80.50 762 PHE A CA 1
ATOM 6245 C C . PHE A 1 762 ? -62.906 11.876 42.445 1.00 80.50 762 PHE A C 1
ATOM 6247 O O . PHE A 1 762 ? -63.544 12.923 42.504 1.00 80.50 762 PHE A O 1
ATOM 6254 N N . VAL A 1 763 ? -61.696 11.794 41.898 1.00 85.19 763 VAL A N 1
ATOM 6255 C CA . VAL A 1 763 ? -60.952 12.909 41.303 1.00 85.19 763 VAL A CA 1
ATOM 6256 C C . VAL A 1 763 ? -60.784 12.642 39.813 1.00 85.19 763 VAL A C 1
ATOM 6258 O O . VAL A 1 763 ? -60.384 11.538 39.432 1.00 85.19 763 VAL A O 1
ATOM 6261 N N . SER A 1 764 ? -61.091 13.627 38.970 1.00 84.62 764 SER A N 1
ATOM 6262 C CA . SER A 1 764 ? -60.966 13.462 37.522 1.00 84.62 764 SER A CA 1
ATOM 6263 C C . SER A 1 764 ? -59.509 13.513 37.069 1.00 84.62 764 SER A C 1
ATOM 6265 O O . SER A 1 764 ? -58.650 14.115 37.722 1.00 84.62 764 SER A O 1
ATOM 6267 N N . THR A 1 765 ? -59.222 12.915 35.913 1.00 83.06 765 THR A N 1
ATOM 6268 C CA . THR A 1 765 ? -57.909 13.031 35.262 1.00 83.06 765 THR A CA 1
ATOM 6269 C C . THR A 1 765 ? -57.503 14.501 35.066 1.00 83.06 765 THR A C 1
ATOM 6271 O O . THR A 1 765 ? -56.355 14.850 35.332 1.00 83.06 765 THR A O 1
ATOM 6274 N N . SER A 1 766 ? -58.454 15.378 34.711 1.00 80.75 766 SER A N 1
ATOM 6275 C CA . SER A 1 766 ? -58.230 16.821 34.509 1.00 80.75 766 SER A CA 1
ATOM 6276 C C . SER A 1 766 ? -57.780 17.539 35.788 1.00 80.75 766 SER A C 1
ATOM 6278 O O . SER A 1 766 ? -56.862 18.358 35.752 1.00 80.75 766 SER A O 1
ATOM 6280 N N . ASP A 1 767 ? -58.372 17.210 36.939 1.00 83.44 767 ASP A N 1
ATOM 6281 C CA . ASP A 1 767 ? -58.026 17.849 38.219 1.00 83.44 767 ASP A CA 1
ATOM 6282 C C . ASP A 1 767 ? -56.612 17.464 38.679 1.00 83.44 767 ASP A C 1
ATOM 6284 O O . ASP A 1 767 ? -55.841 18.293 39.174 1.00 83.44 767 ASP A O 1
ATOM 6288 N N . ILE A 1 768 ? -56.240 16.194 38.483 1.00 84.94 768 ILE A N 1
ATOM 6289 C CA . ILE A 1 768 ? -54.892 15.694 38.785 1.00 84.94 768 ILE A CA 1
ATOM 6290 C C . ILE A 1 768 ? -53.869 16.340 37.840 1.00 84.94 768 ILE A C 1
ATOM 6292 O O . ILE A 1 768 ? -52.778 16.720 38.272 1.00 84.94 768 ILE A O 1
ATOM 6296 N N . GLU A 1 769 ? -54.216 16.498 36.562 1.00 84.00 769 GLU A N 1
ATOM 6297 C CA . GLU A 1 769 ? -53.407 17.208 35.570 1.00 84.00 769 GLU A CA 1
ATOM 6298 C C . GLU A 1 769 ? -53.148 18.655 35.983 1.00 84.00 769 GLU A C 1
ATOM 6300 O O . GLU A 1 769 ? -51.989 19.077 36.031 1.00 84.00 769 GLU A O 1
ATOM 6305 N N . GLN A 1 770 ? -54.196 19.391 36.357 1.00 85.00 770 GLN A N 1
ATOM 6306 C CA . GLN A 1 770 ? -54.082 20.780 36.792 1.00 85.00 770 GLN A CA 1
ATOM 6307 C C . GLN A 1 770 ? -53.195 20.906 38.037 1.00 85.00 770 GLN A C 1
ATOM 6309 O O . GLN A 1 770 ? -52.323 21.774 38.095 1.00 85.00 770 GLN A O 1
ATOM 6314 N N . LYS A 1 771 ? -53.334 19.992 39.006 1.00 83.88 771 LYS A N 1
ATOM 6315 C CA . LYS A 1 771 ? -52.480 19.951 40.204 1.00 83.88 771 LYS A CA 1
ATOM 6316 C C . LYS A 1 771 ? -51.008 19.706 39.861 1.00 83.88 771 LYS A C 1
ATOM 6318 O O . LYS A 1 771 ? -50.125 20.375 40.394 1.00 83.88 771 LYS A O 1
ATOM 6323 N N . LEU A 1 772 ? -50.730 18.785 38.937 1.00 82.00 772 LEU A N 1
ATOM 6324 C CA . LEU A 1 772 ? -49.369 18.489 38.481 1.00 82.00 772 LEU A CA 1
ATOM 6325 C C . LEU A 1 772 ? -48.749 19.644 37.687 1.00 82.00 772 LEU A C 1
ATOM 6327 O O . LEU A 1 772 ? -47.553 19.896 37.829 1.00 82.00 772 LEU A O 1
ATOM 6331 N N . VAL A 1 773 ? -49.530 20.343 36.860 1.00 81.62 773 VAL A N 1
ATOM 6332 C CA . VAL A 1 773 ? -49.073 21.552 36.156 1.00 81.62 773 VAL A CA 1
ATOM 6333 C C . VAL A 1 773 ? -48.753 22.658 37.158 1.00 81.62 773 VAL A C 1
ATOM 6335 O O . VAL A 1 773 ? -47.682 23.251 37.065 1.00 81.62 773 VAL A O 1
ATOM 6338 N N . ASN A 1 774 ? -49.611 22.878 38.154 1.00 83.88 774 ASN A N 1
ATOM 6339 C CA . ASN A 1 774 ? -49.403 23.914 39.165 1.00 83.88 774 ASN A CA 1
ATOM 6340 C C . ASN A 1 774 ? -48.163 23.655 40.037 1.00 83.88 774 ASN A C 1
ATOM 6342 O O . ASN A 1 774 ? -47.436 24.592 40.350 1.00 83.88 774 ASN A O 1
ATOM 6346 N N . GLU A 1 775 ? -47.892 22.402 40.420 1.00 79.62 775 GLU A N 1
ATOM 6347 C CA . GLU A 1 775 ? -46.759 22.078 41.302 1.00 79.62 775 GLU A CA 1
ATOM 6348 C C . GLU A 1 775 ? -45.439 21.795 40.561 1.00 79.62 775 GLU A C 1
ATOM 6350 O O . GLU A 1 775 ? -44.364 21.963 41.137 1.00 79.62 775 GLU A O 1
ATOM 6355 N N . LEU A 1 776 ? -45.483 21.338 39.302 1.00 78.06 776 LEU A N 1
ATOM 6356 C CA . LEU A 1 776 ? -44.296 20.866 38.567 1.00 78.06 776 LEU A CA 1
ATOM 6357 C C . LEU A 1 776 ? -44.146 21.448 37.150 1.00 78.06 776 LEU A C 1
ATOM 6359 O O . LEU A 1 776 ? -43.256 21.019 36.412 1.00 78.06 776 LEU A O 1
ATOM 6363 N N . GLY A 1 777 ? -45.018 22.365 36.728 1.00 73.06 777 GLY A N 1
ATOM 6364 C CA . GLY A 1 777 ? -44.989 23.022 35.414 1.00 73.06 777 GLY A CA 1
ATOM 6365 C C . GLY A 1 777 ? -45.410 22.147 34.224 1.00 73.06 777 GLY A C 1
ATOM 6366 O O . GLY A 1 777 ? -45.536 22.646 33.112 1.00 73.06 777 GLY A O 1
ATOM 6367 N N . SER A 1 778 ? -45.627 20.839 34.414 1.00 72.38 778 SER A N 1
ATOM 6368 C CA 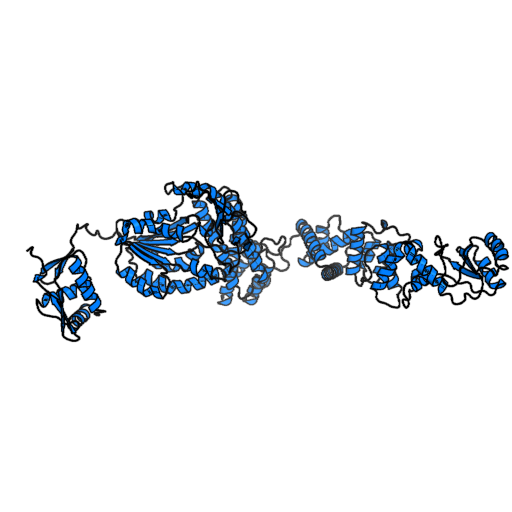. SER A 1 778 ? -46.124 19.931 33.368 1.00 72.38 778 SER A CA 1
ATOM 6369 C C . SER A 1 778 ? -46.768 18.669 33.952 1.00 72.38 778 SER A C 1
ATOM 6371 O O . SER A 1 778 ? -46.199 18.026 34.841 1.00 72.38 778 SER A O 1
ATOM 6373 N N . ALA A 1 779 ? -47.888 18.216 33.383 1.00 69.62 779 ALA A N 1
ATOM 6374 C CA . ALA A 1 779 ? -48.497 16.931 33.745 1.00 69.62 779 ALA A CA 1
ATOM 6375 C C . ALA A 1 779 ? -47.829 15.742 33.0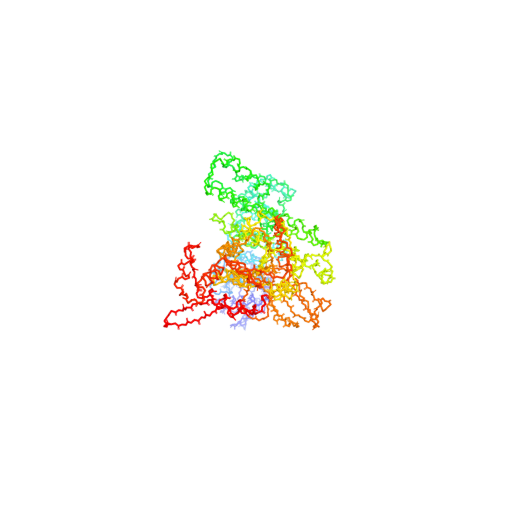21 1.00 69.62 779 ALA A C 1
ATOM 6377 O O . ALA A 1 779 ? -47.339 14.802 33.664 1.00 69.62 779 ALA A O 1
ATOM 6378 N N . GLY A 1 780 ? -47.644 15.839 31.699 1.00 70.69 780 GLY A N 1
ATOM 6379 C CA . GLY A 1 780 ? -47.228 14.715 30.843 1.00 70.69 780 GLY A CA 1
ATOM 6380 C C . GLY A 1 780 ? -48.359 13.692 30.660 1.00 70.69 780 GLY A C 1
ATOM 6381 O O . GLY A 1 780 ? -49.479 13.954 31.070 1.00 70.69 780 GLY A O 1
ATOM 6382 N N . LEU A 1 781 ? -48.075 12.520 30.075 1.00 74.19 781 LEU A N 1
ATOM 6383 C CA . LEU A 1 781 ? -49.081 11.457 29.890 1.00 74.19 781 LEU A CA 1
ATOM 6384 C C . LEU A 1 781 ? -49.571 10.928 31.253 1.00 74.19 781 LEU A C 1
ATOM 6386 O O . LEU A 1 781 ? -48.879 10.126 31.888 1.00 74.19 781 LEU A O 1
ATOM 6390 N N . LEU A 1 782 ? -50.726 11.404 31.724 1.00 78.19 782 LEU A N 1
ATOM 6391 C CA . LEU A 1 782 ? -51.223 11.125 33.072 1.00 78.19 782 LEU A CA 1
ATOM 6392 C C . LEU A 1 782 ? -51.783 9.703 33.212 1.00 78.19 782 LEU A C 1
ATOM 6394 O O . LEU A 1 782 ? -51.407 8.982 34.136 1.00 78.19 782 LEU A O 1
ATOM 6398 N N . ASP A 1 783 ? -52.592 9.257 32.255 1.00 70.19 783 ASP A N 1
ATOM 6399 C CA . ASP A 1 783 ? -53.229 7.935 32.295 1.00 70.19 783 ASP A CA 1
ATOM 6400 C C . ASP A 1 783 ? -52.224 6.779 32.366 1.00 70.19 783 ASP A C 1
ATOM 6402 O O . ASP A 1 783 ? -52.391 5.828 33.135 1.00 70.19 783 ASP A O 1
ATOM 6406 N N . SER A 1 784 ? -51.131 6.860 31.602 1.00 69.38 784 SER A N 1
ATOM 6407 C CA . SER A 1 784 ? -50.078 5.839 31.634 1.00 69.38 784 SER A CA 1
ATOM 6408 C C . SER A 1 784 ? -49.318 5.843 32.965 1.00 69.38 784 SER A C 1
ATOM 6410 O O . SER A 1 784 ? -48.933 4.780 33.462 1.00 69.38 784 SER A O 1
ATOM 6412 N N . LYS A 1 785 ? -49.152 7.016 33.591 1.00 77.69 785 LYS A N 1
ATOM 6413 C CA . LYS A 1 785 ? -48.530 7.156 34.916 1.00 77.69 785 LYS A CA 1
ATOM 6414 C C . LYS A 1 785 ? -49.407 6.578 36.019 1.00 77.69 785 LYS A C 1
ATOM 6416 O O . LYS A 1 785 ? -48.875 5.844 36.851 1.00 77.69 785 LYS A O 1
ATOM 6421 N N . ILE A 1 786 ? -50.711 6.859 36.024 1.00 80.94 786 ILE A N 1
ATOM 6422 C CA . ILE A 1 786 ? -51.616 6.333 37.055 1.00 80.94 786 ILE A CA 1
ATOM 6423 C C . ILE A 1 786 ? -51.749 4.813 36.912 1.00 80.94 786 ILE A C 1
ATOM 6425 O O . ILE A 1 786 ? -51.563 4.099 37.895 1.00 80.94 786 ILE A O 1
ATOM 6429 N N . LYS A 1 787 ? -51.913 4.279 35.693 1.00 76.94 787 LYS A N 1
ATOM 6430 C CA . LYS A 1 787 ? -51.911 2.819 35.458 1.00 76.94 787 LYS A CA 1
ATOM 6431 C C . LYS A 1 787 ? -50.619 2.149 35.938 1.00 76.94 787 LYS A C 1
ATOM 6433 O O . LYS A 1 787 ? -50.660 1.085 36.560 1.00 76.94 787 LYS A O 1
ATOM 6438 N N . ARG A 1 788 ? -49.460 2.775 35.694 1.00 80.06 788 ARG A N 1
ATOM 6439 C CA . ARG A 1 788 ? -48.159 2.290 36.185 1.00 80.06 788 ARG A CA 1
ATOM 6440 C C . ARG A 1 788 ? -48.087 2.304 37.711 1.00 80.06 788 ARG A C 1
ATOM 6442 O O . ARG A 1 788 ? -47.608 1.335 38.294 1.00 80.06 788 ARG A O 1
ATOM 6449 N N . LEU A 1 789 ? -48.554 3.378 38.341 1.00 83.44 789 LEU A N 1
ATOM 6450 C CA . LEU A 1 789 ? -48.592 3.516 39.794 1.00 83.44 789 LEU A CA 1
ATOM 6451 C C . LEU A 1 789 ? -49.485 2.446 40.435 1.00 83.44 789 LEU A C 1
ATOM 6453 O O . LEU A 1 789 ? -49.030 1.753 41.339 1.00 83.44 789 LEU A O 1
ATOM 6457 N N . VAL A 1 790 ? -50.693 2.228 39.905 1.00 82.00 790 VAL A N 1
ATOM 6458 C CA . VAL A 1 790 ? -51.610 1.164 40.357 1.00 82.00 790 VAL A CA 1
ATOM 6459 C C . VAL A 1 790 ? -50.940 -0.209 40.277 1.00 82.00 790 VAL A C 1
ATOM 6461 O O . VAL A 1 790 ? -51.002 -0.987 41.226 1.00 82.00 790 VAL A O 1
ATOM 6464 N N . LYS A 1 791 ? -50.239 -0.513 39.176 1.00 77.38 791 LYS A N 1
ATOM 6465 C CA . LYS A 1 791 ? -49.535 -1.797 39.013 1.00 77.38 791 LYS A CA 1
ATOM 6466 C C . LYS A 1 791 ? -48.390 -1.978 40.018 1.00 77.38 791 LYS A C 1
ATOM 6468 O O . LYS A 1 791 ? -48.193 -3.088 40.504 1.00 77.38 791 LYS A O 1
ATOM 6473 N N . LYS A 1 792 ? -47.647 -0.908 40.326 1.00 79.31 792 LYS A N 1
ATOM 6474 C CA . LYS A 1 792 ? -46.581 -0.922 41.343 1.00 79.31 792 LYS A CA 1
ATOM 6475 C C . LYS A 1 792 ? -47.150 -1.172 42.744 1.00 79.31 792 LYS A C 1
ATOM 6477 O O . LYS A 1 792 ? -46.673 -2.070 43.422 1.00 79.31 792 LYS A O 1
ATOM 6482 N N . LEU A 1 793 ? -48.211 -0.459 43.125 1.00 82.50 793 LEU A N 1
ATOM 6483 C CA . LEU A 1 793 ? -48.877 -0.624 44.425 1.00 82.50 793 LEU A CA 1
ATOM 6484 C C . LEU A 1 793 ? -49.464 -2.033 44.595 1.00 82.50 793 LEU A C 1
ATOM 6486 O O . LEU A 1 793 ? -49.247 -2.675 45.619 1.00 82.50 793 LEU A O 1
ATOM 6490 N N . LYS A 1 794 ? -50.102 -2.577 43.550 1.00 79.94 794 LYS A N 1
ATOM 6491 C CA . LYS A 1 794 ? -50.615 -3.957 43.562 1.00 79.94 794 LYS A CA 1
ATOM 6492 C C . LYS A 1 794 ? -49.518 -5.011 43.731 1.00 79.94 794 LYS A C 1
ATOM 6494 O O . LYS A 1 794 ? -49.774 -6.041 44.349 1.00 79.94 794 LYS A O 1
ATOM 6499 N N . LYS A 1 795 ? -48.302 -4.767 43.219 1.00 76.75 795 LYS A N 1
ATOM 6500 C CA . LYS A 1 795 ? -47.142 -5.658 43.426 1.00 76.75 795 LYS A CA 1
ATOM 6501 C C . LYS A 1 795 ? -46.759 -5.749 44.910 1.00 76.75 795 LYS A C 1
ATOM 6503 O O . LYS A 1 795 ? -46.374 -6.823 45.363 1.00 76.75 795 LYS A O 1
ATOM 6508 N N . ASP A 1 796 ? -46.974 -4.667 45.652 1.00 72.69 796 ASP A N 1
ATOM 6509 C CA . ASP A 1 796 ? -46.771 -4.578 47.103 1.00 72.69 796 ASP A CA 1
ATOM 6510 C C . ASP A 1 796 ? -48.032 -4.949 47.905 1.00 72.69 796 ASP A C 1
ATOM 6512 O O . ASP A 1 796 ? -48.117 -4.683 49.098 1.00 72.69 796 ASP A O 1
ATOM 6516 N N . LYS A 1 797 ? -49.026 -5.586 47.265 1.00 77.44 797 LYS A N 1
ATOM 6517 C CA . LYS A 1 797 ? -50.327 -5.965 47.853 1.00 77.44 797 LYS A CA 1
ATOM 6518 C C . LYS A 1 797 ? -51.166 -4.784 48.376 1.00 77.44 797 LYS A C 1
ATOM 6520 O O . LYS A 1 797 ? -52.114 -5.015 49.125 1.00 77.44 797 LYS A O 1
ATOM 6525 N N . LEU A 1 798 ? -50.878 -3.555 47.940 1.00 80.38 798 LEU A N 1
ATOM 6526 C CA . LEU A 1 798 ? -51.648 -2.347 48.249 1.00 80.38 798 LEU A CA 1
ATOM 6527 C C . LEU A 1 798 ? -52.649 -2.060 47.120 1.00 80.38 798 LEU A C 1
ATOM 6529 O O . LEU A 1 798 ? -52.275 -1.570 46.052 1.00 80.38 798 LEU A O 1
ATOM 6533 N N . ASP A 1 799 ? -53.933 -2.347 47.347 1.00 82.75 799 ASP A N 1
ATOM 6534 C CA . ASP A 1 799 ? -55.020 -2.056 46.393 1.00 82.75 799 ASP A CA 1
ATOM 6535 C C . ASP A 1 799 ? -55.787 -0.786 46.792 1.00 82.75 799 ASP A C 1
ATOM 6537 O O . ASP A 1 799 ? -56.971 -0.811 47.121 1.00 82.75 799 ASP A O 1
ATOM 6541 N N . ILE A 1 800 ? -55.061 0.333 46.824 1.00 84.94 800 ILE A N 1
ATOM 6542 C CA . ILE A 1 800 ? -55.505 1.601 47.431 1.00 84.94 800 ILE A CA 1
ATOM 6543 C C . ILE A 1 800 ? -56.025 2.640 46.426 1.00 84.94 800 ILE A C 1
ATOM 6545 O O . ILE A 1 800 ? -56.378 3.746 46.825 1.00 84.94 800 ILE A O 1
ATOM 6549 N N . ILE A 1 801 ? -56.063 2.328 45.126 1.00 86.69 801 ILE A N 1
ATOM 6550 C CA . ILE A 1 801 ? -56.580 3.233 44.087 1.00 86.69 801 ILE A CA 1
ATOM 6551 C C . ILE A 1 801 ? -57.691 2.525 43.314 1.00 86.69 801 ILE A C 1
ATOM 6553 O O . ILE A 1 801 ? -57.445 1.562 42.588 1.00 86.69 801 ILE A O 1
ATOM 6557 N N . GLU A 1 802 ? -58.902 3.047 43.449 1.00 85.06 802 GLU A N 1
ATOM 6558 C CA . GLU A 1 802 ? -60.083 2.634 42.703 1.00 85.06 802 GLU A CA 1
ATOM 6559 C C . GLU A 1 802 ? -60.232 3.489 41.439 1.00 85.06 802 GLU A C 1
ATOM 6561 O O . GLU A 1 802 ? -59.988 4.698 41.460 1.00 85.06 802 GLU A O 1
ATOM 6566 N N . VAL A 1 803 ? -60.612 2.849 40.331 1.00 86.50 803 VAL A N 1
ATOM 6567 C CA . VAL A 1 803 ? -60.787 3.495 39.024 1.00 86.50 803 VAL A CA 1
ATOM 6568 C C . VAL A 1 803 ? -62.218 3.269 38.559 1.00 86.50 803 VAL A C 1
ATOM 6570 O O . VAL A 1 803 ? -62.655 2.123 38.469 1.00 86.50 803 VAL A O 1
ATOM 6573 N N . GLN A 1 804 ? -62.921 4.348 38.223 1.00 84.19 804 GLN A N 1
ATOM 6574 C CA . GLN A 1 804 ? -64.263 4.306 37.646 1.00 84.19 804 GLN A CA 1
ATOM 6575 C C . GLN A 1 804 ? -64.290 5.117 36.349 1.00 84.19 804 GLN A C 1
ATOM 6577 O O . GLN A 1 804 ? -63.685 6.182 36.260 1.00 84.19 804 GLN A O 1
ATOM 6582 N N . SER A 1 805 ? -64.993 4.615 35.336 1.00 79.62 805 SER A N 1
ATOM 6583 C CA . SER A 1 805 ? -65.294 5.366 34.115 1.00 79.62 805 SER A CA 1
ATOM 6584 C C . SER A 1 805 ? -66.727 5.882 34.201 1.00 79.62 805 SER A C 1
ATOM 6586 O O . SER A 1 805 ? -67.645 5.121 34.514 1.00 79.62 805 SER A O 1
ATOM 6588 N N . VAL A 1 806 ? -66.906 7.181 33.964 1.00 73.12 806 VAL A N 1
ATOM 6589 C CA . VAL A 1 806 ? -68.214 7.839 33.868 1.00 73.12 806 VAL A CA 1
ATOM 6590 C C . VAL A 1 806 ? -68.244 8.565 32.524 1.00 73.12 806 VAL A C 1
ATOM 6592 O O . VAL A 1 806 ? -67.723 9.670 32.391 1.00 73.12 806 VAL A O 1
ATOM 6595 N N . GLY A 1 807 ? -68.790 7.903 31.500 1.00 75.81 807 GLY A N 1
ATOM 6596 C CA . GLY A 1 807 ? -68.662 8.355 30.110 1.00 75.81 807 GLY A CA 1
ATOM 6597 C C . GLY A 1 807 ? -67.200 8.335 29.646 1.00 75.81 807 GLY A C 1
ATOM 6598 O O . GLY A 1 807 ? -66.473 7.385 29.936 1.00 75.81 807 GLY A O 1
ATOM 6599 N N . ASP A 1 808 ? -66.757 9.405 28.982 1.00 71.06 808 ASP A N 1
ATOM 6600 C CA . ASP A 1 808 ? -65.379 9.551 28.478 1.00 71.06 808 ASP A CA 1
ATOM 6601 C C . ASP A 1 808 ? -64.364 9.988 29.552 1.00 71.06 808 ASP A C 1
ATOM 6603 O O . ASP A 1 808 ? -63.167 10.097 29.282 1.00 71.06 808 ASP A O 1
ATOM 6607 N N . VAL A 1 809 ? -64.819 10.241 30.785 1.00 71.31 809 VAL A N 1
ATOM 6608 C CA . VAL A 1 809 ? -63.967 10.709 31.884 1.00 71.31 809 VAL A CA 1
ATOM 6609 C C . VAL A 1 809 ? -63.594 9.541 32.795 1.00 71.31 809 VAL A C 1
ATOM 6611 O O . VAL A 1 809 ? -64.452 8.801 33.287 1.00 71.31 809 VAL A O 1
ATOM 6614 N N . ILE A 1 810 ? -62.290 9.391 33.044 1.00 80.94 810 ILE A N 1
ATOM 6615 C CA . ILE A 1 810 ? -61.756 8.446 34.027 1.00 80.94 810 ILE A CA 1
ATOM 6616 C C . ILE A 1 810 ? -61.613 9.168 35.366 1.00 80.94 810 ILE A C 1
ATOM 6618 O O . ILE A 1 810 ? -61.045 10.256 35.460 1.00 80.94 810 ILE A O 1
ATOM 6622 N N . MET A 1 811 ? -62.134 8.541 36.411 1.00 83.56 811 MET A N 1
ATOM 6623 C CA . MET A 1 811 ? -62.108 9.049 37.771 1.00 83.56 811 MET A CA 1
ATOM 6624 C C . MET A 1 811 ? -61.304 8.104 38.663 1.00 83.56 811 MET A C 1
ATOM 6626 O O . MET A 1 811 ? -61.416 6.878 38.562 1.00 83.56 811 MET A O 1
ATOM 6630 N N . TYR A 1 812 ? -60.521 8.678 39.571 1.00 87.31 812 TYR A N 1
ATOM 6631 C CA . TYR A 1 812 ? -59.640 7.957 40.483 1.00 87.31 812 TYR A CA 1
ATOM 6632 C C . TYR A 1 812 ? -59.992 8.288 41.931 1.00 87.31 812 TYR A C 1
ATOM 6634 O O . TYR A 1 812 ? -60.188 9.452 42.272 1.00 87.31 812 TYR A O 1
ATOM 6642 N N . LYS A 1 813 ? -60.045 7.281 42.800 1.00 86.06 813 LYS A N 1
ATOM 6643 C CA . LYS A 1 813 ? -60.363 7.446 44.224 1.00 86.06 813 LYS A CA 1
ATOM 6644 C C . LYS A 1 813 ? -59.358 6.693 45.082 1.00 86.06 813 LYS A C 1
ATOM 6646 O O . LYS A 1 813 ? -58.981 5.568 44.761 1.00 86.06 813 LYS A O 1
ATOM 6651 N N . PHE A 1 814 ? -58.942 7.299 46.192 1.00 84.69 814 PHE A N 1
ATOM 6652 C CA . PHE A 1 814 ? -58.186 6.578 47.214 1.00 84.69 814 PHE A CA 1
ATOM 6653 C C . PHE A 1 814 ? -59.134 5.690 48.026 1.00 84.69 814 PHE A C 1
ATOM 6655 O O . PHE A 1 814 ? -60.102 6.185 48.606 1.00 84.69 814 PHE A O 1
ATOM 6662 N N . LYS A 1 815 ? -58.855 4.387 48.057 1.00 82.38 815 LYS A N 1
ATOM 6663 C CA . LYS A 1 815 ? -59.646 3.362 48.742 1.00 82.38 815 LYS A CA 1
ATOM 6664 C C . LYS A 1 815 ? -58.947 2.958 50.038 1.00 82.38 815 LYS A C 1
ATOM 6666 O O . LYS A 1 815 ? -58.000 2.174 50.017 1.00 82.38 815 LYS A O 1
ATOM 6671 N N . GLU A 1 816 ? -59.432 3.469 51.170 1.00 71.44 816 GLU A N 1
ATOM 6672 C CA . GLU A 1 816 ? -58.842 3.178 52.490 1.00 71.44 816 GLU A CA 1
ATOM 6673 C C . GLU A 1 816 ? -58.930 1.686 52.857 1.00 71.44 816 GLU A C 1
ATOM 6675 O O . GLU A 1 816 ? -57.984 1.150 53.420 1.00 71.44 816 GLU A O 1
ATOM 6680 N N . SER A 1 817 ? -59.981 0.968 52.434 1.00 68.69 817 SER A N 1
ATOM 6681 C CA . SER A 1 817 ? -60.121 -0.479 52.685 1.00 68.69 817 SER A CA 1
ATOM 6682 C C . SER A 1 817 ? -59.091 -1.354 51.943 1.00 68.69 817 SER A C 1
ATOM 6684 O O . SER A 1 817 ? -59.125 -2.577 52.059 1.00 68.69 817 SER A O 1
ATOM 6686 N N . GLY A 1 818 ? -58.241 -0.752 51.104 1.00 61.69 818 GLY A N 1
ATOM 6687 C CA . GLY A 1 818 ? -57.114 -1.404 50.435 1.00 61.69 818 GLY A CA 1
ATOM 6688 C C . GLY A 1 818 ? -55.822 -1.424 51.260 1.00 61.69 818 GLY A C 1
ATOM 6689 O O . GLY A 1 818 ? -54.864 -2.087 50.859 1.00 61.69 818 GLY A O 1
ATOM 6690 N N . LEU A 1 819 ? -55.787 -0.706 52.389 1.00 70.88 819 LEU A N 1
ATOM 6691 C CA . LEU A 1 819 ? -54.760 -0.824 53.422 1.00 70.88 819 LEU A CA 1
ATOM 6692 C C . LEU A 1 819 ? -55.112 -2.073 54.244 1.00 70.88 819 LEU A C 1
ATOM 6694 O O . LEU A 1 819 ? -56.125 -2.081 54.937 1.00 70.88 819 LEU A O 1
ATOM 6698 N N . ARG A 1 820 ? -54.358 -3.171 54.108 1.00 56.03 820 ARG A N 1
ATOM 6699 C CA . ARG A 1 820 ? -54.589 -4.365 54.940 1.00 56.03 820 ARG A CA 1
ATOM 6700 C C . ARG A 1 820 ? -54.372 -4.011 56.415 1.00 56.03 820 ARG A C 1
ATOM 6702 O O . ARG A 1 820 ? -53.462 -3.247 56.718 1.00 56.03 820 ARG A O 1
ATOM 6709 N N . GLU A 1 821 ? -55.204 -4.576 57.289 1.00 48.62 821 GLU A N 1
ATOM 6710 C CA . GLU A 1 821 ? -55.083 -4.500 58.748 1.00 48.62 821 GLU A CA 1
ATOM 6711 C C . GLU A 1 821 ? -53.693 -4.957 59.206 1.00 48.62 821 GLU A C 1
ATOM 6713 O O . GLU A 1 821 ? -53.418 -6.149 59.256 1.00 48.62 821 GLU A O 1
ATOM 6718 N N . GLU A 1 822 ? -52.835 -3.991 59.504 1.00 36.16 822 GLU A N 1
ATOM 6719 C CA . GLU A 1 822 ? -51.886 -3.969 60.620 1.00 36.16 822 GLU A CA 1
ATOM 6720 C C . GLU A 1 822 ? -51.724 -2.474 60.958 1.00 36.16 822 GLU A C 1
ATOM 6722 O O . GLU A 1 822 ? -50.870 -1.773 60.413 1.00 36.16 822 GLU A O 1
ATOM 6727 N N . ILE A 1 823 ? -52.667 -1.959 61.760 1.00 36.94 823 ILE A N 1
ATOM 6728 C CA . ILE A 1 823 ? -52.386 -0.843 62.677 1.00 36.94 823 ILE A CA 1
ATOM 6729 C C . ILE A 1 823 ? -51.571 -1.418 63.829 1.00 36.94 823 ILE A C 1
ATOM 6731 O O . ILE A 1 823 ? -51.963 -2.511 64.303 1.00 36.94 823 ILE A O 1
#

Mean predicted aligned error: 18.93 Å

Secondary structure (DSSP, 8-state):
--HHHHHHHHHHHHT-S-TTSSEEEEEESS-TTTT---PPPSSS-EEEEEE-SHHHHHHHHHHHTT--SSEEEEEEE-STTHHHHHHHHHHHH-PPEEEE-HHHHHTTTSTT-B--GGGGGS-HHHHHHTHHHHHHHHHHH--SB--HHHHHHHHHHHHHSS--TT--SHHHHHHHHHHHHHHHSSGGGS--SS-HHHHHHHHHTTT-HHHHHHHHTT-HHHHHHHHHHHHHHHHTT--SHHHHHHHHGGG--TTT---HHHHHHHHHHHHHH-HHHHHHHHHHHHHHHHTTT-----SS-TTHHHHTT--SHHHHHHHHHHHHHHB-TTS--SS-SB-HHHHHHHHHHHHHH--S--HHHHHHHHHHHHHHHHHHHHHHHHHHSGGGTT---HHHHHHHIIIIITTHHHHHHHHHHH-TT-SS-HHHHHHHHHHHHHHHHHHHHHHHHHHHHHHHHHTTSPSBTTBPPBGGGHHHHT--SSS-EEEEEETT--HHHIIIIIHHHHHHHHTTEEEEEEEEEPPSS--HHHHTHHHHHHHHHHHGGGEEEESSTT-GGGHHHHHHHHTT--SEEEEEE-HHHHHHTT--S-HHHHHHHHHHHHHHHHHHHHHHS-TTSEEEEEES---EE--EEEE-TT-TTEEEE-SSEEEE-TT---TTEEEE-GGGT--SS-EEEEE-SSEEEESS--PPPSEE-SS--HHHHEEEEEEEEESSPPP------S-EEEE-TTS-EEEESSPPPHHHHHHHHHHHHTTT--EEHHHHHHHHHHHHS---SHHHHHHHHHHHHHHTT---EEEEEETTEEEEEE-GGGS-S--

Radius of gyration: 48.64 Å; Cα contacts (8 Å, |Δi|>4): 1193; chains: 1; bounding box: 112×71×150 Å

Solvent-accessible surface area (backbone atoms only — not comparable to full-atom values): 45950 Å² total; per-residue (Å²): 127,68,61,65,62,52,48,19,51,45,49,45,62,72,62,53,91,67,80,87,52,59,64,45,44,38,38,29,68,80,52,83,59,69,95,54,63,85,61,82,48,93,91,56,72,45,50,61,42,83,35,83,47,69,68,63,38,53,61,50,46,68,64,45,80,78,45,86,88,54,34,36,34,42,36,38,65,42,71,92,72,40,59,66,51,53,52,45,47,44,71,74,67,74,49,78,72,44,75,57,51,56,35,59,37,58,38,48,72,44,88,75,38,41,62,37,70,67,60,53,79,54,55,62,65,52,49,60,76,32,43,67,47,35,52,57,45,50,63,73,68,75,61,52,64,40,48,68,66,52,50,47,25,23,49,55,16,32,76,68,74,49,87,39,74,78,59,74,37,44,34,41,44,45,53,51,51,48,54,48,35,75,74,51,72,40,76,85,71,50,95,58,89,56,67,56,67,61,51,52,40,61,62,27,62,87,39,12,70,69,54,36,55,28,61,77,66,74,37,53,72,55,45,57,52,50,28,38,39,44,45,48,29,46,76,69,75,53,63,48,72,67,52,49,36,55,54,44,49,93,70,50,51,80,95,70,59,64,63,70,66,59,37,40,53,41,48,53,45,33,33,76,75,37,52,73,60,38,55,55,44,46,57,53,26,47,58,50,50,68,71,42,72,68,81,79,77,63,92,75,57,60,50,53,56,51,76,74,66,55,73,45,69,67,51,54,51,49,25,51,28,56,46,52,68,31,28,53,77,44,71,74,56,89,74,59,73,42,56,74,66,54,58,49,49,52,51,52,50,50,66,72,67,58,81,78,74,51,71,68,48,49,53,50,53,51,52,51,51,51,52,52,54,50,53,52,46,52,52,52,50,62,69,49,49,77,80,47,66,84,55,80,54,67,67,56,54,54,47,46,36,75,75,64,53,60,42,58,67,38,52,53,35,40,51,60,75,67,45,84,80,54,54,61,60,75,79,50,54,59,42,32,49,51,41,53,50,52,50,50,35,54,52,15,55,41,50,28,54,44,43,59,75,45,52,66,59,48,81,80,52,72,76,51,98,91,27,74,48,38,30,61,49,47,33,65,76,64,71,63,96,75,69,36,36,39,36,40,36,30,35,28,31,26,53,39,48,37,63,74,52,52,47,70,75,42,54,74,72,44,68,59,27,51,72,47,83,54,57,29,34,30,41,84,58,20,32,64,92,51,13,41,51,34,34,46,47,61,45,46,74,77,36,54,92,35,49,34,79,45,68,51,46,55,38,80,84,34,56,63,51,52,54,56,48,62,72,64,72,40,42,37,37,38,37,28,30,42,64,48,40,67,47,29,52,71,37,85,65,56,54,36,63,45,48,53,54,48,39,65,54,40,52,72,41,51,54,59,53,56,74,69,56,58,68,69,35,28,41,34,42,37,32,26,15,7,49,41,64,39,84,44,79,46,76,45,76,87,51,75,60,63,77,42,69,46,49,22,28,33,34,25,38,78,88,61,83,63,87,68,44,41,73,47,47,42,93,64,80,39,96,71,83,41,25,38,39,22,26,20,53,44,56,26,38,41,66,84,87,80,90,79,49,38,28,48,51,20,26,45,18,59,49,21,27,51,12,41,28,34,43,29,38,39,67,64,79,72,77,82,71,76,89,70,81,88,69,50,65,48,67,40,99,84,70,54,71,44,76,30,92,63,86,72,50,76,67,56,46,51,50,51,41,52,32,54,74,44,64,74,40,75,43,44,59,66,60,56,36,53,51,33,29,75,76,66,74,52,56,70,75,53,70,66,50,53,55,50,48,52,55,55,35,46,74,61,68,35,59,38,71,45,77,48,73,63,83,97,45,53,29,38,23,29,35,72,87,23,60,74,94,78,129

Foldseek 3Di:
DQPLLLVLVLLLVQPPPDPVDLEAAEEEQQPSCVVNQPRAHDPFGEREDEDAAPVVCVVVVVVRVPDPPHHYYYYYDHDDHVVVVVVCCCVPPVDDYHYDAPQSSVCSNDPQAHEDPLLRVFHSVLCSVLVVQLVVLLVVLVDSYADPLNSLQSSLCSQQVFRSNPQAAQLSLLVRVVVSCVVQVDPVSGPGPDPSLVSSLVNCVVHHPLSSVCSVVVNSVLLLLLLLLLLLCVVLVNRDLVLSCLLCPVSDDPVNDDPSVVSNVNLVSNCVVDVPVSVVSNVVSNVSSVVSPDDSPDPPLLCPCLVVLVDDPVSLLSSLLVQQVQDCLLVPPPHGNDDLVSLVVSLVSCVVRCPDDDPSNVLVNVLSVLSNVLSVLLVCLVVCLVVCLPPQFVVVLLVCCLPRQQCSQVSLQVSVVSPPPCSDPPVVSVSSVVSSQVSQLSVLVSLQVSCLVQVLVQVPDDDDRNHFAALLCLQVVQDDPDAAEEEEEEEQDFSNLCVPAVVVLCPVLQPQFDKDWFWHFADALLDCVRQVCSNCVSVCVVPVVQEQEDECQLDPVCLVVLVVSVVSVGRYYYYYHHQCPVVQQVDPGGDNVSSVVSNVSRVVRSNSNSVSDDLQHKYKYHYRWHKAFAPEEDECQVPPQFPDFDFFKTKGAPPGDDPQWRKDDVSSVPVDNIIMTGHAGNYTYDYDDDDDGRMDGRHSHSRGTTIIIMITHGPDDPPDPDPDPDWDWDQAPVGDTDTFPDDDDPLLNLVVNVQVVVAFDWDWLVRSQVSCCVVPVGCPPPVVSVVVSCVRCVVVQQNQWDWDDDDPIIIIHGRPPSPPDDD